Protein AF-0000000079626307 (afdb_homodimer)

Radius of gyration: 45.2 Å; Cα contacts (8 Å, |Δi|>4): 1717; chains: 2; bounding box: 86×146×99 Å

Secondary structure (DSSP, 8-state):
-EE--TT-SSPEEEESS--TTS---B-TTT-SB--SSEEEETTTTEEEEHHHHHS-SEE--TTSTTS-EEEESS-S-SSS-EEPTTT--EE-SSEEE-TT--EE-HHHHHHHHHHHHHGGGGGGGS-EE-TTT--SHHHHHHHH-B-TTT--B--S-EEEETTTTEEEEHHHHT--SEEEETTEEEEEEEEEE--S-PBPTTT-PBPPSSEEEEETTTTEEE-HHHHTS-SEEEETTEEEEEEEEEEE-S--B-TTT-PBPPTTEEEEEETTTTEEE-HHHHT--SEE--TTT-SS-EEE-SS-EEE-TTT--EEEEPPEEETTTTEEE-SGGGG--SEEEETT-SSEEEEES-----TT---B-TTT-PBP-TTS-EEEETTTTEEE-HHHHTSSGGGEEEPPHHHHTT---------THHHHHHT-/-EE--TT-SSPEEEESS--TTS---B-TTT-SB--SSEEEETTTTEEEEHHHHHS-SEE--TTSTTS-EEEESS-S-SSS-EEPTTT--EE-SSEEE-TT--EE-HHHHHHHHHHHHHGGGGGGGS-EE-TTT--SHHHHHHHH-BBTTT--B--S-EEEETTTTEEEEHHHHT--SEEEETTEEEEEEEEEE--S-PBBTTT-PBPPSSEEEEETTTTEEE-HHHHTS-SEEEETTEEEEEEEEEEE-S--B-TTT-PBPPTTEEEEEETTTTEEE-HHHHT--SEE--TTT-SS-EEE-SS-EEE-TTT--EEEEPPEEETTTTEEE-SGGGG--SEEEETT-SSEEEEES-----TT---B-TTT-PBP-TTS-EEEETTTTEEE-HHHHTSSGGGEEEPPHHHHTT---------THHHHHHT-

InterPro domains:
  IPR001965 Zinc finger, PHD-type [SM00249] (26-88)
  IPR001965 Zinc finger, PHD-type [SM00249] (199-274)
  IPR001965 Zinc finger, PHD-type [SM00249] (307-369)
  IPR002219 Protein kinase C-like, phorbol ester/diacylglycerol-binding domain [PS50081] (9-60)
  IPR002219 Protein kinase C-like, phorbol ester/diacylglycerol-binding domain [PS50081] (292-333)
  IPR002219 Protein kinase C-like, phorbol ester/diacylglycerol-binding domain [SM00109] (10-60)
  IPR002219 Protein kinase C-like, phorbol ester/diacylglycerol-binding domain [SM00109] (241-287)
  IPR002219 Protein kinase C-like, phorbol ester/diacylglycerol-binding domain [SM00109] (294-339)
  IPR002219 Protein kinase C-like, phorbol ester/diacylglycerol-binding domain [SM00109] (347-397)
  IPR004146 DC1 [PF03107] (6-53)
  IPR004146 DC1 [PF03107] (62-109)
  IPR004146 DC1 [PF03107] (184-227)
  IPR004146 DC1 [PF03107] (236-282)
  IPR004146 DC1 [PF03107] (292-334)
  IPR004146 DC1 [PF03107] (343-393)
  IPR013083 Zinc finger, RING/FYVE/PHD-type [G3DSA:3.30.40.10] (139-238)
  IPR046349 C1-like domain superfamily [SSF57889] (30-115)
  IPR046349 C1-like domain superfamily [SSF57889] (152-228)
  IPR046349 C1-like domain superfamily [SSF57889] (210-282)
  IPR046349 C1-like domain superfamily [SSF57889] (264-347)

Organism: Gossypium tomentosum (NCBI:txid34277)

Structure (mmCIF, N/CA/C/O backbone):
data_AF-0000000079626307-model_v1
#
loop_
_entity.id
_entity.type
_entity.pdbx_description
1 polymer 'Phorbol-ester/DAG-type domain-containing protein'
#
loop_
_atom_site.group_PDB
_atom_site.id
_atom_site.type_symbol
_atom_site.label_atom_id
_atom_site.label_alt_id
_atom_site.label_comp_id
_atom_site.label_asym_id
_atom_site.label_entity_id
_atom_site.label_seq_id
_atom_site.pdbx_PDB_ins_code
_atom_site.Cartn_x
_atom_site.Cartn_y
_atom_site.Cartn_z
_atom_site.occupancy
_atom_site.B_iso_or_equiv
_atom_site.auth_seq_id
_atom_site.auth_comp_id
_atom_site.auth_asym_id
_atom_site.auth_atom_id
_atom_site.pdbx_PDB_model_num
ATOM 1 N N . MET A 1 1 ? 14.062 -57.094 -57.844 1 76.38 1 MET A N 1
ATOM 2 C CA . MET A 1 1 ? 13.906 -57.406 -56.438 1 76.38 1 MET A CA 1
ATOM 3 C C . MET A 1 1 ? 12.438 -57.469 -56.062 1 76.38 1 MET A C 1
ATOM 5 O O . MET A 1 1 ? 11.641 -56.656 -56.5 1 76.38 1 MET A O 1
ATOM 9 N N . SER A 1 2 ? 11.961 -58.562 -55.625 1 85.56 2 SER A N 1
ATOM 10 C CA . SER A 1 2 ? 10.562 -58.719 -55.25 1 85.56 2 SER A CA 1
ATOM 11 C C . SER A 1 2 ? 10.414 -58.781 -53.719 1 85.56 2 SER A C 1
ATOM 13 O O . SER A 1 2 ? 11.359 -59.125 -53 1 85.56 2 SER A O 1
ATOM 15 N N . LEU A 1 3 ? 9.312 -58.188 -53.25 1 89.38 3 LEU A N 1
ATOM 16 C CA . LEU A 1 3 ? 9.031 -58.125 -51.812 1 89.38 3 LEU A CA 1
ATOM 17 C C . LEU A 1 3 ? 7.664 -58.719 -51.5 1 89.38 3 LEU A C 1
ATOM 19 O O . LEU A 1 3 ? 6.672 -58.375 -52.156 1 89.38 3 LEU A O 1
ATOM 23 N N . GLN A 1 4 ? 7.664 -59.781 -50.625 1 90.81 4 GLN A N 1
ATOM 24 C CA . GLN A 1 4 ? 6.383 -60.281 -50.125 1 90.81 4 GLN A CA 1
ATOM 25 C C . GLN A 1 4 ? 5.891 -59.438 -48.938 1 90.81 4 GLN A C 1
ATOM 27 O O . GLN A 1 4 ? 6.445 -59.531 -47.844 1 90.81 4 GLN A O 1
ATOM 32 N N . HIS A 1 5 ? 4.875 -58.656 -49.219 1 91.62 5 HIS A N 1
ATOM 33 C CA . HIS A 1 5 ? 4.312 -57.812 -48.188 1 91.62 5 HIS A CA 1
ATOM 34 C C . HIS A 1 5 ? 3.098 -58.469 -47.531 1 91.62 5 HIS A C 1
ATOM 36 O O . HIS A 1 5 ? 2.273 -59.094 -48.219 1 91.62 5 HIS A O 1
ATOM 42 N N . PHE A 1 6 ? 2.928 -58.344 -46.281 1 90.38 6 PHE A N 1
ATOM 43 C CA . PHE A 1 6 ? 1.893 -59.031 -45.531 1 90.38 6 PHE A CA 1
ATOM 44 C C . PHE A 1 6 ? 0.508 -58.531 -45.906 1 90.38 6 PHE A C 1
ATOM 46 O O . PHE A 1 6 ? -0.493 -59.219 -45.688 1 90.38 6 PHE A O 1
ATOM 53 N N . SER A 1 7 ? 0.392 -57.406 -46.562 1 90.06 7 SER A N 1
ATOM 54 C CA . SER A 1 7 ? -0.902 -56.812 -46.844 1 90.06 7 SER A CA 1
ATOM 55 C C . SER A 1 7 ? -1.397 -57.219 -48.219 1 90.06 7 SER A C 1
ATOM 57 O O . SER A 1 7 ? -2.506 -56.875 -48.625 1 90.06 7 SER A O 1
ATOM 59 N N . HIS A 1 8 ? -0.597 -57.938 -48.906 1 91.12 8 HIS A N 1
ATOM 60 C CA . HIS A 1 8 ? -0.965 -58.281 -50.281 1 91.12 8 HIS A CA 1
ATOM 61 C C . HIS A 1 8 ? -0.604 -59.75 -50.594 1 91.12 8 HIS A C 1
ATOM 63 O O . HIS A 1 8 ? 0.418 -60.25 -50.125 1 91.12 8 HIS A O 1
ATOM 69 N N . GLN A 1 9 ? -1.346 -60.469 -51.344 1 91.12 9 GLN A N 1
ATOM 70 C CA . GLN A 1 9 ? -1.199 -61.906 -51.625 1 91.12 9 GLN A CA 1
ATOM 71 C C . GLN A 1 9 ? -0.077 -62.156 -52.625 1 91.12 9 GLN A C 1
ATOM 73 O O . GLN A 1 9 ? 0.668 -63.125 -52.5 1 91.12 9 GLN A O 1
ATOM 78 N N . HIS A 1 10 ? 0.122 -61.219 -53.594 1 93.75 10 HIS A N 1
ATOM 79 C CA . HIS A 1 10 ? 1.143 -61.406 -54.625 1 93.75 10 HIS A CA 1
ATOM 80 C C . HIS A 1 10 ? 2.436 -60.688 -54.25 1 93.75 10 HIS A C 1
ATOM 82 O O . HIS A 1 10 ? 2.406 -59.656 -53.562 1 93.75 10 HIS A O 1
ATOM 88 N N . PRO A 1 11 ? 3.553 -61.281 -54.688 1 93.31 11 PRO A N 1
ATOM 89 C CA . PRO A 1 11 ? 4.809 -60.562 -54.469 1 93.31 11 PRO A CA 1
ATOM 90 C C . PRO A 1 11 ? 4.852 -59.219 -55.219 1 93.31 11 PRO A C 1
ATOM 92 O O . PRO A 1 11 ? 4.383 -59.125 -56.344 1 93.31 11 PRO A O 1
ATOM 95 N N . LEU A 1 12 ? 5.23 -58.188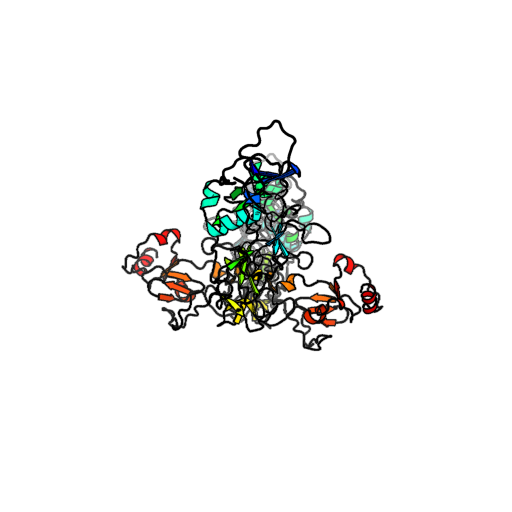 -54.531 1 93.06 12 LEU A N 1
ATOM 96 C CA . LEU A 1 12 ? 5.324 -56.875 -55.125 1 93.06 12 LEU A CA 1
ATOM 97 C C . LEU A 1 12 ? 6.664 -56.688 -55.812 1 93.06 12 LEU A C 1
ATOM 99 O O . LEU A 1 12 ? 7.699 -57.156 -55.344 1 93.06 12 LEU A O 1
ATOM 103 N N . VAL A 1 13 ? 6.621 -56.031 -56.938 1 92.69 13 VAL A N 1
ATOM 104 C CA . VAL A 1 13 ? 7.824 -55.812 -57.75 1 92.69 13 VAL A CA 1
ATOM 105 C C . VAL A 1 13 ? 8.328 -54.406 -57.531 1 92.69 13 VAL A C 1
ATOM 107 O O . VAL A 1 13 ? 7.535 -53.469 -57.5 1 92.69 13 VAL A O 1
ATOM 110 N N . PHE A 1 14 ? 9.625 -54.25 -57.406 1 92.38 14 PHE A N 1
ATOM 111 C CA . PHE A 1 14 ? 10.242 -52.938 -57.219 1 92.38 14 PHE A CA 1
ATOM 112 C C . PHE A 1 14 ? 10.18 -52.125 -58.469 1 92.38 14 PHE A C 1
ATOM 114 O O . PHE A 1 14 ? 10.5 -52.625 -59.562 1 92.38 14 PHE A O 1
ATOM 121 N N . ILE A 1 15 ? 9.688 -50.906 -58.25 1 86 15 ILE A N 1
ATOM 122 C CA . ILE A 1 15 ? 9.594 -49.969 -59.344 1 86 15 ILE A CA 1
ATOM 123 C C . ILE A 1 15 ? 10.477 -48.75 -59.062 1 86 15 ILE A C 1
ATOM 125 O O . ILE A 1 15 ? 10.273 -48.062 -58.094 1 86 15 ILE A O 1
ATOM 129 N N . GLU A 1 16 ? 11.656 -48.531 -59.562 1 78.25 16 GLU A N 1
ATOM 130 C CA . GLU A 1 16 ? 12.594 -47.438 -59.312 1 78.25 16 GLU A CA 1
ATOM 131 C C . GLU A 1 16 ? 11.938 -46.094 -59.562 1 78.25 16 GLU A C 1
ATOM 133 O O . GLU A 1 16 ? 12.055 -45.156 -58.75 1 78.25 16 GLU A O 1
ATOM 138 N N . SER A 1 17 ? 11.734 -45.531 -60.656 1 66.19 17 SER A N 1
ATOM 139 C CA . SER A 1 17 ? 11.094 -44.25 -60.938 1 66.19 17 SER A CA 1
ATOM 140 C C . SER A 1 17 ? 9.906 -44.406 -61.875 1 66.19 17 SER A C 1
ATOM 142 O O . SER A 1 17 ? 9.969 -45.188 -62.844 1 66.19 17 SER A O 1
ATOM 144 N N . GLN A 1 18 ? 8.75 -44.406 -61.25 1 54.5 18 GLN A N 1
ATOM 145 C CA . GLN A 1 18 ? 7.641 -44.531 -62.188 1 54.5 18 GLN A CA 1
ATOM 146 C C . GLN A 1 18 ? 7.762 -43.531 -63.344 1 54.5 18 GLN A C 1
ATOM 148 O O . GLN A 1 18 ? 7.914 -42.344 -63.125 1 54.5 18 GLN A O 1
ATOM 153 N N . CYS A 1 19 ? 8.359 -43.781 -64.438 1 50.41 19 CYS A N 1
ATOM 154 C CA . CYS A 1 19 ? 8.125 -43 -65.625 1 50.41 19 CYS A CA 1
ATOM 155 C C . CYS A 1 19 ? 6.68 -42.5 -65.688 1 50.41 19 CYS A C 1
ATOM 157 O O . CYS A 1 19 ? 5.766 -43.219 -65.312 1 50.41 19 CYS A O 1
ATOM 159 N N . HIS A 1 20 ? 6.414 -41.188 -65.812 1 47.88 20 HIS A N 1
ATOM 160 C CA . HIS A 1 20 ? 5.266 -40.312 -65.812 1 47.88 20 HIS A CA 1
ATOM 161 C C . HIS A 1 20 ? 4.098 -40.906 -66.625 1 47.88 20 HIS A C 1
ATOM 163 O O . HIS A 1 20 ? 3.025 -40.281 -66.688 1 47.88 20 HIS A O 1
ATOM 169 N N . GLU A 1 21 ? 4.379 -41.531 -67.688 1 49.06 21 GLU A N 1
ATOM 170 C CA . GLU A 1 21 ? 3.229 -41.531 -68.562 1 49.06 21 GLU A CA 1
ATOM 171 C C . GLU A 1 21 ? 2.037 -42.25 -67.938 1 49.06 21 GLU A C 1
ATOM 173 O O . GLU A 1 21 ? 0.966 -42.344 -68.5 1 49.06 21 GLU A O 1
ATOM 178 N N . ILE A 1 22 ? 2.197 -43.125 -67 1 50.62 22 ILE A N 1
ATOM 179 C CA . ILE A 1 22 ? 1.04 -43.906 -66.625 1 50.62 22 ILE A CA 1
ATOM 180 C C . ILE A 1 22 ? 0.17 -43.125 -65.625 1 50.62 22 ILE A C 1
ATOM 182 O O . ILE A 1 22 ? 0.643 -42.188 -65 1 50.62 22 ILE A O 1
ATOM 186 N N . GLU A 1 23 ? -1.248 -43.625 -65.312 1 63.5 23 GLU A N 1
ATOM 187 C CA . GLU A 1 23 ? -2.389 -43.25 -64.438 1 63.5 23 GLU A CA 1
ATOM 188 C C . GLU A 1 23 ? -1.957 -42.969 -63.031 1 63.5 23 GLU A C 1
ATOM 190 O O . GLU A 1 23 ? -0.998 -43.594 -62.531 1 63.5 23 GLU A O 1
ATOM 195 N N . LYS A 1 24 ? -2.301 -41.781 -62.5 1 78.44 24 LYS A N 1
ATOM 196 C CA . LYS A 1 24 ? -2.121 -41.406 -61.094 1 78.44 24 LYS A CA 1
ATOM 197 C C . LYS A 1 24 ? -2.391 -42.562 -60.156 1 78.44 24 LYS A C 1
ATOM 199 O O . LYS A 1 24 ? -3.512 -43.062 -60.094 1 78.44 24 LYS A O 1
ATOM 204 N N . VAL A 1 25 ? -1.349 -43.25 -59.656 1 86.06 25 VAL A N 1
ATOM 205 C CA . VAL A 1 25 ? -1.504 -44.344 -58.719 1 86.06 25 VAL A CA 1
ATOM 206 C C . VAL A 1 25 ? -1.188 -43.844 -57.312 1 86.06 25 VAL A C 1
ATOM 208 O O . VAL A 1 25 ? -0.291 -43.031 -57.125 1 86.06 25 VAL A O 1
ATOM 211 N N . TYR A 1 26 ? -1.999 -44.312 -56.375 1 90.44 26 TYR A N 1
ATOM 212 C CA . TYR A 1 26 ? -1.857 -43.906 -54.969 1 90.44 26 TYR A CA 1
ATOM 213 C C . TYR A 1 26 ? -1.314 -45.031 -54.125 1 90.44 26 TYR A C 1
ATOM 215 O O . TYR A 1 26 ? -1.65 -46.219 -54.344 1 90.44 26 TYR A O 1
ATOM 223 N N . CYS A 1 27 ? -0.508 -44.656 -53.188 1 92.56 27 CYS A N 1
ATOM 224 C CA . CYS A 1 27 ? 0.051 -45.656 -52.25 1 92.56 27 CYS A CA 1
ATOM 225 C C . CYS A 1 27 ? -1.007 -46.125 -51.281 1 92.56 27 CYS A C 1
ATOM 227 O O . CYS A 1 27 ? -1.638 -45.312 -50.594 1 92.56 27 CYS A O 1
ATOM 229 N N . PHE A 1 28 ? -1.147 -47.438 -51.094 1 91 28 PHE A N 1
ATOM 230 C CA . PHE A 1 28 ? -2.146 -47.969 -50.188 1 91 28 PHE A CA 1
ATOM 231 C C . PHE A 1 28 ? -1.712 -47.812 -48.719 1 91 28 PHE A C 1
ATOM 233 O O . PHE A 1 28 ? -2.531 -47.906 -47.812 1 91 28 PHE A O 1
ATOM 240 N N . GLY A 1 29 ? -0.42 -47.562 -48.562 1 91.31 29 GLY A N 1
ATOM 241 C CA . GLY A 1 29 ? 0.111 -47.375 -47.219 1 91.31 29 GLY A CA 1
ATOM 242 C C . GLY A 1 29 ? -0.165 -46 -46.656 1 91.31 29 GLY A C 1
ATOM 243 O O . GLY A 1 29 ? -0.841 -45.875 -45.625 1 91.31 29 GLY A O 1
ATOM 244 N N . CYS A 1 30 ? 0.284 -44.969 -47.312 1 88.38 30 CYS A N 1
ATOM 245 C CA . CYS A 1 30 ? 0.168 -43.594 -46.812 1 88.38 30 CYS A CA 1
ATOM 246 C C . CYS A 1 30 ? -0.959 -42.844 -47.5 1 88.38 30 CYS A C 1
ATOM 248 O O . CYS A 1 30 ? -1.395 -41.781 -47.031 1 88.38 30 CYS A O 1
ATOM 250 N N . GLY A 1 31 ? -1.38 -43.25 -48.625 1 87.19 31 GLY A N 1
ATOM 251 C CA . GLY A 1 31 ? -2.473 -42.625 -49.344 1 87.19 31 GLY A CA 1
ATOM 252 C C . GLY A 1 31 ? -2.012 -41.5 -50.281 1 87.19 31 GLY A C 1
AT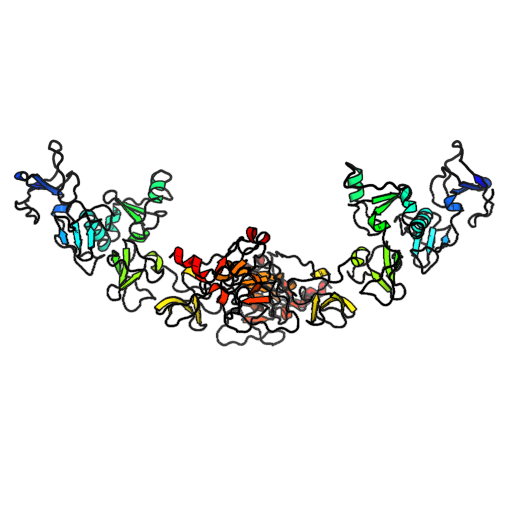OM 253 O O . GLY A 1 31 ? -2.83 -40.844 -50.906 1 87.19 31 GLY A O 1
ATOM 254 N N . GLU A 1 32 ? -0.77 -41.344 -50.375 1 87.06 32 GLU A N 1
ATOM 255 C CA . GLU A 1 32 ? -0.234 -40.281 -51.219 1 87.06 32 GLU A CA 1
ATOM 256 C C . GLU A 1 32 ? 0.102 -40.812 -52.594 1 87.06 32 GLU A C 1
ATOM 258 O O . GLU A 1 32 ? 0.212 -42 -52.812 1 87.06 32 GLU A O 1
ATOM 263 N N . LEU A 1 33 ? 0.282 -39.812 -53.469 1 87.56 33 LEU A N 1
ATOM 264 C CA . LEU A 1 33 ? 0.647 -40.156 -54.844 1 87.56 33 LEU A CA 1
ATOM 265 C C . LEU A 1 33 ? 2.043 -40.75 -54.906 1 87.56 33 LEU A C 1
ATOM 267 O O . LEU A 1 33 ? 2.971 -40.25 -54.281 1 87.56 33 LEU A O 1
ATOM 271 N N . VAL A 1 34 ? 2.102 -41.844 -55.688 1 86.38 34 VAL A N 1
ATOM 272 C CA . VAL A 1 34 ? 3.385 -42.531 -55.781 1 86.38 34 VAL A CA 1
ATOM 273 C C . VAL A 1 34 ? 4.305 -41.781 -56.75 1 86.38 34 VAL A C 1
ATOM 275 O O . VAL A 1 34 ? 3.998 -41.625 -57.938 1 86.38 34 VAL A O 1
ATOM 278 N N . SER A 1 35 ? 5.355 -41.062 -56.344 1 76.19 35 SER A N 1
ATOM 279 C CA . SER A 1 35 ? 6.23 -40.281 -57.219 1 76.19 35 SER A CA 1
ATOM 280 C C . SER A 1 35 ? 7.648 -40.844 -57.219 1 76.19 35 SER A C 1
ATOM 282 O O . SER A 1 35 ? 8.406 -40.625 -58.156 1 76.19 35 SER A O 1
ATOM 284 N N . GLY A 1 36 ? 8.031 -41.781 -56.438 1 78.75 36 GLY A N 1
ATOM 285 C CA . GLY A 1 36 ? 9.383 -42.312 -56.312 1 78.75 36 GLY A CA 1
ATOM 286 C C . GLY A 1 36 ? 9.43 -43.812 -56.281 1 78.75 36 GLY A C 1
ATOM 287 O O . GLY A 1 36 ? 8.617 -44.5 -56.906 1 78.75 36 GLY A O 1
ATOM 288 N N . SER A 1 37 ? 10.547 -44.312 -55.75 1 85.62 37 SER A N 1
ATOM 289 C CA . SER A 1 37 ? 10.703 -45.75 -55.625 1 85.62 37 SER A CA 1
ATOM 290 C C . SER A 1 37 ? 9.516 -46.375 -54.906 1 85.62 37 SER A C 1
ATOM 292 O O . SER A 1 37 ? 9.039 -45.844 -53.906 1 85.62 37 SER A O 1
ATOM 294 N N . SER A 1 38 ? 9.008 -47.375 -55.562 1 90.75 38 SER A N 1
ATOM 295 C CA . SER A 1 38 ? 7.824 -48.031 -55 1 90.75 38 SER A CA 1
ATOM 296 C C . SER A 1 38 ? 7.801 -49.5 -55.312 1 90.75 38 SER A C 1
ATOM 298 O O . SER A 1 38 ? 8.664 -50.031 -56.031 1 90.75 38 SER A O 1
ATOM 300 N N . PHE A 1 39 ? 6.98 -50.188 -54.594 1 92.69 39 PHE A N 1
ATOM 301 C CA . PHE A 1 39 ? 6.66 -51.594 -54.875 1 92.69 39 PHE A CA 1
ATOM 302 C C . PHE A 1 39 ? 5.219 -51.719 -55.344 1 92.69 39 PHE A C 1
ATOM 304 O O . PHE A 1 39 ? 4.316 -51.062 -54.812 1 92.69 39 PHE A O 1
ATOM 311 N N . GLY A 1 40 ? 5.051 -52.562 -56.469 1 91.56 40 GLY A N 1
ATOM 312 C CA . GLY A 1 40 ? 3.689 -52.656 -56.969 1 91.56 40 GLY A CA 1
ATOM 313 C C . GLY A 1 40 ? 3.359 -54 -57.562 1 91.56 40 GLY A C 1
ATOM 314 O O . GLY A 1 40 ? 4.262 -54.781 -57.906 1 91.56 40 GLY A O 1
ATOM 315 N N . CYS A 1 41 ? 2.129 -54.344 -57.344 1 91.5 41 CYS A N 1
ATOM 316 C CA . CYS A 1 41 ? 1.5 -55.438 -58.094 1 91.5 41 CYS A CA 1
ATOM 317 C C . CYS A 1 41 ? 0.594 -54.875 -59.188 1 91.5 41 CYS A C 1
ATOM 319 O O . CYS A 1 41 ? -0.503 -54.406 -58.906 1 91.5 41 CYS A O 1
ATOM 321 N N . VAL A 1 42 ? 1.027 -54.969 -60.438 1 84.75 42 VAL A N 1
ATOM 322 C CA . VAL A 1 42 ? 0.33 -54.344 -61.562 1 84.75 42 VAL A CA 1
ATOM 323 C C . VAL A 1 42 ? -1.013 -55.031 -61.781 1 84.75 42 VAL A C 1
ATOM 325 O O . VAL A 1 42 ? -2.006 -54.406 -62.094 1 84.75 42 VAL A O 1
ATOM 328 N N . GLN A 1 43 ? -0.989 -56.344 -61.531 1 88 43 GLN A N 1
ATOM 329 C CA . GLN A 1 43 ? -2.189 -57.125 -61.75 1 88 43 GLN A CA 1
ATOM 330 C C . GLN A 1 43 ? -3.34 -56.656 -60.875 1 88 43 GLN A C 1
ATOM 332 O O . GLN A 1 43 ? -4.484 -56.594 -61.312 1 88 43 GLN A O 1
ATOM 337 N N . CYS A 1 44 ? -3.1 -56.344 -59.688 1 91.75 44 CYS A N 1
ATOM 338 C CA . CYS A 1 44 ? -4.137 -56 -58.719 1 91.75 44 CYS A CA 1
ATOM 339 C C . CYS A 1 44 ? -4.23 -54.5 -58.562 1 91.75 44 CYS A C 1
ATOM 341 O O . CYS A 1 44 ? -5.133 -54 -57.875 1 91.75 44 CYS A O 1
ATOM 343 N N . GLY A 1 45 ? -3.35 -53.719 -59.156 1 89.12 45 GLY A N 1
ATOM 344 C CA . GLY A 1 45 ? -3.338 -52.281 -58.969 1 89.12 45 GLY A CA 1
ATOM 345 C C . GLY A 1 45 ? -2.957 -51.844 -57.562 1 89.12 45 GLY A C 1
ATOM 346 O O . GLY A 1 45 ? -3.521 -50.906 -57 1 89.12 45 GLY A O 1
ATOM 347 N N . PHE A 1 46 ? -2.182 -52.625 -56.875 1 92.44 46 PHE A N 1
ATOM 348 C CA . PHE A 1 46 ? -1.736 -52.375 -55.531 1 92.44 46 PHE A CA 1
ATOM 349 C C . PHE A 1 46 ? -0.313 -51.812 -55.5 1 92.44 46 PHE A C 1
ATOM 351 O O . PHE A 1 46 ? 0.609 -52.469 -56 1 92.44 46 PHE A O 1
ATOM 358 N N . TYR A 1 47 ? -0.121 -50.625 -54.906 1 92.25 47 TYR A N 1
ATOM 359 C CA . TYR A 1 47 ? 1.191 -50 -54.875 1 92.25 47 TYR A CA 1
ATOM 360 C C . TYR A 1 47 ? 1.529 -49.469 -53.5 1 92.25 47 TYR A C 1
ATOM 362 O O . TYR A 1 47 ? 0.647 -49 -52.75 1 92.25 47 TYR A O 1
ATOM 370 N N . LEU A 1 48 ? 2.795 -49.562 -53.125 1 93.19 48 LEU A N 1
ATOM 371 C CA . LEU A 1 48 ? 3.332 -49.031 -51.875 1 93.19 48 LEU A CA 1
ATOM 372 C C . LEU A 1 48 ? 4.621 -48.25 -52.125 1 93.19 48 LEU A C 1
ATOM 374 O O . LEU A 1 48 ? 5.477 -48.688 -52.906 1 93.19 48 LEU A O 1
ATOM 378 N N . HIS A 1 49 ? 4.66 -47.062 -51.469 1 90.81 49 HIS A N 1
ATOM 379 C CA . HIS A 1 49 ? 5.965 -46.406 -51.438 1 90.81 49 HIS A CA 1
ATOM 380 C C . HIS A 1 49 ? 7.027 -47.344 -50.875 1 90.81 49 HIS A C 1
ATOM 382 O O . HIS A 1 49 ? 6.715 -48.25 -50.094 1 90.81 49 HIS A O 1
ATOM 388 N N . LYS A 1 50 ? 8.25 -47.156 -51.281 1 89.94 50 LYS A N 1
ATOM 389 C CA . LYS A 1 50 ? 9.344 -47.938 -50.719 1 89.94 50 LYS A CA 1
ATOM 390 C C . LYS A 1 50 ? 9.336 -47.906 -49.188 1 89.94 50 LYS A C 1
ATOM 392 O O . LYS A 1 50 ? 9.445 -48.938 -48.531 1 89.94 50 LYS A O 1
ATOM 397 N N . GLN A 1 51 ? 9.18 -46.688 -48.656 1 88.62 51 GLN A N 1
ATOM 398 C CA . GLN A 1 51 ? 9.18 -46.5 -47.219 1 88.62 51 GLN A CA 1
ATOM 399 C C . GLN A 1 51 ? 7.996 -47.219 -46.562 1 88.62 51 GLN A C 1
ATOM 401 O O . GLN A 1 51 ? 8.133 -47.812 -45.5 1 88.62 51 GLN A O 1
ATOM 406 N N . CYS A 1 52 ? 6.875 -47.219 -47.188 1 92 52 CYS A N 1
ATOM 407 C CA . CYS A 1 52 ? 5.68 -47.875 -46.656 1 92 52 CYS A CA 1
ATOM 408 C C . CYS A 1 52 ? 5.801 -49.375 -46.75 1 92 52 CYS A C 1
ATOM 410 O O . CYS A 1 52 ? 5.328 -50.094 -45.875 1 92 52 CYS A O 1
ATOM 412 N N . ALA A 1 53 ? 6.441 -49.812 -47.781 1 92 53 ALA A N 1
ATOM 413 C CA . ALA A 1 53 ? 6.613 -51.25 -47.969 1 92 53 ALA A CA 1
ATOM 414 C C . ALA A 1 53 ? 7.617 -51.844 -46.969 1 92 53 ALA A C 1
ATOM 416 O O . ALA A 1 53 ? 7.484 -52.969 -46.531 1 92 53 ALA A O 1
ATOM 417 N N . GLU A 1 54 ? 8.578 -51.062 -46.688 1 91.19 54 GLU A N 1
ATOM 418 C CA . GLU A 1 54 ? 9.648 -51.531 -45.812 1 91.19 54 GLU A CA 1
ATOM 419 C C . GLU A 1 54 ? 9.336 -51.25 -44.344 1 91.19 54 GLU A C 1
ATOM 421 O O . GLU A 1 54 ? 10.117 -51.625 -43.469 1 91.19 54 GLU A O 1
ATOM 426 N N . ALA A 1 55 ? 8.297 -50.562 -44.062 1 92.94 55 ALA A N 1
ATOM 427 C CA . ALA A 1 55 ? 7.914 -50.312 -42.656 1 92.94 55 ALA A CA 1
ATOM 428 C C . ALA A 1 55 ? 7.684 -51.625 -41.906 1 92.94 55 ALA A C 1
ATOM 430 O O . ALA A 1 55 ? 6.996 -52.531 -42.406 1 92.94 55 ALA A O 1
ATOM 431 N N . PRO A 1 56 ? 8.266 -51.719 -40.719 1 92.5 56 PRO A N 1
ATOM 432 C CA . PRO A 1 56 ? 8.109 -52.969 -39.969 1 92.5 56 PRO A CA 1
ATOM 433 C C . PRO A 1 56 ? 6.664 -53.219 -39.531 1 92.5 56 PRO A C 1
ATOM 435 O O . PRO A 1 56 ? 5.949 -52.281 -39.188 1 92.5 56 PRO A O 1
ATOM 438 N N . ALA A 1 57 ? 6.262 -54.5 -39.531 1 92.94 57 ALA A N 1
ATOM 439 C CA . ALA A 1 57 ? 4.922 -54.875 -39.094 1 92.94 57 ALA A CA 1
ATOM 440 C C . ALA A 1 57 ? 4.715 -54.531 -37.625 1 92.94 57 ALA A C 1
ATOM 442 O O . ALA A 1 57 ? 3.613 -54.125 -37.219 1 92.94 57 ALA A O 1
ATOM 443 N N . GLU A 1 58 ? 5.746 -54.688 -36.906 1 94.25 58 GLU A N 1
ATOM 444 C CA . GLU A 1 58 ? 5.777 -54.312 -35.5 1 94.25 58 GLU A CA 1
ATOM 445 C C . GLU A 1 58 ? 6.949 -53.375 -35.188 1 94.25 58 GLU A C 1
ATOM 447 O O . GLU A 1 58 ? 8.07 -53.625 -35.656 1 94.25 58 GLU A O 1
ATOM 452 N N . MET A 1 59 ? 6.602 -52.344 -34.469 1 93.44 59 MET A N 1
ATOM 453 C CA . MET A 1 59 ? 7.637 -51.344 -34.156 1 93.44 59 MET A CA 1
ATOM 454 C C . MET A 1 59 ? 7.73 -51.125 -32.656 1 93.44 59 MET A C 1
ATOM 456 O O . MET A 1 59 ? 6.723 -50.844 -32 1 93.44 59 MET A O 1
ATOM 460 N N . ASP A 1 60 ? 8.969 -51.281 -32.125 1 92.56 60 ASP A N 1
ATOM 461 C CA . ASP A 1 60 ? 9.273 -50.844 -30.766 1 92.56 60 ASP A CA 1
ATOM 462 C C . ASP A 1 60 ? 9.672 -49.375 -30.734 1 92.56 60 ASP A C 1
ATOM 464 O O . ASP A 1 60 ? 10.828 -49.031 -30.984 1 92.56 60 ASP A O 1
ATOM 468 N N . HIS A 1 61 ? 8.773 -48.594 -30.453 1 91.75 61 HIS A N 1
ATOM 469 C CA . HIS A 1 61 ? 9 -47.156 -30.531 1 91.75 61 HIS A CA 1
ATOM 470 C C . HIS A 1 61 ? 9.578 -46.625 -29.219 1 91.75 61 HIS A C 1
ATOM 472 O O . HIS A 1 61 ? 9.008 -46.844 -28.141 1 91.75 61 HIS A O 1
ATOM 478 N N . PRO A 1 62 ? 10.609 -45.781 -29.219 1 89.44 62 PRO A N 1
ATOM 479 C CA . PRO A 1 62 ? 11.266 -45.281 -28.016 1 89.44 62 PRO A CA 1
ATOM 480 C C . PRO A 1 62 ? 10.367 -44.375 -27.188 1 89.44 62 PRO A C 1
ATOM 482 O O . PRO A 1 62 ? 10.523 -44.25 -25.969 1 89.44 62 PRO A O 1
ATOM 485 N N . PHE A 1 63 ? 9.406 -43.656 -27.906 1 90.81 63 PHE A N 1
ATOM 486 C CA . PHE A 1 63 ? 8.5 -42.75 -27.219 1 90.81 63 PHE A CA 1
ATOM 487 C C . PHE A 1 63 ? 7.25 -43.469 -26.75 1 90.81 63 PHE A C 1
ATOM 489 O O . PHE A 1 63 ? 6.305 -42.844 -26.25 1 90.81 63 PHE A O 1
ATOM 496 N N . HIS A 1 64 ? 7.129 -44.719 -26.969 1 91.25 64 HIS A N 1
ATOM 497 C CA . HIS A 1 64 ? 6.078 -45.625 -26.484 1 91.25 64 HIS A CA 1
ATOM 498 C C . HIS A 1 64 ? 6.656 -46.969 -26.047 1 91.25 64 HIS A C 1
ATOM 500 O O . HIS A 1 64 ? 6.469 -47.969 -26.719 1 91.25 64 HIS A O 1
ATOM 506 N N . ARG A 1 65 ? 7.164 -47 -24.859 1 85.62 65 ARG A N 1
ATOM 507 C CA . ARG A 1 65 ? 8.062 -48.094 -24.422 1 85.62 65 ARG A CA 1
ATOM 508 C C . ARG A 1 65 ? 7.281 -49.281 -23.875 1 85.62 65 ARG A C 1
ATOM 510 O O . ARG A 1 65 ? 7.801 -50.375 -23.812 1 85.62 65 ARG A O 1
ATOM 517 N N . ASN A 1 66 ? 6.121 -49.094 -23.547 1 85.88 66 ASN A N 1
ATOM 518 C CA . ASN A 1 66 ? 5.387 -50.125 -22.828 1 85.88 66 ASN A CA 1
ATOM 519 C C . ASN A 1 66 ? 4.668 -51.094 -23.797 1 85.88 66 ASN A C 1
ATOM 521 O O . ASN A 1 66 ? 4.266 -52.188 -23.406 1 85.88 66 ASN A O 1
ATOM 525 N N . HIS A 1 67 ? 4.43 -50.688 -25.031 1 91.19 67 HIS A N 1
ATOM 526 C CA . HIS A 1 67 ? 3.732 -51.469 -26.031 1 91.19 67 HIS A CA 1
ATOM 527 C C . HIS A 1 67 ? 4.375 -51.312 -27.406 1 91.19 67 HIS A C 1
ATOM 529 O O . HIS A 1 67 ? 4.938 -50.281 -27.719 1 91.19 67 HIS A O 1
ATOM 535 N N . ASN A 1 68 ? 4.242 -52.344 -28.172 1 93.88 68 ASN A N 1
ATOM 536 C CA . ASN A 1 68 ? 4.637 -52.219 -29.578 1 93.88 68 ASN A CA 1
ATOM 537 C C . ASN A 1 68 ? 3.516 -51.656 -30.438 1 93.88 68 ASN A C 1
ATOM 539 O O . ASN A 1 68 ? 2.336 -51.875 -30.156 1 93.88 68 ASN A O 1
ATOM 543 N N . LEU A 1 69 ? 3.949 -50.938 -31.359 1 95.12 69 LEU A N 1
ATOM 544 C CA . LEU A 1 69 ? 3.012 -50.5 -32.375 1 95.12 69 LEU A CA 1
ATOM 545 C C . LEU A 1 69 ? 2.857 -51.531 -33.469 1 95.12 69 LEU A C 1
ATOM 547 O O . LEU A 1 69 ? 3.852 -52.062 -33.969 1 95.12 69 LEU A O 1
ATOM 551 N N . ASN A 1 70 ? 1.635 -51.812 -33.812 1 95.94 70 ASN A N 1
ATOM 552 C CA . ASN A 1 70 ? 1.367 -52.781 -34.875 1 95.94 70 ASN A CA 1
ATOM 553 C C . ASN A 1 70 ? 0.806 -52.125 -36.125 1 95.94 70 ASN A C 1
ATOM 555 O O . ASN A 1 70 ? -0.101 -51.281 -36.031 1 95.94 70 ASN A O 1
ATOM 559 N N . LEU A 1 71 ? 1.4 -52.5 -37.25 1 95.88 71 LEU A N 1
ATOM 560 C CA . LEU A 1 71 ? 0.943 -51.938 -38.5 1 95.88 71 LEU A CA 1
ATOM 561 C C . LEU A 1 71 ? -0.322 -52.625 -39 1 95.88 71 LEU A C 1
ATOM 563 O O . LEU A 1 71 ? -0.306 -53.844 -39.25 1 95.88 71 LEU A O 1
ATOM 567 N N . LEU A 1 72 ? -1.343 -51.844 -39.094 1 94.31 72 LEU A N 1
ATOM 568 C CA . LEU A 1 72 ? -2.623 -52.375 -39.531 1 94.31 72 LEU A CA 1
ATOM 569 C C . LEU A 1 72 ? -2.951 -51.875 -40.938 1 94.31 72 LEU A C 1
ATOM 571 O O . LEU A 1 72 ? -2.693 -50.719 -41.25 1 94.31 72 LEU A O 1
ATOM 575 N N . THR A 1 73 ? -3.488 -52.688 -41.719 1 91 73 THR A N 1
ATOM 576 C CA . THR A 1 73 ? -3.83 -52.344 -43.094 1 91 73 THR A CA 1
ATOM 577 C C . THR A 1 73 ? -5.238 -51.75 -43.188 1 91 73 THR A C 1
ATOM 579 O O . THR A 1 73 ? -5.633 -51.219 -44.219 1 91 73 THR A O 1
ATOM 582 N N . ARG A 1 74 ? -5.992 -51.969 -42.125 1 84.38 74 ARG A N 1
ATOM 583 C CA . ARG A 1 74 ? -7.344 -51.438 -42.062 1 84.38 74 ARG A CA 1
ATOM 584 C C . ARG A 1 74 ? -7.535 -50.594 -40.781 1 84.38 74 ARG A C 1
ATOM 586 O O . ARG A 1 74 ? -6.793 -50.719 -39.812 1 84.38 74 ARG A O 1
ATOM 593 N N . ASN A 1 75 ? -8.453 -49.75 -40.906 1 81.38 75 ASN A N 1
ATOM 594 C CA . ASN A 1 75 ? -8.828 -48.938 -39.781 1 81.38 75 ASN A CA 1
ATOM 595 C C . ASN A 1 75 ? -9.242 -49.75 -38.562 1 81.38 75 ASN A C 1
ATOM 597 O O . ASN A 1 75 ? -10.094 -50.656 -38.688 1 81.38 75 ASN A O 1
ATOM 601 N N . PRO A 1 76 ? -8.57 -49.531 -37.406 1 84.06 76 PRO A N 1
ATOM 602 C CA . PRO A 1 76 ? -8.867 -50.344 -36.219 1 84.06 76 PRO A CA 1
ATOM 603 C C . PRO A 1 76 ? -10.195 -49.969 -35.594 1 84.06 76 PRO A C 1
ATOM 605 O O . PRO A 1 76 ? -10.648 -50.656 -34.656 1 84.06 76 PRO A O 1
ATOM 608 N N . TYR A 1 77 ? -10.797 -48.969 -36.031 1 85.75 77 TYR A N 1
ATOM 609 C CA . TYR A 1 77 ? -12.008 -48.5 -35.406 1 85.75 77 TYR A CA 1
ATOM 610 C C . TYR A 1 77 ? -13.25 -48.844 -36.219 1 85.75 77 TYR A C 1
ATOM 612 O O . TYR A 1 77 ? -13.203 -48.875 -37.438 1 85.75 77 TYR A O 1
ATOM 620 N N . GLU A 1 78 ? -14.32 -49.25 -35.531 1 79.88 78 GLU A N 1
ATOM 621 C CA . GLU A 1 78 ? -15.586 -49.594 -36.156 1 79.88 78 GLU A CA 1
ATOM 622 C C . GLU A 1 78 ? -16.25 -48.375 -36.781 1 79.88 78 GLU A C 1
ATOM 624 O O . GLU A 1 78 ? -16.781 -48.438 -37.906 1 79.88 78 GLU A O 1
ATOM 629 N N . ILE A 1 79 ? -16.25 -47.344 -35.969 1 79.88 79 ILE A N 1
ATOM 630 C CA . ILE A 1 79 ? -16.875 -46.094 -36.406 1 79.88 79 ILE A CA 1
ATOM 631 C C . ILE A 1 79 ? -15.828 -45 -36.5 1 79.88 79 ILE A C 1
ATOM 633 O O . ILE A 1 79 ? -15.102 -44.75 -35.531 1 79.88 79 ILE A O 1
ATOM 637 N N . GLY A 1 80 ? -15.781 -44.469 -37.656 1 79.81 80 GLY A N 1
ATOM 638 C CA . GLY A 1 80 ? -14.891 -43.344 -37.844 1 79.81 80 GLY A CA 1
ATOM 639 C C . GLY A 1 80 ? -13.453 -43.75 -38.094 1 79.81 80 GLY A C 1
ATOM 640 O O . GLY A 1 80 ? -13.172 -44.906 -38.406 1 79.81 80 GLY A O 1
ATOM 641 N N . THR A 1 81 ? -12.516 -42.75 -38.281 1 82.56 81 THR A N 1
ATOM 642 C CA . THR A 1 81 ? -11.086 -42.969 -38.5 1 82.56 81 THR A CA 1
ATOM 643 C C . THR A 1 81 ? -10.281 -42.406 -37.312 1 82.56 81 THR A C 1
ATOM 645 O O . THR A 1 81 ? -10.734 -41.5 -36.594 1 82.56 81 THR A O 1
ATOM 648 N N . GLY A 1 82 ? -9.328 -43.156 -36.938 1 87 82 GLY A N 1
ATOM 649 C CA . GLY A 1 82 ? -8.43 -42.688 -35.906 1 87 82 GLY A CA 1
ATOM 650 C C . GLY A 1 82 ? -7.66 -41.438 -36.312 1 87 82 GLY A C 1
ATOM 651 O O . GLY A 1 82 ? -7.586 -41.125 -37.5 1 87 82 GLY A O 1
ATOM 652 N N . THR A 1 83 ? -7.25 -40.625 -35.344 1 89.12 83 THR A N 1
ATOM 653 C CA . THR A 1 83 ? -6.41 -39.469 -35.562 1 89.12 83 THR A CA 1
ATOM 654 C C . THR A 1 83 ? -4.965 -39.75 -35.188 1 89.12 83 THR A C 1
ATOM 656 O O . THR A 1 83 ? -4.703 -40.344 -34.125 1 89.12 83 THR A O 1
ATOM 659 N N . CYS A 1 84 ? -4.039 -39.438 -36.125 1 88.19 84 CYS A N 1
ATOM 660 C CA . CYS A 1 84 ? -2.623 -39.625 -35.812 1 88.19 84 CYS A CA 1
ATOM 661 C C . CYS A 1 84 ? -2.193 -38.812 -34.625 1 88.19 84 CYS A C 1
ATOM 663 O O . CYS A 1 84 ? -2.461 -37.625 -34.531 1 88.19 84 CYS A O 1
ATOM 665 N N . ASP A 1 85 ? -1.538 -39.406 -33.719 1 85.69 85 ASP A N 1
ATOM 666 C CA . ASP A 1 85 ? -1.151 -38.781 -32.469 1 85.69 85 ASP A CA 1
ATOM 667 C C . ASP A 1 85 ? 0.084 -37.906 -32.656 1 85.69 85 ASP A C 1
ATOM 669 O O . ASP A 1 85 ? 0.513 -37.219 -31.719 1 85.69 85 ASP A O 1
ATOM 673 N N . PHE A 1 86 ? 0.582 -37.875 -33.844 1 81.31 86 PHE A N 1
ATOM 674 C CA . PHE A 1 86 ? 1.732 -37.031 -34.125 1 81.31 86 PHE A CA 1
ATOM 675 C C . PHE A 1 86 ? 1.319 -35.812 -34.969 1 81.31 86 PHE A C 1
ATOM 677 O O . PHE A 1 86 ? 1.487 -34.688 -34.531 1 81.31 86 PHE A O 1
ATOM 684 N N . CYS A 1 87 ? 0.702 -36 -36.062 1 77.5 87 CYS A N 1
ATOM 685 C CA . CYS A 1 87 ? 0.363 -34.875 -36.969 1 77.5 87 CYS A CA 1
ATOM 686 C C . CYS A 1 87 ? -1.077 -34.438 -36.75 1 77.5 87 CYS A C 1
ATOM 688 O O . CYS A 1 87 ? -1.481 -33.375 -37.219 1 77.5 87 CYS A O 1
ATOM 690 N N . ARG A 1 88 ? -1.904 -35.188 -36.156 1 81.06 88 ARG A N 1
ATOM 691 C CA . ARG A 1 88 ? -3.279 -34.875 -35.781 1 81.06 88 ARG A CA 1
ATOM 692 C C . ARG A 1 88 ? -4.207 -34.906 -36.969 1 81.06 88 ARG A C 1
ATOM 694 O O . ARG A 1 88 ? -5.281 -34.312 -36.969 1 81.06 88 ARG A O 1
ATOM 701 N N . LYS A 1 89 ? -3.83 -35.531 -38 1 83.25 89 LYS A N 1
ATOM 702 C CA . LYS A 1 89 ? -4.672 -35.75 -39.156 1 83.25 89 LYS A CA 1
ATOM 703 C C . LYS A 1 89 ? -5.309 -37.156 -39.125 1 83.25 89 LYS A C 1
ATOM 705 O O . LYS A 1 89 ? -4.816 -38.031 -38.438 1 83.25 89 LYS A O 1
ATOM 710 N N . PRO A 1 90 ? -6.367 -37.281 -39.812 1 89.31 90 PRO A N 1
ATOM 711 C CA . PRO A 1 90 ? -7.035 -38.594 -39.812 1 89.31 90 PRO A CA 1
ATOM 712 C C . PRO A 1 90 ? -6.207 -39.688 -40.469 1 89.31 90 PRO A C 1
ATOM 714 O O . PRO A 1 90 ? -5.527 -39.438 -41.469 1 89.31 90 PRO A O 1
ATOM 717 N N . CYS A 1 91 ? -6.238 -40.844 -39.875 1 89.38 91 CYS A N 1
ATOM 718 C CA . CYS A 1 91 ? -5.574 -42.031 -40.438 1 89.38 91 CYS A CA 1
ATOM 719 C C . CYS A 1 91 ? -6.516 -42.812 -41.344 1 89.38 91 CYS A C 1
ATOM 721 O O . CYS A 1 91 ? -7.301 -43.625 -40.875 1 89.38 91 CYS A O 1
ATOM 723 N N . GLU A 1 92 ? -6.363 -42.625 -42.656 1 87.44 92 GLU A N 1
ATOM 724 C CA . GLU A 1 92 ? -7.309 -43.188 -43.594 1 87.44 92 GLU A CA 1
ATOM 725 C C . GLU A 1 92 ? -6.766 -44.5 -44.219 1 87.44 92 GLU A C 1
ATOM 727 O O . GLU A 1 92 ? -7.523 -45.312 -44.75 1 87.44 92 GLU A O 1
ATOM 732 N N . ASN A 1 93 ? -5.488 -44.75 -44.188 1 91.44 93 ASN A N 1
ATOM 733 C CA . ASN A 1 93 ? -4.848 -45.906 -44.812 1 91.44 93 ASN A CA 1
ATOM 734 C C . ASN A 1 93 ? -4.184 -46.781 -43.75 1 91.44 93 ASN A C 1
ATOM 736 O O . ASN A 1 93 ? -4.773 -47.062 -42.688 1 91.44 93 ASN A O 1
ATOM 740 N N . PHE A 1 94 ? -3 -47.344 -44.062 1 94.06 94 PHE A N 1
ATOM 741 C CA . PHE A 1 94 ? -2.318 -48.156 -43.062 1 94.06 94 PHE A CA 1
ATOM 742 C C . PHE A 1 94 ? -2.031 -47.281 -41.812 1 94.06 94 PHE A C 1
ATOM 744 O O . PHE A 1 94 ? -1.765 -46.094 -41.938 1 94.06 94 PHE A O 1
ATOM 751 N N . VAL A 1 95 ? -2.215 -47.938 -40.688 1 94.31 95 VAL A N 1
ATOM 752 C CA . VAL A 1 95 ? -2.041 -47.188 -39.438 1 94.31 95 VAL A CA 1
ATOM 753 C C . VAL A 1 95 ? -1.283 -48.031 -38.438 1 94.31 95 VAL A C 1
ATOM 755 O O . VAL A 1 95 ? -1.555 -49.219 -38.281 1 94.31 95 VAL A O 1
ATOM 758 N N . TYR A 1 96 ? -0.244 -47.406 -37.906 1 95.56 96 TYR A N 1
ATOM 759 C CA . TYR A 1 96 ? 0.322 -48 -36.719 1 95.56 96 TYR A CA 1
ATOM 760 C C . TYR A 1 96 ? -0.602 -47.844 -35.5 1 95.56 96 TYR A C 1
ATOM 762 O O . TYR A 1 96 ? -0.974 -46.688 -35.188 1 95.56 96 TYR A O 1
ATOM 770 N N . HIS A 1 97 ? -0.947 -48.906 -34.875 1 95 97 HIS A N 1
ATOM 771 C CA . HIS A 1 97 ? -1.942 -48.844 -33.781 1 95 97 HIS A CA 1
ATOM 772 C C . HIS A 1 97 ? -1.461 -49.594 -32.562 1 95 97 HIS A C 1
ATOM 774 O O . HIS A 1 97 ? -0.797 -50.656 -32.688 1 95 97 HIS A O 1
ATOM 780 N N . CYS A 1 98 ? -1.688 -49 -31.406 1 93.06 98 CYS A N 1
ATOM 781 C CA . CYS A 1 98 ? -1.465 -49.688 -30.125 1 93.06 98 CYS A CA 1
ATOM 782 C C . CYS A 1 98 ? -2.775 -49.875 -29.375 1 93.06 98 CYS A C 1
ATOM 784 O O . CYS A 1 98 ? -3.725 -49.125 -29.562 1 93.06 98 CYS A O 1
ATOM 786 N N . SER A 1 99 ? -2.83 -50.844 -28.453 1 88.62 99 SER A N 1
ATOM 787 C CA . SER A 1 99 ? -4.004 -51.125 -27.625 1 88.62 99 SER A CA 1
ATOM 788 C C . SER A 1 99 ? -4.324 -49.938 -26.719 1 88.62 99 SER A C 1
ATOM 790 O O . SER A 1 99 ? -5.438 -49.844 -26.188 1 88.62 99 SER A O 1
ATOM 792 N N . CYS A 1 100 ? -3.373 -49 -26.562 1 86.38 100 CYS A N 1
ATOM 793 C CA . CYS A 1 100 ? -3.582 -47.812 -25.75 1 86.38 100 CYS A CA 1
ATOM 794 C C . CYS A 1 100 ? -4.285 -46.719 -26.562 1 86.38 100 CYS A C 1
ATOM 796 O O . CYS A 1 100 ? -4.391 -45.594 -26.109 1 86.38 100 CYS A O 1
ATOM 798 N N . ASN A 1 101 ? -4.672 -47.031 -27.781 1 86.38 101 ASN A N 1
ATOM 799 C CA . ASN A 1 101 ? -5.387 -46.156 -28.688 1 86.38 101 ASN A CA 1
ATOM 800 C C . ASN A 1 101 ? -4.473 -45.062 -29.234 1 86.38 101 ASN A C 1
ATOM 802 O O . ASN A 1 101 ? -4.887 -43.906 -29.375 1 86.38 101 ASN A O 1
ATOM 806 N N . LEU A 1 102 ? -3.26 -45.375 -29.375 1 91.12 102 LEU A N 1
ATOM 807 C CA . LEU A 1 102 ? -2.332 -44.531 -30.125 1 91.12 102 LEU A CA 1
ATOM 808 C C . LEU A 1 102 ? -2.301 -44.906 -31.594 1 91.12 102 LEU A C 1
ATOM 810 O O . LEU A 1 102 ? -2.23 -46.094 -31.938 1 91.12 102 LEU A O 1
ATOM 814 N N . ASP A 1 103 ? -2.424 -43.906 -32.406 1 92.69 103 ASP A N 1
ATOM 815 C CA . ASP A 1 103 ? -2.406 -44.125 -33.844 1 92.69 103 ASP A CA 1
ATOM 816 C C . ASP A 1 103 ? -1.385 -43.219 -34.531 1 92.69 103 ASP A C 1
ATOM 818 O O . ASP A 1 103 ? -1.25 -42.031 -34.156 1 92.69 103 ASP A O 1
ATOM 822 N N . PHE A 1 104 ? -0.688 -43.812 -35.5 1 92.19 104 PHE A N 1
ATOM 823 C CA . PHE A 1 104 ? 0.278 -43.031 -36.25 1 92.19 104 PHE A CA 1
ATOM 824 C C . PHE A 1 104 ? 0.234 -43.375 -37.75 1 92.19 104 PHE A C 1
ATOM 826 O O . PHE A 1 104 ? 0.091 -44.562 -38.094 1 92.19 104 PHE A O 1
ATOM 833 N N . HIS A 1 105 ? 0.377 -42.344 -38.531 1 90.31 105 HIS A N 1
ATOM 834 C CA . HIS A 1 105 ? 0.744 -42.625 -39.906 1 90.31 105 HIS A CA 1
ATOM 835 C C . HIS A 1 105 ? 2.088 -43.344 -40 1 90.31 105 HIS A C 1
ATOM 837 O O . HIS A 1 105 ? 2.914 -43.219 -39.094 1 90.31 105 HIS A O 1
ATOM 843 N N . ILE A 1 106 ? 2.254 -44.062 -41.062 1 91.5 106 ILE A N 1
ATOM 844 C CA . ILE A 1 106 ? 3.533 -44.75 -41.25 1 91.5 106 ILE A CA 1
ATOM 845 C C . ILE A 1 106 ? 4.664 -43.719 -41.25 1 91.5 106 ILE A C 1
ATOM 847 O O . ILE A 1 106 ? 5.652 -43.875 -40.531 1 91.5 106 ILE A O 1
ATOM 851 N N . LYS A 1 107 ? 4.512 -42.625 -41.969 1 85.19 107 LYS A N 1
ATOM 852 C CA . LYS A 1 107 ? 5.543 -41.594 -42.094 1 85.19 107 LYS A CA 1
ATOM 853 C C . LYS A 1 107 ? 5.805 -40.938 -40.75 1 85.19 107 LYS A C 1
ATOM 855 O O . LYS A 1 107 ? 6.957 -40.688 -40.375 1 85.19 107 LYS A O 1
ATOM 860 N N . CYS A 1 108 ? 4.703 -40.719 -39.969 1 85.88 108 CYS A N 1
ATOM 861 C CA . CYS A 1 108 ? 4.82 -40.094 -38.688 1 85.88 108 CYS A CA 1
ATOM 862 C C . CYS A 1 108 ? 5.535 -40.969 -37.688 1 85.88 108 CYS A C 1
ATOM 864 O O . CYS A 1 108 ? 6.367 -40.531 -36.906 1 85.88 108 CYS A O 1
ATOM 866 N N . ALA A 1 109 ? 5.207 -42.219 -37.688 1 89.56 109 ALA A N 1
ATOM 867 C CA . ALA A 1 109 ? 5.848 -43.188 -36.781 1 89.56 109 ALA A CA 1
ATOM 868 C C . ALA A 1 109 ? 7.336 -43.312 -37.062 1 89.56 109 ALA A C 1
ATOM 870 O O . ALA A 1 109 ? 8.164 -43.281 -36.156 1 89.56 109 ALA A O 1
ATOM 871 N N . LEU A 1 110 ? 7.664 -43.406 -38.344 1 85.88 110 LEU A N 1
ATOM 872 C CA . LEU A 1 110 ? 9.055 -43.531 -38.75 1 85.88 110 LEU A CA 1
ATOM 873 C C . LEU A 1 110 ? 9.844 -42.281 -38.438 1 85.88 110 LEU A C 1
ATOM 875 O O . LEU A 1 110 ? 10.984 -42.344 -37.969 1 85.88 110 LEU A O 1
ATOM 879 N N . PHE A 1 111 ? 9.203 -41.219 -38.688 1 81.94 111 PHE A N 1
ATOM 880 C CA . PHE A 1 111 ? 9.859 -39.938 -38.438 1 81.94 111 PHE A CA 1
ATOM 881 C C . PHE A 1 111 ? 10.133 -39.75 -36.938 1 81.94 111 PHE A C 1
ATOM 883 O O . PHE A 1 111 ? 11.25 -39.406 -36.562 1 81.94 111 PHE A O 1
ATOM 890 N N . SER A 1 112 ? 9.109 -39.906 -36.125 1 84 112 SER A N 1
ATOM 891 C CA . SER A 1 112 ? 9.281 -39.75 -34.688 1 84 112 SER A CA 1
ATOM 892 C C . SER A 1 112 ? 10.273 -40.781 -34.125 1 84 112 SER A C 1
ATOM 894 O O . SER A 1 112 ? 11.008 -40.469 -33.188 1 84 112 SER A O 1
ATOM 896 N N . HIS A 1 113 ? 10.273 -41.906 -34.719 1 86.94 113 HIS A N 1
ATOM 897 C CA . HIS A 1 113 ? 11.25 -42.938 -34.344 1 86.94 113 HIS A CA 1
ATOM 898 C C . HIS A 1 113 ? 12.68 -42.469 -34.594 1 86.94 113 HIS A C 1
ATOM 900 O O . HIS A 1 113 ? 13.562 -42.625 -33.781 1 86.94 113 HIS A O 1
ATOM 906 N N . SER A 1 114 ? 12.867 -41.875 -35.719 1 80.25 114 SER A N 1
ATOM 907 C CA . SER A 1 114 ? 14.18 -41.375 -36.094 1 80.25 114 SER A CA 1
ATOM 908 C C . SER A 1 114 ? 14.617 -40.25 -35.156 1 80.25 114 SER A C 1
ATOM 910 O O . SER A 1 114 ? 15.797 -40.125 -34.844 1 80.25 114 SER A O 1
ATOM 912 N N . ILE A 1 115 ? 13.672 -39.406 -34.781 1 78.5 115 ILE A N 1
ATOM 913 C CA . ILE A 1 115 ? 13.961 -38.344 -33.844 1 78.5 115 ILE A CA 1
ATOM 914 C C . ILE A 1 115 ? 14.438 -38.906 -32.531 1 78.5 115 ILE A C 1
ATOM 916 O O . ILE A 1 115 ? 15.383 -38.406 -31.922 1 78.5 115 ILE A O 1
ATOM 920 N N . ALA A 1 116 ? 13.789 -39.938 -32.125 1 80.62 116 ALA A N 1
ATOM 921 C CA . ALA A 1 116 ? 14.117 -40.562 -30.844 1 80.62 116 ALA A CA 1
ATOM 922 C C . ALA A 1 116 ? 15.5 -41.219 -30.891 1 80.62 116 ALA A C 1
ATOM 924 O O . ALA A 1 116 ? 16.266 -41.125 -29.922 1 80.62 116 ALA A O 1
ATOM 925 N N . GLU A 1 117 ? 15.844 -41.938 -31.953 1 75.69 117 GLU A N 1
ATOM 926 C CA . GLU A 1 117 ? 17.094 -42.688 -32.094 1 75.69 117 GLU A CA 1
ATOM 927 C C . GLU A 1 117 ? 18.266 -41.781 -32.406 1 75.69 117 GLU A C 1
ATOM 929 O O . GLU A 1 117 ? 19.359 -41.938 -31.859 1 75.69 117 GLU A O 1
ATOM 934 N N . LYS A 1 118 ? 18.094 -41.125 -33.719 1 65.06 118 LYS A N 1
ATOM 935 C CA . LYS A 1 118 ? 19.234 -40.5 -34.344 1 65.06 118 LYS A CA 1
ATOM 936 C C . LYS A 1 118 ? 19.438 -39.094 -33.812 1 65.06 118 LYS A C 1
ATOM 938 O O . LYS A 1 118 ? 20.375 -38.375 -34.188 1 65.06 118 LYS A O 1
ATOM 943 N N . ARG A 1 119 ? 18.781 -38.562 -32.625 1 60.72 119 ARG A N 1
ATOM 944 C CA . ARG A 1 119 ? 18.875 -37.188 -32.156 1 60.72 119 ARG A CA 1
ATOM 945 C C . ARG A 1 119 ? 18.906 -36.188 -33.281 1 60.72 119 ARG A C 1
ATOM 947 O O . ARG A 1 119 ? 18.094 -36.25 -34.219 1 60.72 119 ARG A O 1
ATOM 954 N N . ASN A 1 120 ? 19.891 -35.406 -33.531 1 56.53 120 ASN A N 1
ATOM 955 C CA . ASN A 1 120 ? 20.094 -34.188 -34.312 1 56.53 120 ASN A CA 1
ATOM 956 C C . ASN A 1 120 ? 20.281 -34.531 -35.812 1 56.53 120 ASN A C 1
ATOM 958 O O . ASN A 1 120 ? 20.125 -33.688 -36.656 1 56.53 120 ASN A O 1
ATOM 962 N N . ALA A 1 121 ? 20.469 -35.844 -36.125 1 56.81 121 ALA A N 1
ATOM 963 C CA . ALA A 1 121 ? 20.906 -36.094 -37.469 1 56.81 121 ALA A CA 1
ATOM 964 C C . ALA A 1 121 ? 19.766 -35.906 -38.469 1 56.81 121 ALA A C 1
ATOM 966 O O . ALA A 1 121 ? 19.984 -35.438 -39.594 1 56.81 121 ALA A O 1
ATOM 967 N N . GLU A 1 122 ? 18.516 -36.281 -38.094 1 58.38 122 GLU A N 1
ATOM 968 C CA . GLU A 1 122 ? 17.391 -36.156 -39 1 58.38 122 GLU A CA 1
ATOM 969 C C . GLU A 1 122 ? 17.078 -34.688 -39.281 1 58.38 122 GLU A C 1
ATOM 971 O O . GLU A 1 122 ? 16.531 -34.344 -40.344 1 58.38 122 GLU A O 1
ATOM 976 N N . PHE A 1 123 ? 17.547 -33.938 -38.375 1 62.19 123 PHE A N 1
ATOM 977 C CA . PHE A 1 123 ? 17.203 -32.531 -38.531 1 62.19 123 PHE A CA 1
ATOM 978 C C . PHE A 1 123 ? 18.266 -31.797 -39.344 1 62.19 123 PHE A C 1
ATOM 980 O O . PHE A 1 123 ? 18.094 -30.641 -39.688 1 62.19 123 PHE A O 1
ATOM 987 N N . GLN A 1 124 ? 19.359 -32.562 -39.5 1 59.53 124 GLN A N 1
ATOM 988 C CA . GLN A 1 124 ? 20.438 -31.891 -40.219 1 59.53 124 GLN A CA 1
ATOM 989 C C . GLN A 1 124 ? 19.953 -31.391 -41.594 1 59.53 124 GLN A C 1
ATOM 991 O O . GLN A 1 124 ? 20.391 -30.344 -42.062 1 59.53 124 GLN A O 1
ATOM 996 N N . ASP A 1 125 ? 18.953 -32.125 -42.156 1 61.25 125 ASP A N 1
ATOM 997 C CA . ASP A 1 125 ? 18.484 -31.734 -43.5 1 61.25 125 ASP A CA 1
ATOM 998 C C . ASP A 1 125 ? 17.219 -30.891 -43.406 1 61.25 125 ASP A C 1
ATOM 1000 O O . ASP A 1 125 ? 16.625 -30.547 -44.438 1 61.25 125 ASP A O 1
ATOM 1004 N N . ILE A 1 126 ? 16.797 -30.672 -42.219 1 67.62 126 ILE A N 1
ATOM 1005 C CA . ILE A 1 126 ? 15.594 -29.875 -42.062 1 67.62 126 ILE A CA 1
ATOM 1006 C C . ILE A 1 126 ? 15.984 -28.422 -41.812 1 67.62 126 ILE A C 1
ATOM 1008 O O . ILE A 1 126 ? 16.75 -28.125 -40.906 1 67.62 126 ILE A O 1
ATOM 1012 N N . PRO A 1 127 ? 15.555 -27.562 -42.688 1 66.75 127 PRO A N 1
ATOM 1013 C CA . PRO A 1 127 ? 15.891 -26.156 -42.531 1 66.75 127 PRO A CA 1
ATOM 1014 C C . PRO A 1 127 ? 15.391 -25.594 -41.188 1 66.75 127 PRO A C 1
ATOM 1016 O O . PRO A 1 127 ? 14.273 -25.891 -40.781 1 66.75 127 PRO A O 1
ATOM 1019 N N . ARG A 1 128 ? 16.297 -25.062 -40.5 1 74.94 128 ARG A N 1
ATOM 1020 C CA . ARG A 1 128 ? 15.961 -24.312 -39.281 1 74.94 128 ARG A CA 1
ATOM 1021 C C . ARG A 1 128 ? 15.461 -22.906 -39.625 1 74.94 128 ARG A C 1
ATOM 1023 O O . ARG A 1 128 ? 16.109 -22.188 -40.375 1 74.94 128 ARG A O 1
ATOM 1030 N N . ILE A 1 129 ? 14.164 -22.688 -39.344 1 74 129 ILE A N 1
ATOM 1031 C CA . ILE A 1 129 ? 13.594 -21.375 -39.594 1 74 129 ILE A CA 1
ATOM 1032 C C . ILE A 1 129 ? 13.633 -20.531 -38.312 1 74 129 ILE A C 1
ATOM 1034 O O . ILE A 1 129 ? 13.25 -21 -37.25 1 74 129 ILE A O 1
ATOM 1038 N N . ASP A 1 130 ? 14.297 -19.453 -38.344 1 71.25 130 ASP A N 1
ATOM 1039 C CA . ASP A 1 130 ? 14.305 -18.516 -37.219 1 71.25 130 ASP A CA 1
ATOM 1040 C C . ASP A 1 130 ? 13.297 -17.391 -37.438 1 71.25 130 ASP A C 1
ATOM 1042 O O . ASP A 1 130 ? 13.5 -16.531 -38.312 1 71.25 130 ASP A O 1
ATOM 1046 N N . PRO A 1 131 ? 12.266 -17.5 -36.781 1 66.56 131 PRO A N 1
ATOM 1047 C CA . PRO A 1 131 ? 11.242 -16.484 -36.969 1 66.56 131 PRO A CA 1
ATOM 1048 C C . PRO A 1 131 ? 11.766 -15.062 -36.781 1 66.56 131 PRO A C 1
ATOM 1050 O O . PRO A 1 131 ? 11.211 -14.109 -37.312 1 66.56 131 PRO A O 1
ATOM 1053 N N . SER A 1 132 ? 12.734 -14.867 -35.781 1 63.94 132 SER A N 1
ATOM 1054 C CA . SER A 1 132 ? 13.242 -13.516 -35.562 1 63.94 132 SER A CA 1
ATOM 1055 C C . SER A 1 132 ? 13.883 -12.938 -36.812 1 63.94 132 SER A C 1
ATOM 1057 O O . SER A 1 132 ? 13.938 -11.719 -37 1 63.94 132 SER A O 1
ATOM 1059 N N . ILE A 1 133 ? 14.43 -13.836 -37.656 1 61.78 133 ILE A N 1
ATOM 1060 C CA . ILE A 1 133 ? 15.164 -13.359 -38.812 1 61.78 133 ILE A CA 1
ATOM 1061 C C . ILE A 1 133 ? 14.242 -13.312 -40.031 1 61.78 133 ILE A C 1
ATOM 1063 O O . ILE A 1 133 ? 14.438 -12.5 -40.938 1 61.78 133 ILE A O 1
ATOM 1067 N N . ASN A 1 134 ? 13.383 -14.25 -40.094 1 59 134 ASN A N 1
ATOM 1068 C CA . ASN A 1 134 ? 12.625 -14.367 -41.312 1 59 134 ASN A CA 1
ATOM 1069 C C . ASN A 1 134 ? 11.492 -13.344 -41.375 1 59 134 ASN A C 1
ATOM 1071 O O . ASN A 1 134 ? 10.797 -13.133 -40.375 1 59 134 ASN A O 1
ATOM 1075 N N . THR A 1 135 ? 11.773 -12.438 -42.188 1 51.78 135 THR A N 1
ATOM 1076 C CA . THR A 1 135 ? 11 -11.281 -42.625 1 51.78 135 THR A CA 1
ATOM 1077 C C . THR A 1 135 ? 9.852 -11.719 -43.531 1 51.78 135 THR A C 1
ATOM 1079 O O . THR A 1 135 ? 10.023 -12.609 -44.375 1 51.78 135 THR A O 1
ATOM 1082 N N . GLY A 1 136 ? 8.43 -11.914 -43.031 1 56.22 136 GLY A N 1
ATOM 1083 C CA . GLY A 1 136 ? 7.223 -11.898 -43.844 1 56.22 136 GLY A CA 1
ATOM 1084 C C . GLY A 1 136 ? 6.164 -12.867 -43.344 1 56.22 136 GLY A C 1
ATOM 1085 O O . GLY A 1 136 ? 6.031 -13.086 -42.156 1 56.22 136 GLY A O 1
ATOM 1086 N N . ASN A 1 137 ? 5.43 -13.578 -44.344 1 58.72 137 ASN A N 1
ATOM 1087 C CA . ASN A 1 137 ? 4.262 -14.445 -44.25 1 58.72 137 ASN A CA 1
ATOM 1088 C C . ASN A 1 137 ? 4.551 -15.688 -43.406 1 58.72 137 ASN A C 1
ATOM 1090 O O . ASN A 1 137 ? 3.666 -16.188 -42.719 1 58.72 137 ASN A O 1
ATOM 1094 N N . VAL A 1 138 ? 5.695 -16.141 -43.406 1 61.81 138 VAL A N 1
ATOM 1095 C CA . VAL A 1 138 ? 6.066 -17.359 -42.688 1 61.81 138 VAL A CA 1
ATOM 1096 C C . VAL A 1 138 ? 6.008 -17.125 -41.188 1 61.81 138 VAL A C 1
ATOM 1098 O O . VAL A 1 138 ? 5.574 -18 -40.438 1 61.81 138 VAL A O 1
ATOM 1101 N N . THR A 1 139 ? 6.254 -15.891 -40.906 1 63.06 139 THR A N 1
ATOM 1102 C CA . THR A 1 139 ? 6.254 -15.555 -39.469 1 63.06 139 THR A CA 1
ATOM 1103 C C . THR A 1 139 ? 4.836 -15.602 -38.906 1 63.06 139 THR A C 1
ATOM 1105 O O . THR A 1 139 ? 4.625 -16.078 -37.812 1 63.06 139 THR A O 1
ATOM 1108 N N . GLU A 1 140 ? 3.955 -15.234 -39.75 1 69.12 140 GLU A N 1
ATOM 1109 C CA . GLU A 1 140 ? 2.574 -15.234 -39.25 1 69.12 140 GLU A CA 1
ATOM 1110 C C . GLU A 1 140 ? 2.035 -16.656 -39.125 1 69.12 140 GLU A C 1
ATOM 1112 O O . GLU A 1 140 ? 1.278 -16.953 -38.219 1 69.12 140 GLU A O 1
ATOM 1117 N N . GLU A 1 141 ? 2.404 -17.469 -40.062 1 69.12 141 GLU A N 1
ATOM 1118 C CA . GLU A 1 141 ? 1.971 -18.859 -40.031 1 69.12 141 GLU A CA 1
ATOM 1119 C C . GLU A 1 141 ? 2.578 -19.594 -38.812 1 69.12 141 GLU A C 1
ATOM 1121 O O . GLU A 1 141 ? 1.914 -20.406 -38.188 1 69.12 141 GLU A O 1
ATOM 1126 N N . LEU A 1 142 ? 3.74 -19.219 -38.594 1 70.94 142 LEU A N 1
ATOM 1127 C CA . LEU A 1 142 ? 4.438 -19.859 -37.469 1 70.94 142 LEU A CA 1
ATOM 1128 C C . LEU A 1 142 ? 3.846 -19.422 -36.156 1 70.94 142 LEU A C 1
ATOM 1130 O O . LEU A 1 142 ? 3.785 -20.219 -35.188 1 70.94 142 LEU A O 1
ATOM 1134 N N . LYS A 1 143 ? 3.387 -18.219 -36.219 1 70.88 143 LYS A N 1
ATOM 1135 C CA . LYS A 1 143 ? 2.789 -17.719 -34.969 1 70.88 143 LYS A CA 1
ATOM 1136 C C . LYS A 1 143 ? 1.502 -18.469 -34.656 1 70.88 143 LYS A C 1
ATOM 1138 O O . LYS A 1 143 ? 1.146 -18.609 -33.469 1 70.88 143 LYS A O 1
ATOM 1143 N N . LYS A 1 144 ? 0.979 -19.031 -35.656 1 74.62 144 LYS A N 1
ATOM 1144 C CA . LYS A 1 144 ? -0.293 -19.719 -35.469 1 74.62 144 LYS A CA 1
ATOM 1145 C C . LYS A 1 144 ? -0.08 -21.219 -35.281 1 74.62 144 LYS A C 1
ATOM 1147 O O . LYS A 1 144 ? -0.995 -21.938 -34.844 1 74.62 144 LYS A O 1
ATOM 1152 N N . ALA A 1 145 ? 1.136 -21.625 -35.594 1 76.12 145 ALA A N 1
ATOM 1153 C CA . ALA A 1 145 ? 1.436 -23.062 -35.469 1 76.12 145 ALA A CA 1
ATOM 1154 C C . ALA A 1 145 ? 1.995 -23.375 -34.062 1 76.12 145 ALA A C 1
ATOM 1156 O O . ALA A 1 145 ? 2.49 -22.5 -33.375 1 76.12 145 ALA A O 1
ATOM 1157 N N . GLU A 1 146 ? 1.722 -24.609 -33.625 1 81.38 146 GLU A N 1
ATOM 1158 C CA . GLU A 1 146 ? 2.217 -25.062 -32.344 1 81.38 146 GLU A CA 1
ATOM 1159 C C . GLU A 1 146 ? 3.291 -26.141 -32.5 1 81.38 146 GLU A C 1
ATOM 1161 O O . GLU A 1 146 ? 3.262 -26.922 -33.438 1 81.38 146 GLU A O 1
ATOM 1166 N N . CYS A 1 147 ? 4.234 -26 -31.625 1 82.06 147 CYS A N 1
ATOM 1167 C CA . CYS A 1 147 ? 5.246 -27.047 -31.562 1 82.06 147 CYS A CA 1
ATOM 1168 C C . CYS A 1 147 ? 4.613 -28.391 -31.219 1 82.06 147 CYS A C 1
ATOM 1170 O O . CYS A 1 147 ? 3.805 -28.484 -30.297 1 82.06 147 CYS A O 1
ATOM 1172 N N . PHE A 1 148 ? 4.996 -29.297 -31.812 1 74.88 148 PHE A N 1
ATOM 1173 C CA . PHE A 1 148 ? 4.426 -30.625 -31.609 1 74.88 148 PHE A CA 1
ATOM 1174 C C . PHE A 1 148 ? 4.801 -31.172 -30.234 1 74.88 148 PHE A C 1
ATOM 1176 O O . PHE A 1 148 ? 4.031 -31.906 -29.625 1 74.88 148 PHE A O 1
ATOM 1183 N N . ALA A 1 149 ? 5.938 -30.812 -29.844 1 76.69 149 ALA A N 1
ATOM 1184 C CA . ALA A 1 149 ? 6.445 -31.359 -28.578 1 76.69 149 ALA A CA 1
ATOM 1185 C C . ALA A 1 149 ? 5.844 -30.625 -27.391 1 76.69 149 ALA A C 1
ATOM 1187 O O . ALA A 1 149 ? 5.203 -31.25 -26.531 1 76.69 149 ALA A O 1
ATOM 1188 N N . CYS A 1 150 ? 5.922 -29.375 -27.328 1 77.94 150 CYS A N 1
ATOM 1189 C CA . CYS A 1 150 ? 5.543 -28.625 -26.141 1 77.94 150 CYS A CA 1
ATOM 1190 C C . CYS A 1 150 ? 4.207 -27.922 -26.344 1 77.94 150 CYS A C 1
ATOM 1192 O O . CYS A 1 150 ? 3.648 -27.344 -25.406 1 77.94 150 CYS A O 1
ATOM 1194 N N . MET A 1 151 ? 3.66 -27.906 -27.531 1 77.25 151 MET A N 1
ATOM 1195 C CA . MET A 1 151 ? 2.365 -27.344 -27.891 1 77.25 151 MET A CA 1
ATOM 1196 C C . MET A 1 151 ? 2.348 -25.828 -27.672 1 77.25 151 MET A C 1
ATOM 1198 O O . MET A 1 151 ? 1.284 -25.234 -27.484 1 77.25 151 MET A O 1
ATOM 1202 N N . LYS A 1 152 ? 3.523 -25.188 -27.641 1 81.38 152 LYS A N 1
ATOM 1203 C CA . LYS A 1 152 ? 3.629 -23.734 -27.562 1 81.38 152 LYS A CA 1
ATOM 1204 C C . LYS A 1 152 ? 3.799 -23.109 -28.938 1 81.38 152 LYS A C 1
ATOM 1206 O O . LYS A 1 152 ? 4.211 -23.781 -29.891 1 81.38 152 LYS A O 1
ATOM 1211 N N . PRO A 1 153 ? 3.443 -21.875 -28.938 1 81.25 153 PRO A N 1
ATOM 1212 C CA . PRO A 1 153 ? 3.635 -21.203 -30.234 1 81.25 153 PRO A CA 1
ATOM 1213 C C . PRO A 1 153 ? 5.102 -21.125 -30.641 1 81.25 153 PRO A C 1
ATOM 1215 O O . PRO A 1 153 ? 5.988 -21.078 -29.781 1 81.25 153 PRO A O 1
ATOM 1218 N N . LEU A 1 154 ? 5.316 -21.109 -31.891 1 81.75 154 LEU A N 1
ATOM 1219 C CA . LEU A 1 154 ? 6.652 -21.156 -32.469 1 81.75 154 LEU A CA 1
ATOM 1220 C C . LEU A 1 154 ? 7.238 -19.766 -32.625 1 81.75 154 LEU A C 1
ATOM 1222 O O . LEU A 1 154 ? 7.305 -19.219 -33.719 1 81.75 154 LEU A O 1
ATOM 1226 N N . LEU A 1 155 ? 7.711 -19.266 -31.5 1 77.12 155 LEU A N 1
ATOM 1227 C CA . LEU A 1 155 ? 8.25 -17.906 -31.5 1 77.12 155 LEU A CA 1
ATOM 1228 C C . LEU A 1 155 ? 9.766 -17.922 -31.641 1 77.12 155 LEU A C 1
ATOM 1230 O O . LEU A 1 155 ? 10.375 -16.906 -31.953 1 77.12 155 LEU A O 1
ATOM 1234 N N . ASP A 1 156 ? 10.414 -19.141 -31.375 1 78.75 156 ASP A N 1
ATOM 1235 C CA . ASP A 1 156 ? 11.859 -19.297 -31.469 1 78.75 156 ASP A CA 1
ATOM 1236 C C . ASP A 1 156 ? 12.242 -20.141 -32.688 1 78.75 156 ASP A C 1
ATOM 1238 O O . ASP A 1 156 ? 11.422 -20.328 -33.594 1 78.75 156 ASP A O 1
ATOM 1242 N N . SER A 1 157 ? 13.547 -20.531 -32.719 1 79.06 157 SER A N 1
ATOM 1243 C CA . SER A 1 157 ? 14.039 -21.359 -33.812 1 79.06 157 SER A CA 1
ATOM 1244 C C . SER A 1 157 ? 13.25 -22.656 -33.938 1 79.06 157 SER A C 1
ATOM 1246 O O . SER A 1 157 ? 12.977 -23.312 -32.938 1 79.06 157 SER A O 1
ATOM 1248 N N . VAL A 1 158 ? 12.844 -22.875 -35.219 1 81.31 158 VAL A N 1
ATOM 1249 C CA . VAL A 1 158 ? 11.93 -23.984 -35.438 1 81.31 158 VAL A CA 1
ATOM 1250 C C . VAL A 1 158 ? 12.453 -24.891 -36.531 1 81.31 158 VAL A C 1
ATOM 1252 O O . VAL A 1 158 ? 13.086 -24.406 -37.5 1 81.31 158 VAL A O 1
ATOM 1255 N N . TYR A 1 159 ? 12.344 -26.188 -36.281 1 76.94 159 TYR A N 1
ATOM 1256 C CA . TYR A 1 159 ? 12.508 -27.156 -37.344 1 76.94 159 TYR A CA 1
ATOM 1257 C C . TYR A 1 159 ? 11.18 -27.438 -38.062 1 76.94 159 TYR A C 1
ATOM 1259 O O . TYR A 1 159 ? 10.148 -27.594 -37.406 1 76.94 159 TYR A O 1
ATOM 1267 N N . PHE A 1 160 ? 11.211 -27.203 -39.375 1 74.75 160 PHE A N 1
ATOM 1268 C CA . PHE A 1 160 ? 10.016 -27.484 -40.156 1 74.75 160 PHE A CA 1
ATOM 1269 C C . PHE A 1 160 ? 10.273 -28.625 -41.125 1 74.75 160 PHE A C 1
ATOM 1271 O O . PHE A 1 160 ? 11.219 -28.578 -41.906 1 74.75 160 PHE A O 1
ATOM 1278 N N . SER A 1 161 ? 9.562 -29.719 -40.875 1 67.81 161 SER A N 1
ATOM 1279 C CA . SER A 1 161 ? 9.594 -30.797 -41.875 1 67.81 161 SER A CA 1
ATOM 1280 C C . SER A 1 161 ? 8.453 -30.656 -42.875 1 67.81 161 SER A C 1
ATOM 1282 O O . SER A 1 161 ? 7.297 -30.906 -42.531 1 67.81 161 SER A O 1
ATOM 1284 N N . PRO A 1 162 ? 8.703 -30.188 -44.031 1 62.84 162 PRO A N 1
ATOM 1285 C CA . PRO A 1 162 ? 7.652 -30.078 -45.062 1 62.84 162 PRO A CA 1
ATOM 1286 C C . PRO A 1 162 ? 6.934 -31.391 -45.312 1 62.84 162 PRO A C 1
ATOM 1288 O O . PRO A 1 162 ? 5.73 -31.406 -45.594 1 62.84 162 PRO A O 1
ATOM 1291 N N . ASN A 1 163 ? 7.703 -32.469 -45.219 1 60.03 163 ASN A N 1
ATOM 1292 C CA . ASN A 1 163 ? 7.152 -33.781 -45.562 1 60.03 163 ASN A CA 1
ATOM 1293 C C . ASN A 1 163 ? 6.129 -34.25 -44.5 1 60.03 163 ASN A C 1
ATOM 1295 O O . ASN A 1 163 ? 5.094 -34.812 -44.875 1 60.03 163 ASN A O 1
ATOM 1299 N N . CYS A 1 164 ? 6.398 -33.906 -43.312 1 62.38 164 CYS A N 1
ATOM 1300 C CA . CYS A 1 164 ? 5.535 -34.406 -42.219 1 62.38 164 CYS A CA 1
ATOM 1301 C C . CYS A 1 164 ? 4.609 -33.312 -41.719 1 62.38 164 CYS A C 1
ATOM 1303 O O . CYS A 1 164 ? 3.582 -33.594 -41.094 1 62.38 164 CYS A O 1
ATOM 1305 N N . GLY A 1 165 ? 4.906 -32.125 -42.094 1 64.06 165 GLY A N 1
ATOM 1306 C CA . GLY A 1 165 ? 4.035 -31.016 -41.781 1 64.06 165 GLY A CA 1
ATOM 1307 C C . GLY A 1 165 ? 4.074 -30.656 -40.281 1 64.06 165 GLY A C 1
ATOM 1308 O O . GLY A 1 165 ? 3.068 -30.203 -39.719 1 64.06 165 GLY A O 1
ATOM 1309 N N . PHE A 1 166 ? 5.156 -31.016 -39.688 1 71.25 166 PHE A N 1
ATOM 1310 C CA . PHE A 1 166 ? 5.133 -30.656 -38.281 1 71.25 166 PHE A CA 1
ATOM 1311 C C . PHE A 1 166 ? 6.195 -29.609 -37.969 1 71.25 166 PHE A C 1
ATOM 1313 O O . PHE A 1 166 ? 7.168 -29.469 -38.719 1 71.25 166 PHE A O 1
ATOM 1320 N N . TYR A 1 167 ? 5.879 -28.766 -36.938 1 76.75 167 TYR A N 1
ATOM 1321 C CA . TYR A 1 167 ? 6.801 -27.781 -36.406 1 76.75 167 TYR A CA 1
ATOM 1322 C C . TYR A 1 167 ? 7.34 -28.203 -35.062 1 76.75 167 TYR A C 1
ATOM 1324 O O . TYR A 1 167 ? 6.598 -28.734 -34.219 1 76.75 167 TYR A O 1
ATOM 1332 N N . LEU A 1 168 ? 8.703 -28.203 -35 1 79.06 168 LEU A N 1
ATOM 1333 C CA . LEU A 1 168 ? 9.32 -28.484 -33.719 1 79.06 168 LEU A CA 1
ATOM 1334 C C . LEU A 1 168 ? 10.297 -27.375 -33.344 1 79.06 168 LEU A C 1
ATOM 1336 O O . LEU A 1 168 ? 11.102 -26.938 -34.156 1 79.06 168 LEU A O 1
ATOM 1340 N N . HIS A 1 169 ? 10.078 -26.969 -32.094 1 82.12 169 HIS A N 1
ATOM 1341 C CA . HIS A 1 169 ? 11.109 -26.062 -31.578 1 82.12 169 HIS A CA 1
ATOM 1342 C C . HIS A 1 169 ? 12.477 -26.734 -31.594 1 82.12 169 HIS A C 1
ATOM 1344 O O . HIS A 1 169 ? 12.586 -27.922 -31.328 1 82.12 169 HIS A O 1
ATOM 1350 N N . ALA A 1 170 ? 13.5 -25.953 -31.859 1 79.62 170 ALA A N 1
ATOM 1351 C CA . ALA A 1 170 ? 14.859 -26.469 -31.781 1 79.62 170 ALA A CA 1
ATOM 1352 C C . ALA A 1 170 ? 15.172 -26.984 -30.375 1 79.62 170 ALA A C 1
ATOM 1354 O O . ALA A 1 170 ? 15.781 -28.047 -30.219 1 79.62 170 ALA A O 1
ATOM 1355 N N . LYS A 1 171 ? 14.695 -26.266 -29.375 1 81.31 171 LYS A N 1
ATOM 1356 C CA . LYS A 1 171 ? 14.945 -26.656 -28 1 81.31 171 LYS A CA 1
ATOM 1357 C C . LYS A 1 171 ? 14.211 -27.953 -27.656 1 81.31 171 LYS A C 1
ATOM 1359 O O . LYS A 1 171 ? 14.672 -28.719 -26.797 1 81.31 171 LYS A O 1
ATOM 1364 N N . CYS A 1 172 ? 13.07 -28.188 -28.344 1 81.75 172 CYS A N 1
ATOM 1365 C CA . CYS A 1 172 ? 12.281 -29.375 -28.047 1 81.75 172 CYS A CA 1
ATOM 1366 C C . CYS A 1 172 ? 12.914 -30.625 -28.672 1 81.75 172 CYS A C 1
ATOM 1368 O O . CYS A 1 172 ? 12.656 -31.734 -28.234 1 81.75 172 CYS A O 1
ATOM 1370 N N . VAL A 1 173 ? 13.711 -30.359 -29.688 1 76.88 173 VAL A N 1
ATOM 1371 C CA . VAL A 1 173 ? 14.414 -31.469 -30.312 1 76.88 173 VAL A CA 1
ATOM 1372 C C . VAL A 1 173 ? 15.492 -32 -29.375 1 76.88 173 VAL A C 1
ATOM 1374 O O . VAL A 1 173 ? 15.805 -33.188 -29.375 1 76.88 173 VAL A O 1
ATOM 1377 N N . ASP A 1 174 ? 15.984 -31.078 -28.594 1 81.38 174 ASP A N 1
ATOM 1378 C CA . ASP A 1 174 ? 17.109 -31.422 -27.734 1 81.38 174 ASP A CA 1
ATOM 1379 C C . ASP A 1 174 ? 16.625 -31.844 -26.344 1 81.38 174 ASP A C 1
ATOM 1381 O O . ASP A 1 174 ? 17.422 -31.953 -25.406 1 81.38 174 ASP A O 1
ATOM 1385 N N . LEU A 1 175 ? 15.422 -32.156 -26.25 1 87.88 175 LEU A N 1
ATOM 1386 C CA . LEU A 1 175 ? 14.914 -32.594 -24.953 1 87.88 175 LEU A CA 1
ATOM 1387 C C . LEU A 1 175 ? 15.523 -33.938 -24.547 1 87.88 175 LEU A C 1
ATOM 1389 O O . LEU A 1 175 ? 15.625 -34.844 -25.359 1 87.88 175 LEU A O 1
ATOM 1393 N N . PRO A 1 176 ? 15.969 -34.125 -23.281 1 89.88 176 PRO A N 1
ATOM 1394 C CA . PRO A 1 176 ? 16.5 -35.406 -22.844 1 89.88 176 PRO A CA 1
ATOM 1395 C C . PRO A 1 176 ? 15.445 -36.5 -22.812 1 89.88 176 PRO A C 1
ATOM 1397 O O . PRO A 1 176 ? 14.289 -36.25 -22.484 1 89.88 176 PRO A O 1
ATOM 1400 N N . ALA A 1 177 ? 15.883 -37.688 -23.188 1 88.75 177 ALA A N 1
ATOM 1401 C CA . ALA A 1 177 ? 14.984 -38.844 -23.219 1 88.75 177 ALA A CA 1
ATOM 1402 C C . ALA A 1 177 ? 14.562 -39.25 -21.812 1 88.75 177 ALA A C 1
ATOM 1404 O O . ALA A 1 177 ? 13.469 -39.781 -21.609 1 88.75 177 ALA A O 1
ATOM 1405 N N . GLU A 1 178 ? 15.43 -39 -20.922 1 92.94 178 GLU A N 1
ATOM 1406 C CA . GLU A 1 178 ? 15.203 -39.375 -19.516 1 92.94 178 GLU A CA 1
ATOM 1407 C C . GLU A 1 178 ? 15.656 -38.25 -18.578 1 92.94 178 GLU A C 1
ATOM 1409 O O . GLU A 1 178 ? 16.688 -37.625 -18.828 1 92.94 178 GLU A O 1
ATOM 1414 N N . ILE A 1 179 ? 14.805 -38 -17.594 1 95.06 179 ILE A N 1
ATOM 1415 C CA . ILE A 1 179 ? 15.188 -37 -16.609 1 95.06 179 ILE A CA 1
ATOM 1416 C C . ILE A 1 179 ? 14.867 -37.5 -15.203 1 95.06 179 ILE A C 1
ATOM 1418 O O . ILE A 1 179 ? 14.031 -38.406 -15.039 1 95.06 179 ILE A O 1
ATOM 1422 N N . ASN A 1 180 ? 15.664 -37.031 -14.219 1 94.38 180 ASN A N 1
ATOM 1423 C CA . ASN A 1 180 ? 15.336 -37.156 -12.805 1 94.38 180 ASN A CA 1
ATOM 1424 C C . ASN A 1 180 ? 14.742 -35.875 -12.227 1 94.38 180 ASN A C 1
ATOM 1426 O O . ASN A 1 180 ? 15.266 -34.812 -12.461 1 94.38 180 ASN A O 1
ATOM 1430 N N . HIS A 1 181 ? 13.586 -36.062 -11.703 1 93.38 181 HIS A N 1
ATOM 1431 C CA . HIS A 1 181 ? 12.938 -34.875 -11.148 1 93.38 181 HIS A CA 1
ATOM 1432 C C . HIS A 1 181 ? 12.75 -35 -9.641 1 93.38 181 HIS A C 1
ATOM 1434 O O . HIS A 1 181 ? 12.461 -36.094 -9.133 1 93.38 181 HIS A O 1
ATOM 1440 N N . LEU A 1 182 ? 12.844 -33.969 -8.898 1 90 182 LEU A N 1
ATOM 1441 C CA . LEU A 1 182 ? 12.859 -33.938 -7.438 1 90 182 LEU A CA 1
ATOM 1442 C C . LEU A 1 182 ? 11.516 -34.375 -6.871 1 90 182 LEU A C 1
ATOM 1444 O O . LEU A 1 182 ? 11.453 -34.938 -5.777 1 90 182 LEU A O 1
ATOM 1448 N N . VAL A 1 183 ? 10.422 -34.125 -7.602 1 90.75 183 VAL A N 1
ATOM 1449 C CA . VAL A 1 183 ? 9.086 -34.438 -7.094 1 90.75 183 VAL A CA 1
ATOM 1450 C C . VAL A 1 183 ? 8.789 -35.906 -7.266 1 90.75 183 VAL A C 1
ATOM 1452 O O . VAL A 1 183 ? 7.852 -36.438 -6.656 1 90.75 183 VAL A O 1
ATOM 1455 N N . HIS A 1 184 ? 9.57 -36.562 -8.078 1 92.62 184 HIS A N 1
ATOM 1456 C CA . HIS A 1 184 ? 9.469 -38 -8.32 1 92.62 184 HIS A CA 1
ATOM 1457 C C . HIS A 1 184 ? 10.852 -38.656 -8.359 1 92.62 184 HIS A C 1
ATOM 1459 O O . HIS A 1 184 ? 11.414 -38.875 -9.438 1 92.62 184 HIS A O 1
ATOM 1465 N N . GLN A 1 185 ? 11.336 -39.125 -7.188 1 90.38 185 GLN A N 1
ATOM 1466 C CA . GLN A 1 185 ? 12.719 -39.562 -7.074 1 90.38 185 GLN A CA 1
ATOM 1467 C C . GLN A 1 185 ? 12.828 -41.062 -7.199 1 90.38 185 GLN A C 1
ATOM 1469 O O . GLN A 1 185 ? 13.914 -41.625 -7.398 1 90.38 185 GLN A O 1
ATOM 1474 N N . GLU A 1 186 ? 11.789 -41.75 -7.09 1 92.06 186 GLU A N 1
ATOM 1475 C CA . GLU A 1 186 ? 11.781 -43.219 -7.086 1 92.06 186 GLU A CA 1
ATOM 1476 C C . GLU A 1 186 ? 12.188 -43.75 -8.453 1 92.06 186 GLU A C 1
ATOM 1478 O O . GLU A 1 186 ? 12.891 -44.781 -8.531 1 92.06 186 GLU A O 1
ATOM 1483 N N . HIS A 1 187 ? 11.703 -43.156 -9.516 1 95.12 187 HIS A N 1
ATOM 1484 C CA . HIS A 1 187 ? 11.961 -43.594 -10.875 1 95.12 187 HIS A CA 1
ATOM 1485 C C . HIS A 1 187 ? 12.281 -42.406 -11.797 1 95.12 187 HIS A C 1
ATOM 1487 O O . HIS A 1 187 ? 11.812 -41.312 -11.57 1 95.12 187 HIS A O 1
ATOM 1493 N N . PRO A 1 188 ? 13.086 -42.656 -12.766 1 95.56 188 PRO A N 1
ATOM 1494 C CA . PRO A 1 188 ? 13.273 -41.625 -13.781 1 95.56 188 PRO A CA 1
ATOM 1495 C C . PRO A 1 188 ? 12.016 -41.375 -14.609 1 95.56 188 PRO A C 1
ATOM 1497 O O . PRO A 1 188 ? 11.141 -42.25 -14.68 1 95.56 188 PRO A O 1
ATOM 1500 N N . LEU A 1 189 ? 11.859 -40.219 -15.109 1 95.62 189 LEU A N 1
ATOM 1501 C CA . LEU A 1 189 ? 10.797 -39.875 -16.047 1 95.62 189 LEU A CA 1
ATOM 1502 C C . LEU A 1 189 ? 11.289 -39.969 -17.484 1 95.62 189 LEU A C 1
ATOM 1504 O O . LEU A 1 189 ? 12.398 -39.531 -17.797 1 95.62 189 LEU A O 1
ATOM 1508 N N . PHE A 1 190 ? 10.477 -40.5 -18.328 1 94.38 190 PHE A N 1
ATOM 1509 C CA . PHE A 1 190 ? 10.867 -40.688 -19.719 1 94.38 190 PHE A CA 1
ATOM 1510 C C . PHE A 1 190 ? 10 -39.812 -20.625 1 94.38 190 PHE A C 1
ATOM 1512 O O . PHE A 1 190 ? 8.789 -39.719 -20.422 1 94.38 190 PHE A O 1
ATOM 1519 N N . LEU A 1 191 ? 10.719 -39.25 -21.609 1 92.94 191 LEU A N 1
ATOM 1520 C CA . LEU A 1 191 ? 9.984 -38.531 -22.641 1 92.94 191 LEU A CA 1
ATOM 1521 C C . LEU A 1 191 ? 9.188 -39.5 -23.516 1 92.94 191 LEU A C 1
ATOM 1523 O O . LEU A 1 191 ? 9.766 -40.375 -24.141 1 92.94 191 LEU A O 1
ATOM 1527 N N . GLN A 1 192 ? 7.852 -39.344 -23.516 1 91.44 192 GLN A N 1
ATOM 1528 C CA . GLN A 1 192 ? 7.027 -40.281 -24.281 1 91.44 192 GLN A CA 1
ATOM 1529 C C . GLN A 1 192 ? 5.742 -39.594 -24.766 1 91.44 192 GLN A C 1
ATOM 1531 O O . GLN A 1 192 ? 5.41 -38.5 -24.328 1 91.44 192 GLN A O 1
ATOM 1536 N N . PHE A 1 193 ? 5.055 -40.281 -25.672 1 88.94 193 PHE A N 1
ATOM 1537 C CA . PHE A 1 193 ? 3.73 -39.844 -26.094 1 88.94 193 PHE A CA 1
ATOM 1538 C C . PHE A 1 193 ? 2.736 -39.938 -24.938 1 88.94 193 PHE A C 1
ATOM 1540 O O . PHE A 1 193 ? 2.762 -40.906 -24.172 1 88.94 193 PHE A O 1
ATOM 1547 N N . ASN A 1 194 ? 1.95 -38.969 -24.844 1 85.5 194 ASN A N 1
ATOM 1548 C CA . ASN A 1 194 ? 0.946 -38.938 -23.781 1 85.5 194 ASN A CA 1
ATOM 1549 C C . ASN A 1 194 ? -0.211 -39.906 -24.094 1 85.5 194 ASN A C 1
ATOM 1551 O O . ASN A 1 194 ? -1.342 -39.438 -24.297 1 85.5 194 ASN A O 1
ATOM 1555 N N . SER A 1 195 ? 0.032 -41.125 -23.984 1 80.56 195 SER A N 1
ATOM 1556 C CA . SER A 1 195 ? -0.969 -42.125 -24.328 1 80.56 195 SER A CA 1
ATOM 1557 C C . SER A 1 195 ? -1.984 -42.312 -23.219 1 80.56 195 SER A C 1
ATOM 1559 O O . SER A 1 195 ? -3.164 -42.531 -23.469 1 80.56 195 SER A O 1
ATOM 1561 N N . GLN A 1 196 ? -1.654 -42.156 -22 1 80.31 196 GLN A N 1
ATOM 1562 C CA . GLN A 1 196 ? -2.514 -42.406 -20.844 1 80.31 196 GLN A CA 1
ATOM 1563 C C . GLN A 1 196 ? -3.309 -41.125 -20.484 1 80.31 196 GLN A C 1
ATOM 1565 O O . GLN A 1 196 ? -4.285 -41.219 -19.734 1 80.31 196 GLN A O 1
ATOM 1570 N N . ARG A 1 197 ? -2.975 -40.031 -21.031 1 84.19 197 ARG A N 1
ATOM 1571 C CA . ARG A 1 197 ? -3.658 -38.75 -20.828 1 84.19 197 ARG A CA 1
ATOM 1572 C C . ARG A 1 197 ? -3.742 -38.406 -19.359 1 84.19 197 ARG A C 1
ATOM 1574 O O . ARG A 1 197 ? -4.809 -38.031 -18.859 1 84.19 197 ARG A O 1
ATOM 1581 N N . LEU A 1 198 ? -2.658 -38.656 -18.672 1 87.38 198 LEU A N 1
ATOM 1582 C CA . LEU A 1 198 ? -2.572 -38.344 -17.25 1 87.38 198 LEU A CA 1
ATOM 1583 C C . LEU A 1 198 ? -2.49 -36.844 -17.062 1 87.38 198 LEU A C 1
ATOM 1585 O O . LEU A 1 198 ? -1.986 -36.125 -17.922 1 87.38 198 LEU A O 1
ATOM 1589 N N . SER A 1 199 ? -3.014 -36.375 -15.961 1 90.62 199 SER A N 1
ATOM 1590 C CA . SER A 1 199 ? -2.881 -34.969 -15.602 1 90.62 199 SER A CA 1
ATOM 1591 C C . SER A 1 199 ? -1.479 -34.656 -15.086 1 90.62 199 SER A C 1
ATOM 1593 O O . SER A 1 199 ? -0.821 -35.531 -14.508 1 90.62 199 SER A O 1
ATOM 1595 N N . CYS A 1 200 ? -1.066 -33.531 -15.469 1 92.56 200 CYS A N 1
ATOM 1596 C CA . CYS A 1 200 ? 0.234 -33.094 -14.961 1 92.56 200 CYS A CA 1
ATOM 1597 C C . CYS A 1 200 ? 0.216 -32.969 -13.445 1 92.56 200 CYS A C 1
ATOM 1599 O O . CYS A 1 200 ? -0.678 -32.344 -12.875 1 92.56 200 CYS A O 1
ATOM 1601 N N . LYS A 1 201 ? 1.148 -33.5 -12.742 1 90.88 201 LYS A N 1
ATOM 1602 C CA . LYS A 1 201 ? 1.165 -33.531 -11.281 1 90.88 201 LYS A CA 1
ATOM 1603 C C . LYS A 1 201 ? 1.511 -32.156 -10.711 1 90.88 201 LYS A C 1
ATOM 1605 O O . LYS A 1 201 ? 1.239 -31.891 -9.547 1 90.88 201 LYS A O 1
ATOM 1610 N N . ILE A 1 202 ? 2.041 -31.266 -11.531 1 90.5 202 ILE A N 1
ATOM 1611 C CA . ILE A 1 202 ? 2.471 -29.953 -11.062 1 90.5 202 ILE A CA 1
ATOM 1612 C C . ILE A 1 202 ? 1.354 -28.938 -11.289 1 90.5 202 ILE A C 1
ATOM 1614 O O . ILE A 1 202 ? 0.834 -28.359 -10.336 1 90.5 202 ILE A O 1
ATOM 1618 N N . CYS A 1 203 ? 0.903 -28.766 -12.508 1 86.94 203 CYS A N 1
ATOM 1619 C CA . CYS A 1 203 ? -0.103 -27.75 -12.789 1 86.94 203 CYS A CA 1
ATOM 1620 C C . CYS A 1 203 ? -1.51 -28.312 -12.633 1 86.94 203 CYS A C 1
ATOM 1622 O O . CYS A 1 203 ? -2.484 -27.562 -12.578 1 86.94 203 CYS A O 1
ATOM 1624 N N . LYS A 1 204 ? -1.669 -29.547 -12.602 1 85.94 204 LYS A N 1
ATOM 1625 C CA . LYS A 1 204 ? -2.916 -30.281 -12.398 1 85.94 204 LYS A CA 1
ATOM 1626 C C . LYS A 1 204 ? -3.846 -30.125 -13.602 1 85.94 204 LYS A C 1
ATOM 1628 O O . LYS A 1 204 ? -5.039 -30.422 -13.516 1 85.94 204 LYS A O 1
ATOM 1633 N N . LYS A 1 205 ? -3.33 -29.688 -14.672 1 86.38 205 LYS A N 1
ATOM 1634 C CA . LYS A 1 205 ? -4.109 -29.562 -15.898 1 86.38 205 LYS A CA 1
ATOM 1635 C C . LYS A 1 205 ? -4.02 -30.844 -16.734 1 86.38 205 LYS A C 1
ATOM 1637 O O . LYS A 1 205 ? -3.012 -31.547 -16.688 1 86.38 205 LYS A O 1
ATOM 1642 N N . PRO A 1 206 ? -5.129 -31.031 -17.344 1 84.94 206 PRO A N 1
ATOM 1643 C CA . PRO A 1 206 ? -5.051 -32.188 -18.266 1 84.94 206 PRO A CA 1
ATOM 1644 C C . PRO A 1 206 ? -4.059 -31.953 -19.406 1 84.94 206 PRO A C 1
ATOM 1646 O O . PRO A 1 206 ? -3.885 -30.812 -19.859 1 84.94 206 PRO A O 1
ATOM 1649 N N . GLN A 1 207 ? -3.453 -33.031 -19.766 1 77.81 207 GLN A N 1
ATOM 1650 C CA . GLN A 1 207 ? -2.453 -32.906 -20.828 1 77.81 207 GLN A CA 1
ATOM 1651 C C . GLN A 1 207 ? -3.012 -33.375 -22.172 1 77.81 207 GLN A C 1
ATOM 1653 O O . GLN A 1 207 ? -3.686 -34.406 -22.234 1 77.81 207 GLN A O 1
ATOM 1658 N N . ARG A 1 208 ? -2.793 -32.594 -23.109 1 76.06 208 ARG A N 1
ATOM 1659 C CA . ARG A 1 208 ? -3.182 -32.875 -24.469 1 76.06 208 ARG A CA 1
ATOM 1660 C C . ARG A 1 208 ? -2.273 -33.969 -25.078 1 76.06 208 ARG A C 1
ATOM 1662 O O . ARG A 1 208 ? -1.257 -34.312 -24.484 1 76.06 208 ARG A O 1
ATOM 1669 N N . PRO A 1 209 ? -2.764 -34.406 -26.266 1 74.88 209 PRO A N 1
ATOM 1670 C CA . PRO A 1 209 ? -1.848 -35.312 -26.969 1 74.88 209 PRO A CA 1
ATOM 1671 C C . PRO A 1 209 ? -0.51 -34.656 -27.297 1 74.88 209 PRO A C 1
ATOM 1673 O O . PRO A 1 209 ? -0.461 -33.438 -27.578 1 74.88 209 PRO A O 1
ATOM 1676 N N . GLY A 1 210 ? 0.539 -35.344 -27.203 1 79.75 210 GLY A N 1
ATOM 1677 C CA . GLY A 1 210 ? 1.897 -34.844 -27.375 1 79.75 210 GLY A CA 1
ATOM 1678 C C . GLY A 1 210 ? 2.904 -35.531 -26.484 1 79.75 210 GLY A C 1
ATOM 1679 O O . GLY A 1 210 ? 2.756 -36.719 -26.188 1 79.75 210 GLY A O 1
ATOM 1680 N N . PHE A 1 211 ? 3.984 -34.75 -26.266 1 88.44 211 PHE A N 1
ATOM 1681 C CA . PHE A 1 211 ? 5.047 -35.344 -25.469 1 88.44 211 PHE A CA 1
ATOM 1682 C C . PHE A 1 211 ? 4.906 -34.938 -24 1 88.44 211 PHE A C 1
ATOM 1684 O O . PHE A 1 211 ? 4.523 -33.812 -23.703 1 88.44 211 PHE A O 1
ATOM 1691 N N . VAL A 1 212 ? 5.191 -35.906 -23.172 1 92 212 VAL A N 1
ATOM 1692 C CA . VAL A 1 212 ? 5.234 -35.656 -21.734 1 92 212 VAL A CA 1
ATOM 1693 C C . VAL A 1 212 ? 6.391 -36.438 -21.109 1 92 212 VAL A C 1
ATOM 1695 O O . VAL A 1 212 ? 6.922 -37.344 -21.719 1 92 212 VAL A O 1
ATOM 1698 N N . TYR A 1 213 ? 6.766 -36.031 -20.016 1 94 213 TYR A N 1
ATOM 1699 C CA . TYR A 1 213 ? 7.625 -36.844 -19.188 1 94 213 TYR A CA 1
ATOM 1700 C C . TYR A 1 213 ? 6.805 -37.719 -18.234 1 94 213 TYR A C 1
ATOM 1702 O O . TYR A 1 213 ? 5.988 -37.188 -17.469 1 94 213 TYR A O 1
ATOM 1710 N N . CYS A 1 214 ? 7.035 -39.031 -18.328 1 94.25 214 CYS A N 1
ATOM 1711 C CA . CYS A 1 214 ? 6.117 -39.906 -17.609 1 94.25 214 CYS A CA 1
ATOM 1712 C C . CYS A 1 214 ? 6.859 -41.062 -17 1 94.25 214 CYS A C 1
ATOM 1714 O O . CYS A 1 214 ? 7.867 -41.531 -17.531 1 94.25 214 CYS A O 1
ATOM 1716 N N . CYS A 1 215 ? 6.492 -41.438 -15.766 1 93.69 215 CYS A N 1
ATOM 1717 C CA . CYS A 1 215 ? 6.789 -42.719 -15.18 1 93.69 215 CYS A CA 1
ATOM 1718 C C . CYS A 1 215 ? 5.574 -43.656 -15.242 1 93.69 215 CYS A C 1
ATOM 1720 O O . CYS A 1 215 ? 4.625 -43.5 -14.477 1 93.69 215 CYS A O 1
ATOM 1722 N N . SER A 1 216 ? 5.59 -44.594 -16.094 1 88.06 216 SER A N 1
ATOM 1723 C CA . SER A 1 216 ? 4.445 -45.469 -16.344 1 88.06 216 SER A CA 1
ATOM 1724 C C . SER A 1 216 ? 4.141 -46.344 -15.133 1 88.06 216 SER A C 1
ATOM 1726 O O . SER A 1 216 ? 2.982 -46.656 -14.875 1 88.06 216 SER A O 1
ATOM 1728 N N . LEU A 1 217 ? 5.16 -46.688 -14.359 1 89.56 217 LEU A N 1
ATOM 1729 C CA . LEU A 1 217 ? 5 -47.531 -13.195 1 89.56 217 LEU A CA 1
ATOM 1730 C C . LEU A 1 217 ? 4.18 -46.844 -12.117 1 89.56 217 LEU A C 1
ATOM 1732 O O . LEU A 1 217 ? 3.283 -47.438 -11.523 1 89.56 217 LEU A O 1
ATOM 1736 N N . CYS A 1 218 ? 4.41 -45.562 -11.945 1 91.88 218 CYS A N 1
ATOM 1737 C CA . CYS A 1 218 ? 3.773 -44.812 -10.867 1 91.88 218 CYS A CA 1
ATOM 1738 C C . CYS A 1 218 ? 2.631 -43.938 -11.398 1 91.88 218 CYS A C 1
ATOM 1740 O O . CYS A 1 218 ? 1.965 -43.25 -10.633 1 91.88 218 CYS A O 1
ATOM 1742 N N . LYS A 1 219 ? 2.383 -43.938 -12.648 1 90 219 LYS A N 1
ATOM 1743 C CA . LYS A 1 219 ? 1.366 -43.094 -13.281 1 90 219 LYS A CA 1
ATOM 1744 C C . LYS A 1 219 ? 1.572 -41.625 -12.945 1 90 219 LYS A C 1
ATOM 1746 O O . LYS A 1 219 ? 0.636 -40.938 -12.523 1 90 219 LYS A O 1
ATOM 1751 N N . PHE A 1 220 ? 2.783 -41.219 -13.094 1 92.62 220 PHE A N 1
ATOM 1752 C CA . PHE A 1 220 ? 3.23 -39.875 -12.828 1 92.62 220 PHE A CA 1
ATOM 1753 C C . PHE A 1 220 ? 3.623 -39.156 -14.117 1 92.62 220 PHE A C 1
ATOM 1755 O O . PHE A 1 220 ? 4.441 -39.688 -14.883 1 92.62 220 PHE A O 1
ATOM 1762 N N . ALA A 1 221 ? 2.98 -38.062 -14.414 1 93.94 221 ALA A N 1
ATOM 1763 C CA . ALA A 1 221 ? 3.273 -37.344 -15.664 1 93.94 221 ALA A CA 1
ATOM 1764 C C . ALA A 1 221 ? 3.453 -35.844 -15.414 1 93.94 221 ALA A C 1
ATOM 1766 O O . ALA A 1 221 ? 2.805 -35.281 -14.539 1 93.94 221 ALA A O 1
ATOM 1767 N N . LEU A 1 222 ? 4.371 -35.25 -16.188 1 93.44 222 LEU A N 1
ATOM 1768 C CA . LEU A 1 222 ? 4.609 -33.812 -16.156 1 93.44 222 LEU A CA 1
ATOM 1769 C C . LEU A 1 222 ? 4.629 -33.25 -17.562 1 93.44 222 LEU A C 1
ATOM 1771 O O . LEU A 1 222 ? 5.129 -33.875 -18.5 1 93.44 222 LEU A O 1
ATOM 1775 N N . HIS A 1 223 ? 4.066 -32.062 -17.672 1 90.94 223 HIS A N 1
ATOM 1776 C CA . HIS A 1 223 ? 4.297 -31.297 -18.891 1 90.94 223 HIS A CA 1
ATOM 1777 C C . HIS A 1 223 ? 5.781 -31.031 -19.109 1 90.94 223 HIS A C 1
ATOM 1779 O O . HIS A 1 223 ? 6.543 -30.953 -18.141 1 90.94 223 HIS A O 1
ATOM 1785 N N . ILE A 1 224 ? 6.129 -30.859 -20.344 1 89.38 224 ILE A N 1
ATOM 1786 C CA . ILE A 1 224 ? 7.508 -30.516 -20.672 1 89.38 224 ILE A CA 1
ATOM 1787 C C . ILE A 1 224 ? 7.871 -29.188 -20.016 1 89.38 224 ILE A C 1
ATOM 1789 O O . ILE A 1 224 ? 8.961 -29.031 -19.469 1 89.38 224 ILE A O 1
ATOM 1793 N N . GLN A 1 225 ? 6.906 -28.266 -20.047 1 87.12 225 GLN A N 1
ATOM 1794 C CA . GLN A 1 225 ? 7.145 -26.953 -19.469 1 87.12 225 GLN A CA 1
ATOM 1795 C C . GLN A 1 225 ? 7.195 -27.016 -17.938 1 87.12 225 GLN A C 1
ATOM 1797 O O . GLN A 1 225 ? 7.938 -26.266 -17.312 1 87.12 225 GLN A O 1
ATOM 1802 N N . CYS A 1 226 ? 6.48 -27.938 -17.359 1 90.81 226 CYS A N 1
ATOM 1803 C CA . CYS A 1 226 ? 6.387 -28.031 -15.906 1 90.81 226 CYS A CA 1
ATOM 1804 C C . CYS A 1 226 ? 7.641 -28.656 -15.312 1 90.81 226 CYS A C 1
ATOM 1806 O O . CYS A 1 226 ? 7.945 -28.469 -14.133 1 90.81 226 CYS A O 1
ATOM 1808 N N . VAL A 1 227 ? 8.391 -29.297 -16.125 1 91.12 227 VAL A N 1
ATOM 1809 C CA . VAL A 1 227 ? 9.625 -29.938 -15.68 1 91.12 227 VAL A CA 1
ATOM 1810 C C . VAL A 1 227 ? 10.672 -28.859 -15.367 1 91.12 227 VAL A C 1
ATOM 1812 O O . VAL A 1 227 ? 11.531 -29.062 -14.508 1 91.12 227 VAL A O 1
ATOM 1815 N N . THR A 1 228 ? 10.516 -27.734 -16.016 1 88.94 228 THR A N 1
ATOM 1816 C CA . THR A 1 228 ? 11.562 -26.719 -15.914 1 88.94 228 THR A CA 1
ATOM 1817 C C . THR A 1 228 ? 11.234 -25.719 -14.812 1 88.94 228 THR A C 1
ATOM 1819 O O . THR A 1 228 ? 11.992 -24.766 -14.586 1 88.94 228 THR A O 1
ATOM 1822 N N . ILE A 1 229 ? 10.172 -25.891 -14.141 1 91.75 229 ILE A N 1
ATOM 1823 C CA . ILE A 1 229 ? 9.836 -24.984 -13.055 1 91.75 229 ILE A CA 1
ATOM 1824 C C . ILE A 1 229 ? 10.914 -25.047 -11.969 1 91.75 229 ILE A C 1
ATOM 1826 O O . ILE A 1 229 ? 11.391 -26.141 -11.633 1 91.75 229 ILE A O 1
ATOM 1830 N N . PRO A 1 230 ? 11.297 -23.906 -11.383 1 93 230 PRO A N 1
ATOM 1831 C CA . PRO A 1 230 ? 12.359 -23.906 -10.375 1 93 230 PRO A CA 1
ATOM 1832 C C . PRO A 1 230 ? 12.016 -24.75 -9.156 1 93 230 PRO A C 1
ATOM 1834 O O . PRO A 1 230 ? 10.875 -24.734 -8.688 1 93 230 PRO A O 1
ATOM 1837 N N . THR A 1 231 ? 12.969 -25.5 -8.75 1 92.06 231 THR A N 1
ATOM 1838 C CA . THR A 1 231 ? 12.766 -26.375 -7.602 1 92.06 231 THR A CA 1
ATOM 1839 C C . THR A 1 231 ? 12.93 -25.609 -6.293 1 92.06 231 THR A C 1
ATOM 1841 O O . THR A 1 231 ? 12.484 -26.062 -5.238 1 92.06 231 THR A O 1
ATOM 1844 N N . LYS A 1 232 ? 13.594 -24.484 -6.344 1 94.31 232 LYS A N 1
ATOM 1845 C CA . LYS A 1 232 ? 13.828 -23.609 -5.191 1 94.31 232 LYS A CA 1
ATOM 1846 C C . LYS A 1 232 ? 13.602 -22.156 -5.551 1 94.31 232 LYS A C 1
ATOM 1848 O O . LYS A 1 232 ? 14.086 -21.672 -6.578 1 94.31 232 LYS A O 1
ATOM 1853 N N . ILE A 1 233 ? 12.766 -21.547 -4.77 1 94.94 233 ILE A N 1
ATOM 1854 C CA . ILE A 1 233 ? 12.547 -20.141 -5.035 1 94.94 233 ILE A CA 1
ATOM 1855 C C . ILE A 1 233 ? 12.609 -19.359 -3.725 1 94.94 233 ILE A C 1
ATOM 1857 O O . ILE A 1 233 ? 12.398 -19.906 -2.646 1 94.94 233 ILE A O 1
ATOM 1861 N N . ASN A 1 234 ? 13 -18.062 -3.875 1 92.31 234 ASN A N 1
ATOM 1862 C CA . ASN A 1 234 ? 12.938 -17.109 -2.775 1 92.31 234 ASN A CA 1
ATOM 1863 C C . ASN A 1 234 ? 11.734 -16.172 -2.912 1 92.31 234 ASN A C 1
ATOM 1865 O O . ASN A 1 234 ? 11.438 -15.695 -4.008 1 92.31 234 ASN A O 1
ATOM 1869 N N . GLN A 1 235 ? 11.031 -16.141 -1.853 1 91.06 235 GLN A N 1
ATOM 1870 C CA . GLN A 1 235 ? 9.867 -15.258 -1.853 1 91.06 235 GLN A CA 1
ATOM 1871 C C . GLN A 1 235 ? 10.055 -14.086 -0.899 1 91.06 235 GLN A C 1
ATOM 1873 O O . GLN A 1 235 ? 10.555 -14.258 0.216 1 91.06 235 GLN A O 1
ATOM 1878 N N . PRO A 1 236 ? 9.641 -12.906 -1.281 1 86.56 236 PRO A N 1
ATOM 1879 C CA . PRO A 1 236 ? 9.812 -11.727 -0.435 1 86.56 236 PRO A CA 1
ATOM 1880 C C . PRO A 1 236 ? 9.016 -11.812 0.866 1 86.56 236 PRO A C 1
ATOM 1882 O O . PRO A 1 236 ? 9.359 -11.141 1.846 1 86.56 236 PRO A O 1
ATOM 1885 N N . PHE A 1 237 ? 7.934 -12.547 0.874 1 89.94 237 PHE A N 1
ATOM 1886 C CA . PHE A 1 237 ? 7.105 -12.633 2.072 1 89.94 237 PHE A CA 1
ATOM 1887 C C . PHE A 1 237 ? 7.543 -13.805 2.947 1 89.94 237 PHE A C 1
ATOM 1889 O O . PHE A 1 237 ? 6.918 -14.086 3.973 1 89.94 237 PHE A O 1
ATOM 1896 N N . HIS A 1 238 ? 8.555 -14.523 2.584 1 90.69 238 HIS A N 1
ATOM 1897 C CA . HIS A 1 238 ? 9.227 -15.586 3.334 1 90.69 238 HIS A CA 1
ATOM 1898 C C . HIS A 1 238 ? 10.742 -15.5 3.176 1 90.69 238 HIS A C 1
ATOM 1900 O O . HIS A 1 238 ? 11.352 -16.359 2.543 1 90.69 238 HIS A O 1
ATOM 1906 N N . ARG A 1 239 ? 11.352 -14.609 3.84 1 83.56 239 ARG A N 1
ATOM 1907 C CA . ARG A 1 239 ? 12.711 -14.18 3.566 1 83.56 239 ARG A CA 1
ATOM 1908 C C . ARG A 1 239 ? 13.727 -15.078 4.266 1 83.56 239 ARG A C 1
ATOM 1910 O O . ARG A 1 239 ? 14.867 -15.211 3.811 1 83.56 239 ARG A O 1
ATOM 1917 N N . GLU A 1 240 ? 13.375 -15.695 5.262 1 84 240 GLU A N 1
ATOM 1918 C CA . GLU A 1 240 ? 14.312 -16.438 6.102 1 84 240 GLU A CA 1
ATOM 1919 C C . GLU A 1 240 ? 14.742 -17.734 5.438 1 84 240 GLU A C 1
ATOM 1921 O O . GLU A 1 240 ? 15.883 -18.172 5.598 1 84 240 GLU A O 1
ATOM 1926 N N . HIS A 1 241 ? 13.812 -18.375 4.742 1 91.12 241 HIS A N 1
ATOM 1927 C CA . HIS A 1 241 ? 14.078 -19.672 4.113 1 91.12 241 HIS A CA 1
ATOM 1928 C C . HIS A 1 241 ? 13.578 -19.703 2.676 1 91.12 241 HIS A C 1
ATOM 1930 O O . HIS A 1 241 ? 12.523 -19.125 2.371 1 91.12 241 HIS A O 1
ATOM 1936 N N . PRO A 1 242 ? 14.344 -20.328 1.869 1 93.88 242 PRO A N 1
ATOM 1937 C CA . PRO A 1 242 ? 13.766 -20.609 0.551 1 93.88 242 PRO A CA 1
ATOM 1938 C C . PRO A 1 242 ? 12.625 -21.625 0.603 1 93.88 242 PRO A C 1
ATOM 1940 O O . PRO A 1 242 ? 12.516 -22.375 1.571 1 93.88 242 PRO A O 1
ATOM 1943 N N . VAL A 1 243 ? 11.82 -21.562 -0.308 1 95.75 243 VAL A N 1
ATOM 1944 C CA . VAL A 1 243 ? 10.766 -22.562 -0.413 1 95.75 243 VAL A CA 1
ATOM 1945 C C . VAL A 1 243 ? 11.109 -23.578 -1.505 1 95.75 243 VAL A C 1
ATOM 1947 O O . VAL A 1 243 ? 11.625 -23.203 -2.561 1 95.75 243 VAL A O 1
ATOM 1950 N N . LEU A 1 244 ? 10.875 -24.812 -1.21 1 95.75 244 LEU A N 1
ATOM 1951 C CA . LEU A 1 244 ? 11.258 -25.891 -2.119 1 95.75 244 LEU A CA 1
ATOM 1952 C C . LEU A 1 244 ? 10.016 -26.547 -2.723 1 95.75 244 LEU A C 1
ATOM 1954 O O . LEU A 1 244 ? 9.016 -26.734 -2.035 1 95.75 244 LEU A O 1
ATOM 1958 N N . LEU A 1 245 ? 10.148 -26.906 -3.982 1 95.25 245 LEU A N 1
ATOM 1959 C CA . LEU A 1 245 ? 9.094 -27.672 -4.645 1 95.25 245 LEU A CA 1
ATOM 1960 C C . LEU A 1 245 ? 9.07 -29.109 -4.141 1 95.25 245 LEU A C 1
ATOM 1962 O O . LEU A 1 245 ? 10.055 -29.844 -4.273 1 95.25 245 LEU A O 1
ATOM 1966 N N . GLN A 1 246 ? 7.973 -29.547 -3.49 1 92.75 246 GLN A N 1
ATOM 1967 C CA . GLN A 1 246 ? 7.91 -30.906 -2.943 1 92.75 246 GLN A CA 1
ATOM 1968 C C . GLN A 1 246 ? 6.465 -31.328 -2.701 1 92.75 246 GLN A C 1
ATOM 1970 O O . GLN A 1 246 ? 5.547 -30.516 -2.781 1 92.75 246 GLN A O 1
ATOM 1975 N N . ASN A 1 247 ? 6.348 -32.562 -2.533 1 90.56 247 ASN A N 1
ATOM 1976 C CA . ASN A 1 247 ? 5.066 -33.125 -2.094 1 90.56 247 ASN A CA 1
ATOM 1977 C C . ASN A 1 247 ? 4.82 -32.844 -0.614 1 90.56 247 ASN A C 1
ATOM 1979 O O . ASN A 1 247 ? 5.73 -32.938 0.205 1 90.56 247 ASN A O 1
ATOM 1983 N N . VAL A 1 248 ? 3.648 -32.344 -0.37 1 90.06 248 VAL A N 1
ATOM 1984 C CA . VAL A 1 248 ? 3.326 -32.062 1.025 1 90.06 248 VAL A CA 1
ATOM 1985 C C . VAL A 1 248 ? 2.41 -33.156 1.575 1 90.06 248 VAL A C 1
ATOM 1987 O O . VAL A 1 248 ? 1.462 -33.562 0.906 1 90.06 248 VAL A O 1
ATOM 1990 N N . ASN A 1 249 ? 2.74 -33.562 2.816 1 88.06 249 ASN A N 1
ATOM 1991 C CA . ASN A 1 249 ? 1.977 -34.656 3.447 1 88.06 249 ASN A CA 1
ATOM 1992 C C . ASN A 1 249 ? 1.062 -34.125 4.547 1 88.06 249 ASN A C 1
ATOM 1994 O O . ASN A 1 249 ? 0.646 -34.875 5.43 1 88.06 249 ASN A O 1
ATOM 1998 N N . GLU A 1 250 ? 0.901 -32.844 4.629 1 90.19 250 GLU A N 1
ATOM 1999 C CA . GLU A 1 250 ? 0.012 -32.188 5.578 1 90.19 250 GLU A CA 1
ATOM 2000 C C . GLU A 1 250 ? -0.95 -31.25 4.867 1 90.19 250 GLU A C 1
ATOM 2002 O O . GLU A 1 250 ? -0.671 -30.797 3.758 1 90.19 250 GLU A O 1
ATOM 2007 N N . CYS A 1 251 ? -2.09 -31.188 5.457 1 92.75 251 CYS A N 1
ATOM 2008 C CA . CYS A 1 251 ? -3.057 -30.234 4.922 1 92.75 251 CYS A CA 1
ATOM 2009 C C . CYS A 1 251 ? -2.834 -28.859 5.512 1 92.75 251 CYS A C 1
ATOM 2011 O O . CYS A 1 251 ? -3.193 -28.594 6.664 1 92.75 251 CYS A O 1
ATOM 2013 N N . LEU A 1 252 ? -2.207 -28 4.805 1 94.06 252 LEU A N 1
ATOM 2014 C CA . LEU A 1 252 ? -1.896 -26.641 5.238 1 94.06 252 LEU A CA 1
ATOM 2015 C C . LEU A 1 252 ? -2.494 -25.609 4.281 1 94.06 252 LEU A C 1
ATOM 2017 O O . LEU A 1 252 ? -2.586 -25.859 3.076 1 94.06 252 LEU A O 1
ATOM 2021 N N . PRO A 1 253 ? -2.885 -24.547 4.762 1 95 253 PRO A N 1
ATOM 2022 C CA . PRO A 1 253 ? -3.43 -23.5 3.895 1 95 253 PRO A CA 1
ATOM 2023 C C . PRO A 1 253 ? -2.346 -22.75 3.115 1 95 253 PRO A C 1
ATOM 2025 O O . PRO A 1 253 ? -1.305 -22.406 3.68 1 95 253 PRO A O 1
ATOM 2028 N N . CYS A 1 254 ? -2.609 -22.609 1.81 1 96.06 254 CYS A N 1
ATOM 2029 C CA . CYS A 1 254 ? -1.749 -21.75 1.007 1 96.06 254 CYS A CA 1
ATOM 2030 C C . CYS A 1 254 ? -1.739 -20.328 1.557 1 96.06 254 CYS A C 1
ATOM 2032 O O . CYS A 1 254 ? -2.779 -19.812 1.965 1 96.06 254 CYS A O 1
ATOM 2034 N N . GLN A 1 255 ? -0.629 -19.672 1.518 1 96.19 255 GLN A N 1
ATOM 2035 C CA . GLN A 1 255 ? -0.457 -18.375 2.158 1 96.19 255 GLN A CA 1
ATOM 2036 C C . GLN A 1 255 ? -1.158 -17.266 1.366 1 96.19 255 GLN A C 1
ATOM 2038 O O . GLN A 1 255 ? -1.412 -16.188 1.893 1 96.19 255 GLN A O 1
ATOM 2043 N N . ILE A 1 256 ? -1.508 -17.516 0.102 1 96.19 256 ILE A N 1
ATOM 2044 C CA . ILE A 1 256 ? -2.086 -16.453 -0.722 1 96.19 256 ILE A CA 1
ATOM 2045 C C . ILE A 1 256 ? -3.57 -16.734 -0.949 1 96.19 256 ILE A C 1
ATOM 2047 O O . ILE A 1 256 ? -4.426 -15.961 -0.513 1 96.19 256 ILE A O 1
ATOM 2051 N N . CYS A 1 257 ? -3.922 -17.891 -1.458 1 94.19 257 CYS A N 1
ATOM 2052 C CA . CYS A 1 257 ? -5.32 -18.156 -1.772 1 94.19 257 CYS A CA 1
ATOM 2053 C C . CYS A 1 257 ? -6.047 -18.734 -0.565 1 94.19 257 CYS A C 1
ATOM 2055 O O . CYS A 1 257 ? -7.277 -18.781 -0.536 1 94.19 257 CYS A O 1
ATOM 2057 N N . GLN A 1 258 ? -5.367 -19.297 0.402 1 93.5 258 GLN A N 1
ATOM 2058 C CA . GLN A 1 258 ? -5.871 -19.828 1.665 1 93.5 258 GLN A CA 1
ATOM 2059 C C . GLN A 1 258 ? -6.625 -21.125 1.449 1 93.5 258 GLN A C 1
ATOM 2061 O O . GLN A 1 258 ? -7.332 -21.594 2.344 1 93.5 258 GLN A O 1
ATOM 2066 N N . GLU A 1 259 ? -6.492 -21.703 0.281 1 92.94 259 GLU A N 1
ATOM 2067 C CA . GLU A 1 259 ? -7.008 -23.047 0.041 1 92.94 259 GLU A CA 1
ATOM 2068 C C . GLU A 1 259 ? -6.078 -24.109 0.631 1 92.94 259 GLU A C 1
ATOM 2070 O O . GLU A 1 259 ? -4.855 -24 0.521 1 92.94 259 GLU A O 1
ATOM 2075 N N . THR A 1 260 ? -6.656 -25.016 1.253 1 94.06 260 THR A N 1
ATOM 2076 C CA . THR A 1 260 ? -5.867 -26.062 1.891 1 94.06 260 THR A CA 1
ATOM 2077 C C . THR A 1 260 ? -5.332 -27.047 0.853 1 94.06 260 THR A C 1
ATOM 2079 O O . THR A 1 260 ? -6.043 -27.422 -0.084 1 94.06 260 THR A O 1
ATOM 2082 N N . THR A 1 261 ? -4.117 -27.391 1.046 1 92.56 261 THR A N 1
ATOM 2083 C CA . THR A 1 261 ? -3.512 -28.375 0.155 1 92.56 261 THR A CA 1
ATOM 2084 C C . THR A 1 261 ? -4.062 -29.781 0.431 1 92.56 261 THR A C 1
ATOM 2086 O O . THR A 1 261 ? -4.477 -30.078 1.554 1 92.56 261 THR A O 1
ATOM 2089 N N . GLU A 1 262 ? -4.152 -30.547 -0.604 1 90.12 262 GLU A N 1
ATOM 2090 C CA . GLU A 1 262 ? -4.504 -31.969 -0.465 1 90.12 262 GLU A CA 1
ATOM 2091 C C . GLU A 1 262 ? -3.264 -32.812 -0.236 1 90.12 262 GLU A C 1
ATOM 2093 O O . GLU A 1 262 ? -2.139 -32.375 -0.453 1 90.12 262 GLU A O 1
ATOM 2098 N N . LEU A 1 263 ? -3.57 -34.031 0.22 1 88.38 263 LEU A N 1
ATOM 2099 C CA . LEU A 1 263 ? -2.461 -34.938 0.434 1 88.38 263 LEU A CA 1
ATOM 2100 C C . LEU A 1 263 ? -1.728 -35.219 -0.874 1 88.38 263 LEU A C 1
ATOM 2102 O O . LEU A 1 263 ? -2.359 -35.438 -1.914 1 88.38 263 LEU A O 1
ATOM 2106 N N . ASP A 1 264 ? -0.448 -35.125 -0.93 1 85.25 264 ASP A N 1
ATOM 2107 C CA . ASP A 1 264 ? 0.447 -35.438 -2.033 1 85.25 264 ASP A CA 1
ATOM 2108 C C . ASP A 1 264 ? 0.423 -34.375 -3.109 1 85.25 264 ASP A C 1
ATOM 2110 O O . ASP A 1 264 ? 0.834 -34.594 -4.246 1 85.25 264 ASP A O 1
ATOM 2114 N N . ASP A 1 265 ? -0.16 -33.219 -2.783 1 90.44 265 ASP A N 1
ATOM 2115 C CA . ASP A 1 265 ? -0.058 -32.094 -3.699 1 90.44 265 ASP A CA 1
ATOM 2116 C C . ASP A 1 265 ? 1.394 -31.625 -3.861 1 90.44 265 ASP A C 1
ATOM 2118 O O . ASP A 1 265 ? 2.188 -31.734 -2.926 1 90.44 265 ASP A O 1
ATOM 2122 N N . VAL A 1 266 ? 1.712 -31.25 -5.086 1 93.12 266 VAL A N 1
ATOM 2123 C CA . VAL A 1 266 ? 3.016 -30.625 -5.32 1 93.12 266 VAL A CA 1
ATOM 2124 C C . VAL A 1 266 ? 2.92 -29.125 -5.141 1 93.12 266 VAL A C 1
ATOM 2126 O O . VAL A 1 266 ? 2.191 -28.453 -5.875 1 93.12 266 VAL A O 1
ATOM 2129 N N . VAL A 1 267 ? 3.645 -28.641 -4.086 1 95.25 267 VAL A N 1
ATOM 2130 C CA . VAL A 1 267 ? 3.592 -27.219 -3.764 1 95.25 267 VAL A CA 1
ATOM 2131 C C . VAL A 1 267 ? 4.977 -26.734 -3.338 1 95.25 267 VAL A C 1
ATOM 2133 O O . VAL A 1 267 ? 5.902 -27.531 -3.189 1 95.25 267 VAL A O 1
ATOM 2136 N N . TYR A 1 268 ? 5.133 -25.453 -3.311 1 96.19 268 TYR A N 1
ATOM 2137 C CA . TYR A 1 268 ? 6.305 -24.891 -2.65 1 96.19 268 TYR A CA 1
ATOM 2138 C C . TYR A 1 268 ? 6.133 -24.891 -1.137 1 96.19 268 TYR A C 1
ATOM 2140 O O . TYR A 1 268 ? 5.145 -24.359 -0.617 1 96.19 268 TYR A O 1
ATOM 2148 N N . PHE A 1 269 ? 7.121 -25.5 -0.43 1 96.38 269 PHE A N 1
ATOM 2149 C CA . PHE A 1 269 ? 6.922 -25.766 0.99 1 96.38 269 PHE A CA 1
ATOM 2150 C C . PHE A 1 269 ? 8.211 -25.531 1.77 1 96.38 269 PHE A C 1
ATOM 2152 O O . PHE A 1 269 ? 9.297 -25.906 1.312 1 96.38 269 PHE A O 1
ATOM 2159 N N . CYS A 1 270 ? 8.094 -24.703 2.814 1 95.62 270 CYS A N 1
ATOM 2160 C CA . CYS A 1 270 ? 9.141 -24.609 3.824 1 95.62 270 CYS A CA 1
ATOM 2161 C C . CYS A 1 270 ? 8.758 -25.391 5.074 1 95.62 270 CYS A C 1
ATOM 2163 O O . CYS A 1 270 ? 7.863 -24.984 5.816 1 95.62 270 CYS A O 1
ATOM 2165 N N . SER A 1 271 ? 9.445 -26.438 5.328 1 92.56 271 SER A N 1
ATOM 2166 C CA . SER A 1 271 ? 9.102 -27.359 6.41 1 92.56 271 SER A CA 1
ATOM 2167 C C . SER A 1 271 ? 9.375 -26.719 7.773 1 92.56 271 SER A C 1
ATOM 2169 O O . SER A 1 271 ? 8.688 -27.031 8.75 1 92.56 271 SER A O 1
ATOM 2171 N N . ILE A 1 272 ? 10.344 -25.844 7.875 1 92.62 272 ILE A N 1
ATOM 2172 C CA . ILE A 1 272 ? 10.727 -25.203 9.133 1 92.62 272 ILE A CA 1
ATOM 2173 C C . ILE A 1 272 ? 9.625 -24.25 9.578 1 92.62 272 ILE A C 1
ATOM 2175 O O . ILE A 1 272 ? 9.227 -24.25 10.742 1 92.62 272 ILE A O 1
ATOM 2179 N N . CYS A 1 273 ? 9.016 -23.5 8.648 1 92.88 273 CYS A N 1
ATOM 2180 C CA . CYS A 1 273 ? 8.062 -22.438 8.961 1 92.88 273 CYS A CA 1
ATOM 2181 C C . CYS A 1 273 ? 6.637 -22.891 8.688 1 92.88 273 CYS A C 1
ATOM 2183 O O . CYS A 1 273 ? 5.684 -22.156 8.945 1 92.88 273 CYS A O 1
ATOM 2185 N N . LYS A 1 274 ? 6.477 -24.062 8.133 1 93.06 274 LYS A N 1
ATOM 2186 C CA . LYS A 1 274 ? 5.172 -24.578 7.715 1 93.06 274 LYS A CA 1
ATOM 2187 C C . LYS A 1 274 ? 4.484 -23.594 6.762 1 93.06 274 LYS A C 1
ATOM 2189 O O . LYS A 1 274 ? 3.307 -23.281 6.938 1 93.06 274 LYS A O 1
ATOM 2194 N N . PHE A 1 275 ? 5.277 -23.156 5.852 1 95.62 275 PHE A N 1
ATOM 2195 C CA . PHE A 1 275 ? 4.867 -22.203 4.84 1 95.62 275 PHE A CA 1
ATOM 2196 C C . PHE A 1 275 ? 4.578 -22.891 3.516 1 95.62 275 PHE A C 1
ATOM 2198 O O . PHE A 1 275 ? 5.445 -23.562 2.959 1 95.62 275 PHE A O 1
ATOM 2205 N N . VAL A 1 276 ? 3.338 -22.688 3.025 1 96.19 276 VAL A N 1
ATOM 2206 C CA . VAL A 1 276 ? 2.936 -23.391 1.809 1 96.19 276 VAL A CA 1
ATOM 2207 C C . VAL A 1 276 ? 2.457 -22.375 0.768 1 96.19 276 VAL A C 1
ATOM 2209 O O . VAL A 1 276 ? 1.784 -21.406 1.105 1 96.19 276 VAL A O 1
ATOM 2212 N N . LEU A 1 277 ? 2.871 -22.641 -0.481 1 96.06 277 LEU A N 1
ATOM 2213 C CA . LEU A 1 277 ? 2.426 -21.828 -1.614 1 96.06 277 LEU A CA 1
ATOM 2214 C C . LEU A 1 277 ? 2.082 -22.719 -2.809 1 96.06 277 LEU A C 1
ATOM 2216 O O . LEU A 1 277 ? 2.9 -23.531 -3.234 1 96.06 277 LEU A O 1
ATOM 2220 N N . HIS A 1 278 ? 0.865 -22.578 -3.229 1 94.38 278 HIS A N 1
ATOM 2221 C CA . HIS A 1 278 ? 0.544 -23.219 -4.496 1 94.38 278 HIS A CA 1
ATOM 2222 C C . HIS A 1 278 ? 1.416 -22.688 -5.625 1 94.38 278 HIS A C 1
ATOM 2224 O O . HIS A 1 278 ? 1.834 -21.531 -5.598 1 94.38 278 HIS A O 1
ATOM 2230 N N . ILE A 1 279 ? 1.581 -23.484 -6.578 1 92.12 279 ILE A N 1
ATOM 2231 C CA . ILE A 1 279 ? 2.375 -23.078 -7.734 1 92.12 279 ILE A CA 1
ATOM 2232 C C . ILE A 1 279 ? 1.682 -21.938 -8.461 1 92.12 279 ILE A C 1
ATOM 2234 O O . ILE A 1 279 ? 2.33 -20.969 -8.867 1 92.12 279 ILE A O 1
ATOM 2238 N N . ARG A 1 280 ? 0.388 -22.031 -8.594 1 89.81 280 ARG A N 1
ATOM 2239 C CA . ARG A 1 280 ? -0.385 -20.984 -9.266 1 89.81 280 ARG A CA 1
ATOM 2240 C C . ARG A 1 280 ? -0.331 -19.688 -8.484 1 89.81 280 ARG A C 1
ATOM 2242 O O . ARG A 1 280 ? -0.522 -18.609 -9.055 1 89.81 280 ARG A O 1
ATOM 2249 N N . CYS A 1 281 ? -0.024 -19.719 -7.168 1 94.12 281 CYS A N 1
ATOM 2250 C CA . CYS A 1 281 ? -0.064 -18.547 -6.312 1 94.12 281 CYS A CA 1
ATOM 2251 C C . CYS A 1 281 ? 1.297 -17.859 -6.262 1 94.12 281 CYS A C 1
ATOM 2253 O O . CYS A 1 281 ? 1.413 -16.734 -5.777 1 94.12 281 CYS A O 1
ATOM 2255 N N . VAL A 1 282 ? 2.283 -18.484 -6.805 1 92.06 282 VAL A N 1
ATOM 2256 C CA . VAL A 1 282 ? 3.611 -17.875 -6.867 1 92.06 282 VAL A CA 1
ATOM 2257 C C . VAL A 1 282 ? 3.576 -16.641 -7.742 1 92.06 282 VAL A C 1
ATOM 2259 O O . VAL A 1 282 ? 4.211 -15.625 -7.426 1 92.06 282 VAL A O 1
ATOM 2262 N N . SER A 1 283 ? 2.791 -16.656 -8.805 1 89.56 283 SER A N 1
ATOM 2263 C CA . SER A 1 283 ? 2.693 -15.539 -9.734 1 89.56 283 SER A CA 1
ATOM 2264 C C . SER A 1 283 ? 1.377 -14.789 -9.555 1 89.56 283 SER A C 1
ATOM 2266 O O . SER A 1 283 ? 0.753 -14.383 -10.539 1 89.56 283 SER A O 1
ATOM 2268 N N . SER A 1 284 ? 0.974 -14.586 -8.352 1 93.38 284 SER A N 1
ATOM 2269 C CA . SER A 1 284 ? -0.245 -13.828 -8.102 1 93.38 284 SER A CA 1
ATOM 2270 C C . SER A 1 284 ? -0.104 -12.383 -8.586 1 93.38 284 SER A C 1
ATOM 2272 O O . SER A 1 284 ? 0.972 -11.789 -8.484 1 93.38 284 SER A O 1
ATOM 2274 N N . PRO A 1 285 ? -1.212 -11.859 -9.125 1 95.06 285 PRO A N 1
ATOM 2275 C CA . PRO A 1 285 ? -1.126 -10.484 -9.625 1 95.06 285 PRO A CA 1
ATOM 2276 C C . PRO A 1 285 ? -0.762 -9.477 -8.531 1 95.06 285 PRO A C 1
ATOM 2278 O O . PRO A 1 285 ? -1.31 -9.539 -7.426 1 95.06 285 PRO A O 1
ATOM 2281 N N . PRO A 1 286 ? 0.11 -8.609 -8.859 1 95.12 286 PRO A N 1
ATOM 2282 C CA . PRO A 1 286 ? 0.526 -7.621 -7.863 1 95.12 286 PRO A CA 1
ATOM 2283 C C . PRO A 1 286 ? -0.609 -6.688 -7.449 1 95.12 286 PRO A C 1
ATOM 2285 O O . PRO A 1 286 ? -0.681 -6.277 -6.285 1 95.12 286 PRO A O 1
ATOM 2288 N N . THR A 1 287 ? -1.472 -6.348 -8.398 1 96.62 287 THR A N 1
ATOM 2289 C CA . THR A 1 287 ? -2.59 -5.453 -8.125 1 96.62 287 THR A CA 1
ATOM 2290 C C . THR A 1 287 ? -3.895 -6.035 -8.656 1 96.62 287 THR A C 1
ATOM 2292 O O . THR A 1 287 ? -3.922 -6.621 -9.742 1 96.62 287 THR A O 1
ATOM 2295 N N . ILE A 1 288 ? -4.867 -5.953 -7.887 1 97.25 288 ILE A N 1
ATOM 2296 C CA . ILE A 1 288 ? -6.199 -6.402 -8.289 1 97.25 288 ILE A CA 1
ATOM 2297 C C . ILE A 1 288 ? -7.195 -5.254 -8.133 1 97.25 288 ILE A C 1
ATOM 2299 O O . ILE A 1 288 ? -7.273 -4.629 -7.074 1 97.25 288 ILE A O 1
ATOM 2303 N N . GLU A 1 289 ? -7.887 -4.945 -9.227 1 96.12 289 GLU A N 1
ATOM 2304 C CA . GLU A 1 289 ? -8.922 -3.918 -9.188 1 96.12 289 GLU A CA 1
ATOM 2305 C C . GLU A 1 289 ? -10.305 -4.527 -9.391 1 96.12 289 GLU A C 1
ATOM 2307 O O . GLU A 1 289 ? -10.547 -5.238 -10.367 1 96.12 289 GLU A O 1
ATOM 2312 N N . ASP A 1 290 ? -11.117 -4.391 -8.406 1 93.75 290 ASP A N 1
ATOM 2313 C CA . ASP A 1 290 ? -12.516 -4.801 -8.461 1 93.75 290 ASP A CA 1
ATOM 2314 C C . ASP A 1 290 ? -13.438 -3.674 -8.016 1 93.75 290 ASP A C 1
ATOM 2316 O O . ASP A 1 290 ? -13.867 -3.639 -6.855 1 93.75 290 ASP A O 1
ATOM 2320 N N . LYS A 1 291 ? -13.875 -2.811 -8.844 1 91.94 291 LYS A N 1
ATOM 2321 C CA . LYS A 1 291 ? -14.633 -1.6 -8.539 1 91.94 291 LYS A CA 1
ATOM 2322 C C . LYS A 1 291 ? -16.047 -1.935 -8.086 1 91.94 291 LYS A C 1
ATOM 2324 O O . LYS A 1 291 ? -16.719 -1.114 -7.445 1 91.94 291 LYS A O 1
ATOM 2329 N N . LEU A 1 292 ? -16.438 -3.059 -8.461 1 91.12 292 LEU A N 1
ATOM 2330 C CA . LEU A 1 292 ? -17.781 -3.477 -8.07 1 91.12 292 LEU A CA 1
ATOM 2331 C C . LEU A 1 292 ? -17.875 -3.668 -6.562 1 91.12 292 LEU A C 1
ATOM 2333 O O . LEU A 1 292 ? -18.906 -3.355 -5.957 1 91.12 292 LEU A O 1
ATOM 2337 N N . HIS A 1 293 ? -16.781 -4.105 -5.996 1 92.94 293 HIS A N 1
ATOM 2338 C CA . HIS A 1 293 ? -16.859 -4.504 -4.594 1 92.94 293 HIS A CA 1
ATOM 2339 C C . HIS A 1 293 ? -16.094 -3.539 -3.701 1 92.94 293 HIS A C 1
ATOM 2341 O O . HIS A 1 293 ? -16.375 -3.428 -2.506 1 92.94 293 HIS A O 1
ATOM 2347 N N . HIS A 1 294 ? -15.102 -2.908 -4.223 1 93.81 294 HIS A N 1
ATOM 2348 C CA . HIS A 1 294 ? -14.305 -1.961 -3.451 1 93.81 294 HIS A CA 1
ATOM 2349 C C . HIS A 1 294 ? -13.812 -0.815 -4.328 1 93.81 294 HIS A C 1
ATOM 2351 O O . HIS A 1 294 ? -13.336 -1.042 -5.445 1 93.81 294 HIS A O 1
ATOM 2357 N N . ALA A 1 295 ? -13.844 0.349 -3.859 1 93.75 295 ALA A N 1
ATOM 2358 C CA . ALA A 1 295 ? -13.578 1.559 -4.633 1 93.75 295 ALA A CA 1
ATOM 2359 C C . ALA A 1 295 ? -12.102 1.674 -4.992 1 93.75 295 ALA A C 1
ATOM 2361 O O . ALA A 1 295 ? -11.742 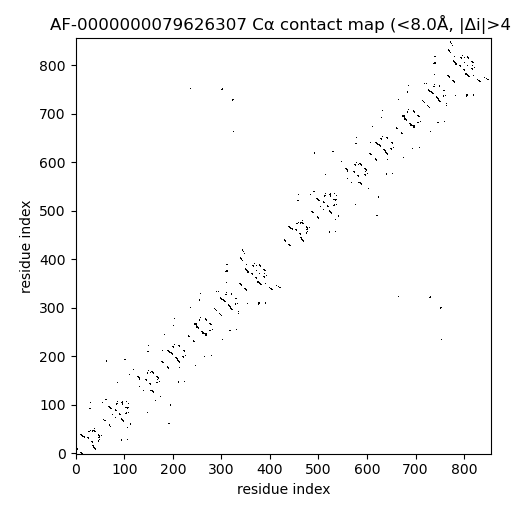2.268 -6.012 1 93.75 295 ALA A O 1
ATOM 2362 N N . HIS A 1 296 ? -11.219 1.085 -4.211 1 95.44 296 HIS A N 1
ATOM 2363 C CA . HIS A 1 296 ? -9.781 1.26 -4.383 1 95.44 296 HIS A CA 1
ATOM 2364 C C . HIS A 1 296 ? -9.109 -0.049 -4.793 1 95.44 296 HIS A C 1
ATOM 2366 O O . HIS A 1 296 ? -9.602 -1.131 -4.457 1 95.44 296 HIS A O 1
ATOM 2372 N N . PRO A 1 297 ? -7.98 0.029 -5.504 1 96.56 297 PRO A N 1
ATOM 2373 C CA . PRO A 1 297 ? -7.25 -1.189 -5.859 1 96.56 297 PRO A CA 1
ATOM 2374 C C . PRO A 1 297 ? -6.559 -1.836 -4.664 1 96.56 297 PRO A C 1
ATOM 2376 O O . PRO A 1 297 ? -6.227 -1.149 -3.693 1 96.56 297 PRO A O 1
ATOM 2379 N N . PHE A 1 298 ? -6.43 -3.148 -4.75 1 97.62 298 PHE A N 1
ATOM 2380 C CA . PHE A 1 298 ? -5.688 -3.908 -3.748 1 97.62 298 PHE A CA 1
ATOM 2381 C C . PHE A 1 298 ? -4.309 -4.289 -4.27 1 97.62 298 PHE A C 1
ATOM 2383 O O . PHE A 1 298 ? -4.152 -4.637 -5.441 1 97.62 298 PHE A O 1
ATOM 2390 N N . THR A 1 299 ? -3.324 -4.184 -3.438 1 97.69 299 THR A N 1
ATOM 2391 C CA . THR A 1 299 ? -1.955 -4.535 -3.799 1 97.69 299 THR A CA 1
ATOM 2392 C C . THR A 1 299 ? -1.431 -5.66 -2.912 1 97.69 299 THR A C 1
ATOM 2394 O O . THR A 1 299 ? -1.662 -5.66 -1.7 1 97.69 299 THR A O 1
ATOM 2397 N N . LEU A 1 300 ? -0.779 -6.59 -3.586 1 97.31 300 LEU A N 1
ATOM 2398 C CA . LEU A 1 300 ? -0.151 -7.668 -2.828 1 97.31 300 LEU A CA 1
ATOM 2399 C C . LEU A 1 300 ? 0.943 -7.121 -1.916 1 97.31 300 LEU A C 1
ATOM 2401 O O . LEU A 1 300 ? 1.828 -6.391 -2.369 1 97.31 300 LEU A O 1
ATOM 2405 N N . PHE A 1 301 ? 0.767 -7.371 -0.629 1 97 301 PHE A N 1
ATOM 2406 C CA . PHE A 1 301 ? 1.717 -6.891 0.367 1 97 301 PHE A CA 1
ATOM 2407 C C . PHE A 1 301 ? 2.588 -8.031 0.88 1 97 301 PHE A C 1
ATOM 2409 O O . PHE A 1 301 ? 2.094 -8.945 1.542 1 97 301 PHE A O 1
ATOM 2416 N N . PRO A 1 302 ? 3.945 -7.957 0.534 1 94.31 302 PRO A N 1
ATOM 2417 C CA . PRO A 1 302 ? 4.812 -9.109 0.813 1 94.31 302 PRO A CA 1
ATOM 2418 C C . PRO A 1 302 ? 5.199 -9.211 2.287 1 94.31 302 PRO A C 1
ATOM 2420 O O . PRO A 1 302 ? 6.387 -9.195 2.617 1 94.31 302 PRO A O 1
ATOM 2423 N N . ARG A 1 303 ? 4.199 -9.383 3.105 1 93.25 303 ARG A N 1
ATOM 2424 C CA . ARG A 1 303 ? 4.355 -9.562 4.547 1 93.25 303 ARG A CA 1
ATOM 2425 C C . ARG A 1 303 ? 3.191 -10.359 5.129 1 93.25 303 ARG A C 1
ATOM 2427 O O . ARG A 1 303 ? 2.037 -10.148 4.754 1 93.25 303 ARG A O 1
ATOM 2434 N N . GLN A 1 304 ? 3.562 -11.234 6.02 1 93.44 304 GLN A N 1
ATOM 2435 C CA . GLN A 1 304 ? 2.502 -12.023 6.637 1 93.44 304 GLN A CA 1
ATOM 2436 C C . GLN A 1 304 ? 1.76 -11.211 7.695 1 93.44 304 GLN A C 1
ATOM 2438 O O . GLN A 1 304 ? 2.373 -10.438 8.438 1 93.44 304 GLN A O 1
ATOM 2443 N N . VAL A 1 305 ? 0.467 -11.391 7.715 1 94.38 305 VAL A N 1
ATOM 2444 C CA . VAL A 1 305 ? -0.371 -10.797 8.75 1 94.38 305 VAL A CA 1
ATOM 2445 C C . VAL A 1 305 ? -1.235 -11.875 9.406 1 94.38 305 VAL A C 1
ATOM 2447 O O . VAL A 1 305 ? -1.306 -13 8.914 1 94.38 305 VAL A O 1
ATOM 2450 N N . SER A 1 306 ? -1.928 -11.523 10.469 1 93.19 306 SER A N 1
ATOM 2451 C CA . SER A 1 306 ? -2.533 -12.57 11.289 1 93.19 306 SER A CA 1
ATOM 2452 C C . SER A 1 306 ? -4.055 -12.547 11.18 1 93.19 306 SER A C 1
ATOM 2454 O O . SER A 1 306 ? -4.734 -13.414 11.727 1 93.19 306 SER A O 1
ATOM 2456 N N . TYR A 1 307 ? -4.559 -11.594 10.484 1 93.06 307 TYR A N 1
ATOM 2457 C CA . TYR A 1 307 ? -6.012 -11.602 10.359 1 93.06 307 TYR A CA 1
ATOM 2458 C C . TYR A 1 307 ? -6.453 -10.836 9.117 1 93.06 307 TYR A C 1
ATOM 2460 O O . TYR A 1 307 ? -5.723 -9.977 8.617 1 93.06 307 TYR A O 1
ATOM 2468 N N . CYS A 1 308 ? -7.582 -11.141 8.617 1 96.19 308 CYS A N 1
ATOM 2469 C CA . CYS A 1 308 ? -8.203 -10.492 7.469 1 96.19 308 CYS A CA 1
ATOM 2470 C C . CYS A 1 308 ? -9.258 -9.484 7.918 1 96.19 308 CYS A C 1
ATOM 2472 O O . CYS A 1 308 ? -10.18 -9.836 8.656 1 96.19 308 CYS A O 1
ATOM 2474 N N . ASP A 1 309 ? -9.227 -8.273 7.441 1 95.62 309 ASP A N 1
ATOM 2475 C CA . ASP A 1 309 ? -10.148 -7.219 7.863 1 95.62 309 ASP A CA 1
ATOM 2476 C C . ASP A 1 309 ? -11.531 -7.414 7.238 1 95.62 309 ASP A C 1
ATOM 2478 O O . ASP A 1 309 ? -12.516 -6.852 7.719 1 95.62 309 ASP A O 1
ATOM 2482 N N . ALA A 1 310 ? -11.617 -8.172 6.18 1 96 310 ALA A N 1
ATOM 2483 C CA . ALA A 1 310 ? -12.883 -8.336 5.473 1 96 310 ALA A CA 1
ATOM 2484 C C . ALA A 1 310 ? -13.734 -9.43 6.109 1 96 310 ALA A C 1
ATOM 2486 O O . ALA A 1 310 ? -14.953 -9.281 6.23 1 96 310 ALA A O 1
ATOM 2487 N N . CYS A 1 311 ? -13.086 -10.531 6.566 1 94.19 311 CYS A N 1
ATOM 2488 C CA . CYS A 1 311 ? -13.875 -11.648 7.07 1 94.19 311 CYS A CA 1
ATOM 2489 C C . CYS A 1 311 ? -13.602 -11.891 8.547 1 94.19 311 CYS A C 1
ATOM 2491 O O . CYS A 1 311 ? -14.352 -12.602 9.211 1 94.19 311 CYS A O 1
ATOM 2493 N N . GLY A 1 312 ? -12.516 -11.367 9.047 1 91.75 312 GLY A N 1
ATOM 2494 C CA . GLY A 1 312 ? -12.219 -11.469 10.469 1 91.75 312 GLY A CA 1
ATOM 2495 C C . GLY A 1 312 ? -11.562 -12.781 10.852 1 91.75 312 GLY A C 1
ATOM 2496 O O . GLY A 1 312 ? -11.312 -13.031 12.031 1 91.75 312 GLY A O 1
ATOM 2497 N N . THR A 1 313 ? -11.234 -13.555 9.914 1 90.56 313 THR A N 1
ATOM 2498 C CA . THR A 1 313 ? -10.641 -14.859 10.195 1 90.56 313 THR A CA 1
ATOM 2499 C C . THR A 1 313 ? -9.195 -14.703 10.656 1 90.56 313 THR A C 1
ATOM 2501 O O . THR A 1 313 ? -8.438 -13.914 10.086 1 90.56 313 THR A O 1
ATOM 2504 N N . LEU A 1 314 ? -8.898 -15.445 11.688 1 90.19 314 LEU A N 1
ATOM 2505 C CA . LEU A 1 314 ? -7.543 -15.438 12.219 1 90.19 314 LEU A CA 1
ATOM 2506 C C . LEU A 1 314 ? -6.668 -16.453 11.484 1 90.19 314 LEU A C 1
ATOM 2508 O O . LEU A 1 314 ? -7.156 -17.484 11.039 1 90.19 314 LEU A O 1
ATOM 2512 N N . GLY A 1 315 ? -5.352 -16.125 11.336 1 91.5 315 GLY A N 1
ATOM 2513 C CA . GLY A 1 315 ? -4.387 -16.984 10.664 1 91.5 315 GLY A CA 1
ATOM 2514 C C . GLY A 1 315 ? -3.383 -16.219 9.828 1 91.5 315 GLY A C 1
ATOM 2515 O O . GLY A 1 315 ? -3.725 -15.211 9.211 1 91.5 315 GLY A O 1
ATOM 2516 N N . ASN A 1 316 ? -2.234 -16.719 9.789 1 93.06 316 ASN A N 1
ATOM 2517 C CA . ASN A 1 316 ? -1.188 -16.047 9.023 1 93.06 316 ASN A CA 1
ATOM 2518 C C . ASN A 1 316 ? -1.402 -16.203 7.523 1 93.06 316 ASN A C 1
ATOM 2520 O O . ASN A 1 316 ? -1.796 -17.266 7.055 1 93.06 316 ASN A O 1
ATOM 2524 N N . TYR A 1 317 ? -1.233 -15.203 6.812 1 96.12 317 TYR A N 1
ATOM 2525 C CA . TYR A 1 317 ? -1.349 -15.211 5.359 1 96.12 317 TYR A CA 1
ATOM 2526 C C . TYR A 1 317 ? -0.689 -13.977 4.754 1 96.12 317 TYR A C 1
ATOM 2528 O O . TYR A 1 317 ? -0.279 -13.07 5.48 1 96.12 317 TYR A O 1
ATOM 2536 N N . VAL A 1 318 ? -0.519 -14.039 3.447 1 97.12 318 VAL A N 1
ATOM 2537 C CA . VAL A 1 318 ? -0.015 -12.883 2.715 1 97.12 318 VAL A CA 1
ATOM 2538 C C . VAL A 1 318 ? -1.185 -12.07 2.164 1 97.12 318 VAL A C 1
ATOM 2540 O O . VAL A 1 318 ? -1.933 -12.547 1.308 1 97.12 318 VAL A O 1
ATOM 2543 N N . PRO A 1 319 ? -1.318 -10.828 2.631 1 97.75 319 PRO A N 1
ATOM 2544 C CA . PRO A 1 319 ? -2.537 -10.078 2.322 1 97.75 319 PRO A CA 1
ATOM 2545 C C . PRO A 1 319 ? -2.414 -9.258 1.039 1 97.75 319 PRO A C 1
ATOM 2547 O O . PRO A 1 319 ? -1.304 -9.031 0.549 1 97.75 319 PRO A O 1
ATOM 2550 N N . TYR A 1 320 ? -3.57 -9.008 0.481 1 98.12 320 TYR A N 1
ATOM 2551 C CA . TYR A 1 320 ? -3.736 -7.828 -0.357 1 98.12 320 TYR A CA 1
ATOM 2552 C C . TYR A 1 320 ? -4.156 -6.625 0.476 1 98.12 320 TYR A C 1
ATOM 2554 O O . TYR A 1 320 ? -4.992 -6.742 1.373 1 98.12 320 TYR A O 1
ATOM 2562 N N . ILE A 1 321 ? -3.549 -5.445 0.223 1 97.62 321 ILE A N 1
ATOM 2563 C CA . ILE A 1 321 ? -3.844 -4.285 1.061 1 97.62 321 ILE A CA 1
ATOM 2564 C C . ILE A 1 321 ? -4.48 -3.188 0.215 1 97.62 321 ILE A C 1
ATOM 2566 O O . ILE A 1 321 ? -4.18 -3.055 -0.974 1 97.62 321 ILE A O 1
ATOM 2570 N N . CYS A 1 322 ? -5.398 -2.443 0.805 1 96.44 322 CYS A N 1
ATOM 2571 C CA . CYS A 1 322 ? -5.824 -1.142 0.305 1 96.44 322 CYS A CA 1
ATOM 2572 C C . CYS A 1 322 ? -5.141 -0.014 1.07 1 96.44 322 CYS A C 1
ATOM 2574 O O . CYS A 1 322 ? -5.453 0.227 2.238 1 96.44 322 CYS A O 1
ATOM 2576 N N . SER A 1 323 ? -4.262 0.662 0.437 1 93.62 323 SER A N 1
ATOM 2577 C CA . SER A 1 323 ? -3.457 1.682 1.103 1 93.62 323 SER A CA 1
ATOM 2578 C C . SER A 1 323 ? -4.312 2.873 1.524 1 93.62 323 SER A C 1
ATOM 2580 O O . SER A 1 323 ? -3.992 3.557 2.498 1 93.62 323 SER A O 1
ATOM 2582 N N . THR A 1 324 ? -5.414 3.074 0.854 1 92.44 324 THR A N 1
ATOM 2583 C CA . THR A 1 324 ? -6.293 4.203 1.141 1 92.44 324 THR A CA 1
ATOM 2584 C C . THR A 1 324 ? -7.141 3.93 2.381 1 92.44 324 THR A C 1
ATOM 2586 O O . THR A 1 324 ? -7.297 4.801 3.238 1 92.44 324 THR A O 1
ATOM 2589 N N . CYS A 1 325 ? -7.57 2.686 2.529 1 93 325 CYS A N 1
ATOM 2590 C CA . CYS A 1 325 ? -8.5 2.357 3.604 1 93 325 CYS A CA 1
ATOM 2591 C C . CYS A 1 325 ? -7.77 1.756 4.797 1 93 325 CYS A C 1
ATOM 2593 O O . CYS A 1 325 ? -8.328 1.658 5.891 1 93 325 CYS A O 1
ATOM 2595 N N . GLY A 1 326 ? -6.562 1.323 4.543 1 93.69 326 GLY A N 1
ATOM 2596 C CA . GLY A 1 326 ? -5.777 0.762 5.633 1 93.69 326 GLY A CA 1
ATOM 2597 C C . GLY A 1 326 ? -6.258 -0.61 6.066 1 93.69 326 GLY A C 1
ATOM 2598 O O . GLY A 1 326 ? -6.402 -0.874 7.266 1 93.69 326 GLY A O 1
ATOM 2599 N N . ILE A 1 327 ? -6.543 -1.47 5.078 1 95.56 327 ILE A N 1
ATOM 2600 C CA . ILE A 1 327 ? -7.09 -2.775 5.434 1 95.56 327 ILE A CA 1
ATOM 2601 C C . ILE A 1 327 ? -6.254 -3.877 4.781 1 95.56 327 ILE A C 1
ATOM 2603 O O . ILE A 1 327 ? -5.672 -3.674 3.715 1 95.56 327 ILE A O 1
ATOM 2607 N N . PHE A 1 328 ? -6.18 -5.062 5.469 1 96.81 328 PHE A N 1
ATOM 2608 C CA . PHE A 1 328 ? -5.605 -6.312 4.988 1 96.81 328 PHE A CA 1
ATOM 2609 C C . PHE A 1 328 ? -6.699 -7.312 4.641 1 96.81 328 PHE A C 1
ATOM 2611 O O . PHE A 1 328 ? -7.582 -7.586 5.457 1 96.81 328 PHE A O 1
ATOM 2618 N N . VAL A 1 329 ? -6.574 -7.887 3.424 1 97.62 329 VAL A N 1
ATOM 2619 C CA . VAL A 1 329 ? -7.648 -8.812 3.098 1 97.62 329 VAL A CA 1
ATOM 2620 C C . VAL A 1 329 ? -7.078 -10.039 2.379 1 97.62 329 VAL A C 1
ATOM 2622 O O . VAL A 1 329 ? -6.008 -9.961 1.771 1 97.62 329 VAL A O 1
ATOM 2625 N N . HIS A 1 330 ? -7.777 -11.141 2.535 1 97.06 330 HIS A N 1
ATOM 2626 C CA . HIS A 1 330 ? -7.504 -12.297 1.692 1 97.06 330 HIS A CA 1
ATOM 2627 C C . HIS A 1 330 ? -7.73 -11.969 0.219 1 97.06 330 HIS A C 1
ATOM 2629 O O . HIS A 1 330 ? -8.516 -11.078 -0.11 1 97.06 330 HIS A O 1
ATOM 2635 N N . LYS A 1 331 ? -7.035 -12.75 -0.593 1 96.69 331 LYS A N 1
ATOM 2636 C CA . LYS A 1 331 ? -7.277 -12.602 -2.025 1 96.69 331 LYS A CA 1
ATOM 2637 C C . LYS A 1 331 ? -8.75 -12.852 -2.359 1 96.69 331 LYS A C 1
ATOM 2639 O O . LYS A 1 331 ? -9.359 -12.086 -3.107 1 96.69 331 LYS A O 1
ATOM 2644 N N . LYS A 1 332 ? -9.312 -13.828 -1.776 1 93.81 332 LYS A N 1
ATOM 2645 C CA . LYS A 1 332 ? -10.703 -14.203 -2.043 1 93.81 332 LYS A CA 1
ATOM 2646 C C . LYS A 1 332 ? -11.664 -13.156 -1.478 1 93.81 332 LYS A C 1
ATOM 2648 O O . LYS A 1 332 ? -12.797 -13.031 -1.949 1 93.81 332 LYS A O 1
ATOM 2653 N N . CYS A 1 333 ? -11.25 -12.422 -0.458 1 95.69 333 CYS A N 1
ATOM 2654 C CA . CYS A 1 333 ? -12.125 -11.484 0.232 1 95.69 333 CYS A CA 1
ATOM 2655 C C . CYS A 1 333 ? -12.141 -10.133 -0.477 1 95.69 333 CYS A C 1
ATOM 2657 O O . CYS A 1 333 ? -12.859 -9.219 -0.068 1 95.69 333 CYS A O 1
ATOM 2659 N N . ILE A 1 334 ? -11.367 -9.977 -1.514 1 96.12 334 ILE A N 1
ATOM 2660 C CA . ILE A 1 334 ? -11.367 -8.758 -2.324 1 96.12 334 ILE A CA 1
ATOM 2661 C C . ILE A 1 334 ? -12.742 -8.57 -2.967 1 96.12 334 ILE A C 1
ATOM 2663 O O . ILE A 1 334 ? -13.227 -7.445 -3.09 1 96.12 334 ILE A O 1
ATOM 2667 N N . SER A 1 335 ? -13.375 -9.734 -3.303 1 93.56 335 SER A N 1
ATOM 2668 C CA . SER A 1 335 ? -14.641 -9.68 -4.031 1 93.56 335 SER A CA 1
ATOM 2669 C C . SER A 1 335 ? -15.812 -10.031 -3.121 1 93.56 335 SER A C 1
ATOM 2671 O O . SER A 1 335 ? -16.797 -10.641 -3.566 1 93.56 335 SER A O 1
ATOM 2673 N N . VAL A 1 336 ? -15.656 -9.766 -1.855 1 93.44 336 VAL A N 1
ATOM 2674 C CA . VAL A 1 336 ? -16.781 -9.945 -0.946 1 93.44 336 VAL A CA 1
ATOM 2675 C C . VAL A 1 336 ? -17.922 -9 -1.334 1 93.44 336 VAL A C 1
ATOM 2677 O O . VAL A 1 336 ? -17.703 -7.801 -1.506 1 93.44 336 VAL A O 1
ATOM 2680 N N . PRO A 1 337 ? -19.078 -9.578 -1.502 1 93 337 PRO A N 1
ATOM 2681 C CA . PRO A 1 337 ? -20.203 -8.727 -1.916 1 93 337 PRO A CA 1
ATOM 2682 C C . PRO A 1 337 ? -20.5 -7.621 -0.907 1 93 337 PRO A C 1
ATOM 2684 O O . PRO A 1 337 ? -20.484 -7.859 0.302 1 93 337 PRO A O 1
ATOM 2687 N N . ARG A 1 338 ? -20.906 -6.477 -1.382 1 93.81 338 ARG A N 1
ATOM 2688 C CA . ARG A 1 338 ? -21.172 -5.332 -0.518 1 93.81 338 ARG A CA 1
ATOM 2689 C C . ARG A 1 338 ? -22.516 -5.473 0.176 1 93.81 338 ARG A C 1
ATOM 2691 O O . ARG A 1 338 ? -22.656 -5.172 1.365 1 93.81 338 ARG A O 1
ATOM 2698 N N . ILE A 1 339 ? -23.453 -5.891 -0.645 1 93.88 339 ILE A N 1
ATOM 2699 C CA . ILE A 1 339 ? -24.812 -6.066 -0.133 1 93.88 339 ILE A CA 1
ATOM 2700 C C . ILE A 1 339 ? -25.344 -7.441 -0.538 1 93.88 339 ILE A C 1
ATOM 2702 O O . ILE A 1 339 ? -25.188 -7.855 -1.69 1 93.88 339 ILE A O 1
ATOM 2706 N N . ILE A 1 340 ? -25.922 -8.117 0.458 1 93.44 340 ILE A N 1
ATOM 2707 C CA . ILE A 1 340 ? -26.484 -9.422 0.129 1 93.44 340 ILE A CA 1
ATOM 2708 C C . ILE A 1 340 ? -27.875 -9.555 0.763 1 93.44 340 ILE A C 1
ATOM 2710 O O . ILE A 1 340 ? -28.188 -8.844 1.721 1 93.44 340 ILE A O 1
ATOM 2714 N N . LYS A 1 341 ? -28.641 -10.344 0.058 1 92.56 341 LYS A N 1
ATOM 2715 C CA . LYS A 1 341 ? -29.859 -10.852 0.674 1 92.56 341 LYS A CA 1
ATOM 2716 C C . LYS A 1 341 ? -29.641 -12.227 1.292 1 92.56 341 LYS A C 1
ATOM 2718 O O . LYS A 1 341 ? -29.297 -13.18 0.589 1 92.56 341 LYS A O 1
ATOM 2723 N N . PHE A 1 342 ? -29.781 -12.219 2.559 1 90.19 342 PHE A N 1
ATOM 2724 C CA . PHE A 1 342 ? -29.516 -13.43 3.33 1 90.19 342 PHE A CA 1
ATOM 2725 C C . PHE A 1 342 ? -30.797 -14.18 3.639 1 90.19 342 PHE A C 1
ATOM 2727 O O . PHE A 1 342 ? -31.812 -13.562 4.004 1 90.19 342 PHE A O 1
ATOM 2734 N N . PHE A 1 343 ? -30.797 -15.414 3.486 1 86.44 343 PHE A N 1
ATOM 2735 C CA . PHE A 1 343 ? -32 -16.219 3.516 1 86.44 343 PHE A CA 1
ATOM 2736 C C . PHE A 1 343 ? -32.656 -16.188 4.898 1 86.44 343 PHE A C 1
ATOM 2738 O O . PHE A 1 343 ? -33.875 -16.312 5.023 1 86.44 343 PHE A O 1
ATOM 2745 N N . ARG A 1 344 ? -31.938 -15.961 5.957 1 87 344 ARG A N 1
ATOM 2746 C CA . ARG A 1 344 ? -32.469 -15.992 7.316 1 87 344 ARG A CA 1
ATOM 2747 C C . ARG A 1 344 ? -32.844 -14.594 7.793 1 87 344 ARG A C 1
ATOM 2749 O O . ARG A 1 344 ? -33.062 -14.383 8.984 1 87 344 ARG A O 1
ATOM 2756 N N . HIS A 1 345 ? -32.75 -13.719 6.863 1 89.25 345 HIS A N 1
ATOM 2757 C CA . HIS A 1 345 ? -33.031 -12.352 7.27 1 89.25 345 HIS A CA 1
ATOM 2758 C C . HIS A 1 345 ? -33.844 -11.617 6.215 1 89.25 345 HIS A C 1
ATOM 2760 O O . HIS A 1 345 ? -33.656 -11.82 5.016 1 89.25 345 HIS A O 1
ATOM 2766 N N . GLN A 1 346 ? -34.688 -10.711 6.633 1 88.19 346 GLN A N 1
ATOM 2767 C CA . GLN A 1 346 ? -35.625 -10.047 5.746 1 88.19 346 G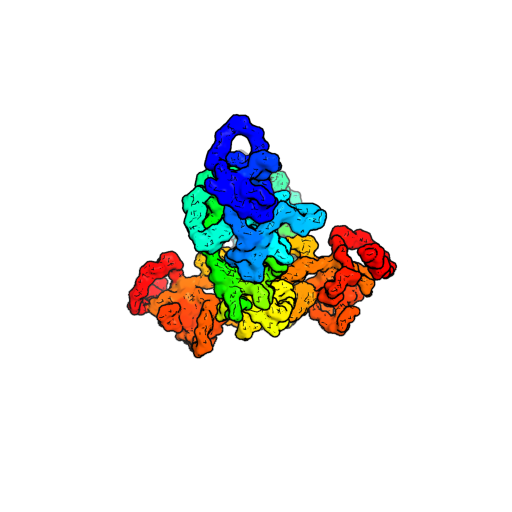LN A CA 1
ATOM 2768 C C . GLN A 1 346 ? -34.969 -8.875 5.016 1 88.19 346 GLN A C 1
ATOM 2770 O O . GLN A 1 346 ? -35.25 -8.641 3.838 1 88.19 346 GLN A O 1
ATOM 2775 N N . HIS A 1 347 ? -34.156 -8.148 5.633 1 91.81 347 HIS A N 1
ATOM 2776 C CA . HIS A 1 347 ? -33.531 -6.953 5.051 1 91.81 347 HIS A CA 1
ATOM 2777 C C . HIS A 1 347 ? -32.25 -7.293 4.309 1 91.81 347 HIS A C 1
ATOM 2779 O O . HIS A 1 347 ? -31.656 -8.344 4.547 1 91.81 347 HIS A O 1
ATOM 2785 N N . ASN A 1 348 ? -31.922 -6.367 3.43 1 91.94 348 ASN A N 1
ATOM 2786 C CA . ASN A 1 348 ? -30.578 -6.418 2.879 1 91.94 348 ASN A CA 1
ATOM 2787 C C . ASN A 1 348 ? -29.516 -6.117 3.943 1 91.94 348 ASN A C 1
ATOM 2789 O O . ASN A 1 348 ? -29.719 -5.238 4.785 1 91.94 348 ASN A O 1
ATOM 2793 N N . ILE A 1 349 ? -28.562 -6.922 3.922 1 92.94 349 ILE A N 1
ATOM 2794 C CA . ILE A 1 349 ? -27.484 -6.672 4.883 1 92.94 349 ILE A CA 1
ATOM 2795 C C . ILE A 1 349 ? -26.219 -6.254 4.145 1 92.94 349 ILE A C 1
ATOM 2797 O O . ILE A 1 349 ? -25.953 -6.73 3.041 1 92.94 349 ILE A O 1
ATOM 2801 N N . SER A 1 350 ? -25.5 -5.379 4.695 1 93.88 350 SER A N 1
ATOM 2802 C CA . SER A 1 350 ? -24.328 -4.797 4.051 1 93.88 350 SER A CA 1
ATOM 2803 C C . SER A 1 350 ? -23.047 -5.238 4.738 1 93.88 350 SER A C 1
ATOM 2805 O O . SER A 1 350 ? -23 -5.379 5.961 1 93.88 350 SER A O 1
ATOM 2807 N N . HIS A 1 351 ? -22.078 -5.555 3.898 1 95.06 351 HIS A N 1
ATOM 2808 C CA . HIS A 1 351 ? -20.734 -5.793 4.441 1 95.06 351 HIS A CA 1
ATOM 2809 C C . HIS A 1 351 ? -20.156 -4.527 5.066 1 95.06 351 HIS A C 1
ATOM 2811 O O . HIS A 1 351 ? -20.156 -3.467 4.438 1 95.06 351 HIS A O 1
ATOM 2817 N N . THR A 1 352 ? -19.703 -4.621 6.336 1 91.94 352 THR A N 1
ATOM 2818 C CA . THR A 1 352 ? -19.156 -3.48 7.059 1 91.94 352 THR A CA 1
ATOM 2819 C C . THR A 1 352 ? -17.828 -3.844 7.715 1 91.94 352 THR A C 1
ATOM 2821 O O . THR A 1 352 ? -17.75 -4.809 8.477 1 91.94 352 THR A O 1
ATOM 2824 N N . TYR A 1 353 ? -16.781 -3.152 7.438 1 89.81 353 TYR A N 1
ATOM 2825 C CA . TYR A 1 353 ? -15.445 -3.445 7.953 1 89.81 353 TYR A CA 1
ATOM 2826 C C . TYR A 1 353 ? -15.359 -3.121 9.438 1 89.81 353 TYR A C 1
ATOM 2828 O O . TYR A 1 353 ? -14.695 -3.83 10.195 1 89.81 353 TYR A O 1
ATOM 2836 N N . PHE A 1 354 ? -15.914 -2.002 9.781 1 84.44 354 PHE A N 1
ATOM 2837 C CA . PHE A 1 354 ? -15.82 -1.544 11.164 1 84.44 354 PHE A CA 1
ATOM 2838 C C . PHE A 1 354 ? -17.188 -1.126 11.688 1 84.44 354 PHE A C 1
ATOM 2840 O O . PHE A 1 354 ? -17.859 -0.273 11.102 1 84.44 354 PHE A O 1
ATOM 2847 N N . ILE A 1 355 ? -17.594 -1.868 12.57 1 81.38 355 ILE A N 1
ATOM 2848 C CA . ILE A 1 355 ? -18.859 -1.5 13.164 1 81.38 355 ILE A CA 1
ATOM 2849 C C . ILE A 1 355 ? -18.625 -0.676 14.43 1 81.38 355 ILE A C 1
ATOM 2851 O O . ILE A 1 355 ? -17.859 -1.082 15.305 1 81.38 355 ILE A O 1
ATOM 2855 N N . GLU A 1 356 ? -19.031 0.541 14.398 1 69.75 356 GLU A N 1
ATOM 2856 C CA . GLU A 1 356 ? -18.875 1.449 15.523 1 69.75 356 GLU A CA 1
ATOM 2857 C C . GLU A 1 356 ? -19.5 0.866 16.797 1 69.75 356 GLU A C 1
ATOM 2859 O O . GLU A 1 356 ? -20.625 0.355 16.75 1 69.75 356 GLU A O 1
ATOM 2864 N N . ARG A 1 357 ? -18.422 0.368 17.781 1 61.59 357 ARG A N 1
ATOM 2865 C CA . ARG A 1 357 ? -18.859 -0.212 19.047 1 61.59 357 ARG A CA 1
ATOM 2866 C C . ARG A 1 357 ? -19.75 0.761 19.812 1 61.59 357 ARG A C 1
ATOM 2868 O O . ARG A 1 357 ? -19.375 1.915 20.031 1 61.59 357 ARG A O 1
ATOM 2875 N N . ARG A 1 358 ? -20.922 0.459 19.812 1 56.31 358 ARG A N 1
ATOM 2876 C CA . ARG A 1 358 ? -21.688 1.051 20.906 1 56.31 358 ARG A CA 1
ATOM 2877 C C . ARG A 1 358 ? -21.328 0.418 22.25 1 56.31 358 ARG A C 1
ATOM 2879 O O . ARG A 1 358 ? -20.906 -0.739 22.297 1 56.31 358 ARG A O 1
ATOM 2886 N N . GLU A 1 359 ? -20.688 1.016 23.406 1 56.19 359 GLU A N 1
ATOM 2887 C CA . GLU A 1 359 ? -20.094 0.812 24.719 1 56.19 359 GLU A CA 1
ATOM 2888 C C . GLU A 1 359 ? -20.328 -0.614 25.219 1 56.19 359 GLU A C 1
ATOM 2890 O O . GLU A 1 359 ? -19.453 -1.199 25.859 1 56.19 359 GLU A O 1
ATOM 2895 N N . HIS A 1 360 ? -21.531 -1.194 25.125 1 53.81 360 HIS A N 1
ATOM 2896 C CA . HIS A 1 360 ? -21.828 -2.275 26.047 1 53.81 360 HIS A CA 1
ATOM 2897 C C . HIS A 1 360 ? -22.375 -3.5 25.328 1 53.81 360 HIS A C 1
ATOM 2899 O O . HIS A 1 360 ? -22.859 -4.445 25.953 1 53.81 360 HIS A O 1
ATOM 2905 N N . GLU A 1 361 ? -22.234 -3.613 24.016 1 63.84 361 GLU A N 1
ATOM 2906 C CA . GLU A 1 361 ? -23 -4.762 23.547 1 63.84 361 GLU A CA 1
ATOM 2907 C C . GLU A 1 361 ? -22.109 -5.793 22.859 1 63.84 361 GLU A C 1
ATOM 2909 O O . GLU A 1 361 ? -21.234 -5.441 22.078 1 63.84 361 GLU A O 1
ATOM 2914 N N . THR A 1 362 ? -21.875 -6.938 23.484 1 78.56 362 THR A N 1
ATOM 2915 C CA . THR A 1 362 ? -21.297 -8.109 22.844 1 78.56 362 THR A CA 1
ATOM 2916 C C . THR A 1 362 ? -22.172 -8.578 21.688 1 78.56 362 THR A C 1
ATOM 2918 O O . THR A 1 362 ? -23.391 -8.703 21.828 1 78.56 362 THR A O 1
ATOM 2921 N N . TRP A 1 363 ? -21.562 -8.562 20.484 1 86.75 363 TRP A N 1
ATOM 2922 C CA . TRP A 1 363 ? -22.312 -9 19.312 1 86.75 363 TRP A CA 1
ATOM 2923 C C . TRP A 1 363 ? -22.094 -10.484 19.047 1 86.75 363 TRP A C 1
ATOM 2925 O O . TRP A 1 363 ? -20.984 -10.984 19.203 1 86.75 363 TRP A O 1
ATOM 2935 N N . GLU A 1 364 ? -23.219 -11.125 18.797 1 92.5 364 GLU A N 1
ATOM 2936 C CA . GLU A 1 364 ? -23.156 -12.547 18.453 1 92.5 364 GLU A CA 1
ATOM 2937 C C . GLU A 1 364 ? -23.656 -12.797 17.031 1 92.5 364 GLU A C 1
ATOM 2939 O O . GLU A 1 364 ? -24.656 -12.219 16.609 1 92.5 364 GLU A O 1
ATOM 2944 N N . CYS A 1 365 ? -22.875 -13.648 16.312 1 93.75 365 CYS A N 1
ATOM 2945 C CA . CYS A 1 365 ? -23.297 -14.039 14.977 1 93.75 365 CYS A CA 1
ATOM 2946 C C . CYS A 1 365 ? -24.625 -14.773 15.023 1 93.75 365 CYS A C 1
ATOM 2948 O O . CYS A 1 365 ? -24.797 -15.703 15.812 1 93.75 365 CYS A O 1
ATOM 2950 N N . ARG A 1 366 ? -25.516 -14.523 14.195 1 92.81 366 ARG A N 1
ATOM 2951 C CA . ARG A 1 366 ? -26.859 -15.086 14.227 1 92.81 366 ARG A CA 1
ATOM 2952 C C . ARG A 1 366 ? -26.891 -16.469 13.586 1 92.81 366 ARG A C 1
ATOM 2954 O O . ARG A 1 366 ? -27.922 -17.141 13.586 1 92.81 366 ARG A O 1
ATOM 2961 N N . VAL A 1 367 ? -25.75 -16.938 13.109 1 92.25 367 VAL A N 1
ATOM 2962 C CA . VAL A 1 367 ? -25.688 -18.25 12.484 1 92.25 367 VAL A CA 1
ATOM 2963 C C . VAL A 1 367 ? -24.891 -19.219 13.375 1 92.25 367 VAL A C 1
ATOM 2965 O O . VAL A 1 367 ? -25.438 -20.188 13.891 1 92.25 367 VAL A O 1
ATOM 2968 N N . CYS A 1 368 ? -23.672 -18.859 13.703 1 92.88 368 CYS A N 1
ATOM 2969 C CA . CYS A 1 368 ? -22.859 -19.781 14.492 1 92.88 368 CYS A CA 1
ATOM 2970 C C . CYS A 1 368 ? -22.938 -19.453 15.977 1 92.88 368 CYS A C 1
ATOM 2972 O O . CYS A 1 368 ? -22.5 -20.234 16.812 1 92.88 368 CYS A O 1
ATOM 2974 N N . LEU A 1 369 ? -23.391 -18.266 16.391 1 93.06 369 LEU A N 1
ATOM 2975 C CA . LEU A 1 369 ? -23.641 -17.812 17.766 1 93.06 369 LEU A CA 1
ATOM 2976 C C . LEU A 1 369 ? -22.328 -17.516 18.484 1 93.06 369 LEU A C 1
ATOM 2978 O O . LEU A 1 369 ? -22.312 -17.344 19.703 1 93.06 369 LEU A O 1
ATOM 2982 N N . ASP A 1 370 ? -21.266 -17.438 17.734 1 92.25 370 ASP A N 1
ATOM 2983 C CA . ASP A 1 370 ? -19.984 -17 18.281 1 92.25 370 ASP A CA 1
ATOM 2984 C C . ASP A 1 370 ? -19.891 -15.477 18.328 1 92.25 370 ASP A C 1
ATOM 2986 O O . ASP A 1 370 ? -20.656 -14.789 17.641 1 92.25 370 ASP A O 1
ATOM 2990 N N . GLU A 1 371 ? -19 -15.039 19.125 1 92 371 GLU A N 1
ATOM 2991 C CA . GLU A 1 371 ? -18.797 -13.602 19.25 1 92 371 GLU A CA 1
ATOM 2992 C C . GLU A 1 371 ? -18.281 -13 17.938 1 92 371 GLU A C 1
ATOM 2994 O O . GLU A 1 371 ? -17.422 -13.586 17.281 1 92 371 GLU A O 1
ATOM 2999 N N . VAL A 1 372 ? -18.875 -11.859 17.594 1 89.81 372 VAL A N 1
ATOM 3000 C CA . VAL A 1 372 ? -18.422 -11.133 16.422 1 89.81 372 VAL A CA 1
ATOM 3001 C C . VAL A 1 372 ? -17.484 -10.008 16.828 1 89.81 372 VAL A C 1
ATOM 3003 O O . VAL A 1 372 ? -17.844 -9.172 17.672 1 89.81 372 VAL A O 1
ATOM 3006 N N . ASN A 1 373 ? -16.266 -10.031 16.344 1 87.56 373 ASN A N 1
ATOM 3007 C CA . ASN A 1 373 ? -15.336 -8.93 16.547 1 87.56 373 ASN A CA 1
ATOM 3008 C C . ASN A 1 373 ? -15.688 -7.73 15.672 1 87.56 373 ASN A C 1
ATOM 3010 O O . ASN A 1 373 ? -15.5 -7.773 14.453 1 87.56 373 ASN A O 1
ATOM 3014 N N . THR A 1 374 ? -16.078 -6.688 16.234 1 85.69 374 THR A N 1
ATOM 3015 C CA . THR A 1 374 ? -16.594 -5.535 15.508 1 85.69 374 THR A CA 1
ATOM 3016 C C . THR A 1 374 ? -15.461 -4.75 14.867 1 85.69 374 THR A C 1
ATOM 3018 O O . THR A 1 374 ? -15.695 -3.83 14.078 1 85.69 374 THR A O 1
ATOM 3021 N N . LYS A 1 375 ? -14.234 -5.105 15.141 1 85 375 LYS A N 1
ATOM 3022 C CA . LYS A 1 375 ? -13.086 -4.438 14.547 1 85 375 LYS A CA 1
ATOM 3023 C C . LYS A 1 375 ? -12.773 -5.004 13.164 1 85 375 LYS A C 1
ATOM 3025 O O . LYS A 1 375 ? -11.891 -4.5 12.461 1 85 375 LYS A O 1
ATOM 3030 N N . HIS A 1 376 ? -13.586 -6.027 12.844 1 89 376 HIS A N 1
ATOM 3031 C CA . HIS A 1 376 ? -13.398 -6.664 11.547 1 89 376 HIS A CA 1
ATOM 3032 C C . HIS A 1 376 ? -14.695 -6.672 10.742 1 89 376 HIS A C 1
ATOM 3034 O O . HIS A 1 376 ? -15.742 -6.246 11.242 1 89 376 HIS A O 1
ATOM 3040 N N . GLY A 1 377 ? -14.539 -7.188 9.539 1 93.06 377 GLY A N 1
ATOM 3041 C CA . GLY A 1 377 ? -15.688 -7.152 8.641 1 93.06 377 GLY A CA 1
ATOM 3042 C C . GLY A 1 377 ? -16.75 -8.164 9 1 93.06 377 GLY A C 1
ATOM 3043 O O . GLY A 1 377 ? -16.453 -9.266 9.453 1 93.06 377 GLY A O 1
ATOM 3044 N N . SER A 1 378 ? -17.984 -7.734 8.891 1 94.31 378 SER A N 1
ATOM 3045 C CA . SER A 1 378 ? -19.172 -8.555 9.078 1 94.31 378 SER A CA 1
ATOM 3046 C C . SER A 1 378 ? -20.328 -8.031 8.242 1 94.31 378 SER A C 1
ATOM 3048 O O . SER A 1 378 ? -20.266 -6.938 7.684 1 94.31 378 SER A O 1
ATOM 3050 N N . TYR A 1 379 ? -21.266 -8.898 8.055 1 94.56 379 TYR A N 1
ATOM 3051 C CA . TYR A 1 379 ? -22.516 -8.422 7.477 1 94.56 379 TYR A CA 1
ATOM 3052 C C . TYR A 1 379 ? -23.453 -7.906 8.555 1 94.56 379 TYR A C 1
ATOM 3054 O O . TYR A 1 379 ? -23.688 -8.578 9.57 1 94.56 379 TYR A O 1
ATOM 3062 N N . PHE A 1 380 ? -23.984 -6.691 8.312 1 93.62 380 PHE A N 1
ATOM 3063 C CA . PHE A 1 380 ? -24.719 -6 9.359 1 93.62 380 PHE A CA 1
ATOM 3064 C C . PHE A 1 380 ? -25.953 -5.316 8.789 1 93.62 380 PHE A C 1
ATOM 3066 O O . PHE A 1 380 ? -25.906 -4.734 7.703 1 93.62 380 PHE A O 1
ATOM 3073 N N . CYS A 1 381 ? -27.031 -5.52 9.461 1 92.62 381 CYS A N 1
ATOM 3074 C CA . CYS A 1 381 ? -28.25 -4.789 9.148 1 92.62 381 CYS A CA 1
ATOM 3075 C C . CYS A 1 381 ? -28.422 -3.586 10.07 1 92.62 381 CYS A C 1
ATOM 3077 O O . CYS A 1 381 ? -28.656 -3.744 11.266 1 92.62 381 CYS A O 1
ATOM 3079 N N . SER A 1 382 ? -28.359 -2.426 9.562 1 86.56 382 SER A N 1
ATOM 3080 C CA . SER A 1 382 ? -28.422 -1.202 10.359 1 86.56 382 SER A CA 1
ATOM 3081 C C . SER A 1 382 ? -29.828 -0.968 10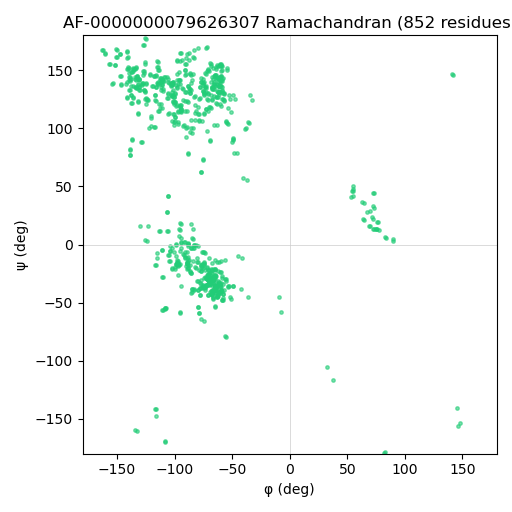.898 1 86.56 382 SER A C 1
ATOM 3083 O O . SER A 1 382 ? -30 -0.278 11.906 1 86.56 382 SER A O 1
ATOM 3085 N N . LYS A 1 383 ? -30.859 -1.584 10.312 1 87.94 383 LYS A N 1
ATOM 3086 C CA . LYS A 1 383 ? -32.25 -1.386 10.703 1 87.94 383 LYS A CA 1
ATOM 3087 C C . LYS A 1 383 ? -32.594 -2.201 11.945 1 87.94 383 LYS A C 1
ATOM 3089 O O . LYS A 1 383 ? -33.344 -1.737 12.812 1 87.94 383 LYS A O 1
ATOM 3094 N N . CYS A 1 384 ? -32.094 -3.443 12.078 1 89 384 CYS A N 1
ATOM 3095 C CA . CYS A 1 384 ? -32.5 -4.316 13.164 1 89 384 CYS A CA 1
ATOM 3096 C C . CYS A 1 384 ? -31.297 -4.801 13.969 1 89 384 CYS A C 1
ATOM 3098 O O . CYS A 1 384 ? -31.422 -5.684 14.82 1 89 384 CYS A O 1
ATOM 3100 N N . ASN A 1 385 ? -30.172 -4.438 13.734 1 87.69 385 ASN A N 1
ATOM 3101 C CA . ASN A 1 385 ? -28.938 -4.812 14.438 1 87.69 385 ASN A CA 1
ATOM 3102 C C . ASN A 1 385 ? -28.641 -6.301 14.289 1 87.69 385 ASN A C 1
ATOM 3104 O O . ASN A 1 385 ? -28.297 -6.969 15.258 1 87.69 385 ASN A O 1
ATOM 3108 N N . TYR A 1 386 ? -28.984 -6.75 13.094 1 91.56 386 TYR A N 1
ATOM 3109 C CA . TYR A 1 386 ? -28.672 -8.117 12.711 1 91.56 386 TYR A CA 1
ATOM 3110 C C . TYR A 1 386 ? -27.234 -8.234 12.219 1 91.56 386 TYR A C 1
ATOM 3112 O O . TYR A 1 386 ? -26.797 -7.453 11.375 1 91.56 386 TYR A O 1
ATOM 3120 N N . ILE A 1 387 ? -26.469 -9.25 12.852 1 93.12 387 ILE A N 1
ATOM 3121 C CA . ILE A 1 387 ? -25.062 -9.336 12.469 1 93.12 387 ILE A CA 1
ATOM 3122 C C . ILE A 1 387 ? -24.688 -10.797 12.203 1 93.12 387 ILE A C 1
ATOM 3124 O O . ILE A 1 387 ? -25.125 -11.688 12.93 1 93.12 387 ILE A O 1
ATOM 3128 N N . VAL A 1 388 ? -23.953 -11.039 11.109 1 94.12 388 VAL A N 1
ATOM 3129 C CA . VAL A 1 388 ? -23.5 -12.383 10.742 1 94.12 388 VAL A CA 1
ATOM 3130 C C . VAL A 1 388 ? -22.062 -12.32 10.25 1 94.12 388 VAL A C 1
ATOM 3132 O O . VAL A 1 388 ? -21.672 -11.367 9.57 1 94.12 388 VAL A O 1
ATOM 3135 N N . HIS A 1 389 ? -21.281 -13.367 10.625 1 94.44 389 HIS A N 1
ATOM 3136 C CA . HIS A 1 389 ? -19.938 -13.477 10.07 1 94.44 389 HIS A CA 1
ATOM 3137 C C . HIS A 1 389 ? -19.984 -13.57 8.547 1 94.44 389 HIS A C 1
ATOM 3139 O O . HIS A 1 389 ? -20.922 -14.125 7.977 1 94.44 389 HIS A O 1
ATOM 3145 N N . VAL A 1 390 ? -18.938 -13.062 7.98 1 94.62 390 VAL A N 1
ATOM 3146 C CA . VAL A 1 390 ? -18.859 -13.156 6.523 1 94.62 390 VAL A CA 1
ATOM 3147 C C . VAL A 1 390 ? -18.797 -14.617 6.098 1 94.62 390 VAL A C 1
ATOM 3149 O O . VAL A 1 390 ? -19.516 -15.031 5.18 1 94.62 390 VAL A O 1
ATOM 3152 N N . LYS A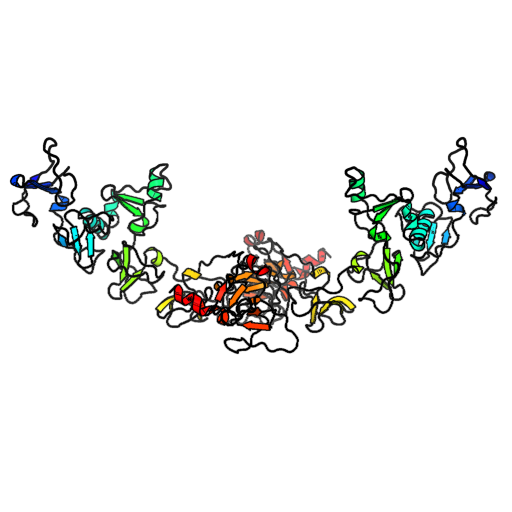 1 391 ? -17.984 -15.422 6.781 1 91.88 391 LYS A N 1
ATOM 3153 C CA . LYS A 1 391 ? -17.844 -16.844 6.477 1 91.88 391 LYS A CA 1
ATOM 3154 C C . LYS A 1 391 ? -19.172 -17.562 6.625 1 91.88 391 LYS A C 1
ATOM 3156 O O . LYS A 1 391 ? -19.5 -18.453 5.836 1 91.88 391 LYS A O 1
ATOM 3161 N N . CYS A 1 392 ? -19.938 -17.141 7.609 1 92.56 392 CYS A N 1
ATOM 3162 C CA . CYS A 1 392 ? -21.234 -17.766 7.871 1 92.56 392 CYS A CA 1
ATOM 3163 C C . CYS A 1 392 ? -22.25 -17.344 6.82 1 92.56 392 CYS A C 1
ATOM 3165 O O . CYS A 1 392 ? -23.078 -18.156 6.402 1 92.56 392 CYS A O 1
ATOM 3167 N N . ALA A 1 393 ? -22.188 -16.156 6.398 1 92.69 393 ALA A N 1
ATOM 3168 C CA . ALA A 1 393 ? -23.141 -15.648 5.414 1 92.69 393 ALA A CA 1
ATOM 3169 C C . ALA A 1 393 ? -22.859 -16.219 4.031 1 92.69 393 ALA A C 1
ATOM 3171 O O . ALA A 1 393 ? -23.781 -16.391 3.225 1 92.69 393 ALA A O 1
ATOM 3172 N N . THR A 1 394 ? -21.594 -16.562 3.775 1 88.25 394 THR A N 1
ATOM 3173 C CA . THR A 1 394 ? -21.203 -16.953 2.424 1 88.25 394 THR A CA 1
ATOM 3174 C C . THR A 1 394 ? -20.797 -18.422 2.385 1 88.25 394 THR A C 1
ATOM 3176 O O . THR A 1 394 ? -20.156 -18.875 1.432 1 88.25 394 THR A O 1
ATOM 3179 N N . LYS A 1 395 ? -21.062 -19.125 3.389 1 84.94 395 LYS A N 1
ATOM 3180 C CA . LYS A 1 395 ? -20.688 -20.516 3.488 1 84.94 395 LYS A CA 1
ATOM 3181 C C . LYS A 1 395 ? -21.297 -21.344 2.357 1 84.94 395 LYS A C 1
ATOM 3183 O O . LYS A 1 395 ? -20.609 -22.141 1.712 1 84.94 395 LYS A O 1
ATOM 3188 N N . GLU A 1 396 ? -22.578 -21.062 2.229 1 83.12 396 GLU A N 1
ATOM 3189 C CA . GLU A 1 396 ? -23.297 -21.766 1.163 1 83.12 396 GLU A CA 1
ATOM 3190 C C . GLU A 1 396 ? -23.828 -20.781 0.123 1 83.12 396 GLU A C 1
ATOM 3192 O O . GLU A 1 396 ? -24.516 -19.812 0.469 1 83.12 396 GLU A O 1
ATOM 3197 N N . SER A 1 397 ? -23.531 -21.078 -1.052 1 79.19 397 SER A N 1
ATOM 3198 C CA . SER A 1 397 ? -23.891 -20.188 -2.143 1 79.19 397 SER A CA 1
ATOM 3199 C C . SER A 1 397 ? -25.406 -19.969 -2.219 1 79.19 397 SER A C 1
ATOM 3201 O O . SER A 1 397 ? -25.859 -18.938 -2.707 1 79.19 397 SER A O 1
ATOM 3203 N N . TYR A 1 398 ? -26.094 -20.938 -1.672 1 79.94 398 TYR A N 1
ATOM 3204 C CA . TYR A 1 398 ? -27.547 -20.844 -1.802 1 79.94 398 TYR A CA 1
ATOM 3205 C C . TYR A 1 398 ? -28.141 -20.047 -0.649 1 79.94 398 TYR A C 1
ATOM 3207 O O . TYR A 1 398 ? -29.344 -19.766 -0.646 1 79.94 398 TYR A O 1
ATOM 3215 N N . TRP A 1 399 ? -27.344 -19.594 0.27 1 81.31 399 TRP A N 1
ATOM 3216 C CA . TRP A 1 399 ? -27.844 -18.891 1.45 1 81.31 399 TRP A CA 1
ATOM 3217 C C . TRP A 1 399 ? -28 -17.406 1.181 1 81.31 399 TRP A C 1
ATOM 3219 O O . TRP A 1 399 ? -28.641 -16.688 1.95 1 81.31 399 TRP A O 1
ATOM 3229 N N . TYR A 1 400 ? -27.391 -16.984 0.036 1 84.25 400 TYR A N 1
ATOM 3230 C CA . TYR A 1 400 ? -27.406 -15.547 -0.167 1 84.25 400 TYR A CA 1
ATOM 3231 C C . TYR A 1 400 ? -27.375 -15.203 -1.651 1 84.25 400 TYR A C 1
ATOM 3233 O O . TYR A 1 400 ? -27.047 -16.047 -2.484 1 84.25 400 TYR A O 1
ATOM 3241 N N . TYR A 1 401 ? -27.875 -14.078 -2.033 1 87.5 401 TYR A N 1
ATOM 3242 C CA . TYR A 1 401 ? -27.641 -13.547 -3.369 1 87.5 401 TYR A CA 1
ATOM 3243 C C . TYR A 1 401 ? -27.188 -12.086 -3.305 1 87.5 401 TYR A C 1
ATOM 3245 O O . TYR A 1 401 ? -27.578 -11.344 -2.404 1 87.5 401 TYR A O 1
ATOM 3253 N N . GLU A 1 402 ? -26.297 -11.75 -4.164 1 88.81 402 GLU A N 1
ATOM 3254 C CA . GLU A 1 402 ? -25.703 -10.414 -4.211 1 88.81 402 GLU A CA 1
ATOM 3255 C C . GLU A 1 402 ? -26.672 -9.398 -4.793 1 88.81 402 GLU A C 1
ATOM 3257 O O . GLU A 1 402 ? -27.344 -9.672 -5.793 1 88.81 402 GLU A O 1
ATOM 3262 N N . VAL A 1 403 ? -26.828 -8.281 -4.031 1 85.75 403 VAL A N 1
ATOM 3263 C CA . VAL A 1 403 ? -27.703 -7.203 -4.477 1 85.75 403 VAL A CA 1
ATOM 3264 C C . VAL A 1 403 ? -26.859 -6.078 -5.078 1 85.75 403 VAL A C 1
ATOM 3266 O O . VAL A 1 403 ? -25.828 -5.695 -4.52 1 85.75 403 VAL A O 1
ATOM 3269 N N . ASP A 1 404 ? -27.156 -5.652 -6.297 1 76.56 404 ASP A N 1
ATOM 3270 C CA . ASP A 1 404 ? -26.438 -4.555 -6.934 1 76.56 404 ASP A CA 1
ATOM 3271 C C . ASP A 1 404 ? -26.719 -3.23 -6.227 1 76.56 404 ASP A C 1
ATOM 3273 O O . ASP A 1 404 ? -27.859 -2.951 -5.844 1 76.56 404 ASP A O 1
ATOM 3277 N N . SER A 1 405 ? -25.688 -2.496 -5.773 1 63.97 405 SER A N 1
ATOM 3278 C CA . SER A 1 405 ? -25.75 -1.256 -5.004 1 63.97 405 SER A CA 1
ATOM 3279 C C . SER A 1 405 ? -26.703 -0.249 -5.656 1 63.97 405 SER A C 1
ATOM 3281 O O . SER A 1 405 ? -27.344 0.54 -4.965 1 63.97 405 SER A O 1
ATOM 3283 N N . THR A 1 406 ? -26.797 -0.171 -6.938 1 57.84 406 THR A N 1
ATOM 3284 C CA . THR A 1 406 ? -27.688 0.772 -7.598 1 57.84 406 THR A CA 1
ATOM 3285 C C . THR A 1 406 ? -29.156 0.433 -7.293 1 57.84 406 THR A C 1
ATOM 3287 O O . THR A 1 406 ? -30 1.319 -7.266 1 57.84 406 THR A O 1
ATOM 3290 N N . GLU A 1 407 ? -29.469 -0.682 -7.086 1 53.47 407 GLU A N 1
ATOM 3291 C CA . GLU A 1 407 ? -30.844 -1.128 -6.902 1 53.47 407 GLU A CA 1
ATOM 3292 C C . GLU A 1 407 ? -31.281 -0.998 -5.445 1 53.47 407 GLU A C 1
ATOM 3294 O O . GLU A 1 407 ? -32.469 -1.005 -5.145 1 53.47 407 GLU A O 1
ATOM 3299 N N . ALA A 1 408 ? -30.422 -0.988 -4.594 1 53.5 408 ALA A N 1
ATOM 3300 C CA . ALA A 1 408 ? -30.719 -1.051 -3.168 1 53.5 408 ALA A CA 1
ATOM 3301 C C . ALA A 1 408 ? -31.406 0.231 -2.695 1 53.5 408 ALA A C 1
ATOM 3303 O O . ALA A 1 408 ? -32.062 0.243 -1.655 1 53.5 408 ALA A O 1
ATOM 3304 N N . GLU A 1 409 ? -31.109 1.402 -3.33 1 48.47 409 GLU A N 1
ATOM 3305 C CA . GLU A 1 409 ? -31.781 2.619 -2.873 1 48.47 409 GLU A CA 1
ATOM 3306 C C . GLU A 1 409 ? -33.281 2.5 -2.998 1 48.47 409 GLU A C 1
ATOM 3308 O O . GLU A 1 409 ? -34.031 3.223 -2.328 1 48.47 409 GLU A O 1
ATOM 3313 N N . GLU A 1 410 ? -33.75 1.771 -4.016 1 47.06 410 GLU A N 1
ATOM 3314 C CA . GLU A 1 410 ? -35.156 1.85 -4.305 1 47.06 410 GLU A CA 1
ATOM 3315 C C . GLU A 1 410 ? -35.969 0.88 -3.436 1 47.06 410 GLU A C 1
ATOM 3317 O O . GLU A 1 410 ? -37.188 0.904 -3.436 1 47.06 410 GLU A O 1
ATOM 3322 N N . GLU A 1 411 ? -35.531 -0.312 -3.205 1 47.69 411 GLU A N 1
ATOM 3323 C CA . GLU A 1 411 ? -36.5 -1.274 -2.684 1 47.69 411 GLU A CA 1
ATOM 3324 C C . GLU A 1 411 ? -36.906 -0.925 -1.255 1 47.69 411 GLU A C 1
ATOM 3326 O O . GLU A 1 411 ? -36.062 -0.906 -0.351 1 47.69 411 GLU A O 1
ATOM 3331 N N . THR A 1 412 ? -37.875 -0.157 -1.143 1 43.31 412 THR A N 1
ATOM 3332 C CA . THR A 1 412 ? -38.75 -0.086 0.024 1 43.31 412 THR A CA 1
ATOM 3333 C C . THR A 1 412 ? -38.938 -1.471 0.633 1 43.31 412 THR A C 1
ATOM 3335 O O . THR A 1 412 ? -39.25 -2.426 -0.076 1 43.31 412 THR A O 1
ATOM 3338 N N . ASP A 1 413 ? -38.312 -1.79 1.756 1 42.75 413 ASP A N 1
ATOM 3339 C CA . ASP A 1 413 ? -38.312 -2.965 2.621 1 42.75 413 ASP A CA 1
ATOM 3340 C C . ASP A 1 413 ? -39.688 -3.578 2.727 1 42.75 413 ASP A C 1
ATOM 3342 O O . ASP A 1 413 ? -40.562 -3.068 3.455 1 42.75 413 ASP A O 1
ATOM 3346 N N . SER A 1 414 ? -40.312 -3.92 1.655 1 41.06 414 SER A N 1
ATOM 3347 C CA . SER A 1 414 ? -41.5 -4.676 2.021 1 41.06 414 SER A CA 1
ATOM 3348 C C . SER A 1 414 ? -41.156 -5.812 2.982 1 41.06 414 SER A C 1
ATOM 3350 O O . SER A 1 414 ? -40.125 -6.484 2.82 1 41.06 414 SER A O 1
ATOM 3352 N N . ASP A 1 415 ? -41.625 -5.793 4.238 1 42.06 415 ASP A N 1
ATOM 3353 C CA . ASP A 1 415 ? -41.562 -6.645 5.422 1 42.06 415 ASP A CA 1
ATOM 3354 C C . ASP A 1 415 ? -41.719 -8.117 5.051 1 42.06 415 ASP A C 1
ATOM 3356 O O . ASP A 1 415 ? -41.875 -8.977 5.926 1 42.06 415 ASP A O 1
ATOM 3360 N N . GLU A 1 416 ? -42.125 -8.484 3.799 1 41.59 416 GLU A N 1
ATOM 3361 C CA . GLU A 1 416 ? -42.5 -9.898 3.727 1 41.59 416 GLU A CA 1
ATOM 3362 C C . GLU A 1 416 ? -41.281 -10.789 3.557 1 41.59 416 GLU A C 1
ATOM 3364 O O . GLU A 1 416 ? -40.438 -10.547 2.682 1 41.59 416 GLU A O 1
ATOM 3369 N N . PRO A 1 417 ? -40.906 -11.602 4.48 1 41.47 417 PRO A N 1
ATOM 3370 C CA . PRO A 1 417 ? -39.812 -12.602 4.383 1 41.47 417 PRO A CA 1
ATOM 3371 C C . PRO A 1 417 ? -39.938 -13.461 3.127 1 41.47 417 PRO A C 1
ATOM 3373 O O . PRO A 1 417 ? -41 -14.023 2.846 1 41.47 417 PRO A O 1
ATOM 3376 N N . VAL A 1 418 ? -39.406 -13.117 1.973 1 39.75 418 VAL A N 1
ATOM 3377 C CA . VAL A 1 418 ? -39.438 -14.008 0.815 1 39.75 418 VAL A CA 1
ATOM 3378 C C . VAL A 1 418 ? -38.656 -15.281 1.11 1 39.75 418 VAL A C 1
ATOM 3380 O O . VAL A 1 418 ? -37.531 -15.227 1.587 1 39.75 418 VAL A O 1
ATOM 3383 N N . ASP A 1 419 ? -39.312 -16.391 1.391 1 40.22 419 ASP A N 1
ATOM 3384 C CA . ASP A 1 419 ? -38.719 -17.734 1.489 1 40.22 419 ASP A CA 1
ATOM 3385 C C . ASP A 1 419 ? -37.844 -18.031 0.29 1 40.22 419 ASP A C 1
ATOM 3387 O O . ASP A 1 419 ? -38.312 -18.281 -0.813 1 40.22 419 ASP A O 1
ATOM 3391 N N . LEU A 1 420 ? -36.719 -17.531 0.29 1 39.12 420 LEU A N 1
ATOM 3392 C CA . LEU A 1 420 ? -35.812 -17.703 -0.828 1 39.12 420 LEU A CA 1
ATOM 3393 C C . LEU A 1 420 ? -35.469 -19.172 -1.038 1 39.12 420 LEU A C 1
ATOM 3395 O O . LEU A 1 420 ? -34.844 -19.531 -2.029 1 39.12 420 LEU A O 1
ATOM 3399 N N . ARG A 1 421 ? -35.688 -20.188 -0.14 1 39.78 421 ARG A N 1
ATOM 3400 C CA . ARG A 1 421 ? -35.469 -21.609 -0.419 1 39.78 421 ARG A CA 1
ATOM 3401 C C . ARG A 1 421 ? -36.281 -22.047 -1.632 1 39.78 421 ARG A C 1
ATOM 3403 O O . ARG A 1 421 ? -35.938 -23.047 -2.279 1 39.78 421 ARG A O 1
ATOM 3410 N N . GLU A 1 422 ? -37.438 -21.578 -1.771 1 39.97 422 GLU A N 1
ATOM 3411 C CA . GLU A 1 422 ? -38.312 -22.031 -2.852 1 39.97 422 GLU A CA 1
ATOM 3412 C C . GLU A 1 422 ? -37.781 -21.594 -4.211 1 39.97 422 GLU A C 1
ATOM 3414 O O . GLU A 1 422 ? -38.062 -22.234 -5.23 1 39.97 422 GLU A O 1
ATOM 3419 N N . ILE A 1 423 ? -37.094 -20.562 -4.238 1 37.41 423 ILE A N 1
ATOM 3420 C CA . ILE A 1 423 ? -36.688 -20.156 -5.578 1 37.41 423 ILE A CA 1
ATOM 3421 C C . ILE A 1 423 ? -35.531 -21.062 -6.047 1 37.41 423 ILE A C 1
ATOM 3423 O O . ILE A 1 423 ? -35.375 -21.312 -7.246 1 37.41 423 ILE A O 1
ATOM 3427 N N . VAL A 1 424 ? -34.719 -21.547 -5.23 1 37.25 424 VAL A N 1
ATOM 3428 C CA . VAL A 1 424 ? -33.562 -22.297 -5.723 1 37.25 424 VAL A CA 1
ATOM 3429 C C . VAL A 1 424 ? -34.031 -23.719 -6.109 1 37.25 424 VAL A C 1
ATOM 3431 O O . VAL A 1 424 ? -33.281 -24.438 -6.801 1 37.25 424 VAL A O 1
ATOM 3434 N N . ALA A 1 425 ? -35.156 -24.359 -5.648 1 37.44 425 ALA A N 1
ATOM 3435 C CA . ALA A 1 425 ? -35.531 -25.672 -6.164 1 37.44 425 ALA A CA 1
ATOM 3436 C C . ALA A 1 425 ? -35.781 -25.609 -7.672 1 37.44 425 ALA A C 1
ATOM 3438 O O . ALA A 1 425 ? -35.594 -26.609 -8.367 1 37.44 425 ALA A O 1
ATOM 3439 N N . GLU A 1 426 ? -36.281 -24.531 -8.117 1 34.12 426 GLU A N 1
ATOM 3440 C CA . GLU A 1 426 ? -36.656 -24.656 -9.523 1 34.12 426 GLU A CA 1
ATOM 3441 C C . GLU A 1 426 ? -35.406 -24.672 -10.414 1 34.12 426 GLU A C 1
ATOM 3443 O O . GLU A 1 426 ? -35.469 -25.109 -11.562 1 34.12 426 GLU A O 1
ATOM 3448 N N . HIS A 1 427 ? -34.312 -24.031 -10.016 1 32.28 427 HIS A N 1
ATOM 3449 C CA . HIS A 1 427 ? -33.25 -24.094 -11.008 1 32.28 427 HIS A CA 1
ATOM 3450 C C . HIS A 1 427 ? -32.281 -25.234 -10.688 1 32.28 427 HIS A C 1
ATOM 3452 O O . HIS A 1 427 ? -31.203 -25.297 -11.273 1 32.28 427 HIS A O 1
ATOM 3458 N N . SER A 1 428 ? -32.656 -26.156 -9.766 1 24.67 428 SER A N 1
ATOM 3459 C CA . SER A 1 428 ? -31.922 -27.406 -9.922 1 24.67 428 SER A CA 1
ATOM 3460 C C . SER A 1 428 ? -32.438 -28.219 -11.102 1 24.67 428 SER A C 1
ATOM 3462 O O . SER A 1 428 ? -33.656 -28.234 -11.352 1 24.67 428 SER A O 1
ATOM 3464 N N . MET B 1 1 ? -15.477 80 11.531 1 76.88 1 MET B N 1
ATOM 3465 C CA . MET B 1 1 ? -15.227 79.062 12.625 1 76.88 1 MET B CA 1
ATOM 3466 C C . MET B 1 1 ? -13.727 78.812 12.805 1 76.88 1 MET B C 1
ATOM 3468 O O . MET B 1 1 ? -12.992 78.688 11.828 1 76.88 1 MET B O 1
ATOM 3472 N N . SER B 1 2 ? -13.188 79.125 13.898 1 85.94 2 SER B N 1
ATOM 3473 C CA . SER B 1 2 ? -11.766 79 14.188 1 85.94 2 SER B CA 1
ATOM 3474 C C . SER B 1 2 ? -11.523 77.812 15.133 1 85.94 2 SER B C 1
ATOM 3476 O O . SER B 1 2 ? -12.414 77.438 15.891 1 85.94 2 SER B O 1
ATOM 3478 N N . LEU B 1 3 ? -10.406 77.125 14.859 1 89.62 3 LEU B N 1
ATOM 3479 C CA . LEU B 1 3 ? -10.047 75.938 15.672 1 89.62 3 LEU B CA 1
ATOM 3480 C C . LEU B 1 3 ? -8.648 76.125 16.25 1 89.62 3 LEU B C 1
ATOM 3482 O O . LEU B 1 3 ? -7.707 76.438 15.531 1 89.62 3 LEU B O 1
ATOM 3486 N N . GLN B 1 4 ? -8.57 76 17.641 1 90.75 4 GLN B N 1
ATOM 3487 C CA . GLN B 1 4 ? -7.25 75.938 18.25 1 90.75 4 GLN B CA 1
ATOM 3488 C C . GLN B 1 4 ? -6.715 74.562 18.266 1 90.75 4 GLN B C 1
ATOM 3490 O O . GLN B 1 4 ? -7.211 73.688 19 1 90.75 4 GLN B O 1
ATOM 3495 N N . HIS B 1 5 ? -5.734 74.312 17.406 1 91.62 5 HIS B N 1
ATOM 3496 C CA . HIS B 1 5 ? -5.137 73 17.328 1 91.62 5 HIS B CA 1
ATOM 3497 C C . HIS B 1 5 ? -3.865 72.875 18.156 1 91.62 5 HIS B C 1
ATOM 3499 O O . HIS B 1 5 ? -3.068 73.812 18.188 1 91.62 5 HIS B O 1
ATOM 3505 N N . PHE B 1 6 ? -3.619 71.812 18.797 1 90.25 6 PHE B N 1
ATOM 3506 C CA . PHE B 1 6 ? -2.52 71.688 19.75 1 90.25 6 PHE B CA 1
ATOM 3507 C C . PHE B 1 6 ? -1.177 71.688 19.016 1 90.25 6 PHE B C 1
ATOM 3509 O O . PHE B 1 6 ? -0.142 71.938 19.641 1 90.25 6 PHE B O 1
ATOM 3516 N N . SER B 1 7 ? -1.139 71.562 17.734 1 89.88 7 SER B N 1
ATOM 3517 C CA . SER B 1 7 ? 0.116 71.438 16.984 1 89.88 7 SER B CA 1
ATOM 3518 C C . SER B 1 7 ? 0.542 72.812 16.469 1 89.88 7 SER B C 1
ATOM 3520 O O . SER B 1 7 ? 1.612 72.938 15.875 1 89.88 7 SER B O 1
ATOM 3522 N N . HIS B 1 8 ? -0.279 73.75 16.672 1 91 8 HIS B N 1
ATOM 3523 C CA . HIS B 1 8 ? 0.019 75.062 16.125 1 91 8 HIS B CA 1
ATOM 3524 C C . HIS B 1 8 ? -0.316 76.188 17.109 1 91 8 HIS B C 1
ATOM 3526 O O . HIS B 1 8 ? -1.291 76.062 17.859 1 91 8 HIS B O 1
ATOM 3532 N N . GLN B 1 9 ? 0.399 77.25 17.188 1 91.06 9 GLN B N 1
ATOM 3533 C CA . GLN B 1 9 ? 0.28 78.375 18.172 1 91.06 9 GLN B CA 1
ATOM 3534 C C . GLN B 1 9 ? -0.892 79.25 17.828 1 91.06 9 GLN B C 1
ATOM 3536 O O . GLN B 1 9 ? -1.594 79.75 18.734 1 91.06 9 GLN B O 1
ATOM 3541 N N . HIS B 1 10 ? -1.193 79.438 16.531 1 93.75 10 HIS B N 1
ATOM 3542 C CA . HIS B 1 10 ? -2.264 80.375 16.109 1 93.75 10 HIS B CA 1
ATOM 3543 C C . HIS B 1 10 ? -3.557 79.625 15.844 1 93.75 10 HIS B C 1
ATOM 3545 O O . HIS B 1 10 ? -3.52 78.438 15.406 1 93.75 10 HIS B O 1
ATOM 3551 N N . PRO B 1 11 ? -4.672 80.25 16.125 1 93.38 11 PRO B N 1
ATOM 3552 C CA . PRO B 1 11 ? -5.934 79.625 15.742 1 93.38 11 PRO B CA 1
ATOM 3553 C C . PRO B 1 11 ? -6.059 79.438 14.234 1 93.38 11 PRO B C 1
ATOM 3555 O O . PRO B 1 11 ? -5.656 80.25 13.445 1 93.38 11 PRO B O 1
ATOM 3558 N N . LEU B 1 12 ? -6.43 78.25 13.867 1 93.12 12 LEU B N 1
ATOM 3559 C CA . LEU B 1 12 ? -6.605 77.938 12.453 1 93.12 12 LEU B CA 1
ATOM 3560 C C . LEU B 1 12 ? -7.988 78.312 11.969 1 93.12 12 LEU B C 1
ATOM 3562 O O . LEU B 1 12 ? -8.977 78.188 12.688 1 93.12 12 LEU B O 1
ATOM 3566 N N . VAL B 1 13 ? -8.039 78.875 10.766 1 92.88 13 VAL B N 1
ATOM 3567 C CA . VAL B 1 13 ? -9.289 79.312 10.188 1 92.88 13 VAL B CA 1
ATOM 3568 C C . VAL B 1 13 ? -9.82 78.25 9.195 1 92.88 13 VAL B C 1
ATOM 3570 O O . VAL B 1 13 ? -9.055 77.688 8.422 1 92.88 13 VAL B O 1
ATOM 3573 N N . PHE B 1 14 ? -11.109 78 9.25 1 92.44 14 PHE B N 1
ATOM 3574 C CA . PHE B 1 14 ? -11.758 77.062 8.359 1 92.44 14 PHE B CA 1
ATOM 3575 C C . PHE B 1 14 ? -11.789 77.562 6.934 1 92.44 14 PHE B C 1
ATOM 3577 O O . PHE B 1 14 ? -12.164 78.75 6.695 1 92.44 14 PHE B O 1
ATOM 3584 N N . ILE B 1 15 ? -11.328 76.688 6.07 1 86.12 15 ILE B N 1
ATOM 3585 C CA . ILE B 1 15 ? -11.336 77 4.648 1 86.12 15 ILE B CA 1
ATOM 3586 C C . ILE B 1 15 ? -12.242 76 3.904 1 86.12 15 ILE B C 1
ATOM 3588 O O . ILE B 1 15 ? -11.992 74.812 3.914 1 86.12 15 ILE B O 1
ATOM 3592 N N . GLU B 1 16 ? -13.453 76.188 3.492 1 78.25 16 GLU B N 1
ATOM 3593 C CA . GLU B 1 16 ? -14.398 75.312 2.828 1 78.25 16 GLU B CA 1
ATOM 3594 C C . GLU B 1 16 ? -13.805 74.75 1.552 1 78.25 16 GLU B C 1
ATOM 3596 O O . GLU B 1 16 ? -13.906 73.5 1.313 1 78.25 16 GLU B O 1
ATOM 3601 N N . SER B 1 17 ? -13.664 75.25 0.409 1 66.5 17 SER B N 1
ATOM 3602 C CA . SER B 1 17 ? -13.078 74.75 -0.816 1 66.5 17 SER B CA 1
ATOM 3603 C C . SER B 1 17 ? -11.93 75.625 -1.31 1 66.5 17 SER B C 1
ATOM 3605 O O . SER B 1 17 ? -12.016 76.812 -1.257 1 66.5 17 SER B O 1
ATOM 3607 N N . GLN B 1 18 ? -10.734 75.125 -1.053 1 54.53 18 GLN B N 1
ATOM 3608 C CA . GLN B 1 18 ? -9.68 75.938 -1.573 1 54.53 18 GLN B CA 1
ATOM 3609 C C . GLN B 1 18 ? -9.914 76.312 -3.041 1 54.53 18 GLN B C 1
ATOM 3611 O O . GLN B 1 18 ? -10.141 75.438 -3.861 1 54.53 18 GLN B O 1
ATOM 3616 N N . CYS B 1 19 ? -10.523 77.375 -3.432 1 50.06 19 CYS B N 1
ATOM 3617 C CA . CYS B 1 19 ? -10.422 77.875 -4.797 1 50.06 19 CYS B CA 1
ATOM 3618 C C . CYS B 1 19 ? -9.039 77.625 -5.375 1 50.06 19 CYS B C 1
ATOM 3620 O O . CYS B 1 19 ? -8.047 77.562 -4.645 1 50.06 19 CYS B O 1
ATOM 3622 N N . HIS B 1 20 ? -8.922 77 -6.629 1 47.59 20 HIS B N 1
ATOM 3623 C CA . HIS B 1 20 ? -7.879 76.5 -7.516 1 47.59 20 HIS B CA 1
ATOM 3624 C C . HIS B 1 20 ? -6.637 77.375 -7.477 1 47.59 20 HIS B C 1
ATOM 3626 O O . HIS B 1 20 ? -5.594 77 -8.023 1 47.59 20 HIS B O 1
ATOM 3632 N N . GLU B 1 21 ? -6.805 78.688 -7.523 1 48.75 21 GLU B N 1
ATOM 3633 C CA . GLU B 1 21 ? -5.684 79.438 -8.102 1 48.75 21 GLU B CA 1
ATOM 3634 C C . GLU B 1 21 ? -4.449 79.312 -7.207 1 48.75 21 GLU B C 1
ATOM 3636 O O . GLU B 1 21 ? -3.398 79.875 -7.539 1 48.75 21 GLU B O 1
ATOM 3641 N N . ILE B 1 22 ? -4.531 79.125 -5.949 1 50.56 22 ILE B N 1
ATOM 3642 C CA . ILE B 1 22 ? -3.336 79.312 -5.141 1 50.56 22 ILE B CA 1
ATOM 3643 C C . ILE B 1 22 ? -2.434 78.125 -5.219 1 50.56 22 ILE B C 1
ATOM 3645 O O . ILE B 1 22 ? -2.902 77 -5.512 1 50.56 22 ILE B O 1
ATOM 3649 N N . GLU B 1 23 ? -1.005 78.188 -4.652 1 63.69 23 GLU B N 1
ATOM 3650 C CA . GLU B 1 23 ? 0.172 77.312 -4.484 1 63.69 23 GLU B CA 1
ATOM 3651 C C . GLU B 1 23 ? -0.19 76 -3.805 1 63.69 23 GLU B C 1
ATOM 3653 O O . GLU B 1 23 ? -1.104 75.938 -2.979 1 63.69 23 GLU B O 1
ATOM 3658 N N . LYS B 1 24 ? 0.148 74.875 -4.434 1 78.81 24 LYS B N 1
ATOM 3659 C CA . LYS B 1 24 ? 0.03 73.562 -3.895 1 78.81 24 LYS B CA 1
ATOM 3660 C C . LYS B 1 24 ? 0.39 73.5 -2.412 1 78.81 24 LYS B C 1
ATOM 3662 O O . LYS B 1 24 ? 1.527 73.812 -2.037 1 78.81 24 LYS B O 1
ATOM 3667 N N . VAL B 1 25 ? -0.604 73.5 -1.521 1 86.31 25 VAL B N 1
ATOM 3668 C CA . VAL B 1 25 ? -0.363 73.438 -0.085 1 86.31 25 VAL B CA 1
ATOM 3669 C C . VAL B 1 25 ? -0.612 72 0.397 1 86.31 25 VAL B C 1
ATOM 3671 O O . VAL B 1 25 ? -1.52 71.312 -0.092 1 86.31 25 VAL B O 1
ATOM 3674 N N . TYR B 1 26 ? 0.252 71.562 1.283 1 90.38 26 TYR B N 1
ATOM 3675 C CA . TYR B 1 26 ? 0.179 70.188 1.806 1 90.38 26 TYR B CA 1
ATOM 3676 C C . TYR B 1 26 ? -0.281 70.188 3.258 1 90.38 26 TYR B C 1
ATOM 3678 O O . TYR B 1 26 ? 0.073 71.062 4.027 1 90.38 26 TYR B O 1
ATOM 3686 N N . CYS B 1 27 ? -1.042 69.188 3.557 1 92.56 27 CYS B N 1
ATOM 3687 C CA . CYS B 1 27 ? -1.515 69 4.926 1 92.56 27 CYS B CA 1
ATOM 3688 C C . CYS B 1 27 ? -0.384 68.562 5.84 1 92.56 27 CYS B C 1
ATOM 3690 O O . CYS B 1 27 ? 0.265 67.562 5.57 1 92.56 27 CYS B O 1
ATOM 3692 N N . PHE B 1 28 ? -0.194 69.188 6.984 1 91.06 28 PHE B N 1
ATOM 3693 C CA . PHE B 1 28 ? 0.872 68.875 7.91 1 91.06 28 PHE B CA 1
ATOM 3694 C C . PHE B 1 28 ? 0.521 67.562 8.664 1 91.06 28 PHE B C 1
ATOM 3696 O O . PHE B 1 28 ? 1.397 66.938 9.242 1 91.06 28 PHE B O 1
ATOM 3703 N N . GLY B 1 29 ? -0.762 67.25 8.648 1 91.38 29 GLY B N 1
ATOM 3704 C CA . GLY B 1 29 ? -1.216 66.062 9.336 1 91.38 29 GLY B CA 1
ATOM 3705 C C . GLY B 1 29 ? -0.949 64.812 8.555 1 91.38 29 GLY B C 1
ATOM 3706 O O . GLY B 1 29 ? -0.216 63.906 9.016 1 91.38 29 GLY B O 1
ATOM 3707 N N . CYS B 1 30 ? -1.477 64.688 7.348 1 88.38 30 CYS B N 1
ATOM 3708 C CA . CYS B 1 30 ? -1.368 63.438 6.566 1 88.38 30 CYS B CA 1
ATOM 3709 C C . CYS B 1 30 ? -0.304 63.562 5.484 1 88.38 30 CYS B C 1
ATOM 3711 O O . CYS B 1 30 ? 0.132 62.562 4.906 1 88.38 30 CYS B O 1
ATOM 3713 N N . GLY B 1 31 ? 0.056 64.75 5.113 1 87.25 31 GLY B N 1
ATOM 3714 C CA . GLY B 1 31 ? 1.085 64.938 4.109 1 87.25 31 GLY B CA 1
ATOM 3715 C C . GLY B 1 31 ? 0.537 65 2.697 1 87.25 31 GLY B C 1
ATOM 3716 O O . GLY B 1 31 ? 1.295 65.188 1.736 1 87.25 31 GLY B O 1
ATOM 3717 N N . GLU B 1 32 ? -0.712 64.938 2.588 1 87.12 32 GLU B N 1
ATOM 3718 C CA . GLU B 1 32 ? -1.327 64.938 1.265 1 87.12 32 GLU B CA 1
ATOM 3719 C C . GLU B 1 32 ? -1.731 66.375 0.859 1 87.12 32 GLU B C 1
ATOM 3721 O O . GLU B 1 32 ? -1.808 67.25 1.703 1 87.12 32 GLU B O 1
ATOM 3726 N N . LEU B 1 33 ? -1.991 66.5 -0.455 1 87.62 33 LEU B N 1
ATOM 3727 C CA . LEU B 1 33 ? -2.426 67.75 -0.988 1 87.62 33 LEU B CA 1
ATOM 3728 C C . LEU B 1 33 ? -3.807 68.125 -0.454 1 87.62 33 LEU B C 1
ATOM 3730 O O . LEU B 1 33 ? -4.703 67.312 -0.406 1 87.62 33 LEU B O 1
ATOM 3734 N N . VAL B 1 34 ? -3.879 69.375 -0.046 1 86.5 34 VAL B N 1
ATOM 3735 C CA . VAL B 1 34 ? -5.145 69.875 0.516 1 86.5 34 VAL B CA 1
ATOM 3736 C C . VAL B 1 34 ? -6.141 70.125 -0.609 1 86.5 34 VAL B C 1
ATOM 3738 O O . VAL B 1 34 ? -5.914 71 -1.453 1 86.5 34 VAL B O 1
ATOM 3741 N N . SER B 1 35 ? -7.176 69.375 -0.88 1 76.19 35 SER B N 1
ATOM 3742 C CA . SER B 1 35 ? -8.125 69.562 -1.97 1 76.19 35 SER B CA 1
ATOM 3743 C C . SER B 1 35 ? -9.523 69.875 -1.439 1 76.19 35 SER B C 1
ATOM 3745 O O . SER B 1 35 ? -10.344 70.438 -2.141 1 76.19 35 SER B O 1
ATOM 3747 N N . GLY B 1 36 ? -9.836 69.75 -0.201 1 78.75 36 GLY B N 1
ATOM 3748 C CA . GLY B 1 36 ? -11.156 69.938 0.355 1 78.75 36 GLY B CA 1
ATOM 3749 C C . GLY B 1 36 ? -11.156 70.812 1.593 1 78.75 36 GLY B C 1
ATOM 3750 O O . GLY B 1 36 ? -10.359 71.75 1.694 1 78.75 36 GLY B O 1
ATOM 3751 N N . SER B 1 37 ? -12.211 70.688 2.354 1 85.56 37 SER B N 1
ATOM 3752 C CA . SER B 1 37 ? -12.328 71.438 3.588 1 85.56 37 SER B CA 1
ATOM 3753 C C . SER B 1 37 ? -11.078 71.312 4.453 1 85.56 37 SER B C 1
ATOM 3755 O O . SER B 1 37 ? -10.562 70.188 4.609 1 85.56 37 SER B O 1
ATOM 3757 N N . SER B 1 38 ? -10.586 72.438 4.852 1 90.75 38 SER B N 1
ATOM 3758 C CA . SER B 1 38 ? -9.352 72.438 5.625 1 90.75 38 SER B CA 1
ATOM 3759 C C . SER B 1 38 ? -9.297 73.562 6.625 1 90.75 38 SER B C 1
ATOM 3761 O O . SER B 1 38 ? -10.188 74.438 6.645 1 90.75 38 SER B O 1
ATOM 3763 N N . PHE B 1 39 ? -8.414 73.438 7.543 1 92.75 39 PHE B N 1
ATOM 3764 C CA . PHE B 1 39 ? -8.07 74.5 8.477 1 92.75 39 PHE B CA 1
ATOM 3765 C C . PHE B 1 39 ? -6.656 75 8.219 1 92.75 39 PHE B C 1
ATOM 3767 O O . PHE B 1 39 ? -5.746 74.188 7.949 1 92.75 39 PHE B O 1
ATOM 3774 N N . GLY B 1 40 ? -6.527 76.375 8.18 1 91.69 40 GLY B N 1
ATOM 3775 C CA . GLY B 1 40 ? -5.195 76.875 7.867 1 91.69 40 GLY B CA 1
ATOM 3776 C C . GLY B 1 40 ? -4.859 78.188 8.578 1 91.69 40 GLY B C 1
ATOM 3777 O O . GLY B 1 40 ? -5.754 78.875 9.031 1 91.69 40 GLY B O 1
ATOM 3778 N N . CYS B 1 41 ? -3.607 78.25 8.914 1 91.44 41 CYS B N 1
ATOM 3779 C CA . CYS B 1 41 ? -2.99 79.5 9.297 1 91.44 41 CYS B CA 1
ATOM 3780 C C . CYS B 1 41 ? -2.166 80.125 8.148 1 91.44 41 CYS B C 1
ATOM 3782 O O . CYS B 1 41 ? -1.068 79.625 7.863 1 91.44 41 CYS B O 1
ATOM 3784 N N . VAL B 1 42 ? -2.672 81.125 7.492 1 84.75 42 VAL B N 1
ATOM 3785 C CA . VAL B 1 42 ? -2.062 81.688 6.285 1 84.75 42 VAL B CA 1
ATOM 3786 C C . VAL B 1 42 ? -0.712 82.312 6.629 1 84.75 42 VAL B C 1
ATOM 3788 O O . VAL B 1 42 ? 0.24 82.188 5.852 1 84.75 42 VAL B O 1
ATOM 3791 N N . GLN B 1 43 ? -0.689 82.875 7.797 1 88.25 43 GLN B N 1
ATOM 3792 C CA . GLN B 1 43 ? 0.521 83.562 8.219 1 88.25 43 GLN B CA 1
ATOM 3793 C C . GLN B 1 43 ? 1.706 82.625 8.305 1 88.25 43 GLN B C 1
ATOM 3795 O O . GLN B 1 43 ? 2.82 82.938 7.914 1 88.25 43 GLN B O 1
ATOM 3800 N N . CYS B 1 44 ? 1.534 81.5 8.773 1 91.75 44 CYS B N 1
ATOM 3801 C CA . CYS B 1 44 ? 2.613 80.5 9.008 1 91.75 44 CYS B CA 1
ATOM 3802 C C . CYS B 1 44 ? 2.666 79.5 7.902 1 91.75 44 CYS B C 1
ATOM 3804 O O . CYS B 1 44 ? 3.592 78.688 7.855 1 91.75 44 CYS B O 1
ATOM 3806 N N . GLY B 1 45 ? 1.731 79.438 7 1 89.12 45 GLY B N 1
ATOM 3807 C CA . GLY B 1 45 ? 1.684 78.438 5.957 1 89.12 45 GLY B CA 1
ATOM 3808 C C . GLY B 1 45 ? 1.371 77.062 6.488 1 89.12 45 GLY B C 1
ATOM 3809 O O . GLY B 1 45 ? 1.933 76.062 6.02 1 89.12 45 GLY B O 1
ATOM 3810 N N . PHE B 1 46 ? 0.66 77 7.555 1 92.44 46 PHE B N 1
ATOM 3811 C CA . PHE B 1 46 ? 0.291 75.75 8.211 1 92.44 46 PHE B CA 1
ATOM 3812 C C . PHE B 1 46 ? -1.146 75.312 7.871 1 92.44 46 PHE B C 1
ATOM 3814 O O . PHE B 1 46 ? -2.076 76.125 8.141 1 92.44 46 PHE B O 1
ATOM 3821 N N . TYR B 1 47 ? -1.346 74.125 7.277 1 92.25 47 TYR B N 1
ATOM 3822 C CA . TYR B 1 47 ? -2.674 73.688 6.863 1 92.25 47 TYR B CA 1
ATOM 3823 C C . TYR B 1 47 ? -2.941 72.25 7.316 1 92.25 47 TYR B C 1
ATOM 3825 O O . TYR B 1 47 ? -2.031 71.438 7.336 1 92.25 47 TYR B O 1
ATOM 3833 N N . LEU B 1 48 ? -4.184 72 7.68 1 93.19 48 LEU B N 1
ATOM 3834 C CA . LEU B 1 48 ? -4.66 70.688 8.039 1 93.19 48 LEU B CA 1
ATOM 3835 C C . LEU B 1 48 ? -5.984 70.375 7.348 1 93.19 48 LEU B C 1
ATOM 3837 O O . LEU B 1 48 ? -6.871 71.188 7.289 1 93.19 48 LEU B O 1
ATOM 3841 N N . HIS B 1 49 ? -6.02 69.125 6.801 1 90.88 49 HIS B N 1
ATOM 3842 C CA . HIS B 1 49 ? -7.344 68.625 6.379 1 90.88 49 HIS B CA 1
ATOM 3843 C C . HIS B 1 49 ? -8.336 68.688 7.531 1 90.88 49 HIS B C 1
ATOM 3845 O O . HIS B 1 49 ? -7.949 68.625 8.695 1 90.88 49 HIS B O 1
ATOM 3851 N N . LYS B 1 50 ? -9.594 68.875 7.203 1 90 50 LYS B N 1
ATOM 3852 C CA . LYS B 1 50 ? -10.617 68.875 8.242 1 90 50 LYS B CA 1
ATOM 3853 C C . LYS B 1 50 ? -10.523 67.625 9.117 1 90 50 LYS B C 1
ATOM 3855 O O . LYS B 1 50 ? -10.562 67.75 10.352 1 90 50 LYS B O 1
ATOM 3860 N N . GLN B 1 51 ? -10.367 66.5 8.469 1 88.69 51 GLN B N 1
ATOM 3861 C CA . GLN B 1 51 ? -10.281 65.25 9.188 1 88.69 51 GLN B CA 1
ATOM 3862 C C . GLN B 1 51 ? -9.047 65.188 10.078 1 88.69 51 GLN B C 1
ATOM 3864 O O . GLN B 1 51 ? -9.102 64.688 11.203 1 88.69 51 GLN B O 1
ATOM 3869 N N . CYS B 1 52 ? -7.961 65.75 9.633 1 92.06 52 CYS B N 1
ATOM 3870 C CA . CYS B 1 52 ? -6.719 65.75 10.391 1 92.06 52 CYS B CA 1
ATOM 3871 C C . CYS B 1 52 ? -6.801 66.688 11.562 1 92.06 52 CYS B C 1
ATOM 3873 O O . CYS B 1 52 ? -6.258 66.438 12.633 1 92.06 52 CYS B O 1
ATOM 3875 N N . ALA B 1 53 ? -7.5 67.75 11.344 1 92 53 ALA B N 1
ATOM 3876 C CA . ALA B 1 53 ? -7.637 68.812 12.375 1 92 53 ALA B CA 1
ATOM 3877 C C . ALA B 1 53 ? -8.562 68.312 13.492 1 92 53 ALA B C 1
ATOM 3879 O O . ALA B 1 53 ? -8.367 68.688 14.664 1 92 53 ALA B O 1
ATOM 3880 N N . GLU B 1 54 ? -9.523 67.562 13.102 1 91.19 54 GLU B N 1
ATOM 3881 C CA . GLU B 1 54 ? -10.523 67.125 14.07 1 91.19 54 GLU B CA 1
ATOM 3882 C C . GLU B 1 54 ? -10.133 65.812 14.711 1 91.19 54 GLU B C 1
ATOM 3884 O O . GLU B 1 54 ? -10.844 65.312 15.586 1 91.19 54 GLU B O 1
ATOM 3889 N N . ALA B 1 55 ? -9.094 65.188 14.281 1 93 55 ALA B N 1
ATOM 3890 C CA . ALA B 1 55 ? -8.633 63.969 14.875 1 93 55 ALA B CA 1
ATOM 3891 C C . ALA B 1 55 ? -8.32 64.125 16.359 1 93 55 ALA B C 1
ATOM 3893 O O . ALA B 1 55 ? -7.645 65.125 16.75 1 93 55 ALA B O 1
ATOM 3894 N N . PRO B 1 56 ? -8.82 63.25 17.203 1 92.56 56 PRO B N 1
ATOM 3895 C CA . PRO B 1 56 ? -8.578 63.406 18.641 1 92.56 56 PRO B CA 1
ATOM 3896 C C . PRO B 1 56 ? -7.105 63.25 19.016 1 92.56 56 PRO B C 1
ATOM 3898 O O . PRO B 1 56 ? -6.398 62.438 18.422 1 92.56 56 PRO B O 1
ATOM 3901 N N . ALA B 1 57 ? -6.676 64 20.016 1 93 57 ALA B N 1
ATOM 3902 C CA . ALA B 1 57 ? -5.301 63.938 20.5 1 93 57 ALA B CA 1
ATOM 3903 C C . ALA B 1 57 ? -5.008 62.562 21.078 1 93 57 ALA B C 1
ATOM 3905 O O . ALA B 1 57 ? -3.9 62.031 20.938 1 93 57 ALA B O 1
ATOM 3906 N N . GLU B 1 58 ? -5.996 62.062 21.703 1 94.31 58 GLU B N 1
ATOM 3907 C CA . GLU B 1 58 ? -5.949 60.719 22.25 1 94.31 58 GLU B CA 1
ATOM 3908 C C . GLU B 1 58 ? -7.125 59.875 21.766 1 94.31 58 GLU B C 1
ATOM 3910 O O . GLU B 1 58 ? -8.266 60.344 21.75 1 94.31 58 GLU B O 1
ATOM 3915 N N . MET B 1 59 ? -6.777 58.688 21.344 1 93.44 59 MET B N 1
ATOM 3916 C CA . MET B 1 59 ? -7.816 57.812 20.812 1 93.44 59 MET B CA 1
ATOM 3917 C C . MET B 1 59 ? -7.828 56.469 21.531 1 93.44 59 MET B C 1
ATOM 3919 O O . MET B 1 59 ? -6.789 55.812 21.656 1 93.44 59 MET B O 1
ATOM 3923 N N . ASP B 1 60 ? -9.023 56.094 22.078 1 92.5 60 ASP B N 1
ATOM 3924 C CA . ASP B 1 60 ? -9.258 54.75 22.562 1 92.5 60 ASP B CA 1
ATOM 3925 C C . ASP B 1 60 ? -9.695 53.812 21.422 1 92.5 60 ASP B C 1
ATOM 3927 O O . ASP B 1 60 ? -10.883 53.781 21.094 1 92.5 60 ASP B O 1
ATOM 3931 N N . HIS B 1 61 ? -8.805 53.156 20.906 1 91.69 61 HIS B N 1
ATOM 3932 C CA . HIS B 1 61 ? -9.086 52.344 19.734 1 91.69 61 HIS B CA 1
ATOM 3933 C C . HIS B 1 61 ? -9.602 50.938 20.125 1 91.69 61 HIS B C 1
ATOM 3935 O O . HIS B 1 61 ? -8.961 50.25 20.922 1 91.69 61 HIS B O 1
ATOM 3941 N N . PRO B 1 62 ? -10.656 50.438 19.516 1 89.56 62 PRO B N 1
ATOM 3942 C CA . PRO B 1 62 ? -11.258 49.125 19.891 1 89.56 62 PRO B CA 1
ATOM 3943 C C . PRO B 1 62 ? -10.336 47.969 19.594 1 89.56 62 PRO B C 1
ATOM 3945 O O . PRO B 1 62 ? -10.414 46.938 20.266 1 89.56 62 PRO B O 1
ATOM 3948 N N . PHE B 1 63 ? -9.445 48.125 18.547 1 90.94 63 PHE B N 1
ATOM 3949 C CA . PHE B 1 63 ? -8.523 47.062 18.188 1 90.94 63 PHE B CA 1
ATOM 3950 C C . PHE B 1 63 ? -7.23 47.156 18.969 1 90.94 63 PHE B C 1
ATOM 3952 O O . PHE B 1 63 ? -6.277 46.438 18.719 1 90.94 63 PHE B O 1
ATOM 3959 N N . HIS B 1 64 ? -7.082 48.094 19.828 1 91.31 64 HIS B N 1
ATOM 3960 C CA . HIS B 1 64 ? -5.977 48.281 20.766 1 91.31 64 HIS B CA 1
ATOM 3961 C C . HIS B 1 64 ? -6.484 48.719 22.141 1 91.31 64 HIS B C 1
ATOM 3963 O O . HIS B 1 64 ? -6.305 49.875 22.531 1 91.31 64 HIS B O 1
ATOM 3969 N N . ARG B 1 65 ? -6.91 47.781 22.938 1 85.69 65 ARG B N 1
ATOM 3970 C CA . ARG B 1 65 ? -7.75 48.062 24.094 1 85.69 65 ARG B CA 1
ATOM 3971 C C . ARG B 1 65 ? -6.902 48.375 25.328 1 85.69 65 ARG B C 1
ATOM 3973 O O . ARG B 1 65 ? -7.383 48.969 26.281 1 85.69 65 ARG B O 1
ATOM 3980 N N . ASN B 1 66 ? -5.715 48.031 25.312 1 86.06 66 ASN B N 1
ATOM 3981 C CA . ASN B 1 66 ? -4.914 48.125 26.531 1 86.06 66 ASN B CA 1
ATOM 3982 C C . ASN B 1 66 ? -4.223 49.469 26.656 1 86.06 66 ASN B C 1
ATOM 3984 O O . ASN B 1 66 ? -3.764 49.844 27.734 1 86.06 66 ASN B O 1
ATOM 3988 N N . HIS B 1 67 ? -4.078 50.25 25.578 1 91.25 67 HIS B N 1
ATOM 3989 C CA . HIS B 1 67 ? -3.414 51.531 25.562 1 91.25 67 HIS B CA 1
ATOM 3990 C C . HIS B 1 67 ? -4.145 52.531 24.656 1 91.25 67 HIS B C 1
ATOM 3992 O O . HIS B 1 67 ? -4.754 52.125 23.672 1 91.25 67 HIS B O 1
ATOM 3998 N N . ASN B 1 68 ? -4.035 53.75 24.984 1 93.94 68 ASN B N 1
ATOM 3999 C CA . ASN B 1 68 ? -4.516 54.781 24.078 1 93.94 68 ASN B CA 1
ATOM 4000 C C . ASN B 1 68 ? -3.469 55.125 23.031 1 93.94 68 ASN B C 1
ATOM 4002 O O . ASN B 1 68 ? -2.268 55.094 23.297 1 93.94 68 ASN B O 1
ATOM 4006 N N . LEU B 1 69 ? -3.988 55.438 21.938 1 95.12 69 LEU B N 1
ATOM 4007 C CA . LEU B 1 69 ? -3.129 56 20.906 1 95.12 69 LEU B CA 1
ATOM 4008 C C . LEU B 1 69 ? -3.012 57.531 21.062 1 95.12 69 LEU B C 1
ATOM 4010 O O . LEU B 1 69 ? -4.02 58.219 21.234 1 95.12 69 LEU B O 1
ATOM 4014 N N . ASN B 1 70 ? -1.795 58 21.016 1 96 70 ASN B N 1
ATOM 4015 C CA . ASN B 1 70 ? -1.562 59.438 21.141 1 96 70 ASN B CA 1
ATOM 4016 C C . ASN B 1 70 ? -1.103 60.031 19.812 1 96 70 ASN B C 1
ATOM 4018 O O . ASN B 1 70 ? -0.225 59.5 19.141 1 96 70 ASN B O 1
ATOM 4022 N N . LEU B 1 71 ? -1.743 61.156 19.5 1 95.88 71 LEU B N 1
ATOM 4023 C CA . LEU B 1 71 ? -1.383 61.812 18.25 1 95.88 71 LEU B CA 1
ATOM 4024 C C . LEU B 1 71 ? -0.128 62.656 18.453 1 95.88 71 LEU B C 1
ATOM 4026 O O . LEU B 1 71 ? -0.123 63.625 19.234 1 95.88 71 LEU B O 1
ATOM 4030 N N . LEU B 1 72 ? 0.857 62.312 17.703 1 94.38 72 LEU B N 1
ATOM 4031 C CA . LEU B 1 72 ? 2.121 63.031 17.766 1 94.38 72 LEU B CA 1
ATOM 4032 C C . LEU B 1 72 ? 2.344 63.844 16.484 1 94.38 72 LEU B C 1
ATOM 4034 O O . LEU B 1 72 ? 2.027 63.375 15.391 1 94.38 72 LEU B O 1
ATOM 4038 N N . THR B 1 73 ? 2.867 65 16.656 1 91.06 73 THR B N 1
ATOM 4039 C CA . THR B 1 73 ? 3.109 65.875 15.531 1 91.06 73 THR B CA 1
ATOM 4040 C C . THR B 1 73 ? 4.492 65.625 14.93 1 91.06 73 THR B C 1
ATOM 4042 O O . THR B 1 73 ? 4.812 66.125 13.859 1 91.06 73 THR B O 1
ATOM 4045 N N . ARG B 1 74 ? 5.312 64.938 15.68 1 84.62 74 ARG B N 1
ATOM 4046 C CA . ARG B 1 74 ? 6.648 64.625 15.203 1 84.62 74 ARG B CA 1
ATOM 4047 C C . ARG B 1 74 ? 6.891 63.094 15.273 1 84.62 74 ARG B C 1
ATOM 4049 O O . ARG B 1 74 ? 6.207 62.375 16.016 1 84.62 74 ARG B O 1
ATOM 4056 N N . ASN B 1 75 ? 7.773 62.688 14.508 1 81.75 75 ASN B N 1
ATOM 4057 C CA . ASN B 1 75 ? 8.188 61.312 14.5 1 81.75 75 ASN B CA 1
ATOM 4058 C C . ASN B 1 75 ? 8.695 60.875 15.867 1 81.75 75 ASN B C 1
ATOM 4060 O O . ASN B 1 75 ? 9.562 61.531 16.453 1 81.75 75 ASN B O 1
ATOM 4064 N N . PRO B 1 76 ? 8.094 59.781 16.406 1 84.62 76 PRO B N 1
ATOM 4065 C CA . PRO B 1 76 ? 8.484 59.344 17.75 1 84.62 76 PRO B CA 1
ATOM 4066 C C . PRO B 1 76 ? 9.844 58.656 17.766 1 84.62 76 PRO B C 1
ATOM 4068 O O . PRO B 1 76 ? 10.375 58.344 18.844 1 84.62 76 PRO B O 1
ATOM 4071 N N . TYR B 1 77 ? 10.383 58.438 16.656 1 86.19 77 TYR B N 1
ATOM 4072 C CA . TYR B 1 77 ? 11.617 57.656 16.594 1 86.19 77 TYR B CA 1
ATOM 4073 C C . TYR B 1 77 ? 12.812 58.562 16.328 1 86.19 77 TYR B C 1
ATOM 4075 O O . TYR B 1 77 ? 12.695 59.562 15.602 1 86.19 77 TYR B O 1
ATOM 4083 N N . GLU B 1 78 ? 13.938 58.312 16.984 1 80.5 78 GLU B N 1
ATOM 4084 C CA . GLU B 1 78 ? 15.172 59.062 16.797 1 80.5 78 GLU B CA 1
ATOM 4085 C C . GLU B 1 78 ? 15.766 58.844 15.414 1 80.5 78 GLU B C 1
ATOM 4087 O O . GLU B 1 78 ? 16.219 59.781 14.758 1 80.5 78 GLU B O 1
ATOM 4092 N N . ILE B 1 79 ? 15.773 57.562 15.078 1 80.12 79 ILE B N 1
ATOM 4093 C CA . ILE B 1 79 ? 16.328 57.188 13.781 1 80.12 79 ILE B CA 1
ATOM 4094 C C . ILE B 1 79 ? 15.242 56.562 12.914 1 80.12 79 ILE B C 1
ATOM 4096 O O . ILE B 1 79 ? 14.57 55.625 13.336 1 80.12 79 ILE B O 1
ATOM 4100 N N . GLY B 1 80 ? 15.117 57.156 11.797 1 79.94 80 GLY B N 1
ATOM 4101 C CA . GLY B 1 80 ? 14.195 56.594 10.836 1 79.94 80 GLY B CA 1
ATOM 4102 C C . GLY B 1 80 ? 12.75 57 11.086 1 79.94 80 GLY B C 1
ATOM 4103 O O . GLY B 1 80 ? 12.484 57.938 11.844 1 79.94 80 GLY B O 1
ATOM 4104 N N . THR B 1 81 ? 11.766 56.5 10.242 1 82.56 81 THR B N 1
ATOM 4105 C CA . THR B 1 81 ? 10.336 56.781 10.383 1 82.56 81 THR B CA 1
ATOM 4106 C C . THR B 1 81 ? 9.594 55.469 10.711 1 82.56 81 THR B C 1
ATOM 4108 O O . THR B 1 81 ? 10.07 54.375 10.406 1 82.56 81 THR B O 1
ATOM 4111 N N . GLY B 1 82 ? 8.68 55.625 11.594 1 86.94 82 GLY B N 1
ATOM 4112 C CA . GLY B 1 82 ? 7.832 54.469 11.875 1 86.94 82 GLY B CA 1
ATOM 4113 C C . GLY B 1 82 ? 7.008 54.031 10.68 1 86.94 82 GLY B C 1
ATOM 4114 O O . GLY B 1 82 ? 6.855 54.781 9.711 1 86.94 82 GLY B O 1
ATOM 4115 N N . THR B 1 83 ? 6.633 52.75 10.656 1 89.06 83 THR B N 1
ATOM 4116 C CA . THR B 1 83 ? 5.75 52.188 9.641 1 89.06 83 THR B CA 1
ATOM 4117 C C . THR B 1 83 ? 4.336 52 10.188 1 89.06 83 THR B C 1
ATOM 4119 O O . THR B 1 83 ? 4.156 51.531 11.305 1 89.06 83 THR B O 1
ATOM 4122 N N . CYS B 1 84 ? 3.355 52.531 9.43 1 88.06 84 CYS B N 1
ATOM 4123 C CA . CYS B 1 84 ? 1.965 52.375 9.844 1 88.06 84 CYS B CA 1
ATOM 4124 C C . CYS B 1 84 ? 1.583 50.906 9.953 1 88.06 84 CYS B C 1
ATOM 4126 O O . CYS B 1 84 ? 1.818 50.125 9.023 1 88.06 84 CYS B O 1
ATOM 4128 N N . ASP B 1 85 ? 0.982 50.531 10.992 1 85.44 85 ASP B N 1
ATOM 4129 C CA . ASP B 1 85 ? 0.648 49.125 11.258 1 85.44 85 ASP B CA 1
ATOM 4130 C C . ASP B 1 85 ? -0.625 48.719 10.516 1 85.44 85 ASP B C 1
ATOM 4132 O O . ASP B 1 85 ? -1.036 47.562 10.57 1 85.44 85 ASP B O 1
ATOM 4136 N N . PHE B 1 86 ? -1.175 49.625 9.812 1 81.12 86 PHE B N 1
ATOM 4137 C CA . PHE B 1 86 ? -2.365 49.312 9.031 1 81.12 86 PHE B CA 1
ATOM 4138 C C . PHE B 1 86 ? -2.041 49.281 7.539 1 81.12 86 PHE B C 1
ATOM 4140 O O . PHE B 1 86 ? -2.191 48.25 6.895 1 81.12 86 PHE B O 1
ATOM 4147 N N . CYS B 1 87 ? -1.498 50.281 6.969 1 77.56 87 CYS B N 1
ATOM 4148 C CA . CYS B 1 87 ? -1.243 50.312 5.531 1 77.56 87 CYS B CA 1
ATOM 4149 C C . CYS B 1 87 ? 0.192 49.938 5.223 1 77.56 87 CYS B C 1
ATOM 4151 O O . CYS B 1 87 ? 0.536 49.688 4.062 1 77.56 87 CYS B O 1
ATOM 4153 N N . ARG B 1 88 ? 1.077 49.938 6.121 1 81 88 ARG B N 1
ATOM 4154 C CA . ARG B 1 88 ? 2.461 49.469 6.027 1 81 88 ARG B CA 1
ATOM 4155 C C . ARG B 1 88 ? 3.32 50.5 5.281 1 81 88 ARG B C 1
ATOM 4157 O O . ARG B 1 88 ? 4.375 50.156 4.742 1 81 88 ARG B O 1
ATOM 4164 N N . LYS B 1 89 ? 2.906 51.688 5.191 1 83.38 89 LYS B N 1
ATOM 4165 C CA . LYS B 1 89 ? 3.684 52.781 4.625 1 83.38 89 LYS B CA 1
ATOM 4166 C C . LYS B 1 89 ? 4.367 53.594 5.719 1 83.38 89 LYS B C 1
ATOM 4168 O O . LYS B 1 89 ? 3.945 53.562 6.879 1 83.38 89 LYS B O 1
ATOM 4173 N N . PRO B 1 90 ? 5.379 54.281 5.359 1 89.38 90 PRO B N 1
ATOM 4174 C CA . PRO B 1 90 ? 6.086 55.062 6.367 1 89.38 90 PRO B CA 1
ATOM 4175 C C . PRO B 1 90 ? 5.254 56.25 6.895 1 89.38 90 PRO B C 1
ATOM 4177 O O . PRO B 1 90 ? 4.512 56.875 6.137 1 89.38 90 PRO B O 1
ATOM 4180 N N . CYS B 1 91 ? 5.359 56.438 8.164 1 89.44 91 CYS B N 1
ATOM 4181 C CA . CYS B 1 91 ? 4.703 57.594 8.805 1 89.44 91 CYS B CA 1
ATOM 4182 C C . CYS B 1 91 ? 5.605 58.812 8.812 1 89.44 91 CYS B C 1
ATOM 4184 O O . CYS B 1 91 ? 6.445 58.969 9.695 1 89.44 91 CYS B O 1
ATOM 4186 N N . GLU B 1 92 ? 5.371 59.75 7.891 1 87.44 92 GLU B N 1
ATOM 4187 C CA . GLU B 1 92 ? 6.27 60.875 7.719 1 87.44 92 GLU B CA 1
ATOM 4188 C C . GLU B 1 92 ? 5.73 62.125 8.422 1 87.44 92 GLU B C 1
ATOM 4190 O O . GLU B 1 92 ? 6.484 63.062 8.703 1 87.44 92 GLU B O 1
ATOM 4195 N N . ASN B 1 93 ? 4.465 62.219 8.711 1 91.5 93 ASN B N 1
ATOM 4196 C CA . ASN B 1 93 ? 3.822 63.375 9.305 1 91.5 93 ASN B CA 1
ATOM 4197 C C . ASN B 1 93 ? 3.252 63.062 10.688 1 91.5 93 ASN B C 1
ATOM 4199 O O . ASN B 1 93 ? 3.92 62.406 11.508 1 91.5 93 ASN B O 1
ATOM 4203 N N . PHE B 1 94 ? 2.066 63.625 11.008 1 94.06 94 PHE B N 1
ATOM 4204 C CA . PHE B 1 94 ? 1.473 63.25 12.289 1 94.06 94 PHE B CA 1
ATOM 4205 C C . PHE B 1 94 ? 1.235 61.75 12.375 1 94.06 94 PHE B C 1
ATOM 4207 O O . PHE B 1 94 ? 0.921 61.125 11.367 1 94.06 94 PHE B O 1
ATOM 4214 N N . VAL B 1 95 ? 1.504 61.25 13.547 1 94.38 95 VAL B N 1
ATOM 4215 C CA . VAL B 1 95 ? 1.384 59.781 13.711 1 94.38 95 VAL B CA 1
ATOM 4216 C C . VAL B 1 95 ? 0.711 59.469 15.047 1 94.38 95 VAL B C 1
ATOM 4218 O O . VAL B 1 95 ? 1.015 60.094 16.062 1 94.38 95 VAL B O 1
ATOM 4221 N N . TYR B 1 96 ? -0.305 58.656 14.922 1 95.56 96 TYR B N 1
ATOM 4222 C CA . TYR B 1 96 ? -0.777 58.062 16.156 1 95.56 96 TYR B CA 1
ATOM 4223 C C . TYR B 1 96 ? 0.213 57 16.688 1 95.56 96 TYR B C 1
ATOM 4225 O O . TYR B 1 96 ? 0.574 56.094 15.961 1 95.56 96 TYR B O 1
ATOM 4233 N N . HIS B 1 97 ? 0.626 57.156 17.906 1 95.06 97 HIS B N 1
ATOM 4234 C CA . HIS B 1 97 ? 1.685 56.312 18.453 1 95.06 97 HIS B CA 1
ATOM 4235 C C . HIS B 1 97 ? 1.305 55.75 19.828 1 95.06 97 HIS B C 1
ATOM 4237 O O . HIS B 1 97 ? 0.648 56.438 20.609 1 95.06 97 HIS B O 1
ATOM 4243 N N . CYS B 1 98 ? 1.587 54.5 20.031 1 93.06 98 CYS B N 1
ATOM 4244 C CA . CYS B 1 98 ? 1.464 53.875 21.344 1 93.06 98 CYS B CA 1
ATOM 4245 C C . CYS B 1 98 ? 2.826 53.438 21.875 1 93.06 98 CYS B C 1
ATOM 4247 O O . CYS B 1 98 ? 3.738 53.156 21.094 1 93.06 98 CYS B O 1
ATOM 4249 N N . SER B 1 99 ? 2.975 53.281 23.203 1 88.56 99 SER B N 1
ATOM 4250 C CA . SER B 1 99 ? 4.207 52.844 23.844 1 88.56 99 SER B CA 1
ATOM 4251 C C . SER B 1 99 ? 4.543 51.406 23.438 1 88.56 99 SER B C 1
ATOM 4253 O O . SER B 1 99 ? 5.684 50.969 23.594 1 88.56 99 SER B O 1
ATOM 4255 N N . CYS B 1 100 ? 3.564 50.688 22.828 1 86.44 100 CYS B N 1
ATOM 4256 C CA . CYS B 1 100 ? 3.785 49.312 22.359 1 86.44 100 CYS B CA 1
ATOM 4257 C C . CYS B 1 100 ? 4.402 49.344 20.953 1 86.44 100 CYS B C 1
ATOM 4259 O O . CYS B 1 100 ? 4.488 48.281 20.312 1 86.44 100 CYS B O 1
ATOM 4261 N N . ASN B 1 101 ? 4.73 50.5 20.453 1 86.25 101 ASN B N 1
ATOM 4262 C CA . ASN B 1 101 ? 5.355 50.719 19.156 1 86.25 101 ASN B CA 1
ATOM 4263 C C . ASN B 1 101 ? 4.371 50.469 18.016 1 86.25 101 ASN B C 1
ATOM 4265 O O . ASN B 1 101 ? 4.73 49.875 17 1 86.25 101 ASN B O 1
ATOM 4269 N N . LEU B 1 102 ? 3.176 50.75 18.25 1 91.06 102 LEU B N 1
ATOM 4270 C CA . LEU B 1 102 ? 2.174 50.812 17.188 1 91.06 102 LEU B CA 1
ATOM 4271 C C . LEU B 1 102 ? 2.064 52.219 16.609 1 91.06 102 LEU B C 1
ATOM 4273 O O . LEU B 1 102 ? 2.021 53.188 17.344 1 91.06 102 LEU B O 1
ATOM 4277 N N . ASP B 1 103 ? 2.105 52.219 15.312 1 92.62 103 ASP B N 1
ATOM 4278 C CA . ASP B 1 103 ? 2.008 53.5 14.609 1 92.62 103 ASP B CA 1
ATOM 4279 C C . ASP B 1 103 ? 0.917 53.469 13.539 1 92.62 103 ASP B C 1
ATOM 4281 O O . ASP B 1 103 ? 0.763 52.469 12.844 1 92.62 103 ASP B O 1
ATOM 4285 N N . PHE B 1 104 ? 0.179 54.594 13.492 1 92.19 104 PHE B N 1
ATOM 4286 C CA . PHE B 1 104 ? -0.855 54.688 12.461 1 92.19 104 PHE B CA 1
ATOM 4287 C C . PHE B 1 104 ? -0.887 56.094 11.852 1 92.19 104 PHE B C 1
ATOM 4289 O O . PHE B 1 104 ? -0.725 57.062 12.562 1 92.19 104 PHE B O 1
ATOM 4296 N N . HIS B 1 105 ? -1.106 56.062 10.562 1 90.38 105 HIS B N 1
ATOM 4297 C CA . HIS B 1 105 ? -1.548 57.312 9.969 1 90.38 105 HIS B CA 1
ATOM 4298 C C . HIS B 1 105 ? -2.871 57.781 10.578 1 90.38 105 HIS B C 1
ATOM 4300 O O . HIS B 1 105 ? -3.645 56.969 11.078 1 90.38 105 HIS B O 1
ATOM 4306 N N . ILE B 1 106 ? -3.08 59.062 10.516 1 91.62 106 ILE B N 1
ATOM 4307 C CA . ILE B 1 106 ? -4.348 59.594 11.016 1 91.62 106 ILE B CA 1
ATOM 4308 C C . ILE B 1 106 ? -5.508 58.938 10.266 1 91.62 106 ILE B C 1
ATOM 4310 O O . ILE B 1 106 ? -6.445 58.438 10.891 1 91.62 106 ILE B O 1
ATOM 4314 N N . LYS B 1 107 ? -5.426 58.875 8.961 1 85.44 107 LYS B N 1
ATOM 4315 C CA . LYS B 1 107 ? -6.496 58.312 8.141 1 85.44 107 LYS B CA 1
ATOM 4316 C C . LYS B 1 107 ? -6.699 56.812 8.445 1 85.44 107 LYS B C 1
ATOM 4318 O O . LYS B 1 107 ? -7.836 56.344 8.523 1 85.44 107 LYS B O 1
ATOM 4323 N N . CYS B 1 108 ? -5.566 56.125 8.656 1 85.94 108 CYS B N 1
ATOM 4324 C CA . CYS B 1 108 ? -5.625 54.688 8.93 1 85.94 108 CYS B CA 1
ATOM 4325 C C . CYS B 1 108 ? -6.254 54.406 10.289 1 85.94 108 CYS B C 1
ATOM 4327 O O . CYS B 1 108 ? -7.051 53.5 10.438 1 85.94 108 CYS B O 1
ATOM 4329 N N . ALA B 1 109 ? -5.887 55.156 11.258 1 89.69 109 ALA B N 1
ATOM 4330 C CA . ALA B 1 109 ? -6.441 55 12.602 1 89.69 109 ALA B CA 1
ATOM 4331 C C . ALA B 1 109 ? -7.941 55.281 12.609 1 89.69 109 ALA B C 1
ATOM 4333 O O . ALA B 1 109 ? -8.711 54.531 13.203 1 89.69 109 ALA B O 1
ATOM 4334 N N . LEU 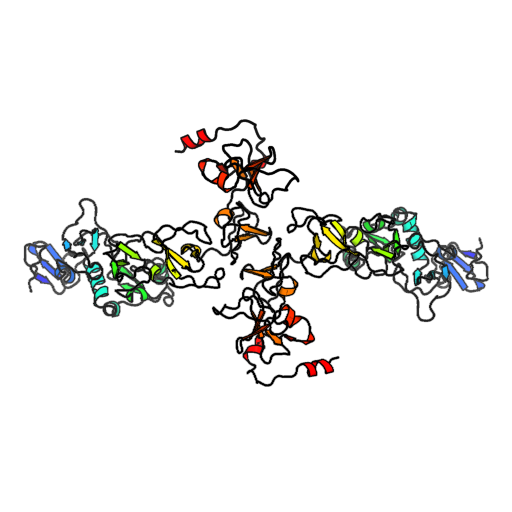B 1 110 ? -8.328 56.344 11.945 1 86.25 110 LEU B N 1
ATOM 4335 C CA . LEU B 1 110 ? -9.742 56.719 11.906 1 86.25 110 LEU B CA 1
ATOM 4336 C C . LEU B 1 110 ? -10.547 55.688 11.117 1 86.25 110 LEU B C 1
ATOM 4338 O O . LEU B 1 110 ? -11.656 55.312 11.516 1 86.25 110 LEU B O 1
ATOM 4342 N N . PHE B 1 111 ? -9.953 55.25 10.109 1 82.12 111 PHE B N 1
ATOM 4343 C CA . PHE B 1 111 ? -10.633 54.25 9.281 1 82.12 111 PHE B CA 1
ATOM 4344 C C . PHE B 1 111 ? -10.836 52.969 10.047 1 82.12 111 PHE B C 1
ATOM 4346 O O . PHE B 1 111 ? -11.938 52.406 10.07 1 82.12 111 PHE B O 1
ATOM 4353 N N . SER B 1 112 ? -9.758 52.438 10.602 1 84.25 112 SER B N 1
ATOM 4354 C CA . SER B 1 112 ? -9.852 51.188 11.344 1 84.25 112 SER B CA 1
ATOM 4355 C C . SER B 1 112 ? -10.781 51.312 12.547 1 84.25 112 SER B C 1
ATOM 4357 O O . SER B 1 112 ? -11.469 50.375 12.922 1 84.25 112 SER B O 1
ATOM 4359 N N . HIS B 1 113 ? -10.773 52.469 13.109 1 87.31 113 HIS B N 1
ATOM 4360 C CA . HIS B 1 113 ? -11.695 52.75 14.211 1 87.31 113 HIS B CA 1
ATOM 4361 C C . HIS B 1 113 ? -13.141 52.656 13.758 1 87.31 113 HIS B C 1
ATOM 4363 O O . HIS B 1 113 ? -13.977 52.062 14.461 1 87.31 113 HIS B O 1
ATOM 4369 N N . SER B 1 114 ? -13.414 53.188 12.625 1 80.75 114 SER B N 1
ATOM 4370 C CA . SER B 1 114 ? -14.766 53.156 12.078 1 80.75 114 SER B CA 1
ATOM 4371 C C . SER B 1 114 ? -15.18 51.719 11.773 1 80.75 114 SER B C 1
ATOM 4373 O O . SER B 1 114 ? -16.344 51.344 11.953 1 80.75 114 SER B O 1
ATOM 4375 N N . ILE B 1 115 ? -14.242 50.938 11.289 1 78.75 115 ILE B N 1
ATOM 4376 C CA . ILE B 1 115 ? -14.516 49.531 11.008 1 78.75 115 ILE B CA 1
ATOM 4377 C C . ILE B 1 115 ? -14.891 48.812 12.297 1 78.75 115 ILE B C 1
ATOM 4379 O O . ILE B 1 115 ? -15.82 48 12.32 1 78.75 115 ILE B O 1
ATOM 4383 N N . ALA B 1 116 ? -14.172 49.125 13.305 1 81.19 116 ALA B N 1
ATOM 4384 C CA . ALA B 1 116 ? -14.398 48.469 14.586 1 81.19 116 ALA B CA 1
ATOM 4385 C C . ALA B 1 116 ? -15.758 48.844 15.172 1 81.19 116 ALA B C 1
ATOM 4387 O O . ALA B 1 116 ? -16.453 48 15.742 1 81.19 116 ALA B O 1
ATOM 4388 N N . GLU B 1 117 ? -16.141 50.125 15.156 1 75.94 117 GLU B N 1
ATOM 4389 C CA . GLU B 1 117 ? -17.359 50.656 15.758 1 75.94 117 GLU B CA 1
ATOM 4390 C C . GLU B 1 117 ? -18.594 50.281 14.922 1 75.94 117 GLU B C 1
ATOM 4392 O O . GLU B 1 117 ? -19.641 49.938 15.469 1 75.94 117 GLU B O 1
ATOM 4397 N N . LYS B 1 118 ? -18.516 50.969 13.602 1 65.62 118 LYS B N 1
ATOM 4398 C CA . LYS B 1 118 ? -19.734 51.031 12.797 1 65.62 118 LYS B CA 1
ATOM 4399 C C . LYS B 1 118 ? -19.906 49.781 11.945 1 65.62 118 LYS B C 1
ATOM 4401 O O . LYS B 1 118 ? -20.891 49.656 11.211 1 65.62 118 LYS B O 1
ATOM 4406 N N . ARG B 1 119 ? -19.234 48.469 12.125 1 60.59 119 ARG B N 1
ATOM 4407 C CA . ARG B 1 119 ? -19.25 47.281 11.297 1 60.59 119 ARG B CA 1
ATOM 4408 C C . ARG B 1 119 ? -19.375 47.625 9.82 1 60.59 119 ARG B C 1
ATOM 4410 O O . ARG B 1 119 ? -18.625 48.469 9.312 1 60.59 119 ARG B O 1
ATOM 4417 N N . ASN B 1 120 ? -20.5 47.438 9.188 1 56.06 120 ASN B N 1
ATOM 4418 C CA . ASN B 1 120 ? -20.891 47.312 7.781 1 56.06 120 ASN B CA 1
ATOM 4419 C C . ASN B 1 120 ? -21.094 48.688 7.145 1 56.06 120 ASN B C 1
ATOM 4421 O O . ASN B 1 120 ? -20.969 48.844 5.93 1 56.06 120 ASN B O 1
ATOM 4425 N N . ALA B 1 121 ? -21.188 49.75 7.965 1 56.31 121 ALA B N 1
ATOM 4426 C CA . ALA B 1 121 ? -21.672 50.969 7.363 1 56.31 121 ALA B CA 1
ATOM 4427 C C . ALA B 1 121 ? -20.578 51.656 6.531 1 56.31 121 ALA B C 1
ATOM 4429 O O . ALA B 1 121 ? -20.859 52.219 5.477 1 56.31 121 ALA B O 1
ATOM 4430 N N . GLU B 1 122 ? -19.312 51.625 6.992 1 58.22 122 GLU B N 1
ATOM 4431 C CA . GLU B 1 122 ? -18.219 52.25 6.258 1 58.22 122 GLU B CA 1
ATOM 4432 C C . GLU B 1 122 ? -17.969 51.562 4.918 1 58.22 122 GLU B C 1
ATOM 4434 O O . GLU B 1 122 ? -17.484 52.188 3.975 1 58.22 122 GLU B O 1
ATOM 4439 N N . PHE B 1 123 ? -18.422 50.375 4.938 1 62.5 123 PHE B N 1
ATOM 4440 C CA . PHE B 1 123 ? -18.141 49.656 3.711 1 62.5 123 PHE B CA 1
ATOM 4441 C C . PHE B 1 123 ? -19.266 49.812 2.699 1 62.5 123 PHE B C 1
ATOM 4443 O O . PHE B 1 123 ? -19.156 49.406 1.547 1 62.5 123 PHE B O 1
ATOM 4450 N N . GLN B 1 124 ? -20.344 50.375 3.266 1 59.81 124 GLN B N 1
ATOM 4451 C CA . GLN B 1 124 ? -21.469 50.562 2.355 1 59.81 124 GLN B CA 1
ATOM 4452 C C . GLN B 1 124 ? -21.062 51.375 1.128 1 59.81 124 GLN B C 1
ATOM 4454 O O . GLN B 1 124 ? -21.547 51.125 0.023 1 59.81 124 GLN B O 1
ATOM 4459 N N . ASP B 1 125 ? -20.062 52.281 1.325 1 61.25 125 ASP B N 1
ATOM 4460 C CA . ASP B 1 125 ? -19.672 53.125 0.209 1 61.25 125 ASP B CA 1
ATOM 4461 C C . ASP B 1 125 ? -18.422 52.594 -0.487 1 61.25 125 ASP B C 1
ATOM 4463 O O . ASP B 1 125 ? -17.922 53.219 -1.429 1 61.25 125 ASP B O 1
ATOM 4467 N N . ILE B 1 126 ? -17.938 51.531 0.029 1 67.69 126 ILE B N 1
ATOM 4468 C CA . ILE B 1 126 ? -16.75 50.969 -0.593 1 67.69 126 ILE B CA 1
ATOM 4469 C C . ILE B 1 126 ? -17.156 49.875 -1.575 1 67.69 126 ILE B C 1
ATOM 4471 O O . ILE B 1 126 ? -17.891 48.938 -1.214 1 67.69 126 ILE B O 1
ATOM 4475 N N . PRO B 1 127 ? -16.828 50.094 -2.82 1 66.44 127 PRO B N 1
ATOM 4476 C CA . PRO B 1 127 ? -17.188 49.094 -3.826 1 66.44 127 PRO B CA 1
ATOM 4477 C C . PRO B 1 127 ? -16.625 47.688 -3.512 1 66.44 127 PRO B C 1
ATOM 4479 O O . PRO B 1 127 ? -15.484 47.562 -3.084 1 66.44 127 PRO B O 1
ATOM 4482 N N . ARG B 1 128 ? -17.516 46.781 -3.469 1 75.06 128 ARG B N 1
ATOM 4483 C CA . ARG B 1 128 ? -17.141 45.375 -3.361 1 75.06 128 ARG B CA 1
ATOM 4484 C C . ARG B 1 128 ? -16.688 44.812 -4.711 1 75.06 128 ARG B C 1
ATOM 4486 O O . ARG B 1 128 ? -17.391 44.969 -5.711 1 75.06 128 ARG B O 1
ATOM 4493 N N . ILE B 1 129 ? -15.375 44.5 -4.777 1 73.94 129 ILE B N 1
ATOM 4494 C CA . ILE B 1 129 ? -14.852 43.938 -6.016 1 73.94 129 ILE B CA 1
ATOM 4495 C C . ILE B 1 129 ? -14.852 42.406 -5.918 1 73.94 129 ILE B C 1
ATOM 4497 O O . ILE B 1 129 ? -14.391 41.844 -4.922 1 73.94 129 ILE B O 1
ATOM 4501 N N . ASP B 1 130 ? -15.539 41.75 -6.777 1 71 130 ASP B N 1
ATOM 4502 C CA . ASP B 1 130 ? -15.516 40.312 -6.855 1 71 130 ASP B CA 1
ATOM 4503 C C . ASP B 1 130 ? -14.547 39.844 -7.938 1 71 130 ASP B C 1
ATOM 4505 O O . ASP B 1 130 ? -14.812 40 -9.133 1 71 130 ASP B O 1
ATOM 4509 N N . PRO B 1 131 ? -13.477 39.375 -7.504 1 66.44 131 PRO B N 1
ATOM 4510 C CA . PRO B 1 131 ? -12.492 38.969 -8.5 1 66.44 131 PRO B CA 1
ATOM 4511 C C . PRO B 1 131 ? -13.039 37.906 -9.477 1 66.44 131 PRO B C 1
ATOM 4513 O O . PRO B 1 131 ? -12.531 37.781 -10.594 1 66.44 131 PRO B O 1
ATOM 4516 N N . SER B 1 132 ? -13.945 36.969 -9.008 1 63.56 132 SER B N 1
ATOM 4517 C CA . SER B 1 132 ? -14.469 35.969 -9.922 1 63.56 132 SER B CA 1
ATOM 4518 C C . SER B 1 132 ? -15.18 36.594 -11.109 1 63.56 132 SER B C 1
ATOM 4520 O O . SER B 1 132 ? -15.258 36 -12.188 1 63.56 132 SER B O 1
ATOM 4522 N N . ILE B 1 133 ? -15.695 37.781 -10.883 1 61.41 133 ILE B N 1
ATOM 4523 C CA . ILE B 1 133 ? -16.484 38.406 -11.938 1 61.41 133 ILE B CA 1
ATOM 4524 C C . ILE B 1 133 ? -15.625 39.375 -12.742 1 61.41 133 ILE B C 1
ATOM 4526 O O . ILE B 1 133 ? -15.891 39.594 -13.922 1 61.41 133 ILE B O 1
ATOM 4530 N N . ASN B 1 134 ? -14.656 39.844 -12.07 1 59 134 ASN B N 1
ATOM 4531 C CA . ASN B 1 134 ? -13.945 40.906 -12.781 1 59 134 ASN B CA 1
ATOM 4532 C C . ASN B 1 134 ? -12.805 40.344 -13.617 1 59 134 ASN B C 1
ATOM 4534 O O . ASN B 1 134 ? -12.016 39.531 -13.141 1 59 134 ASN B O 1
ATOM 4538 N N . THR B 1 135 ? -13.078 40.062 -14.859 1 56.59 135 THR B N 1
ATOM 4539 C CA . THR B 1 135 ? -12.367 39.375 -15.93 1 56.59 135 THR B CA 1
ATOM 4540 C C . THR B 1 135 ? -11.016 40 -16.188 1 56.59 135 THR B C 1
ATOM 4542 O O . THR B 1 135 ? -10.117 39.375 -16.75 1 56.59 135 THR B O 1
ATOM 4545 N N . GLY B 1 136 ? -10.586 41.281 -15.672 1 54.91 136 GLY B N 1
ATOM 4546 C CA . GLY B 1 136 ? -9.438 41.938 -16.281 1 54.91 136 GLY B CA 1
ATOM 4547 C C . GLY B 1 136 ? -8.266 42.094 -15.328 1 54.91 136 GLY B C 1
ATOM 4548 O O . GLY B 1 136 ? -8.055 41.25 -14.453 1 54.91 136 GLY B O 1
ATOM 4549 N N . ASN B 1 137 ? -7.387 43.25 -15.461 1 58.84 137 ASN B N 1
ATOM 4550 C CA . ASN B 1 137 ? -6.168 43.688 -14.797 1 58.84 137 ASN B CA 1
ATOM 4551 C C . ASN B 1 137 ? -6.344 43.781 -13.281 1 58.84 137 ASN B C 1
ATOM 4553 O O . ASN B 1 137 ? -5.395 43.531 -12.531 1 58.84 137 ASN B O 1
ATOM 4557 N N . VAL B 1 138 ? -7.434 44.062 -12.875 1 61.5 138 VAL B N 1
ATOM 4558 C CA . VAL B 1 138 ? -7.711 44.219 -11.453 1 61.5 138 VAL B CA 1
ATOM 4559 C C . VAL B 1 138 ? -7.566 42.875 -10.742 1 61.5 138 VAL B C 1
ATOM 4561 O O . VAL B 1 138 ? -7.059 42.781 -9.625 1 61.5 138 VAL B O 1
ATOM 4564 N N . THR B 1 139 ? -7.82 41.875 -11.562 1 63.06 139 THR B N 1
ATOM 4565 C CA . THR B 1 139 ? -7.75 40.531 -10.984 1 63.06 139 THR B CA 1
ATOM 4566 C C . THR B 1 139 ? -6.305 40.156 -10.688 1 63.06 139 THR B C 1
ATOM 4568 O O . THR B 1 139 ? -6.02 39.531 -9.656 1 63.06 139 THR B O 1
ATOM 4571 N N . GLU B 1 140 ? -5.473 40.625 -11.523 1 68.88 140 GLU B N 1
ATOM 4572 C CA . GLU B 1 140 ? -4.074 40.281 -11.312 1 68.88 140 GLU B CA 1
ATOM 4573 C C . GLU B 1 140 ? -3.482 41.031 -10.133 1 68.88 140 GLU B C 1
ATOM 4575 O O . GLU B 1 140 ? -2.668 40.469 -9.383 1 68.88 140 GLU B O 1
ATOM 4580 N N . GLU B 1 141 ? -3.863 42.281 -10.023 1 69.19 141 GLU B N 1
ATOM 4581 C CA . GLU B 1 141 ? -3.385 43.062 -8.906 1 69.19 141 GLU B CA 1
ATOM 4582 C C . GLU B 1 141 ? -3.908 42.531 -7.578 1 69.19 141 GLU B C 1
ATOM 4584 O O . GLU B 1 141 ? -3.188 42.531 -6.578 1 69.19 141 GLU B O 1
ATOM 4589 N N . LEU B 1 142 ? -5.055 42.094 -7.672 1 70.81 142 LEU B N 1
ATOM 4590 C CA . LEU B 1 142 ? -5.676 41.594 -6.453 1 70.81 142 LEU B CA 1
ATOM 4591 C C . LEU B 1 142 ? -5.027 40.281 -6.027 1 70.81 142 LEU B C 1
ATOM 4593 O O . LEU B 1 142 ? -4.898 40 -4.832 1 70.81 142 LEU B O 1
ATOM 4597 N N . LYS B 1 143 ? -4.609 39.625 -7.059 1 70.44 143 LYS B N 1
ATOM 4598 C CA . LYS B 1 143 ? -3.965 38.344 -6.754 1 70.44 143 LYS B CA 1
ATOM 4599 C C . LYS B 1 143 ? -2.641 38.562 -6.027 1 70.44 143 LYS B C 1
ATOM 4601 O O . LYS B 1 143 ? -2.219 37.719 -5.23 1 70.44 143 LYS B O 1
ATOM 4606 N N . LYS B 1 144 ? -2.154 39.688 -6.203 1 74.62 144 LYS B N 1
ATOM 4607 C CA . LYS B 1 144 ? -0.853 40 -5.609 1 74.62 144 LYS B CA 1
ATOM 4608 C C . LYS B 1 144 ? -1.007 40.75 -4.285 1 74.62 144 LYS B C 1
ATOM 4610 O O . LYS B 1 144 ? -0.051 40.844 -3.514 1 74.62 144 LYS B O 1
ATOM 4615 N N . ALA B 1 145 ? -2.23 41.219 -4.086 1 76.31 145 ALA B N 1
ATOM 4616 C CA . ALA B 1 145 ? -2.479 41.969 -2.857 1 76.31 145 ALA B CA 1
ATOM 4617 C C . ALA B 1 145 ? -2.949 41.031 -1.739 1 76.31 145 ALA B C 1
ATOM 4619 O O . ALA B 1 145 ? -3.436 39.938 -2 1 76.31 145 ALA B O 1
ATOM 4620 N N . GLU B 1 146 ? -2.613 41.438 -0.503 1 81.69 146 GLU B N 1
ATOM 4621 C CA . GLU B 1 146 ? -3.02 40.656 0.66 1 81.69 146 GLU B CA 1
ATOM 4622 C C . GLU B 1 146 ? -4.07 41.375 1.483 1 81.69 146 GLU B C 1
ATOM 4624 O O . GLU B 1 146 ? -4.066 42.625 1.54 1 81.69 146 GLU B O 1
ATOM 4629 N N . CYS B 1 147 ? -4.957 40.594 1.95 1 82.56 147 CYS B N 1
ATOM 4630 C CA . CYS B 1 147 ? -5.934 41.125 2.885 1 82.56 147 CYS B CA 1
ATOM 4631 C C . CYS B 1 147 ? -5.246 41.688 4.133 1 82.56 147 CYS B C 1
ATOM 4633 O O . CYS B 1 147 ? -4.387 41 4.711 1 82.56 147 CYS B O 1
ATOM 4635 N N . PHE B 1 148 ? -5.633 42.688 4.52 1 75.88 148 PHE B N 1
ATOM 4636 C CA . PHE B 1 148 ? -5.008 43.344 5.676 1 75.88 148 PHE B CA 1
ATOM 4637 C C . PHE B 1 148 ? -5.309 42.562 6.949 1 75.88 148 PHE B C 1
ATOM 4639 O O . PHE B 1 148 ? -4.496 42.531 7.875 1 75.88 148 PHE B O 1
ATOM 4646 N N . ALA B 1 149 ? -6.438 42 6.961 1 77.62 149 ALA B N 1
ATOM 4647 C CA . ALA B 1 149 ? -6.867 41.312 8.172 1 77.62 149 ALA B CA 1
ATOM 4648 C C . ALA B 1 149 ? -6.223 39.938 8.273 1 77.62 149 ALA B C 1
ATOM 4650 O O . ALA B 1 149 ? -5.512 39.625 9.242 1 77.62 149 ALA B O 1
ATOM 4651 N N . CYS B 1 150 ? -6.324 39.125 7.32 1 78.38 150 CYS B N 1
ATOM 4652 C CA . CYS B 1 150 ? -5.902 37.719 7.406 1 78.38 150 CYS B CA 1
ATOM 4653 C C . CYS B 1 150 ? -4.602 37.5 6.645 1 78.38 150 CYS B C 1
ATOM 4655 O O . CYS B 1 150 ? -4.012 36.406 6.719 1 78.38 150 CYS B O 1
ATOM 4657 N N . MET B 1 151 ? -4.121 38.438 5.898 1 77.88 151 MET B N 1
ATOM 4658 C CA . MET B 1 151 ? -2.867 38.438 5.152 1 77.88 151 MET B CA 1
ATOM 4659 C C . MET B 1 151 ? -2.885 37.375 4.07 1 77.88 151 MET B C 1
ATOM 4661 O O . MET B 1 151 ? -1.829 36.875 3.643 1 77.88 151 MET B O 1
ATOM 4665 N N . LYS B 1 152 ? -4.078 36.906 3.643 1 81.62 152 LYS B N 1
ATOM 4666 C CA . LYS B 1 152 ? -4.223 35.969 2.533 1 81.62 152 LYS B CA 1
ATOM 4667 C C . LYS B 1 152 ? -4.48 36.719 1.222 1 81.62 152 LYS B C 1
ATOM 4669 O O . LYS B 1 152 ? -4.922 37.844 1.227 1 81.62 152 LYS B O 1
ATOM 4674 N N . PRO B 1 153 ? -4.176 36 0.202 1 81.44 153 PRO B N 1
ATOM 4675 C CA . PRO B 1 153 ? -4.453 36.625 -1.094 1 81.44 153 PRO B CA 1
ATOM 4676 C C . PRO B 1 153 ? -5.941 36.875 -1.317 1 81.44 153 PRO B C 1
ATOM 4678 O O . PRO B 1 153 ? -6.785 36.156 -0.796 1 81.44 153 PRO B O 1
ATOM 4681 N N . LEU B 1 154 ? -6.211 37.844 -2.084 1 82.12 154 LEU B N 1
ATOM 4682 C CA . LEU B 1 154 ? -7.57 38.312 -2.318 1 82.12 154 LEU B CA 1
ATOM 4683 C C . LEU B 1 154 ? -8.211 37.562 -3.484 1 82.12 154 LEU B C 1
ATOM 4685 O O . LEU B 1 154 ? -8.352 38.125 -4.578 1 82.12 154 LEU B O 1
ATOM 4689 N N . LEU B 1 155 ? -8.633 36.375 -3.189 1 77.31 155 LEU B N 1
ATOM 4690 C CA . LEU B 1 155 ? -9.211 35.531 -4.234 1 77.31 155 LEU B CA 1
ATOM 4691 C C . LEU B 1 155 ? -10.734 35.625 -4.215 1 77.31 155 LEU B C 1
ATOM 4693 O O . LEU B 1 155 ? -11.391 35.25 -5.188 1 77.31 155 LEU B O 1
ATOM 4697 N N . ASP B 1 156 ? -11.328 36.125 -3.049 1 78.88 156 ASP B N 1
ATOM 4698 C CA . ASP B 1 156 ? -12.773 36.25 -2.889 1 78.88 156 ASP B CA 1
ATOM 4699 C C . ASP B 1 156 ? -13.188 37.719 -2.934 1 78.88 156 ASP B C 1
ATOM 4701 O O . ASP B 1 156 ? -12.406 38.594 -3.346 1 78.88 156 ASP B O 1
ATOM 4705 N N . SER B 1 157 ? -14.469 37.969 -2.586 1 79.19 157 SER B N 1
ATOM 4706 C CA . SER B 1 157 ? -15 39.312 -2.551 1 79.19 157 SER B CA 1
ATOM 4707 C C . SER B 1 157 ? -14.18 40.219 -1.618 1 79.19 157 SER B C 1
ATOM 4709 O O . SER B 1 157 ? -13.828 39.812 -0.511 1 79.19 157 SER B O 1
ATOM 4711 N N . VAL B 1 158 ? -13.836 41.375 -2.246 1 81.56 158 VAL B N 1
ATOM 4712 C CA . VAL B 1 158 ? -12.906 42.219 -1.513 1 81.56 158 VAL B CA 1
ATOM 4713 C C . VAL B 1 158 ? -13.461 43.656 -1.431 1 81.56 158 VAL B C 1
ATOM 4715 O O . VAL B 1 158 ? -14.164 44.094 -2.336 1 81.56 158 VAL B O 1
ATOM 4718 N N . TYR B 1 159 ? -13.281 44.219 -0.227 1 77 159 TYR B N 1
ATOM 4719 C CA . TYR B 1 159 ? -13.477 45.656 -0.081 1 77 159 TYR B CA 1
ATOM 4720 C C . TYR B 1 159 ? -12.18 46.406 -0.347 1 77 159 TYR B C 1
ATOM 4722 O O . TYR B 1 159 ? -11.109 46 0.109 1 77 159 TYR B O 1
ATOM 4730 N N . PHE B 1 160 ? -12.305 47.312 -1.316 1 74.75 160 PHE B N 1
ATOM 4731 C CA . PHE B 1 160 ? -11.141 48.156 -1.624 1 74.75 160 PHE B CA 1
ATOM 4732 C C . PHE B 1 160 ? -11.414 49.625 -1.3 1 74.75 160 PHE B C 1
ATOM 4734 O O . PHE B 1 160 ? -12.414 50.188 -1.756 1 74.75 160 PHE B O 1
ATOM 4741 N N . SER B 1 161 ? -10.656 50.094 -0.327 1 67.94 161 SER B N 1
ATOM 4742 C CA . SER B 1 161 ? -10.711 51.531 -0.08 1 67.94 161 SER B CA 1
ATOM 4743 C C . SER B 1 161 ? -9.625 52.25 -0.855 1 67.94 161 SER B C 1
ATOM 4745 O O . SER B 1 161 ? -8.445 52.188 -0.502 1 67.94 161 SER B O 1
ATOM 4747 N N . PRO B 1 162 ? -9.938 52.875 -1.935 1 62.72 162 PRO B N 1
ATOM 4748 C CA . PRO B 1 162 ? -8.938 53.656 -2.693 1 62.72 162 PRO B CA 1
ATOM 4749 C C . PRO B 1 162 ? -8.203 54.656 -1.838 1 62.72 162 PRO B C 1
ATOM 4751 O O . PRO B 1 162 ? -7.012 54.906 -2.059 1 62.72 162 PRO B O 1
ATOM 4754 N N . ASN B 1 163 ? -8.945 55.219 -0.896 1 60.12 163 ASN B N 1
ATOM 4755 C CA . ASN B 1 163 ? -8.375 56.281 -0.087 1 60.12 163 ASN B CA 1
ATOM 4756 C C . ASN B 1 163 ? -7.301 55.781 0.862 1 60.12 163 ASN B C 1
ATOM 4758 O O . ASN B 1 163 ? -6.273 56.406 1.06 1 60.12 163 ASN B O 1
ATOM 4762 N N . CYS B 1 164 ? -7.508 54.594 1.352 1 62.62 164 CYS B N 1
ATOM 4763 C CA . CYS B 1 164 ? -6.59 54.062 2.354 1 62.62 164 CYS B CA 1
ATOM 4764 C C . CYS B 1 164 ? -5.656 53.031 1.746 1 62.62 164 CYS B C 1
ATOM 4766 O O . CYS B 1 164 ? -4.59 52.75 2.295 1 62.62 164 CYS B O 1
ATOM 4768 N N . GLY B 1 165 ? -5.992 52.594 0.589 1 64.12 165 GLY B N 1
ATOM 4769 C CA . GLY B 1 165 ? -5.121 51.688 -0.13 1 64.12 165 GLY B CA 1
ATOM 4770 C C . GLY B 1 165 ? -5.098 50.281 0.467 1 64.12 165 GLY B C 1
ATOM 4771 O O . GLY B 1 165 ? -4.074 49.594 0.414 1 64.12 165 GLY B O 1
ATOM 4772 N N . PHE B 1 166 ? -6.133 50 1.181 1 71.62 166 PHE B N 1
ATOM 4773 C CA . PHE B 1 166 ? -6.051 48.656 1.743 1 71.62 166 PHE B CA 1
ATOM 4774 C C . PHE B 1 166 ? -7.129 47.75 1.157 1 71.62 166 PHE B C 1
ATOM 4776 O O . PHE B 1 166 ? -8.141 48.25 0.646 1 71.62 166 PHE B O 1
ATOM 4783 N N . TYR B 1 167 ? -6.801 46.438 1.089 1 77.06 167 TYR B N 1
ATOM 4784 C CA . TYR B 1 167 ? -7.723 45.406 0.659 1 77.06 167 TYR B CA 1
ATOM 4785 C C . TYR B 1 167 ? -8.188 44.562 1.843 1 77.06 167 TYR B C 1
ATOM 4787 O O . TYR B 1 167 ? -7.387 44.219 2.725 1 77.06 167 TYR B O 1
ATOM 4795 N N . LEU B 1 168 ? -9.531 44.5 1.93 1 79.69 168 LEU B N 1
ATOM 4796 C CA . LEU B 1 168 ? -10.078 43.625 2.955 1 79.69 168 LEU B CA 1
ATOM 4797 C C . LEU B 1 168 ? -11.062 42.625 2.35 1 79.69 168 LEU B C 1
ATOM 4799 O O . LEU B 1 168 ? -11.922 43 1.549 1 79.69 168 LEU B O 1
ATOM 4803 N N . HIS B 1 169 ? -10.805 41.406 2.768 1 82.56 169 HIS B N 1
ATOM 4804 C CA . HIS B 1 169 ? -11.828 40.406 2.408 1 82.56 169 HIS B CA 1
ATOM 4805 C C . HIS B 1 169 ? -13.18 40.781 3.018 1 82.56 169 HIS B C 1
ATOM 4807 O O . HIS B 1 169 ? -13.234 41.281 4.141 1 82.56 169 HIS B O 1
ATOM 4813 N N . ALA B 1 170 ? -14.242 40.5 2.289 1 80.12 170 ALA B N 1
ATOM 4814 C CA . ALA B 1 170 ? -15.578 40.719 2.832 1 80.12 170 ALA B CA 1
ATOM 4815 C C . ALA B 1 170 ? -15.797 39.906 4.098 1 80.12 170 ALA B C 1
ATOM 4817 O O . ALA B 1 170 ? -16.375 40.406 5.074 1 80.12 170 ALA B O 1
ATOM 4818 N N . LYS B 1 171 ? -15.297 38.688 4.098 1 81.88 171 LYS B N 1
ATOM 4819 C CA . LYS B 1 171 ? -15.461 37.812 5.25 1 81.88 171 LYS B CA 1
ATOM 4820 C C . LYS B 1 171 ? -14.68 38.312 6.453 1 81.88 171 LYS B C 1
ATOM 4822 O O . LYS B 1 171 ? -15.07 38.094 7.598 1 81.88 171 LYS B O 1
ATOM 4827 N N . CYS B 1 172 ? -13.57 39.031 6.156 1 82.5 172 CYS B N 1
ATOM 4828 C CA . CYS B 1 172 ? -12.727 39.531 7.234 1 82.5 172 CYS B CA 1
ATOM 4829 C C . CYS B 1 172 ? -13.359 40.75 7.891 1 82.5 172 CYS B C 1
ATOM 4831 O O . CYS B 1 172 ? -13.055 41.062 9.039 1 82.5 172 CYS B O 1
ATOM 4833 N N . VAL B 1 173 ? -14.211 41.375 7.121 1 77.38 173 VAL B N 1
ATOM 4834 C CA . VAL B 1 173 ? -14.914 42.531 7.672 1 77.38 173 VAL B CA 1
ATOM 4835 C C . VAL B 1 173 ? -15.93 42.094 8.711 1 77.38 173 VAL B C 1
ATOM 4837 O O . VAL B 1 173 ? -16.203 42.781 9.68 1 77.38 173 VAL B O 1
ATOM 4840 N N . ASP B 1 174 ? -16.391 40.875 8.477 1 81.94 174 ASP B N 1
ATOM 4841 C CA . ASP B 1 174 ? -17.453 40.375 9.328 1 81.94 174 ASP B CA 1
ATOM 4842 C C . ASP B 1 174 ? -16.891 39.531 10.477 1 81.94 174 ASP B C 1
ATOM 4844 O O . ASP B 1 174 ? -17.625 38.812 11.164 1 81.94 174 ASP B O 1
ATOM 4848 N N . LEU B 1 175 ? -15.672 39.688 10.727 1 88.38 175 LEU B N 1
ATOM 4849 C CA . LEU B 1 175 ? -15.078 38.938 11.82 1 88.38 175 LEU B CA 1
ATOM 4850 C C . LEU B 1 175 ? -15.625 39.406 13.164 1 88.38 175 LEU B C 1
ATOM 4852 O O . LEU B 1 175 ? -15.758 40.594 13.406 1 88.38 175 LEU B O 1
ATOM 4856 N N . PRO B 1 176 ? -15.984 38.469 14.109 1 90.19 176 PRO B N 1
ATOM 4857 C CA . PRO B 1 176 ? -16.453 38.906 15.43 1 90.19 176 PRO B CA 1
ATOM 4858 C C . PRO B 1 176 ? -15.359 39.562 16.25 1 90.19 176 PRO B C 1
ATOM 4860 O O . PRO B 1 176 ? -14.195 39.188 16.188 1 90.19 176 PRO B O 1
ATOM 4863 N N . ALA B 1 177 ? -15.789 40.562 17 1 88.94 177 ALA B N 1
ATOM 4864 C CA . ALA B 1 177 ? -14.859 41.312 17.844 1 88.94 177 ALA B CA 1
ATOM 4865 C C . ALA B 1 177 ? -14.344 40.438 18.984 1 88.94 177 ALA B C 1
ATOM 4867 O O . ALA B 1 177 ? -13.227 40.625 19.484 1 88.94 177 ALA B O 1
ATOM 4868 N N . GLU B 1 178 ? -15.172 39.562 19.391 1 93 178 GLU B N 1
ATOM 4869 C CA . GLU B 1 178 ? -14.852 38.656 20.5 1 93 178 GLU B CA 1
ATOM 4870 C C . GLU B 1 178 ? -15.273 37.219 20.203 1 93 178 GLU B C 1
ATOM 4872 O O . GLU B 1 178 ? -16.328 37 19.609 1 93 178 GLU B O 1
ATOM 4877 N N . ILE B 1 179 ? -14.367 36.312 20.547 1 95.12 179 ILE B N 1
ATOM 4878 C CA . ILE B 1 179 ? -14.719 34.906 20.375 1 95.12 179 ILE B CA 1
ATOM 4879 C C . ILE B 1 179 ? -14.289 34.094 21.609 1 95.12 179 ILE B C 1
ATOM 4881 O O . ILE B 1 179 ? -13.422 34.531 22.359 1 95.12 179 ILE B O 1
ATOM 4885 N N . ASN B 1 180 ? -15.023 33 21.844 1 94.44 180 ASN B N 1
ATOM 4886 C CA . ASN B 1 180 ? -14.602 31.969 22.797 1 94.44 180 ASN B CA 1
ATOM 4887 C C . ASN B 1 180 ? -14.008 30.75 22.078 1 94.44 180 ASN B C 1
ATOM 4889 O O . ASN B 1 180 ? -14.57 30.266 21.094 1 94.44 180 ASN B O 1
ATOM 4893 N N . HIS B 1 181 ? -12.828 30.484 22.469 1 93.5 181 HIS B N 1
ATOM 4894 C CA . HIS B 1 181 ? -12.172 29.344 21.828 1 93.5 181 HIS B CA 1
ATOM 4895 C C . HIS B 1 181 ? -11.891 28.234 22.828 1 93.5 181 HIS B C 1
ATOM 4897 O O . HIS B 1 181 ? -11.539 28.5 23.969 1 93.5 181 HIS B O 1
ATOM 4903 N N . LEU B 1 182 ? -11.961 27.016 22.438 1 90 182 LEU B N 1
ATOM 4904 C CA . LEU B 1 182 ? -11.883 25.828 23.297 1 90 182 LEU B CA 1
ATOM 4905 C C . LEU B 1 182 ? -10.5 25.703 23.906 1 90 182 LEU B C 1
ATOM 4907 O O . LEU B 1 182 ? -10.359 25.172 25.016 1 90 182 LEU B O 1
ATOM 4911 N N . VAL B 1 183 ? -9.477 26.172 23.203 1 90.75 183 VAL B N 1
ATOM 4912 C CA . VAL B 1 183 ? -8.102 25.984 23.672 1 90.75 183 VAL B CA 1
ATOM 4913 C C . VAL B 1 183 ? -7.773 27.031 24.734 1 90.75 183 VAL B C 1
ATOM 4915 O O . VAL B 1 183 ? -6.797 26.875 25.484 1 90.75 183 VAL B O 1
ATOM 4918 N N . HIS B 1 184 ? -8.57 28.047 24.828 1 92.56 184 HIS B N 1
ATOM 4919 C CA . HIS B 1 184 ? -8.453 29.109 25.812 1 92.56 184 HIS B CA 1
ATOM 4920 C C . HIS B 1 184 ? -9.82 29.484 26.391 1 92.56 184 HIS B C 1
ATOM 4922 O O . HIS B 1 184 ? -10.445 30.453 25.938 1 92.56 184 HIS B O 1
ATOM 4928 N N . GLN B 1 185 ? -10.219 28.812 27.484 1 90.31 185 GLN B N 1
ATOM 4929 C CA . GLN B 1 185 ? -11.578 28.938 27.984 1 90.31 185 GLN B CA 1
ATOM 4930 C C . GLN B 1 185 ? -11.656 29.953 29.125 1 90.31 185 GLN B C 1
ATOM 4932 O O . GLN B 1 185 ? -12.742 30.406 29.484 1 90.31 185 GLN B O 1
ATOM 4937 N N . GLU B 1 186 ? -10.602 30.297 29.672 1 92.06 186 GLU B N 1
ATOM 4938 C CA . GLU B 1 186 ? -10.562 31.172 30.844 1 92.06 186 GLU B CA 1
ATOM 4939 C C . GLU B 1 186 ? -11.031 32.594 30.484 1 92.06 186 GLU B C 1
ATOM 4941 O O . GLU B 1 186 ? -11.711 33.25 31.281 1 92.06 186 GLU B O 1
ATOM 4946 N N . HIS B 1 187 ? -10.625 33.062 29.312 1 95.19 187 HIS B N 1
ATOM 4947 C CA . HIS B 1 187 ? -10.945 34.406 28.875 1 95.19 187 HIS B CA 1
ATOM 4948 C C . HIS B 1 187 ? -11.367 34.438 27.406 1 95.19 187 HIS B C 1
ATOM 4950 O O . HIS B 1 187 ? -10.914 33.594 26.625 1 95.19 187 HIS B O 1
ATOM 4956 N N . PRO B 1 188 ? -12.219 35.344 27.078 1 95.56 188 PRO B N 1
ATOM 4957 C CA . PRO B 1 188 ? -12.5 35.5 25.656 1 95.56 188 PRO B CA 1
ATOM 4958 C C . PRO B 1 188 ? -11.305 36.062 24.875 1 95.56 188 PRO B C 1
ATOM 4960 O O . PRO B 1 188 ? -10.406 36.688 25.469 1 95.56 188 PRO B O 1
ATOM 4963 N N . LEU B 1 189 ? -11.211 35.781 23.641 1 95.69 189 LEU B N 1
ATOM 4964 C CA . LEU B 1 189 ? -10.211 36.344 22.75 1 95.69 189 LEU B CA 1
ATOM 4965 C C . LEU B 1 189 ? -10.789 37.531 21.969 1 95.69 189 LEU B C 1
ATOM 4967 O O . LEU B 1 189 ? -11.93 37.469 21.516 1 95.69 189 LEU B O 1
ATOM 4971 N N . PHE B 1 190 ? -10.008 38.531 21.859 1 94.44 190 PHE B N 1
ATOM 4972 C CA . PHE B 1 190 ? -10.469 39.75 21.188 1 94.44 190 PHE B CA 1
ATOM 4973 C C . PHE B 1 190 ? -9.688 40 19.906 1 94.44 190 PHE B C 1
ATOM 4975 O O . PHE B 1 190 ? -8.469 39.781 19.859 1 94.44 190 PHE B O 1
ATOM 4982 N N . LEU B 1 191 ? -10.492 40.406 18.891 1 92.94 191 LEU B N 1
ATOM 4983 C CA . LEU B 1 191 ? -9.836 40.812 17.656 1 92.94 191 LEU B CA 1
ATOM 4984 C C . LEU B 1 191 ? -9.078 42.125 17.844 1 92.94 191 LEU B C 1
ATOM 4986 O O . LEU B 1 191 ? -9.664 43.125 18.219 1 92.94 191 LEU B O 1
ATOM 4990 N N . GLN B 1 192 ? -7.742 42.062 17.656 1 91.56 192 GLN B N 1
ATOM 4991 C CA . GLN B 1 192 ? -6.945 43.25 17.891 1 91.56 192 GLN B CA 1
ATOM 4992 C C . GLN B 1 192 ? -5.703 43.281 17 1 91.56 192 GLN B C 1
ATOM 4994 O O . GLN B 1 192 ? -5.375 42.281 16.359 1 91.56 192 GLN B O 1
ATOM 4999 N N . PHE B 1 193 ? -5.062 44.438 16.953 1 89.12 193 PHE B N 1
ATOM 5000 C CA . PHE B 1 193 ? -3.779 44.531 16.266 1 89.12 193 PHE B CA 1
ATOM 5001 C C . PHE B 1 193 ? -2.717 43.719 16.969 1 89.12 193 PHE B C 1
ATOM 5003 O O . PHE B 1 193 ? -2.67 43.688 18.203 1 89.12 193 PHE B O 1
ATOM 5010 N N . ASN B 1 194 ? -1.951 43.062 16.203 1 85.56 194 ASN B N 1
ATOM 5011 C CA . ASN B 1 194 ? -0.887 42.25 16.781 1 85.56 194 ASN B CA 1
ATOM 5012 C C . ASN B 1 194 ? 0.276 43.094 17.266 1 85.56 194 ASN B C 1
ATOM 5014 O O . ASN B 1 194 ? 1.383 43.031 16.734 1 85.56 194 ASN B O 1
ATOM 5018 N N . SER B 1 195 ? 0.076 43.75 18.328 1 80.56 195 SER B N 1
ATOM 5019 C CA . SER B 1 195 ? 1.08 44.688 18.859 1 80.56 195 SER B CA 1
ATOM 5020 C C . SER B 1 195 ? 2.168 43.938 19.625 1 80.56 195 SER B C 1
ATOM 5022 O O . SER B 1 195 ? 3.336 44.312 19.578 1 80.56 195 SER B O 1
ATOM 5024 N N . GLN B 1 196 ? 1.904 42.875 20.25 1 80.25 196 GLN B N 1
ATOM 5025 C CA . GLN B 1 196 ? 2.842 42.125 21.078 1 80.25 196 GLN B CA 1
ATOM 5026 C C . GLN B 1 196 ? 3.617 41.094 20.25 1 80.25 196 GLN B C 1
ATOM 5028 O O . GLN B 1 196 ? 4.637 40.562 20.703 1 80.25 196 GLN B O 1
ATOM 5033 N N . ARG B 1 197 ? 3.223 40.875 19.047 1 84.19 197 ARG B N 1
ATOM 5034 C CA . ARG B 1 197 ? 3.881 39.938 18.109 1 84.19 197 ARG B CA 1
ATOM 5035 C C . ARG B 1 197 ? 4.035 38.562 18.719 1 84.19 197 ARG B C 1
ATOM 5037 O O . ARG B 1 197 ? 5.113 37.969 18.672 1 84.19 197 ARG B O 1
ATOM 5044 N N . LEU B 1 198 ? 2.998 38.156 19.406 1 87.5 198 LEU B N 1
ATOM 5045 C CA . LEU B 1 198 ? 2.982 36.812 20 1 87.5 198 LEU B CA 1
ATOM 5046 C C . LEU B 1 198 ? 2.877 35.75 18.922 1 87.5 198 LEU B C 1
ATOM 5048 O O . LEU B 1 198 ? 2.303 36 17.859 1 87.5 198 LEU B O 1
ATOM 5052 N N . SER B 1 199 ? 3.457 34.625 19.203 1 90.62 199 SER B N 1
ATOM 5053 C CA . SER B 1 199 ? 3.312 33.5 18.297 1 90.62 199 SER B CA 1
ATOM 5054 C C . SER B 1 199 ? 1.939 32.844 18.453 1 90.62 199 SER B C 1
ATOM 5056 O O . SER B 1 199 ? 1.34 32.875 19.531 1 90.62 199 SER B O 1
ATOM 5058 N N . CYS B 1 200 ? 1.476 32.438 17.328 1 92.69 200 CYS B N 1
ATOM 5059 C CA . CYS B 1 200 ? 0.2 31.734 17.359 1 92.69 200 CYS B CA 1
ATOM 5060 C C . CYS B 1 200 ? 0.309 30.453 18.172 1 92.69 200 CYS B C 1
ATOM 5062 O O . CYS B 1 200 ? 1.222 29.656 17.969 1 92.69 200 CYS B O 1
ATOM 5064 N N . LYS B 1 201 ? -0.572 30.188 19.078 1 91 201 LYS B N 1
ATOM 5065 C CA . LYS B 1 201 ? -0.496 29.047 19.984 1 91 201 LYS B CA 1
ATOM 5066 C C . LYS B 1 201 ? -0.844 27.75 19.25 1 91 201 LYS B C 1
ATOM 5068 O O . LYS B 1 201 ? -0.519 26.656 19.719 1 91 201 LYS B O 1
ATOM 5073 N N . ILE B 1 202 ? -1.43 27.844 18.078 1 90.56 202 ILE B N 1
ATOM 5074 C CA . ILE B 1 202 ? -1.863 26.672 17.328 1 90.56 202 ILE B CA 1
ATOM 5075 C C . ILE B 1 202 ? -0.79 26.266 16.328 1 90.56 202 ILE B C 1
ATOM 5077 O O . ILE B 1 202 ? -0.229 25.172 16.406 1 90.56 202 ILE B O 1
ATOM 5081 N N . CYS B 1 203 ? -0.427 27.156 15.43 1 87.19 203 CYS B N 1
ATOM 5082 C CA . CYS B 1 203 ? 0.531 26.797 14.383 1 87.19 203 CYS B CA 1
ATOM 5083 C C . CYS B 1 203 ? 1.959 27.062 14.844 1 87.19 203 CYS B C 1
ATOM 5085 O O . CYS B 1 203 ? 2.914 26.594 14.219 1 87.19 203 CYS B O 1
ATOM 5087 N N . LYS B 1 204 ? 2.156 27.781 15.836 1 85.94 204 LYS B N 1
ATOM 5088 C CA . LYS B 1 204 ? 3.434 28.109 16.469 1 85.94 204 LYS B CA 1
ATOM 5089 C C . LYS B 1 204 ? 4.281 29 15.555 1 85.94 204 LYS B C 1
ATOM 5091 O O . LYS B 1 204 ? 5.484 29.141 15.773 1 85.94 204 LYS B O 1
ATOM 5096 N N . LYS B 1 205 ? 3.678 29.562 14.594 1 86.25 205 LYS B N 1
ATOM 5097 C CA . LYS B 1 205 ? 4.375 30.5 13.719 1 86.25 205 LYS B CA 1
ATOM 5098 C C . LYS B 1 205 ? 4.262 31.922 14.234 1 86.25 205 LYS B C 1
ATOM 5100 O O . LYS B 1 205 ? 3.279 32.281 14.891 1 86.25 205 LYS B O 1
ATOM 5105 N N . PRO B 1 206 ? 5.336 32.562 13.953 1 84.69 206 PRO B N 1
ATOM 5106 C CA . PRO B 1 206 ? 5.23 33.969 14.312 1 84.69 206 PRO B CA 1
ATOM 5107 C C . PRO B 1 206 ? 4.16 34.719 13.516 1 84.69 206 PRO B C 1
ATOM 5109 O O . PRO B 1 206 ? 3.926 34.406 12.352 1 84.69 206 PRO B O 1
ATOM 5112 N N . GLN B 1 207 ? 3.566 35.656 14.203 1 77.38 207 GLN B N 1
ATOM 5113 C CA . GLN B 1 207 ? 2.502 36.375 13.539 1 77.38 207 GLN B CA 1
ATOM 5114 C C . GLN B 1 207 ? 2.994 37.75 13.062 1 77.38 207 GLN B C 1
ATOM 5116 O O . GLN B 1 207 ? 3.688 38.469 13.797 1 77.38 207 GLN B O 1
ATOM 5121 N N . ARG B 1 208 ? 2.713 38 11.867 1 76.19 208 ARG B N 1
ATOM 5122 C CA . ARG B 1 208 ? 3.029 39.281 11.266 1 76.19 208 ARG B CA 1
ATOM 5123 C C . ARG B 1 208 ? 2.117 40.406 11.805 1 76.19 208 ARG B C 1
ATOM 5125 O O . ARG B 1 208 ? 1.148 40.125 12.508 1 76.19 208 ARG B O 1
ATOM 5132 N N . PRO B 1 209 ? 2.551 41.625 11.422 1 74.88 209 PRO B N 1
ATOM 5133 C CA . PRO B 1 209 ? 1.62 42.688 11.773 1 74.88 209 PRO B CA 1
ATOM 5134 C C . PRO B 1 209 ? 0.247 42.531 11.133 1 74.88 209 PRO B C 1
ATOM 5136 O O . PRO B 1 209 ? 0.145 42 10.016 1 74.88 209 PRO B O 1
ATOM 5139 N N . GLY B 1 210 ? -0.772 42.812 11.812 1 80 210 GLY B N 1
ATOM 5140 C CA . GLY B 1 210 ? -2.152 42.625 11.398 1 80 210 GLY B CA 1
ATOM 5141 C C . GLY B 1 210 ? -3.082 42.312 12.562 1 80 210 GLY B C 1
ATOM 5142 O O . GLY B 1 210 ? -2.889 42.812 13.672 1 80 210 GLY B O 1
ATOM 5143 N N . PHE B 1 211 ? -4.164 41.594 12.133 1 88.75 211 PHE B N 1
ATOM 5144 C CA . PHE B 1 211 ? -5.156 41.281 13.148 1 88.75 211 PHE B CA 1
ATOM 5145 C C . PHE B 1 211 ? -4.949 39.875 13.688 1 88.75 211 PHE B C 1
ATOM 5147 O O . PHE B 1 211 ? -4.59 38.969 12.938 1 88.75 211 PHE B O 1
ATOM 5154 N N . VAL B 1 212 ? -5.16 39.781 14.977 1 92.25 212 VAL B N 1
ATOM 5155 C CA . VAL B 1 212 ? -5.133 38.5 15.633 1 92.25 212 VAL B CA 1
ATOM 5156 C C . VAL B 1 212 ? -6.23 38.438 16.688 1 92.25 212 VAL B C 1
ATOM 5158 O O . VAL B 1 212 ? -6.773 39.438 17.094 1 92.25 212 VAL B O 1
ATOM 5161 N N . TYR B 1 213 ? -6.547 37.312 17.062 1 94.19 213 TYR B N 1
ATOM 5162 C CA . TYR B 1 213 ? -7.336 37.125 18.266 1 94.19 213 TYR B CA 1
ATOM 5163 C C . TYR B 1 213 ? -6.434 36.906 19.469 1 94.19 213 TYR B C 1
ATOM 5165 O O . TYR B 1 213 ? -5.59 36 19.484 1 94.19 213 TYR B O 1
ATOM 5173 N N . CYS B 1 214 ? -6.637 37.75 20.469 1 94.31 214 CYS B N 1
ATOM 5174 C CA . CYS B 1 214 ? -5.648 37.75 21.547 1 94.31 214 CYS B CA 1
ATOM 5175 C C . CYS B 1 214 ? -6.316 37.938 22.906 1 94.31 214 CYS B C 1
ATOM 5177 O O . CYS B 1 214 ? -7.352 38.594 23 1 94.31 214 CYS B O 1
ATOM 5179 N N . CYS B 1 215 ? -5.863 37.188 23.891 1 93.75 215 CYS B N 1
ATOM 5180 C CA . CYS B 1 215 ? -6.082 37.5 25.312 1 93.75 215 CYS B CA 1
ATOM 5181 C C . CYS B 1 215 ? -4.848 38.156 25.922 1 93.75 215 CYS B C 1
ATOM 5183 O O . CYS B 1 215 ? -3.857 37.469 26.203 1 93.75 215 CYS B O 1
ATOM 5185 N N . SER B 1 216 ? -4.891 39.375 26.156 1 88.12 216 SER B N 1
ATOM 5186 C CA . SER B 1 216 ? -3.74 40.156 26.625 1 88.12 216 SER B CA 1
ATOM 5187 C C . SER B 1 216 ? -3.33 39.719 28.031 1 88.12 216 SER B C 1
ATOM 5189 O O . SER B 1 216 ? -2.148 39.75 28.391 1 88.12 216 SER B O 1
ATOM 5191 N N . LEU B 1 217 ? -4.281 39.281 28.844 1 89.69 217 LEU B N 1
ATOM 5192 C CA . LEU B 1 217 ? -4.02 38.875 30.219 1 89.69 217 LEU B CA 1
ATOM 5193 C C . LEU B 1 217 ? -3.148 37.625 30.25 1 89.69 217 LEU B C 1
ATOM 5195 O O . LEU B 1 217 ? -2.197 37.562 31.031 1 89.69 217 LEU B O 1
ATOM 5199 N N . CYS B 1 218 ? -3.412 36.688 29.344 1 91.94 218 CYS B N 1
ATOM 5200 C CA . CYS B 1 218 ? -2.73 35.406 29.359 1 91.94 218 CYS B CA 1
ATOM 5201 C C . CYS B 1 218 ? -1.647 35.375 28.297 1 91.94 218 CYS B C 1
ATOM 5203 O O . CYS B 1 218 ? -0.955 34.344 28.156 1 91.94 218 CYS B O 1
ATOM 5205 N N . LYS B 1 219 ? -1.473 36.344 27.516 1 90.12 219 LYS B N 1
ATOM 5206 C CA . LYS B 1 219 ? -0.524 36.406 26.406 1 90.12 219 LYS B CA 1
ATOM 5207 C C . LYS B 1 219 ? -0.75 35.219 25.453 1 90.12 219 LYS B C 1
ATOM 5209 O O . LYS B 1 219 ? 0.191 34.5 25.109 1 90.12 219 LYS B O 1
ATOM 5214 N N . PHE B 1 220 ? -1.995 35.094 25.109 1 92.69 220 PHE B N 1
ATOM 5215 C CA . PHE B 1 220 ? -2.461 34.031 24.219 1 92.69 220 PHE B CA 1
ATOM 5216 C C . PHE B 1 220 ? -2.955 34.625 22.906 1 92.69 220 PHE B C 1
ATOM 5218 O O . PHE B 1 220 ? -3.809 35.5 22.906 1 92.69 220 PHE B O 1
ATOM 5225 N N . ALA B 1 221 ? -2.363 34.219 21.812 1 94 221 ALA B N 1
ATOM 5226 C CA . ALA B 1 221 ? -2.756 34.75 20.516 1 94 221 ALA B CA 1
ATOM 5227 C C . ALA B 1 221 ? -2.959 33.656 19.484 1 94 221 ALA B C 1
ATOM 5229 O O . ALA B 1 221 ? -2.277 32.625 19.516 1 94 221 ALA B O 1
ATOM 5230 N N . LEU B 1 222 ? -3.945 33.875 18.594 1 93.56 222 LEU B N 1
ATOM 5231 C CA . LEU B 1 222 ? -4.223 32.969 17.469 1 93.56 222 LEU B CA 1
ATOM 5232 C C . LEU B 1 222 ? -4.348 33.75 16.172 1 93.56 222 LEU B C 1
ATOM 5234 O O . LEU B 1 222 ? -4.891 34.875 16.156 1 93.56 222 LEU B O 1
ATOM 5238 N N . HIS B 1 223 ? -3.816 33.125 15.133 1 91.12 223 HIS B N 1
ATOM 5239 C CA . HIS B 1 223 ? -4.141 33.656 13.812 1 91.12 223 HIS B CA 1
ATOM 5240 C C . HIS B 1 223 ? -5.645 33.594 13.555 1 91.12 223 HIS B C 1
ATOM 5242 O O . HIS B 1 223 ? -6.348 32.781 14.117 1 91.12 223 HIS B O 1
ATOM 5248 N N . ILE B 1 224 ? -6.062 34.5 12.695 1 89.62 224 ILE B N 1
ATOM 5249 C CA . ILE B 1 224 ? -7.465 34.5 12.289 1 89.62 224 ILE B CA 1
ATOM 5250 C C . ILE B 1 224 ? -7.82 33.156 11.641 1 89.62 224 ILE B C 1
ATOM 5252 O O . ILE B 1 224 ? -8.883 32.594 11.914 1 89.62 224 ILE B O 1
ATOM 5256 N N . GLN B 1 225 ? -6.895 32.656 10.852 1 87.38 225 GLN B N 1
ATOM 5257 C CA . GLN B 1 225 ? -7.137 31.391 10.164 1 87.38 225 GLN B CA 1
ATOM 5258 C C . GLN B 1 225 ? -7.094 30.203 11.133 1 87.38 225 GLN B C 1
ATOM 5260 O O . GLN B 1 225 ? -7.82 29.234 10.969 1 87.38 225 GLN B O 1
ATOM 5265 N N . CYS B 1 226 ? -6.309 30.312 12.188 1 91 226 CYS B N 1
ATOM 5266 C CA . CYS B 1 226 ? -6.121 29.219 13.117 1 91 226 CYS B CA 1
ATOM 5267 C C . CYS B 1 226 ? -7.316 29.078 14.055 1 91 226 CYS B C 1
ATOM 5269 O O . CYS B 1 226 ? -7.555 28.016 14.625 1 91 226 CYS B O 1
ATOM 5271 N N . VAL B 1 227 ? -8.094 30.109 14.117 1 91.12 227 VAL B N 1
ATOM 5272 C CA . VAL B 1 227 ? -9.281 30.094 14.961 1 91.12 227 VAL B CA 1
ATOM 5273 C C . VAL B 1 227 ? -10.336 29.156 14.359 1 91.12 227 VAL B C 1
ATOM 5275 O O . VAL B 1 227 ? -11.141 28.562 15.078 1 91.12 227 VAL B O 1
ATOM 5278 N N . THR B 1 228 ? -10.25 29 13.062 1 89 228 THR B N 1
ATOM 5279 C CA . THR B 1 228 ? -11.312 28.266 12.375 1 89 228 THR B CA 1
ATOM 5280 C C . THR B 1 228 ? -10.945 26.797 12.219 1 89 228 THR B C 1
ATOM 5282 O O . THR B 1 228 ? -11.711 26.016 11.648 1 89 228 THR B O 1
ATOM 5285 N N . ILE B 1 229 ? -9.852 26.406 12.711 1 91.81 229 ILE B N 1
ATOM 5286 C CA . ILE B 1 229 ? -9.477 25 12.625 1 91.81 229 ILE B CA 1
ATOM 5287 C C . ILE B 1 229 ? -10.477 24.141 13.398 1 91.81 229 ILE B C 1
ATOM 5289 O O . ILE B 1 229 ? -10.906 24.516 14.492 1 91.81 229 ILE B O 1
ATOM 5293 N N . PRO B 1 230 ? -10.875 22.984 12.859 1 93.06 230 PRO B N 1
ATOM 5294 C CA . PRO B 1 230 ? -11.867 22.141 13.539 1 93.06 230 PRO B CA 1
ATOM 5295 C C . PRO B 1 230 ? -11.422 21.703 14.93 1 93.06 230 PRO B C 1
ATOM 5297 O O . PRO B 1 230 ? -10.258 21.344 15.117 1 93.06 230 PRO B O 1
ATOM 5300 N N . THR B 1 231 ? -12.328 21.797 15.82 1 92.19 231 THR B N 1
ATOM 5301 C CA . THR B 1 231 ? -12.023 21.422 17.203 1 92.19 231 THR B CA 1
ATOM 5302 C C . THR B 1 231 ? -12.133 19.906 17.391 1 92.19 231 THR B C 1
ATOM 5304 O O . THR B 1 231 ? -11.609 19.359 18.359 1 92.19 231 THR B O 1
ATOM 5307 N N . LYS B 1 232 ? -12.836 19.25 16.484 1 94.31 232 LYS B N 1
ATOM 5308 C CA . LYS B 1 232 ? -13.023 17.797 16.5 1 94.31 232 LYS B CA 1
ATOM 5309 C C . LYS B 1 232 ? -12.859 17.203 15.102 1 94.31 232 LYS B C 1
ATOM 5311 O O . LYS B 1 232 ? -13.422 17.734 14.133 1 94.31 232 LYS B O 1
ATOM 5316 N N . ILE B 1 233 ? -12.008 16.25 15.055 1 95 233 ILE B N 1
ATOM 5317 C CA . ILE B 1 233 ? -11.852 15.617 13.758 1 95 233 ILE B CA 1
ATOM 5318 C C . ILE B 1 233 ? -11.859 14.102 13.914 1 95 233 ILE B C 1
ATOM 5320 O O . ILE B 1 233 ? -11.562 13.578 15 1 95 233 ILE B O 1
ATOM 5324 N N . ASN B 1 234 ? -12.305 13.43 12.828 1 92.5 234 ASN B N 1
ATOM 5325 C CA . ASN B 1 234 ? -12.211 11.984 12.719 1 92.5 234 ASN B CA 1
ATOM 5326 C C . ASN B 1 234 ? -11.047 11.562 11.82 1 92.5 234 ASN B C 1
ATOM 5328 O O . ASN B 1 234 ? -10.828 12.156 10.766 1 92.5 234 ASN B O 1
ATOM 5332 N N . GLN B 1 235 ? -10.281 10.711 12.383 1 91.12 235 GLN B N 1
ATOM 5333 C CA . GLN B 1 235 ? -9.141 10.219 11.617 1 91.12 235 GLN B CA 1
ATOM 5334 C C . GLN B 1 235 ? -9.312 8.75 11.258 1 91.12 235 GLN B C 1
ATOM 5336 O O . GLN B 1 235 ? -9.734 7.945 12.094 1 91.12 235 GLN B O 1
ATOM 5341 N N . PRO B 1 236 ? -8.945 8.367 10.062 1 86.62 236 PRO B N 1
ATOM 5342 C CA . PRO B 1 236 ? -9.102 6.977 9.633 1 86.62 236 PRO B CA 1
ATOM 5343 C C . PRO B 1 236 ? -8.227 6.012 10.43 1 86.62 236 PRO B C 1
ATOM 5345 O O . PRO B 1 236 ? -8.531 4.816 10.508 1 86.62 236 PRO B O 1
ATOM 5348 N N . PHE B 1 237 ? -7.129 6.48 10.969 1 90 237 PHE B N 1
ATOM 5349 C CA . PHE B 1 237 ? -6.23 5.598 11.703 1 90 237 PHE B CA 1
ATOM 5350 C C . PHE B 1 237 ? -6.57 5.59 13.188 1 90 237 PHE B C 1
ATOM 5352 O O . PHE B 1 237 ? -5.875 4.965 13.984 1 90 237 PHE B O 1
ATOM 5359 N N . HIS B 1 238 ? -7.586 6.285 13.609 1 90.69 238 HIS B N 1
ATOM 5360 C CA . HIS B 1 238 ? -8.172 6.305 14.945 1 90.69 238 HIS B CA 1
ATOM 5361 C C . HIS B 1 238 ? -9.695 6.328 14.875 1 90.69 238 HIS B C 1
ATOM 5363 O O . HIS B 1 238 ? -10.32 7.332 15.227 1 90.69 238 HIS B O 1
ATOM 5369 N N . ARG B 1 239 ? -10.297 5.242 14.609 1 83.75 239 ARG B N 1
ATOM 5370 C CA . ARG B 1 239 ? -11.688 5.152 14.18 1 83.75 239 ARG B CA 1
ATOM 5371 C C . ARG B 1 239 ? -12.625 5.109 15.383 1 83.75 239 ARG B C 1
ATOM 5373 O O . ARG B 1 239 ? -13.789 5.512 15.281 1 83.75 239 ARG B O 1
ATOM 5380 N N . GLU B 1 240 ? -12.188 4.695 16.453 1 84.19 240 GLU B N 1
ATOM 5381 C CA . GLU B 1 240 ? -13.055 4.441 17.594 1 84.19 240 GLU B CA 1
ATOM 5382 C C . GLU B 1 240 ? -13.484 5.746 18.266 1 84.19 240 GLU B C 1
ATOM 5384 O O . GLU B 1 240 ? -14.602 5.844 18.781 1 84.19 240 GLU B O 1
ATOM 5389 N N . HIS B 1 241 ? -12.586 6.723 18.297 1 91.25 241 HIS B N 1
ATOM 5390 C CA . HIS B 1 241 ? -12.852 7.992 18.953 1 91.25 241 HIS B CA 1
ATOM 5391 C C . HIS B 1 241 ? -12.422 9.172 18.078 1 91.25 241 HIS B C 1
ATOM 5393 O O . HIS B 1 241 ? -11.406 9.102 17.391 1 91.25 241 HIS B O 1
ATOM 5399 N N . PRO B 1 242 ? -13.211 10.172 18.141 1 94 242 PRO B N 1
ATOM 5400 C CA . PRO B 1 242 ? -12.703 11.398 17.531 1 94 242 PRO B CA 1
ATOM 5401 C C . PRO B 1 242 ? -11.539 12.008 18.312 1 94 242 PRO B C 1
ATOM 5403 O O . PRO B 1 242 ? -11.344 11.688 19.484 1 94 242 PRO B O 1
ATOM 5406 N N . VAL B 1 243 ? -10.781 12.727 17.688 1 95.81 243 VAL B N 1
ATOM 5407 C CA . VAL B 1 243 ? -9.703 13.445 18.359 1 95.81 243 VAL B CA 1
ATOM 5408 C C . VAL B 1 243 ? -10.094 14.914 18.531 1 95.81 243 VAL B C 1
ATOM 5410 O O . VAL B 1 243 ? -10.688 15.516 17.625 1 95.81 243 VAL B O 1
ATOM 5413 N N . LEU B 1 244 ? -9.789 15.43 19.656 1 95.81 244 LEU B N 1
ATOM 5414 C CA . LEU B 1 244 ? -10.195 16.797 20 1 95.81 244 LEU B CA 1
ATOM 5415 C C . LEU B 1 244 ? -8.984 17.719 20.094 1 95.81 244 LEU B C 1
ATOM 5417 O O . LEU B 1 244 ? -7.926 17.312 20.578 1 95.81 244 LEU B O 1
ATOM 5421 N N . LEU B 1 245 ? -9.18 18.922 19.625 1 95.31 245 LEU B N 1
ATOM 5422 C CA . LEU B 1 245 ? -8.148 19.938 19.766 1 95.31 245 LEU B CA 1
ATOM 5423 C C . LEU B 1 245 ? -8.047 20.422 21.219 1 95.31 245 LEU B C 1
ATOM 5425 O O . LEU B 1 245 ? -9.016 20.938 21.766 1 95.31 245 LEU B O 1
ATOM 5429 N N . GLN B 1 246 ? -6.891 20.203 21.891 1 92.88 246 GLN B N 1
ATOM 5430 C CA . GLN B 1 246 ? -6.754 20.578 23.297 1 92.88 246 GLN B CA 1
ATOM 5431 C C . GLN B 1 246 ? -5.285 20.688 23.688 1 92.88 246 GLN B C 1
ATOM 5433 O O . GLN B 1 246 ? -4.398 20.281 22.938 1 92.88 246 GLN B O 1
ATOM 5438 N N . ASN B 1 247 ? -5.113 21.312 24.766 1 90.69 247 ASN B N 1
ATOM 5439 C CA . ASN B 1 247 ? -3.793 21.328 25.391 1 90.69 247 ASN B CA 1
ATOM 5440 C C . ASN B 1 247 ? -3.467 19.984 26.047 1 90.69 247 ASN B C 1
ATOM 5442 O O . ASN B 1 247 ? -4.332 19.359 26.656 1 90.69 247 ASN B O 1
ATOM 5446 N N . VAL B 1 248 ? -2.297 19.516 25.734 1 90.12 248 VAL B N 1
ATOM 5447 C CA . VAL B 1 248 ? -1.896 18.25 26.328 1 90.12 248 VAL B CA 1
ATOM 5448 C C . VAL B 1 248 ? -0.905 18.5 27.469 1 90.12 248 VAL B C 1
ATOM 5450 O O . VAL B 1 248 ? 0.008 19.312 27.328 1 90.12 248 VAL B O 1
ATOM 5453 N N . ASN B 1 249 ? -1.138 17.766 28.578 1 88.06 249 ASN B N 1
ATOM 5454 C CA . ASN B 1 249 ? -0.292 17.938 29.766 1 88.06 249 ASN B CA 1
ATOM 5455 C C . ASN B 1 249 ? 0.67 16.766 29.938 1 88.06 249 ASN B C 1
ATOM 5457 O O . ASN B 1 249 ? 1.169 16.531 31.031 1 88.06 249 ASN B O 1
ATOM 5461 N N . GLU B 1 250 ? 0.786 15.953 28.953 1 90.12 250 GLU B N 1
ATOM 5462 C CA . GLU B 1 250 ? 1.706 14.82 28.953 1 90.12 250 GLU B CA 1
ATOM 5463 C C . GLU B 1 250 ? 2.592 14.836 27.703 1 90.12 250 GLU B C 1
ATOM 5465 O O . GLU B 1 250 ? 2.225 15.43 26.688 1 90.12 250 GLU B O 1
ATOM 5470 N N . CYS B 1 251 ? 3.768 14.375 27.953 1 92.75 251 CYS B N 1
ATOM 5471 C CA . CYS B 1 251 ? 4.668 14.25 26.812 1 92.75 251 CYS B CA 1
ATOM 5472 C C . CYS B 1 251 ? 4.438 12.938 26.078 1 92.75 251 CYS B C 1
ATOM 5474 O O . CYS B 1 251 ? 4.859 11.875 26.547 1 92.75 251 CYS B O 1
ATOM 5476 N N . LEU B 1 252 ? 3.742 12.953 25 1 94 252 LEU B N 1
ATOM 5477 C CA . LEU B 1 252 ? 3.416 11.781 24.203 1 94 252 LEU B CA 1
ATOM 5478 C C . LEU B 1 252 ? 3.922 11.938 22.781 1 94 252 LEU B C 1
ATOM 5480 O O . LEU B 1 252 ? 3.939 13.047 22.234 1 94 252 LEU B O 1
ATOM 5484 N N . PRO B 1 253 ? 4.309 10.914 22.188 1 95 253 PRO B N 1
ATOM 5485 C CA . PRO B 1 253 ? 4.766 10.992 20.797 1 95 253 PRO B CA 1
ATOM 5486 C C . PRO B 1 253 ? 3.613 11.133 19.797 1 95 253 PRO B C 1
ATOM 5488 O O . PRO B 1 253 ? 2.6 10.438 19.922 1 95 253 PRO B O 1
ATOM 5491 N N . CYS B 1 254 ? 3.789 12.094 18.906 1 96.12 254 CYS B N 1
ATOM 5492 C CA . CYS B 1 254 ? 2.854 12.188 17.781 1 96.12 254 CYS B CA 1
ATOM 5493 C C . CYS B 1 254 ? 2.826 10.898 16.984 1 96.12 254 CYS B C 1
ATOM 5495 O O . CYS B 1 254 ? 3.871 10.281 16.75 1 96.12 254 CYS B O 1
ATOM 5497 N N . GLN B 1 255 ? 1.683 10.508 16.5 1 96.25 255 GLN B N 1
ATOM 5498 C CA . GLN B 1 255 ? 1.504 9.211 15.852 1 96.25 255 GLN B CA 1
ATOM 5499 C C . GLN B 1 255 ? 2.125 9.203 14.461 1 96.25 255 GLN B C 1
ATOM 5501 O O . GLN B 1 255 ? 2.375 8.133 13.891 1 96.25 255 GLN B O 1
ATOM 5506 N N . ILE B 1 256 ? 2.408 10.375 13.875 1 96.19 256 ILE B N 1
ATOM 5507 C CA . ILE B 1 256 ? 2.9 10.414 12.5 1 96.19 256 ILE B CA 1
ATOM 5508 C C . ILE B 1 256 ? 4.375 10.805 12.492 1 96.19 256 ILE B C 1
ATOM 5510 O O . ILE B 1 256 ? 5.23 10.016 12.086 1 96.19 256 ILE B O 1
ATOM 5514 N N . CYS B 1 257 ? 4.734 11.914 13.086 1 94.31 257 CYS B N 1
ATOM 5515 C CA . CYS B 1 257 ? 6.117 12.367 13.023 1 94.31 257 CYS B CA 1
ATOM 5516 C C . CYS B 1 257 ? 6.938 11.773 14.164 1 94.31 257 CYS B C 1
ATOM 5518 O O . CYS B 1 257 ? 8.172 11.812 14.133 1 94.31 257 CYS B O 1
ATOM 5520 N N . GLN B 1 258 ? 6.34 11.312 15.227 1 93.62 258 GLN B N 1
ATOM 5521 C CA . GLN B 1 258 ? 6.938 10.641 16.375 1 93.62 258 GLN B CA 1
ATOM 5522 C C . GLN B 1 258 ? 7.723 11.625 17.234 1 93.62 258 GLN B C 1
ATOM 5524 O O . GLN B 1 258 ? 8.5 11.211 18.109 1 93.62 258 GLN B O 1
ATOM 5529 N N . GLU B 1 259 ? 7.531 12.906 17 1 93 259 GLU B N 1
ATOM 5530 C CA . GLU B 1 259 ? 8.07 13.922 17.906 1 93 259 GLU B CA 1
ATOM 5531 C C . GLU B 1 259 ? 7.215 14.062 19.156 1 93 259 GLU B C 1
ATOM 5533 O O . GLU B 1 259 ? 5.984 14.047 19.078 1 93 259 GLU B O 1
ATOM 5538 N N . THR B 1 260 ? 7.844 14.133 20.219 1 94.06 260 THR B N 1
ATOM 5539 C CA . THR B 1 260 ? 7.125 14.227 21.484 1 94.06 260 THR B CA 1
ATOM 5540 C C . THR B 1 260 ? 6.555 15.633 21.672 1 94.06 260 THR B C 1
ATOM 5542 O O . THR B 1 260 ? 7.211 16.625 21.359 1 94.06 260 THR B O 1
ATOM 5545 N N . THR B 1 261 ? 5.379 15.648 22.156 1 92.69 261 THR B N 1
ATOM 5546 C CA . THR B 1 261 ? 4.746 16.938 22.453 1 92.69 261 THR B CA 1
ATOM 5547 C C . THR B 1 261 ? 5.363 17.578 23.688 1 92.69 261 THR B C 1
ATOM 5549 O O . THR B 1 261 ? 5.867 16.875 24.562 1 92.69 261 THR B O 1
ATOM 5552 N N . GLU B 1 262 ? 5.398 18.875 23.688 1 90.31 262 GLU B N 1
ATOM 5553 C CA . GLU B 1 262 ? 5.809 19.625 24.859 1 90.31 262 GLU B CA 1
ATOM 5554 C C . GLU B 1 262 ? 4.613 19.922 25.766 1 90.31 262 GLU B C 1
ATOM 5556 O O . GLU B 1 262 ? 3.461 19.797 25.344 1 90.31 262 GLU B O 1
ATOM 5561 N N . LEU B 1 263 ? 4.988 20.297 26.969 1 88.5 263 LEU B N 1
ATOM 5562 C CA . LEU B 1 263 ? 3.928 20.656 27.906 1 88.5 263 LEU B CA 1
ATOM 5563 C C . LEU B 1 263 ? 3.125 21.844 27.391 1 88.5 263 LEU B C 1
ATOM 5565 O O . LEU B 1 263 ? 3.697 22.812 26.875 1 88.5 263 LEU B O 1
ATOM 5569 N N . ASP B 1 264 ? 1.846 21.781 27.359 1 85.31 264 ASP B N 1
ATOM 5570 C CA . ASP B 1 264 ? 0.896 22.828 27.016 1 85.31 264 ASP B CA 1
ATOM 5571 C C . ASP B 1 264 ? 0.816 23.031 25.5 1 85.31 264 ASP B C 1
ATOM 5573 O O . ASP B 1 264 ? 0.332 24.062 25.031 1 85.31 264 ASP B O 1
ATOM 5577 N N . ASP B 1 265 ? 1.381 22.094 24.75 1 90.38 265 ASP B N 1
ATOM 5578 C CA . ASP B 1 265 ? 1.184 22.125 23.297 1 90.38 265 ASP B CA 1
ATOM 5579 C C . ASP B 1 265 ? -0.29 21.953 22.938 1 90.38 265 ASP B C 1
ATOM 5581 O O . ASP B 1 265 ? -1.022 21.25 23.641 1 90.38 265 ASP B O 1
ATOM 5585 N N . VAL B 1 266 ? -0.693 22.672 21.906 1 93.12 266 VAL B N 1
ATOM 5586 C CA . VAL B 1 266 ? -2.027 22.453 21.359 1 93.12 266 VAL B CA 1
ATOM 5587 C C . VAL B 1 266 ? -1.965 21.406 20.25 1 93.12 266 VAL B C 1
ATOM 5589 O O . VAL B 1 266 ? -1.302 21.609 19.234 1 93.12 266 VAL B O 1
ATOM 5592 N N . VAL B 1 267 ? -2.643 20.266 20.547 1 95.31 267 VAL B N 1
ATOM 5593 C CA . VAL B 1 267 ? -2.613 19.156 19.609 1 95.31 267 VAL B CA 1
ATOM 5594 C C . VAL B 1 267 ? -3.984 18.484 19.562 1 95.31 267 VAL B C 1
ATOM 5596 O O . VAL B 1 267 ? -4.879 18.828 20.344 1 95.31 267 VAL B O 1
ATOM 5599 N N . TYR B 1 268 ? -4.176 17.672 18.578 1 96.19 268 TYR B N 1
ATOM 5600 C CA . TYR B 1 268 ? -5.324 16.766 18.594 1 96.19 268 TYR B CA 1
ATOM 5601 C C . TYR B 1 268 ? -5.055 15.57 19.484 1 96.19 268 TYR B C 1
ATOM 5603 O O . TYR B 1 268 ? -4.055 14.867 19.328 1 96.19 268 TYR B O 1
ATOM 5611 N N . PHE B 1 269 ? -5.988 15.352 20.469 1 96.38 269 PHE B N 1
ATOM 5612 C CA . PHE B 1 269 ? -5.691 14.391 21.516 1 96.38 269 PHE B CA 1
ATOM 5613 C C . PHE B 1 269 ? -6.938 13.594 21.891 1 96.38 269 PHE B C 1
ATOM 5615 O O . PHE B 1 269 ? -8.031 14.148 21.969 1 96.38 269 PHE B O 1
ATOM 5622 N N . CYS B 1 270 ? -6.793 12.25 21.828 1 95.69 270 CYS B N 1
ATOM 5623 C CA . CYS B 1 270 ? -7.781 11.367 22.438 1 95.69 270 CYS B CA 1
ATOM 5624 C C . CYS B 1 270 ? -7.297 10.844 23.781 1 95.69 270 CYS B C 1
ATOM 5626 O O . CYS B 1 270 ? -6.371 10.031 23.844 1 95.69 270 CYS B O 1
ATOM 5628 N N . SER B 1 271 ? -7.922 11.25 24.812 1 92.62 271 SER B N 1
ATOM 5629 C CA . SER B 1 271 ? -7.48 10.945 26.172 1 92.62 271 SER B CA 1
ATOM 5630 C C . SER B 1 271 ? -7.684 9.469 26.5 1 92.62 271 SER B C 1
ATOM 5632 O O . SER B 1 271 ? -6.918 8.891 27.281 1 92.62 271 SER B O 1
ATOM 5634 N N . ILE B 1 272 ? -8.68 8.828 25.938 1 92.75 272 ILE B N 1
ATOM 5635 C CA . ILE B 1 272 ? -9 7.43 26.203 1 92.75 272 ILE B CA 1
ATOM 5636 C C . ILE B 1 272 ? -7.906 6.531 25.641 1 92.75 272 ILE B C 1
ATOM 5638 O O . ILE B 1 272 ? -7.434 5.617 26.312 1 92.75 272 ILE B O 1
ATOM 5642 N N . CYS B 1 273 ? -7.387 6.844 24.453 1 92.88 273 CYS B N 1
ATOM 5643 C CA . CYS B 1 273 ? -6.453 5.984 23.734 1 92.88 273 CYS B CA 1
ATOM 5644 C C . CYS B 1 273 ? -5.027 6.52 23.844 1 92.88 273 CYS B C 1
ATOM 5646 O O . CYS B 1 273 ? -4.086 5.891 23.359 1 92.88 273 CYS B O 1
ATOM 5648 N N . LYS B 1 274 ? -4.859 7.668 24.438 1 93.12 274 LYS B N 1
ATOM 5649 C CA . LYS B 1 274 ? -3.57 8.352 24.5 1 93.12 274 LYS B CA 1
ATOM 5650 C C . LYS B 1 274 ? -2.973 8.539 23.109 1 93.12 274 LYS B C 1
ATOM 5652 O O . LYS B 1 274 ? -1.8 8.234 22.891 1 93.12 274 LYS B O 1
ATOM 5657 N N . PHE B 1 275 ? -3.838 8.984 22.266 1 95.75 275 PHE B N 1
ATOM 5658 C CA . PHE B 1 275 ? -3.521 9.219 20.859 1 95.75 275 PHE B CA 1
ATOM 5659 C C . PHE B 1 275 ? -3.291 10.695 20.594 1 95.75 275 PHE B C 1
ATOM 5661 O O . PHE B 1 275 ? -4.172 11.523 20.844 1 95.75 275 PHE B O 1
ATOM 5668 N N . VAL B 1 276 ? -2.078 11.016 20.062 1 96.19 276 VAL B N 1
ATOM 5669 C CA . VAL B 1 276 ? -1.729 12.414 19.859 1 96.19 276 VAL B CA 1
ATOM 5670 C C . VAL B 1 276 ? -1.348 12.648 18.406 1 96.19 276 VAL B C 1
ATOM 5672 O O . VAL B 1 276 ? -0.69 11.812 17.781 1 96.19 276 VAL B O 1
ATOM 5675 N N . LEU B 1 277 ? -1.837 13.781 17.875 1 96.06 277 LEU B N 1
ATOM 5676 C CA . LEU B 1 277 ? -1.49 14.211 16.531 1 96.06 277 LEU B CA 1
ATOM 5677 C C . LEU B 1 277 ? -1.193 15.711 16.5 1 96.06 277 LEU B C 1
ATOM 5679 O O . LEU B 1 277 ? -2.008 16.516 16.953 1 96.06 277 LEU B O 1
ATOM 5683 N N . HIS B 1 278 ? -0.007 16 16.062 1 94.44 278 HIS B N 1
ATOM 5684 C CA . HIS B 1 278 ? 0.258 17.406 15.805 1 94.44 278 HIS B CA 1
ATOM 5685 C C . HIS B 1 278 ? -0.7 17.969 14.758 1 94.44 278 HIS B C 1
ATOM 5687 O O . HIS B 1 278 ? -1.156 17.234 13.875 1 94.44 278 HIS B O 1
ATOM 5693 N N . ILE B 1 279 ? -0.891 19.203 14.828 1 92.31 279 ILE B N 1
ATOM 5694 C CA . ILE B 1 279 ? -1.767 19.859 13.859 1 92.31 279 ILE B CA 1
ATOM 5695 C C . ILE B 1 279 ? -1.154 19.766 12.469 1 92.31 279 ILE B C 1
ATOM 5697 O O . ILE B 1 279 ? -1.857 19.484 11.492 1 92.31 279 ILE B O 1
ATOM 5701 N N . ARG B 1 280 ? 0.126 19.969 12.391 1 90.06 280 ARG B N 1
ATOM 5702 C CA . ARG B 1 280 ? 0.825 19.906 11.109 1 90.06 280 ARG B CA 1
ATOM 5703 C C . ARG B 1 280 ? 0.78 18.484 10.539 1 90.06 280 ARG B C 1
ATOM 5705 O O . ARG B 1 280 ? 0.908 18.297 9.328 1 90.06 280 ARG B O 1
ATOM 5712 N N . CYS B 1 281 ? 0.554 17.453 11.367 1 94.19 281 CYS B N 1
ATOM 5713 C CA . CYS B 1 281 ? 0.609 16.062 10.938 1 94.19 281 CYS B CA 1
ATOM 5714 C C . CYS B 1 281 ? -0.768 15.562 10.508 1 94.19 281 CYS B C 1
ATOM 5716 O O . CYS B 1 281 ? -0.89 14.492 9.914 1 94.19 281 CYS B O 1
ATOM 5718 N N . VAL B 1 282 ? -1.763 16.344 10.742 1 92.19 282 VAL B N 1
ATOM 5719 C CA . VAL B 1 282 ? -3.111 15.992 10.312 1 92.19 282 VAL B CA 1
ATOM 5720 C C . VAL B 1 282 ? -3.17 15.93 8.789 1 92.19 282 VAL B C 1
ATOM 5722 O O . VAL B 1 282 ? -3.812 15.047 8.219 1 92.19 282 VAL B O 1
ATOM 5725 N N . SER B 1 283 ? -2.455 16.828 8.125 1 89.62 283 SER B N 1
ATOM 5726 C CA . SER B 1 283 ? -2.453 16.891 6.672 1 89.62 283 SER B CA 1
ATOM 5727 C C . SER B 1 283 ? -1.152 16.344 6.094 1 89.62 283 SER B C 1
ATOM 5729 O O . SER B 1 283 ? -0.61 16.906 5.137 1 89.62 283 SER B O 1
ATOM 5731 N N . SER B 1 284 ? -0.671 15.281 6.629 1 93.5 284 SER B N 1
ATOM 5732 C CA . SER B 1 284 ? 0.537 14.672 6.09 1 93.5 284 SER B CA 1
ATOM 5733 C C . SER B 1 284 ? 0.321 14.18 4.66 1 93.5 284 SER B C 1
ATOM 5735 O O . SER B 1 284 ? -0.765 13.711 4.32 1 93.5 284 SER B O 1
ATOM 5737 N N . PRO B 1 285 ? 1.379 14.312 3.854 1 95.19 285 PRO B N 1
ATOM 5738 C CA . PRO B 1 285 ? 1.22 13.875 2.463 1 95.19 285 PRO B CA 1
ATOM 5739 C C . PRO B 1 285 ? 0.895 12.391 2.342 1 95.19 285 PRO B C 1
ATOM 5741 O O . PRO B 1 285 ? 1.512 11.562 3.018 1 95.19 285 PRO B O 1
ATOM 5744 N N . PRO B 1 286 ? -0.03 12.102 1.503 1 95.06 286 PRO B N 1
ATOM 5745 C CA . PRO B 1 286 ? -0.414 10.695 1.344 1 95.06 286 PRO B CA 1
ATOM 5746 C C . PRO B 1 286 ? 0.715 9.836 0.779 1 95.06 286 PRO B C 1
ATOM 5748 O O . PRO B 1 286 ? 0.846 8.664 1.144 1 95.06 286 PRO B O 1
ATOM 5751 N N . THR B 1 287 ? 1.498 10.414 -0.12 1 96.69 287 THR B N 1
ATOM 5752 C CA . THR B 1 287 ? 2.604 9.688 -0.738 1 96.69 287 THR B CA 1
ATOM 5753 C C . THR B 1 287 ? 3.889 10.508 -0.673 1 96.69 287 THR B C 1
ATOM 5755 O O . THR B 1 287 ? 3.867 11.727 -0.865 1 96.69 287 THR B O 1
ATOM 5758 N N . ILE B 1 288 ? 4.922 9.883 -0.328 1 97.25 288 ILE B N 1
ATOM 5759 C CA . ILE B 1 288 ? 6.238 10.516 -0.292 1 97.25 288 ILE B CA 1
ATOM 5760 C C . ILE B 1 288 ? 7.207 9.734 -1.173 1 97.25 288 ILE B C 1
ATOM 5762 O O . ILE B 1 288 ? 7.332 8.516 -1.042 1 97.25 288 ILE B O 1
ATOM 5766 N N . GLU B 1 289 ? 7.812 10.438 -2.125 1 96.12 289 GLU B N 1
ATOM 5767 C CA . GLU B 1 289 ? 8.82 9.828 -2.984 1 96.12 289 GLU B CA 1
ATOM 5768 C C . GLU B 1 289 ? 10.211 10.398 -2.699 1 96.12 289 GLU B C 1
ATOM 5770 O O . GLU B 1 289 ? 10.406 11.609 -2.721 1 96.12 289 GLU B O 1
ATOM 5775 N N . ASP B 1 290 ? 11.078 9.547 -2.266 1 93.75 290 ASP B N 1
ATOM 5776 C CA . ASP B 1 290 ? 12.477 9.883 -2.055 1 93.75 290 ASP B CA 1
ATOM 5777 C C . ASP B 1 290 ? 13.398 8.875 -2.744 1 93.75 290 ASP B C 1
ATOM 5779 O O . ASP B 1 290 ? 13.891 7.941 -2.107 1 93.75 290 ASP B O 1
ATOM 5783 N N . LYS B 1 291 ? 13.75 9.031 -3.959 1 91.94 291 LYS B N 1
ATOM 5784 C CA . LYS B 1 291 ? 14.484 8.086 -4.793 1 91.94 291 LYS B CA 1
ATOM 5785 C C . LYS B 1 291 ? 15.938 7.965 -4.34 1 91.94 291 LYS B C 1
ATOM 5787 O O . LYS B 1 291 ? 16.609 6.98 -4.656 1 91.94 291 LYS B O 1
ATOM 5792 N N . LEU B 1 292 ? 16.344 8.953 -3.689 1 91.19 292 LEU B N 1
ATOM 5793 C CA . LEU B 1 292 ? 17.719 8.93 -3.205 1 91.19 292 LEU B CA 1
ATOM 5794 C C . LEU B 1 292 ? 17.906 7.84 -2.158 1 91.19 292 LEU B C 1
ATOM 5796 O O . LEU B 1 292 ? 18.953 7.195 -2.111 1 91.19 292 LEU B O 1
ATOM 5800 N N . HIS B 1 293 ? 16.859 7.621 -1.399 1 93.06 293 HIS B N 1
ATOM 5801 C CA . HIS B 1 293 ? 17.031 6.742 -0.248 1 93.06 293 HIS B CA 1
ATOM 5802 C C . HIS B 1 293 ? 16.297 5.426 -0.44 1 93.06 293 HIS B C 1
ATOM 5804 O O . HIS B 1 293 ? 16.656 4.41 0.166 1 93.06 293 HIS B O 1
ATOM 5810 N N . HIS B 1 294 ? 15.258 5.438 -1.2 1 93.81 294 HIS B N 1
ATOM 5811 C CA . HIS B 1 294 ? 14.477 4.23 -1.447 1 93.81 294 HIS B CA 1
ATOM 5812 C C . HIS B 1 294 ? 13.891 4.23 -2.857 1 93.81 294 HIS B C 1
ATOM 5814 O O . HIS B 1 294 ? 13.352 5.238 -3.311 1 93.81 294 HIS B O 1
ATOM 5820 N N . ALA B 1 295 ? 13.93 3.156 -3.512 1 93.75 295 ALA B N 1
ATOM 5821 C CA . ALA B 1 295 ? 13.586 3.043 -4.926 1 93.75 295 ALA B CA 1
ATOM 5822 C C . ALA B 1 295 ? 12.086 3.211 -5.141 1 93.75 295 ALA B C 1
ATOM 5824 O O . ALA B 1 295 ? 11.648 3.662 -6.203 1 93.75 295 ALA B O 1
ATOM 5825 N N . HIS B 1 296 ? 11.266 2.924 -4.148 1 95.44 296 HIS B N 1
ATOM 5826 C CA . HIS B 1 296 ? 9.812 2.912 -4.301 1 95.44 296 HIS B CA 1
ATOM 5827 C C . HIS B 1 296 ? 9.156 4.004 -3.457 1 95.44 296 HIS B C 1
ATOM 5829 O O . HIS B 1 296 ? 9.703 4.398 -2.422 1 95.44 296 HIS B O 1
ATOM 5835 N N . PRO B 1 297 ? 7.988 4.492 -3.877 1 96.56 297 PRO B N 1
ATOM 5836 C CA . PRO B 1 297 ? 7.277 5.484 -3.07 1 96.56 297 PRO B CA 1
ATOM 5837 C C . PRO B 1 297 ? 6.68 4.891 -1.796 1 96.56 297 PRO B C 1
ATOM 5839 O O . PRO B 1 297 ? 6.387 3.693 -1.746 1 96.56 297 PRO B O 1
ATOM 5842 N N . PHE B 1 298 ? 6.578 5.738 -0.793 1 97.62 298 PHE B N 1
ATOM 5843 C CA . PHE B 1 298 ? 5.922 5.371 0.457 1 97.62 298 PHE B CA 1
ATOM 5844 C C . PHE B 1 298 ? 4.523 5.973 0.533 1 97.62 298 PHE B C 1
ATOM 5846 O O . PHE B 1 298 ? 4.312 7.117 0.122 1 97.62 298 PHE B O 1
ATOM 5853 N N . THR B 1 299 ? 3.6 5.227 1.009 1 97.69 299 THR B N 1
ATOM 5854 C CA . THR B 1 299 ? 2.221 5.68 1.152 1 97.69 299 THR B CA 1
ATOM 5855 C C . THR B 1 299 ? 1.785 5.633 2.615 1 97.69 299 THR B C 1
ATOM 5857 O O . THR B 1 299 ? 2.09 4.676 3.326 1 97.69 299 THR B O 1
ATOM 5860 N N . LEU B 1 300 ? 1.123 6.703 2.99 1 97.31 300 LEU B N 1
ATOM 5861 C CA . LEU B 1 300 ? 0.576 6.727 4.34 1 97.31 300 LEU B CA 1
ATOM 5862 C C . LEU B 1 300 ? -0.479 5.641 4.52 1 97.31 300 LEU B C 1
ATOM 5864 O O . LEU B 1 300 ? -1.413 5.539 3.721 1 97.31 300 LEU B O 1
ATOM 5868 N N . PHE B 1 301 ? -0.227 4.773 5.484 1 97 301 PHE B N 1
ATOM 5869 C CA . PHE B 1 301 ? -1.126 3.658 5.754 1 97 301 PHE B CA 1
ATOM 5870 C C . PHE B 1 301 ? -1.93 3.904 7.023 1 97 301 PHE B C 1
ATOM 5872 O O . PHE B 1 301 ? -1.372 3.928 8.125 1 97 301 PHE B O 1
ATOM 5879 N N . PRO B 1 302 ? -3.303 4.094 6.848 1 94.31 302 PRO B N 1
ATOM 5880 C CA . PRO B 1 302 ? -4.117 4.531 7.984 1 94.31 302 PRO B CA 1
ATOM 5881 C C . PRO B 1 302 ? -4.41 3.404 8.969 1 94.31 302 PRO B C 1
ATOM 5883 O O . PRO B 1 302 ? -5.574 3.09 9.227 1 94.31 302 PRO B O 1
ATOM 5886 N N . ARG B 1 303 ? -3.357 2.893 9.547 1 93.25 303 ARG B N 1
ATOM 5887 C CA . ARG B 1 303 ? -3.422 1.844 10.562 1 93.25 303 ARG B CA 1
ATOM 5888 C C . ARG B 1 303 ? -2.203 1.894 11.477 1 93.25 303 ARG B C 1
ATOM 5890 O O . ARG B 1 303 ? -1.08 2.105 11.016 1 93.25 303 ARG B O 1
ATOM 5897 N N . GLN B 1 304 ? -2.492 1.704 12.734 1 93.5 304 GLN B N 1
ATOM 5898 C CA . GLN B 1 304 ? -1.373 1.716 13.664 1 93.5 304 GLN B CA 1
ATOM 5899 C C . GLN B 1 304 ? -0.594 0.405 13.609 1 93.5 304 GLN B C 1
ATOM 5901 O O . GLN B 1 304 ? -1.185 -0.669 13.477 1 93.5 304 GLN B O 1
ATOM 5906 N N . VAL B 1 305 ? 0.697 0.538 13.672 1 94.38 305 VAL B N 1
ATOM 5907 C CA . VAL B 1 305 ? 1.578 -0.623 13.766 1 94.38 305 VAL B CA 1
ATOM 5908 C C . VAL B 1 305 ? 2.516 -0.466 14.961 1 94.38 305 VAL B C 1
ATOM 5910 O O . VAL B 1 305 ? 2.59 0.608 15.562 1 94.38 305 VAL B O 1
ATOM 5913 N N . SER B 1 306 ? 3.27 -1.506 15.289 1 93.19 306 SER B N 1
ATOM 5914 C CA . SER B 1 306 ? 3.957 -1.506 16.578 1 93.19 306 SER B CA 1
ATOM 5915 C C . SER B 1 306 ? 5.465 -1.384 16.391 1 93.19 306 SER B C 1
ATOM 5917 O O . SER B 1 306 ? 6.207 -1.277 17.375 1 93.19 306 SER B O 1
ATOM 5919 N N . TYR B 1 307 ? 5.906 -1.395 15.188 1 93.06 307 TYR B N 1
ATOM 5920 C CA . TYR B 1 307 ? 7.348 -1.251 15.031 1 93.06 307 TYR B CA 1
ATOM 5921 C C . TYR B 1 307 ? 7.691 -0.704 13.648 1 93.06 307 TYR B C 1
ATOM 5923 O O . TYR B 1 307 ? 6.906 -0.837 12.711 1 93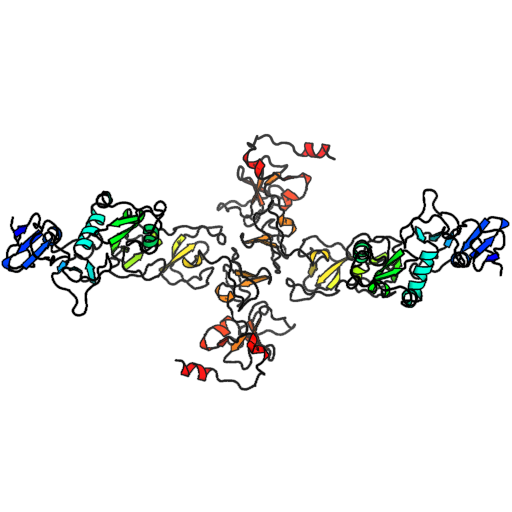.06 307 TYR B O 1
ATOM 5931 N N . CYS B 1 308 ? 8.797 -0.092 13.523 1 96.19 308 CYS B N 1
ATOM 5932 C CA . CYS B 1 308 ? 9.328 0.448 12.273 1 96.19 308 CYS B CA 1
ATOM 5933 C C . CYS B 1 308 ? 10.367 -0.486 11.672 1 96.19 308 CYS B C 1
ATOM 5935 O O . CYS B 1 308 ? 11.344 -0.843 12.336 1 96.19 308 CYS B O 1
ATOM 5937 N N . ASP B 1 309 ? 10.281 -0.821 10.422 1 95.56 309 ASP B N 1
ATOM 5938 C CA . ASP B 1 309 ? 11.188 -1.763 9.773 1 95.56 309 ASP B CA 1
ATOM 5939 C C . ASP B 1 309 ? 12.531 -1.107 9.469 1 95.56 309 ASP B C 1
ATOM 5941 O O . ASP B 1 309 ? 13.523 -1.798 9.234 1 95.56 309 ASP B O 1
ATOM 5945 N N . ALA B 1 310 ? 12.578 0.192 9.438 1 96 310 ALA B N 1
ATOM 5946 C CA . ALA B 1 310 ? 13.805 0.894 9.062 1 96 310 ALA B CA 1
ATOM 5947 C C . ALA B 1 310 ? 14.727 1.069 10.273 1 96 310 ALA B C 1
ATOM 5949 O O . ALA B 1 310 ? 15.945 0.927 10.156 1 96 310 ALA B O 1
ATOM 5950 N N . CYS B 1 311 ? 14.133 1.356 11.469 1 94.06 311 CYS B N 1
ATOM 5951 C CA . CYS B 1 311 ? 14.992 1.649 12.617 1 94.06 311 CYS B CA 1
ATOM 5952 C C . CYS B 1 311 ? 14.812 0.605 13.711 1 94.06 311 CYS B C 1
ATOM 5954 O O . CYS B 1 311 ? 15.625 0.523 14.633 1 94.06 311 CYS B O 1
ATOM 5956 N N . GLY B 1 312 ? 13.742 -0.144 13.656 1 91.75 312 GLY B N 1
ATOM 5957 C CA . GLY B 1 312 ? 13.539 -1.228 14.602 1 91.75 312 GLY B CA 1
ATOM 5958 C C . GLY B 1 312 ? 12.938 -0.762 15.914 1 91.75 312 GLY B C 1
ATOM 5959 O O . GLY B 1 312 ? 12.766 -1.559 16.844 1 91.75 312 GLY B O 1
ATOM 5960 N N . THR B 1 313 ? 12.594 0.449 15.992 1 90.62 313 THR B N 1
ATOM 5961 C CA . THR B 1 313 ? 12.055 0.993 17.234 1 90.62 313 THR B CA 1
ATOM 5962 C C . THR B 1 313 ? 10.633 0.488 17.469 1 90.62 313 THR B C 1
ATOM 5964 O O . THR B 1 313 ? 9.82 0.445 16.547 1 90.62 313 THR B O 1
ATOM 5967 N N . LEU B 1 314 ? 10.43 0.09 18.719 1 90.31 314 LEU B N 1
ATOM 5968 C CA . LEU B 1 314 ? 9.109 -0.38 19.109 1 90.31 314 LEU B CA 1
ATOM 5969 C C . LEU B 1 314 ? 8.219 0.787 19.531 1 90.31 314 LEU B C 1
ATOM 5971 O O . LEU B 1 314 ? 8.711 1.785 20.062 1 90.31 314 LEU B O 1
ATOM 5975 N N . GLY B 1 315 ? 6.887 0.683 19.281 1 91.69 315 GLY B N 1
ATOM 5976 C CA . GLY B 1 315 ? 5.91 1.701 19.625 1 91.69 315 GLY B CA 1
ATOM 5977 C C . GLY B 1 315 ? 4.832 1.873 18.562 1 91.69 315 GLY B C 1
ATOM 5978 O O . GLY B 1 315 ? 5.102 1.76 17.359 1 91.69 315 GLY B O 1
ATOM 5979 N N . ASN B 1 316 ? 3.689 2.182 19 1 93.19 316 ASN B N 1
ATOM 5980 C CA . ASN B 1 316 ? 2.578 2.35 18.078 1 93.19 316 ASN B CA 1
ATOM 5981 C C . ASN B 1 316 ? 2.701 3.648 17.281 1 93.19 316 ASN B C 1
ATOM 5983 O O . ASN B 1 316 ? 3.092 4.68 17.828 1 93.19 316 ASN B O 1
ATOM 5987 N N . TYR B 1 317 ? 2.477 3.609 16.078 1 96.19 317 TYR B N 1
ATOM 5988 C CA . TYR B 1 317 ? 2.504 4.773 15.203 1 96.19 317 TYR B CA 1
ATOM 5989 C C . TYR B 1 317 ? 1.771 4.492 13.898 1 96.19 317 TYR B C 1
ATOM 5991 O O . TYR B 1 317 ? 1.379 3.355 13.633 1 96.19 317 TYR B O 1
ATOM 5999 N N . VAL B 1 318 ? 1.519 5.562 13.164 1 97.12 318 VAL B N 1
ATOM 6000 C CA . VAL B 1 318 ? 0.937 5.438 11.828 1 97.12 318 VAL B CA 1
ATOM 6001 C C . VAL B 1 318 ? 2.047 5.422 10.781 1 97.12 318 VAL B C 1
ATOM 6003 O O . VAL B 1 318 ? 2.76 6.41 10.609 1 97.12 318 VAL B O 1
ATOM 6006 N N . PRO B 1 319 ? 2.168 4.312 10.07 1 97.75 319 PRO B N 1
ATOM 6007 C CA . PRO B 1 319 ? 3.342 4.141 9.203 1 97.75 319 PRO B CA 1
ATOM 6008 C C . PRO B 1 319 ? 3.117 4.668 7.793 1 97.75 319 PRO B C 1
ATOM 6010 O O . PRO B 1 319 ? 1.973 4.887 7.383 1 97.75 319 PRO B O 1
ATOM 6013 N N . TYR B 1 320 ? 4.23 5 7.191 1 98.12 320 TYR B N 1
ATOM 6014 C CA . TYR B 1 320 ? 4.312 4.965 5.738 1 98.12 320 TYR B CA 1
ATOM 6015 C C . TYR B 1 320 ? 4.746 3.588 5.25 1 98.12 320 TYR B C 1
ATOM 6017 O O . TYR B 1 320 ? 5.637 2.969 5.832 1 98.12 320 TYR B O 1
ATOM 6025 N N . ILE B 1 321 ? 4.078 3.064 4.188 1 97.62 321 ILE B N 1
ATOM 6026 C CA . ILE B 1 321 ? 4.383 1.706 3.748 1 97.62 321 ILE B CA 1
ATOM 6027 C C . ILE B 1 321 ? 4.93 1.736 2.322 1 97.62 321 ILE B C 1
ATOM 6029 O O . ILE B 1 321 ? 4.555 2.598 1.523 1 97.62 321 ILE B O 1
ATOM 6033 N N . CYS B 1 322 ? 5.867 0.849 2.035 1 96.44 322 CYS B N 1
ATOM 6034 C CA . CYS B 1 322 ? 6.219 0.48 0.669 1 96.44 322 CYS B CA 1
ATOM 6035 C C . CYS B 1 322 ? 5.551 -0.829 0.267 1 96.44 322 CYS B C 1
ATOM 6037 O O . CYS B 1 322 ? 5.926 -1.897 0.756 1 96.44 322 CYS B O 1
ATOM 6039 N N . SER B 1 323 ? 4.617 -0.758 -0.603 1 93.69 323 SER B N 1
ATOM 6040 C CA . SER B 1 323 ? 3.824 -1.927 -0.972 1 93.69 323 SER B CA 1
ATOM 6041 C C . SER B 1 323 ? 4.668 -2.951 -1.723 1 93.69 323 SER B C 1
ATOM 6043 O O . SER B 1 323 ? 4.391 -4.152 -1.669 1 93.69 323 SER B O 1
ATOM 6045 N N . THR B 1 324 ? 5.723 -2.5 -2.352 1 92.5 324 THR B N 1
ATOM 6046 C CA . THR B 1 324 ? 6.582 -3.381 -3.135 1 92.5 324 THR B CA 1
ATOM 6047 C C . THR B 1 324 ? 7.512 -4.18 -2.225 1 92.5 324 THR B C 1
ATOM 6049 O O . THR B 1 324 ? 7.695 -5.383 -2.418 1 92.5 324 THR B O 1
ATOM 6052 N N . CYS B 1 325 ? 7.98 -3.541 -1.173 1 93 325 CYS B N 1
ATOM 6053 C CA . CYS B 1 325 ? 8.984 -4.172 -0.327 1 93 325 CYS B CA 1
ATOM 6054 C C . CYS B 1 325 ? 8.352 -4.789 0.913 1 93 325 CYS B C 1
ATOM 6056 O O . CYS B 1 325 ? 8.977 -5.586 1.609 1 93 325 CYS B O 1
ATOM 6058 N N . GLY B 1 326 ? 7.137 -4.359 1.183 1 93.69 326 GLY B N 1
ATOM 6059 C CA . GLY B 1 326 ? 6.441 -4.914 2.332 1 93.69 326 GLY B CA 1
ATOM 6060 C C . GLY B 1 326 ? 6.992 -4.426 3.658 1 93.69 326 GLY B C 1
ATOM 6061 O O . GLY B 1 326 ? 7.219 -5.219 4.574 1 93.69 326 GLY B O 1
ATOM 6062 N N . ILE B 1 327 ? 7.25 -3.109 3.738 1 95.56 327 ILE B N 1
ATOM 6063 C CA . ILE B 1 327 ? 7.855 -2.592 4.961 1 95.56 327 ILE B CA 1
ATOM 6064 C C . ILE B 1 327 ? 7.02 -1.435 5.5 1 95.56 327 ILE B C 1
ATOM 6066 O O . ILE B 1 327 ? 6.359 -0.727 4.734 1 95.56 327 ILE B O 1
ATOM 6070 N N . PHE B 1 328 ? 7.02 -1.281 6.863 1 96.81 328 PHE B N 1
ATOM 6071 C CA . PHE B 1 328 ? 6.453 -0.165 7.613 1 96.81 328 PHE B CA 1
ATOM 6072 C C . PHE B 1 328 ? 7.551 0.749 8.141 1 96.81 328 PHE B C 1
ATOM 6074 O O . PHE B 1 328 ? 8.484 0.288 8.797 1 96.81 328 PHE B O 1
ATOM 6081 N N . VAL B 1 329 ? 7.375 2.074 7.875 1 97.62 329 VAL B N 1
ATOM 6082 C CA . VAL B 1 329 ? 8.453 2.924 8.359 1 97.62 329 VAL B CA 1
ATOM 6083 C C . VAL B 1 329 ? 7.879 4.215 8.938 1 97.62 329 VAL B C 1
ATOM 6085 O O . VAL B 1 329 ? 6.773 4.625 8.578 1 97.62 329 VAL B O 1
ATOM 6088 N N . HIS B 1 330 ? 8.609 4.766 9.875 1 97 330 HIS B N 1
ATOM 6089 C CA . HIS B 1 330 ? 8.32 6.125 10.305 1 97 330 HIS B CA 1
ATOM 6090 C C . HIS B 1 330 ? 8.445 7.113 9.148 1 97 330 HIS B C 1
ATOM 6092 O O . HIS B 1 330 ? 9.18 6.863 8.195 1 97 330 HIS B O 1
ATOM 6098 N N . LYS B 1 331 ? 7.723 8.211 9.328 1 96.69 331 LYS B N 1
ATOM 6099 C CA . LYS B 1 331 ? 7.875 9.273 8.336 1 96.69 331 LYS B CA 1
ATOM 6100 C C . LYS B 1 331 ? 9.328 9.734 8.242 1 96.69 331 LYS B C 1
ATOM 6102 O O . LYS B 1 331 ? 9.867 9.891 7.148 1 96.69 331 LYS B O 1
ATOM 6107 N N . LYS B 1 332 ? 9.961 9.875 9.344 1 93.81 332 LYS B N 1
ATOM 6108 C CA . LYS B 1 332 ? 11.344 10.352 9.391 1 93.81 332 LYS B CA 1
ATOM 6109 C C . LYS B 1 332 ? 12.305 9.305 8.844 1 93.81 332 LYS B C 1
ATOM 6111 O O . LYS B 1 332 ? 13.406 9.641 8.391 1 93.81 332 LYS B O 1
ATOM 6116 N N . CYS B 1 333 ? 11.922 8.039 8.891 1 95.69 333 CYS B N 1
ATOM 6117 C CA . CYS B 1 333 ? 12.812 6.945 8.508 1 95.69 333 CYS B CA 1
ATOM 6118 C C . CYS B 1 333 ? 12.742 6.699 7.004 1 95.69 333 CYS B C 1
ATOM 6120 O O . CYS B 1 333 ? 13.461 5.848 6.477 1 95.69 333 CYS B O 1
ATOM 6122 N N . ILE B 1 334 ? 11.906 7.414 6.301 1 96.12 334 ILE B N 1
ATOM 6123 C CA . ILE B 1 334 ? 11.828 7.324 4.848 1 96.12 334 ILE B CA 1
ATOM 6124 C C . ILE B 1 334 ? 13.148 7.77 4.23 1 96.12 334 ILE B C 1
ATOM 6126 O O . ILE B 1 334 ? 13.594 7.199 3.23 1 96.12 334 ILE B O 1
ATOM 6130 N N . SER B 1 335 ? 13.797 8.75 4.914 1 93.5 335 SER B N 1
ATOM 6131 C CA . SER B 1 335 ? 15.008 9.344 4.363 1 93.5 335 SER B CA 1
ATOM 6132 C C . SER B 1 335 ? 16.25 8.867 5.113 1 93.5 335 SER B C 1
ATOM 6134 O O . SER B 1 335 ? 17.219 9.617 5.27 1 93.5 335 SER B O 1
ATOM 6136 N N . VAL B 1 336 ? 16.172 7.68 5.668 1 93.5 336 VAL B N 1
ATOM 6137 C CA . VAL B 1 336 ? 17.344 7.098 6.289 1 93.5 336 VAL B CA 1
ATOM 6138 C C . VAL B 1 336 ? 18.438 6.875 5.234 1 93.5 336 VAL B C 1
ATOM 6140 O O . VAL B 1 336 ? 18.172 6.281 4.188 1 93.5 336 VAL B O 1
ATOM 6143 N N . PRO B 1 337 ? 19.594 7.391 5.527 1 93 337 PRO B N 1
ATOM 6144 C CA . PRO B 1 337 ? 20.656 7.246 4.531 1 93 337 PRO B CA 1
ATOM 6145 C C . PRO B 1 337 ? 21 5.785 4.234 1 93 337 PRO B C 1
ATOM 6147 O O . PRO B 1 337 ? 21.062 4.961 5.152 1 93 337 PRO B O 1
ATOM 6150 N N . ARG B 1 338 ? 21.328 5.484 3.004 1 93.81 338 ARG B N 1
ATOM 6151 C CA . ARG B 1 338 ? 21.609 4.113 2.59 1 93.81 338 ARG B CA 1
ATOM 6152 C C . ARG B 1 338 ? 23.016 3.689 3.035 1 93.81 338 ARG B C 1
ATOM 6154 O O . ARG B 1 338 ? 23.203 2.562 3.498 1 93.81 338 ARG B O 1
ATOM 6161 N N . ILE B 1 339 ? 23.906 4.625 2.822 1 94 339 ILE B N 1
ATOM 6162 C CA . ILE B 1 339 ? 25.297 4.367 3.184 1 94 339 ILE B CA 1
ATOM 6163 C C . ILE B 1 339 ? 25.828 5.531 4.008 1 94 339 ILE B C 1
ATOM 6165 O O . ILE B 1 339 ? 25.625 6.695 3.658 1 94 339 ILE B O 1
ATOM 6169 N N . ILE B 1 340 ? 26.484 5.172 5.109 1 93.5 340 ILE B N 1
ATOM 6170 C CA . ILE B 1 340 ? 27.062 6.234 5.918 1 93.5 340 ILE B CA 1
ATOM 6171 C C . ILE B 1 340 ? 28.5 5.859 6.316 1 93.5 340 ILE B C 1
ATOM 6173 O O . ILE B 1 340 ? 28.859 4.68 6.305 1 93.5 340 ILE B O 1
ATOM 6177 N N . LYS B 1 341 ? 29.234 6.906 6.477 1 92.56 341 LYS B N 1
ATOM 6178 C CA . LYS B 1 341 ? 30.516 6.766 7.172 1 92.56 341 LYS B CA 1
ATOM 6179 C C . LYS B 1 341 ? 30.375 7.094 8.656 1 92.56 341 LYS B C 1
ATOM 6181 O O . LYS B 1 341 ? 30.016 8.219 9.016 1 92.56 341 LYS B O 1
ATOM 6186 N N . PHE B 1 342 ? 30.594 6.047 9.414 1 89.81 342 PHE B N 1
ATOM 6187 C CA . PHE B 1 342 ? 30.406 6.148 10.852 1 89.81 342 PHE B CA 1
ATOM 6188 C C . PHE B 1 342 ? 31.75 6.395 11.555 1 89.81 342 PHE B C 1
ATOM 6190 O O . PHE B 1 342 ? 32.75 5.766 11.227 1 89.81 342 PHE B O 1
ATOM 6197 N N . PHE B 1 343 ? 31.766 7.293 12.461 1 86.19 343 PHE B N 1
ATOM 6198 C CA . PHE B 1 343 ? 33 7.793 13.039 1 86.19 343 PHE B CA 1
ATOM 6199 C C . PHE B 1 343 ? 33.75 6.684 13.789 1 86.19 343 PHE B C 1
ATOM 6201 O O . PHE B 1 343 ? 34.969 6.699 13.883 1 86.19 343 PHE B O 1
ATOM 6208 N N . ARG B 1 344 ? 33.062 5.672 14.297 1 86.88 344 ARG B N 1
ATOM 6209 C CA . ARG B 1 344 ? 33.688 4.621 15.102 1 86.88 344 ARG B CA 1
ATOM 6210 C C . ARG B 1 344 ? 34.062 3.412 14.242 1 86.88 344 ARG B C 1
ATOM 6212 O O . ARG B 1 344 ? 34.344 2.338 14.766 1 86.88 344 ARG B O 1
ATOM 6219 N N . HIS B 1 345 ? 33.844 3.643 13 1 89.44 345 HIS B N 1
ATOM 6220 C CA . HIS B 1 345 ? 34.125 2.502 12.125 1 89.44 345 HIS B CA 1
ATOM 6221 C C . HIS B 1 345 ? 34.844 2.932 10.859 1 89.44 345 HIS B C 1
ATOM 6223 O O . HIS B 1 345 ? 34.594 4.004 10.32 1 89.44 345 HIS B O 1
ATOM 6229 N N . GLN B 1 346 ? 35.688 2.088 10.328 1 88.12 346 GLN B N 1
ATOM 6230 C CA . GLN B 1 346 ? 36.562 2.434 9.211 1 88.12 346 GLN B CA 1
ATOM 6231 C C . GLN B 1 346 ? 35.812 2.283 7.879 1 88.12 346 GLN B C 1
ATOM 6233 O O . GLN B 1 346 ? 36.031 3.082 6.961 1 88.12 346 GLN B O 1
ATOM 6238 N N . HIS B 1 347 ? 35 1.329 7.719 1 91.75 347 HIS B N 1
ATOM 6239 C CA . HIS B 1 347 ? 34.344 1.053 6.453 1 91.75 347 HIS B CA 1
ATOM 6240 C C . HIS B 1 347 ? 33.031 1.807 6.355 1 91.75 347 HIS B C 1
ATOM 6242 O O . HIS B 1 347 ? 32.469 2.242 7.371 1 91.75 347 HIS B O 1
ATOM 6248 N N . ASN B 1 348 ? 32.594 1.933 5.109 1 92 348 ASN B N 1
ATOM 6249 C CA . ASN B 1 348 ? 31.219 2.359 4.898 1 92 348 ASN B CA 1
ATOM 6250 C C . ASN B 1 348 ? 30.234 1.296 5.363 1 92 348 ASN B C 1
ATOM 6252 O O . ASN B 1 348 ? 30.453 0.102 5.156 1 92 348 ASN B O 1
ATOM 6256 N N . ILE B 1 349 ? 29.297 1.773 6.047 1 92.94 349 ILE B N 1
ATOM 6257 C CA . ILE B 1 349 ? 28.281 0.824 6.492 1 92.94 349 ILE B CA 1
ATOM 6258 C C . ILE B 1 349 ? 26.953 1.118 5.793 1 92.94 349 ILE B C 1
ATOM 6260 O O . ILE B 1 349 ? 26.641 2.277 5.523 1 92.94 349 ILE B O 1
ATOM 6264 N N . SER B 1 350 ? 26.25 0.13 5.473 1 93.88 350 SER B N 1
ATOM 6265 C CA . SER B 1 350 ? 25.031 0.253 4.691 1 93.88 350 SER B CA 1
ATOM 6266 C C . SER B 1 350 ? 23.797 -0.068 5.539 1 93.88 350 SER B C 1
ATOM 6268 O O . SER B 1 350 ? 23.844 -0.959 6.391 1 93.88 350 SER B O 1
ATOM 6270 N N . HIS B 1 351 ? 22.781 0.753 5.336 1 95.12 351 HIS B N 1
ATOM 6271 C CA . HIS B 1 351 ? 21.5 0.423 5.934 1 95.12 351 HIS B CA 1
ATOM 6272 C C . HIS B 1 351 ? 20.922 -0.856 5.332 1 95.12 351 HIS B C 1
ATOM 6274 O O . HIS B 1 351 ? 20.859 -0.996 4.109 1 95.12 351 HIS B O 1
ATOM 6280 N N . THR B 1 352 ? 20.547 -1.817 6.207 1 91.88 352 THR B N 1
ATOM 6281 C CA . THR B 1 352 ? 20.016 -3.1 5.762 1 91.88 352 THR B CA 1
ATOM 6282 C C . THR B 1 352 ? 18.734 -3.439 6.523 1 91.88 352 THR B C 1
ATOM 6284 O O . THR B 1 352 ? 18.719 -3.473 7.754 1 91.88 352 THR B O 1
ATOM 6287 N N . TYR B 1 353 ? 17.641 -3.664 5.863 1 89.5 353 TYR B N 1
ATOM 6288 C CA . TYR B 1 353 ? 16.344 -3.941 6.488 1 89.5 353 TYR B CA 1
ATOM 6289 C C . TYR B 1 353 ? 16.344 -5.328 7.121 1 89.5 353 TYR B C 1
ATOM 6291 O O . TYR B 1 353 ? 15.742 -5.523 8.18 1 89.5 353 TYR B O 1
ATOM 6299 N N . PHE B 1 354 ? 16.875 -6.254 6.414 1 84.19 354 PHE B N 1
ATOM 6300 C CA . PHE B 1 354 ? 16.844 -7.633 6.879 1 84.19 354 PHE B CA 1
ATOM 6301 C C . PHE B 1 354 ? 18.234 -8.273 6.77 1 84.19 354 PHE B C 1
ATOM 6303 O O . PHE B 1 354 ? 18.828 -8.289 5.691 1 84.19 354 PHE B O 1
ATOM 6310 N N . ILE B 1 355 ? 18.703 -8.5 7.855 1 80.75 355 ILE B N 1
ATOM 6311 C CA . ILE B 1 355 ? 20.016 -9.164 7.832 1 80.75 355 ILE B CA 1
ATOM 6312 C C . ILE B 1 355 ? 19.828 -10.672 7.938 1 80.75 355 ILE B C 1
ATOM 6314 O O . ILE B 1 355 ? 19.125 -11.156 8.828 1 80.75 355 ILE B O 1
ATOM 6318 N N . GLU B 1 356 ? 20.172 -11.367 6.914 1 69.5 356 GLU B N 1
ATOM 6319 C CA . GLU B 1 356 ? 20.062 -12.82 6.863 1 69.5 356 GLU B CA 1
ATOM 6320 C C . GLU B 1 356 ? 20.781 -13.469 8.047 1 69.5 356 GLU B C 1
ATOM 6322 O O . GLU B 1 356 ? 21.906 -13.094 8.375 1 69.5 356 GLU B O 1
ATOM 6327 N N . ARG B 1 357 ? 19.781 -13.953 9.117 1 60.94 357 ARG B N 1
ATOM 6328 C CA . ARG B 1 357 ? 20.312 -14.609 10.297 1 60.94 357 ARG B CA 1
ATOM 6329 C C . ARG B 1 357 ? 21.203 -15.789 9.922 1 60.94 357 ARG B C 1
ATOM 6331 O O . ARG B 1 357 ? 20.797 -16.672 9.156 1 60.94 357 ARG B O 1
ATOM 6338 N N . ARG B 1 358 ? 22.406 -15.578 10.039 1 55.31 358 ARG B N 1
ATOM 6339 C CA . ARG B 1 358 ? 23.219 -16.781 10.164 1 55.31 358 ARG B CA 1
ATOM 6340 C C . ARG B 1 358 ? 22.953 -17.484 11.5 1 55.31 358 ARG B C 1
ATOM 6342 O O . ARG B 1 358 ? 22.578 -16.844 12.477 1 55.31 358 ARG B O 1
ATOM 6349 N N . GLU B 1 359 ? 22.422 -18.781 11.734 1 55.69 359 GLU B N 1
ATOM 6350 C CA . GLU B 1 359 ? 21.953 -19.734 12.742 1 55.69 359 GLU B CA 1
ATOM 6351 C C . GLU B 1 359 ? 22.219 -19.219 14.148 1 55.69 359 GLU B C 1
ATOM 6353 O O . GLU B 1 359 ? 21.375 -19.375 15.047 1 55.69 359 GLU B O 1
ATOM 6358 N N . HIS B 1 360 ? 23.453 -18.906 14.562 1 53.47 360 HIS B N 1
ATOM 6359 C CA . HIS B 1 360 ? 23.812 -18.984 15.977 1 53.47 360 HIS B CA 1
ATOM 6360 C C . HIS B 1 360 ? 24.328 -17.656 16.484 1 53.47 360 HIS B C 1
ATOM 6362 O O . HIS B 1 360 ? 24.875 -17.578 17.594 1 53.47 360 HIS B O 1
ATOM 6368 N N . GLU B 1 361 ? 24.125 -16.5 15.797 1 63.78 361 GLU B N 1
ATOM 6369 C CA . GLU B 1 361 ? 24.906 -15.43 16.406 1 63.78 361 GLU B CA 1
ATOM 6370 C C . GLU B 1 361 ? 24 -14.289 16.875 1 63.78 361 GLU B C 1
ATOM 6372 O O . GLU B 1 361 ? 23.094 -13.883 16.156 1 63.78 361 GLU B O 1
ATOM 6377 N N . THR B 1 362 ? 23.844 -14.086 18.172 1 78.44 362 THR B N 1
ATOM 6378 C CA . THR B 1 362 ? 23.266 -12.883 18.75 1 78.44 362 THR B CA 1
ATOM 6379 C C . THR B 1 362 ? 24.094 -11.648 18.375 1 78.44 362 THR B C 1
ATOM 6381 O O . THR B 1 362 ? 25.312 -11.664 18.484 1 78.44 362 THR B O 1
ATOM 6384 N N . TRP B 1 363 ? 23.406 -10.695 17.688 1 86.62 363 TRP B N 1
ATOM 6385 C CA . TRP B 1 363 ? 24.094 -9.469 17.297 1 86.62 363 TRP B CA 1
ATOM 6386 C C . TRP B 1 363 ? 23.891 -8.375 18.344 1 86.62 363 TRP B C 1
ATOM 6388 O O . TRP B 1 363 ? 22.812 -8.234 18.906 1 86.62 363 TRP B O 1
ATOM 6398 N N . GLU B 1 364 ? 25.016 -7.742 18.641 1 92.44 364 GLU B N 1
ATOM 6399 C CA . GLU B 1 364 ? 24.984 -6.621 19.562 1 92.44 364 GLU B CA 1
ATOM 6400 C C . GLU B 1 364 ? 25.391 -5.32 18.891 1 92.44 364 GLU B C 1
ATOM 6402 O O . GLU B 1 364 ? 26.344 -5.301 18.109 1 92.44 364 GLU B O 1
ATOM 6407 N N . CYS B 1 365 ? 24.594 -4.254 19.188 1 93.75 365 CYS B N 1
ATOM 6408 C CA . CYS B 1 365 ? 24.953 -2.934 18.672 1 93.75 365 CYS B CA 1
ATOM 6409 C C . CYS B 1 365 ? 26.297 -2.482 19.219 1 93.75 365 CYS B C 1
ATOM 6411 O O . CYS B 1 365 ? 26.547 -2.551 20.422 1 93.75 365 CYS B O 1
ATOM 6413 N N . ARG B 1 366 ? 27.125 -1.943 18.469 1 92.75 366 ARG B N 1
ATOM 6414 C CA . ARG B 1 366 ? 28.5 -1.588 18.859 1 92.75 366 ARG B CA 1
ATOM 6415 C C . ARG B 1 366 ? 28.516 -0.245 19.578 1 92.75 366 ARG B C 1
ATOM 6417 O O . ARG B 1 366 ? 29.578 0.19 20.047 1 92.75 366 ARG B O 1
ATOM 6424 N N . VAL B 1 367 ? 27.375 0.382 19.734 1 92.25 367 VAL B N 1
ATOM 6425 C CA . VAL B 1 367 ? 27.297 1.671 20.406 1 92.25 367 VAL B CA 1
ATOM 6426 C C . VAL B 1 367 ? 26.594 1.508 21.75 1 92.25 367 VAL B C 1
ATOM 6428 O O . VAL B 1 367 ? 27.203 1.72 22.812 1 92.25 367 VAL B O 1
ATOM 6431 N N . CYS B 1 368 ? 25.406 0.981 21.75 1 92.81 368 CYS B N 1
ATOM 6432 C CA . CYS B 1 368 ? 24.656 0.875 22.984 1 92.81 368 CYS B CA 1
ATOM 6433 C C . CYS B 1 368 ? 24.812 -0.506 23.609 1 92.81 368 CYS B C 1
ATOM 6435 O O . CYS B 1 368 ? 24.453 -0.719 24.766 1 92.81 368 CYS B O 1
ATOM 6437 N N . LEU B 1 369 ? 25.25 -1.534 22.906 1 93.06 369 LEU B N 1
ATOM 6438 C CA . LEU B 1 369 ? 25.578 -2.887 23.344 1 93.06 369 LEU B CA 1
ATOM 6439 C C . LEU B 1 369 ? 24.297 -3.688 23.609 1 93.06 369 LEU B C 1
ATOM 6441 O O . LEU B 1 369 ? 24.359 -4.77 24.203 1 93.06 369 LEU B O 1
ATOM 6445 N N . ASP B 1 370 ? 23.188 -3.176 23.156 1 92.25 370 ASP B N 1
ATOM 6446 C CA . ASP B 1 370 ? 21.938 -3.924 23.219 1 92.25 370 ASP B CA 1
ATOM 6447 C C . ASP B 1 370 ? 21.812 -4.875 22.031 1 92.25 370 ASP B C 1
ATOM 6449 O O . ASP B 1 370 ? 22.5 -4.719 21.031 1 92.25 370 ASP B O 1
ATOM 6453 N N . GLU B 1 371 ? 20.953 -5.801 22.219 1 91.88 371 GLU B N 1
ATOM 6454 C CA . GLU B 1 371 ? 20.719 -6.77 21.156 1 91.88 371 GLU B CA 1
ATOM 6455 C C . GLU B 1 371 ? 20.094 -6.105 19.922 1 91.88 371 GLU B C 1
ATOM 6457 O O . GLU B 1 371 ? 19.219 -5.25 20.047 1 91.88 371 GLU B O 1
ATOM 6462 N N . VAL B 1 372 ? 20.625 -6.496 18.766 1 89.88 372 VAL B N 1
ATOM 6463 C CA . VAL B 1 372 ? 20.094 -6.004 17.516 1 89.88 372 VAL B CA 1
ATOM 6464 C C . VAL B 1 372 ? 19.141 -7.043 16.906 1 89.88 372 VAL B C 1
ATOM 6466 O O . VAL B 1 372 ? 19.516 -8.203 16.734 1 89.88 372 VAL B O 1
ATOM 6469 N N . ASN B 1 373 ? 17.891 -6.668 16.719 1 87.5 373 ASN B N 1
ATOM 6470 C CA . ASN B 1 373 ? 16.938 -7.527 16.016 1 87.5 373 ASN B CA 1
ATOM 6471 C C . ASN B 1 373 ? 17.188 -7.535 14.508 1 87.5 373 ASN B C 1
ATOM 6473 O O . ASN B 1 373 ? 16.922 -6.547 13.828 1 87.5 373 ASN B O 1
ATOM 6477 N N . THR B 1 374 ? 17.594 -8.602 13.992 1 85.62 374 THR B N 1
ATOM 6478 C CA . THR B 1 374 ? 18.016 -8.703 12.602 1 85.62 374 THR B CA 1
ATOM 6479 C C . THR B 1 374 ? 16.828 -8.695 11.664 1 85.62 374 THR B C 1
ATOM 6481 O O . THR B 1 374 ? 16.984 -8.602 10.445 1 85.62 374 THR B O 1
ATOM 6484 N N . LYS B 1 375 ? 15.641 -8.727 12.195 1 85.12 375 LYS B N 1
ATOM 6485 C CA . LYS B 1 375 ? 14.43 -8.68 11.375 1 85.12 375 LYS B CA 1
ATOM 6486 C C . LYS B 1 375 ? 14.055 -7.246 11.023 1 85.12 375 LYS B C 1
ATOM 6488 O O . LYS B 1 375 ? 13.125 -7.016 10.258 1 85.12 375 LYS B O 1
ATOM 6493 N N . HIS B 1 376 ? 14.883 -6.355 11.594 1 89 376 HIS B N 1
ATOM 6494 C CA . HIS B 1 376 ? 14.633 -4.941 11.336 1 89 376 HIS B CA 1
ATOM 6495 C C . HIS B 1 376 ? 15.875 -4.258 10.781 1 89 376 HIS B C 1
ATOM 6497 O O . HIS B 1 376 ? 16.938 -4.879 10.672 1 89 376 HIS B O 1
ATOM 6503 N N . GLY B 1 377 ? 15.672 -2.986 10.492 1 93.06 377 GLY B N 1
ATOM 6504 C CA . GLY B 1 377 ? 16.75 -2.256 9.852 1 93.06 377 GLY B CA 1
ATOM 6505 C C . GLY B 1 377 ? 17.875 -1.895 10.812 1 93.06 377 GLY B C 1
ATOM 6506 O O . GLY B 1 377 ? 17.625 -1.601 11.984 1 93.06 377 GLY B O 1
ATOM 6507 N N . SER B 1 378 ? 19.078 -2.041 10.336 1 94.31 378 SER B N 1
ATOM 6508 C CA . SER B 1 378 ? 20.297 -1.659 11.023 1 94.31 378 SER B CA 1
ATOM 6509 C C . SER B 1 378 ? 21.391 -1.268 10.039 1 94.31 378 SER B C 1
ATOM 6511 O O . SER B 1 378 ? 21.25 -1.475 8.828 1 94.31 378 SER B O 1
ATOM 6513 N N . TYR B 1 379 ? 22.344 -0.573 10.562 1 94.44 379 TYR B N 1
ATOM 6514 C CA . TYR B 1 379 ? 23.547 -0.358 9.75 1 94.44 379 TYR B CA 1
ATOM 6515 C C . TYR B 1 379 ? 24.531 -1.501 9.93 1 94.44 379 TYR B C 1
ATOM 6517 O O . TYR B 1 379 ? 24.828 -1.898 11.055 1 94.44 379 TYR B O 1
ATOM 6525 N N . PHE B 1 380 ? 25 -2.02 8.773 1 93.56 380 PHE B N 1
ATOM 6526 C CA . PHE B 1 380 ? 25.781 -3.25 8.805 1 93.56 380 PHE B CA 1
ATOM 6527 C C . PHE B 1 380 ? 26.969 -3.16 7.836 1 93.56 380 PHE B C 1
ATOM 6529 O O . PHE B 1 380 ? 26.828 -2.643 6.727 1 93.56 380 PHE B O 1
ATOM 6536 N N . CYS B 1 381 ? 28.078 -3.537 8.344 1 92.5 381 CYS B N 1
ATOM 6537 C CA . CYS B 1 381 ? 29.25 -3.686 7.492 1 92.5 381 CYS B CA 1
ATOM 6538 C C . CYS B 1 381 ? 29.438 -5.137 7.07 1 92.5 381 CYS B C 1
ATOM 6540 O O . CYS B 1 381 ? 29.766 -5.996 7.895 1 92.5 381 CYS B O 1
ATOM 6542 N N . SER B 1 382 ? 29.328 -5.43 5.852 1 86.31 382 SER B N 1
ATOM 6543 C CA . SER B 1 382 ? 29.406 -6.797 5.34 1 86.31 382 SER B CA 1
ATOM 6544 C C . SER B 1 382 ? 30.828 -7.328 5.395 1 86.31 382 SER B C 1
ATOM 6546 O O . SER B 1 382 ? 31.047 -8.539 5.426 1 86.31 382 SER B O 1
ATOM 6548 N N . LYS B 1 383 ? 31.844 -6.449 5.477 1 87.75 383 LYS B N 1
ATOM 6549 C CA . LYS B 1 383 ? 33.25 -6.836 5.473 1 87.75 383 LYS B CA 1
ATOM 6550 C C . LYS B 1 383 ? 33.688 -7.328 6.848 1 87.75 383 LYS B C 1
ATOM 6552 O O . LYS B 1 383 ? 34.469 -8.273 6.953 1 87.75 383 LYS B O 1
ATOM 6557 N N . CYS B 1 384 ? 33.219 -6.699 7.945 1 88.88 384 CYS B N 1
ATOM 6558 C CA . CYS B 1 384 ? 33.75 -7.031 9.273 1 88.88 384 CYS B CA 1
ATOM 6559 C C . CYS B 1 384 ? 32.594 -7.418 10.211 1 88.88 384 CYS B C 1
ATOM 6561 O O . CYS B 1 384 ? 32.812 -7.562 11.414 1 88.88 384 CYS B O 1
ATOM 6563 N N . ASN B 1 385 ? 31.438 -7.504 9.852 1 87.56 385 ASN B N 1
ATOM 6564 C CA . ASN B 1 385 ? 30.266 -7.879 10.641 1 87.56 385 ASN B CA 1
ATOM 6565 C C . ASN B 1 385 ? 30.016 -6.875 11.758 1 87.56 385 ASN B C 1
ATOM 6567 O O . ASN B 1 385 ? 29.719 -7.262 12.891 1 87.56 385 ASN B O 1
ATOM 6571 N N . TYR B 1 386 ? 30.281 -5.629 11.391 1 91.5 386 TYR B N 1
ATOM 6572 C CA . TYR B 1 386 ? 29.984 -4.504 12.273 1 91.5 386 TYR B CA 1
ATOM 6573 C C . TYR B 1 386 ? 28.531 -4.09 12.156 1 91.5 386 TYR B C 1
ATOM 6575 O O . TYR B 1 386 ? 28.016 -3.898 11.047 1 91.5 386 TYR B O 1
ATOM 6583 N N . ILE B 1 387 ? 27.844 -4.023 13.383 1 93.12 387 ILE B N 1
ATOM 6584 C CA . ILE B 1 387 ? 26.422 -3.709 13.305 1 93.12 387 ILE B CA 1
ATOM 6585 C C . ILE B 1 387 ? 26.078 -2.635 14.336 1 93.12 387 ILE B C 1
ATOM 6587 O O . ILE B 1 387 ? 26.578 -2.66 15.461 1 93.12 387 ILE B O 1
ATOM 6591 N N . VAL B 1 388 ? 25.281 -1.626 13.93 1 94.06 388 VAL B N 1
ATOM 6592 C CA . VAL B 1 388 ? 24.844 -0.544 14.805 1 94.06 388 VAL B CA 1
ATOM 6593 C C . VAL B 1 388 ? 23.359 -0.238 14.555 1 94.06 388 VAL B C 1
ATOM 6595 O O . VAL B 1 388 ? 22.906 -0.277 13.406 1 94.06 388 VAL B O 1
ATOM 6598 N N . HIS B 1 389 ? 22.656 0.074 15.648 1 94.44 389 HIS B N 1
ATOM 6599 C CA . HIS B 1 389 ? 21.281 0.538 15.492 1 94.44 389 HIS B CA 1
ATOM 6600 C C . HIS B 1 389 ? 21.219 1.81 14.648 1 94.44 389 HIS B C 1
ATOM 6602 O O . HIS B 1 389 ? 22.141 2.631 14.695 1 94.44 389 HIS B O 1
ATOM 6608 N N . VAL B 1 390 ? 20.141 1.93 13.977 1 94.62 390 VAL B N 1
ATOM 6609 C CA . VAL B 1 390 ? 19.969 3.143 13.18 1 94.62 390 VAL B CA 1
ATOM 6610 C C . VAL B 1 390 ? 19.922 4.359 14.102 1 94.62 390 VAL B C 1
ATOM 6612 O O . VAL B 1 390 ? 20.594 5.367 13.844 1 94.62 390 VAL B O 1
ATOM 6615 N N . LYS B 1 391 ? 19.172 4.258 15.195 1 91.94 391 LYS B N 1
ATOM 6616 C CA . LYS B 1 391 ? 19.062 5.348 16.156 1 91.94 391 LYS B CA 1
ATOM 6617 C C . LYS B 1 391 ? 20.422 5.711 16.75 1 91.94 391 LYS B C 1
ATOM 6619 O O . LYS B 1 391 ? 20.719 6.887 16.969 1 91.94 391 LYS B O 1
ATOM 6624 N N . CYS B 1 392 ? 21.219 4.703 16.953 1 92.69 392 CYS B N 1
ATOM 6625 C CA . CYS B 1 392 ? 22.547 4.906 17.531 1 92.69 392 CYS B CA 1
ATOM 6626 C C . CYS B 1 392 ? 23.5 5.531 16.516 1 92.69 392 CYS B C 1
ATOM 6628 O O . CYS B 1 392 ? 24.312 6.383 16.859 1 92.69 392 CYS B O 1
ATOM 6630 N N . ALA B 1 393 ? 23.375 5.152 15.32 1 92.62 393 ALA B N 1
ATOM 6631 C CA . ALA B 1 393 ? 24.25 5.66 14.258 1 92.62 393 ALA B CA 1
ATOM 6632 C C . ALA B 1 393 ? 23.906 7.105 13.914 1 92.62 393 ALA B C 1
ATOM 6634 O O . ALA B 1 393 ? 24.766 7.875 13.508 1 92.62 393 ALA B O 1
ATOM 6635 N N . THR B 1 394 ? 22.625 7.473 14.102 1 88.31 394 THR B N 1
ATOM 6636 C CA . THR B 1 394 ? 22.156 8.773 13.633 1 88.31 394 THR B CA 1
ATOM 6637 C C . THR B 1 394 ? 21.797 9.68 14.812 1 88.31 394 THR B C 1
ATOM 6639 O O . THR B 1 394 ? 21.109 10.688 14.641 1 88.31 394 THR B O 1
ATOM 6642 N N . LYS B 1 395 ? 22.156 9.289 15.945 1 85.31 395 LYS B N 1
ATOM 6643 C CA . LYS B 1 395 ? 21.828 10.039 17.141 1 85.31 395 LYS B CA 1
ATOM 6644 C C . LYS B 1 395 ? 22.391 11.461 17.094 1 85.31 395 LYS B C 1
ATOM 6646 O O . LYS B 1 395 ? 21.688 12.43 17.391 1 85.31 395 LYS B O 1
ATOM 6651 N N . GLU B 1 396 ? 23.656 11.438 16.719 1 83.25 396 GLU B N 1
ATOM 6652 C CA . GLU B 1 396 ? 24.328 12.727 16.594 1 83.25 396 GLU B CA 1
ATOM 6653 C C . GLU B 1 396 ? 24.766 12.984 15.148 1 83.25 396 GLU B C 1
ATOM 6655 O O . GLU B 1 396 ? 25.422 12.141 14.539 1 83.25 396 GLU B O 1
ATOM 6660 N N . SER B 1 397 ? 24.406 14.086 14.703 1 79.19 397 SER B N 1
ATOM 6661 C CA . SER B 1 397 ? 24.656 14.422 13.305 1 79.19 397 SER B CA 1
ATOM 6662 C C . SER B 1 397 ? 26.156 14.406 13 1 79.19 397 SER B C 1
ATOM 6664 O O . SER B 1 397 ? 26.562 14.188 11.852 1 79.19 397 SER B O 1
ATOM 6666 N N . TYR B 1 398 ? 26.922 14.586 14.055 1 80.19 398 TYR B N 1
ATOM 6667 C CA . TYR B 1 398 ? 28.344 14.688 13.805 1 80.19 398 TYR B CA 1
ATOM 6668 C C . TYR B 1 398 ? 29 13.305 13.82 1 80.19 398 TYR B C 1
ATOM 6670 O O . TYR B 1 398 ? 30.188 13.172 13.516 1 80.19 398 TYR B O 1
ATOM 6678 N N . TRP B 1 399 ? 28.234 12.266 14.039 1 81.44 399 TRP B N 1
ATOM 6679 C CA . TRP B 1 399 ? 28.781 10.922 14.164 1 81.44 399 TRP B CA 1
ATOM 6680 C C . TRP B 1 399 ? 28.875 10.25 12.797 1 81.44 399 TRP B C 1
ATOM 6682 O O . TRP B 1 399 ? 29.547 9.227 12.648 1 81.44 399 TRP B O 1
ATOM 6692 N N . TYR B 1 400 ? 28.172 10.898 11.836 1 83.94 400 TYR B N 1
ATOM 6693 C CA . TYR B 1 400 ? 28.141 10.188 10.562 1 83.94 400 TYR B CA 1
ATOM 6694 C C . TYR B 1 400 ? 28 11.164 9.398 1 83.94 400 TYR B C 1
ATOM 6696 O O . TYR B 1 400 ? 27.656 12.328 9.602 1 83.94 400 TYR B O 1
ATOM 6704 N N . TYR B 1 401 ? 28.438 10.805 8.242 1 87.31 401 TYR B N 1
ATOM 6705 C CA . TYR B 1 401 ? 28.094 11.539 7.031 1 87.31 401 TYR B CA 1
ATOM 6706 C C . TYR B 1 401 ? 27.609 10.594 5.934 1 87.31 401 TYR B C 1
ATOM 6708 O O . TYR B 1 401 ? 28.062 9.453 5.855 1 87.31 401 TYR B O 1
ATOM 6716 N N . GLU B 1 402 ? 26.656 11.039 5.207 1 88.81 402 GLU B N 1
ATOM 6717 C CA . GLU B 1 402 ? 26.031 10.258 4.148 1 88.81 402 GLU B CA 1
ATOM 6718 C C . GLU B 1 402 ? 26.938 10.148 2.93 1 88.81 402 GLU B C 1
ATOM 6720 O O . GLU B 1 402 ? 27.547 11.133 2.512 1 88.81 402 GLU B O 1
ATOM 6725 N N . VAL B 1 403 ? 27.109 8.875 2.496 1 85.75 403 VAL B N 1
ATOM 6726 C CA . VAL B 1 403 ? 27.938 8.617 1.316 1 85.75 403 VAL B CA 1
ATOM 6727 C C . VAL B 1 403 ? 27.031 8.391 0.103 1 85.75 403 VAL B C 1
ATOM 6729 O O . VAL B 1 403 ? 26.031 7.688 0.19 1 85.75 403 VAL B O 1
ATOM 6732 N N . ASP B 1 404 ? 27.234 9.117 -0.98 1 76.56 404 ASP B N 1
ATOM 6733 C CA . ASP B 1 404 ? 26.453 8.938 -2.199 1 76.56 404 ASP B CA 1
ATOM 6734 C C . ASP B 1 404 ? 26.734 7.59 -2.848 1 76.56 404 ASP B C 1
ATOM 6736 O O . ASP B 1 404 ? 27.891 7.156 -2.91 1 76.56 404 ASP B O 1
ATOM 6740 N N . SER B 1 405 ? 25.734 6.734 -3.1 1 64.06 405 SER B N 1
ATOM 6741 C CA . SER B 1 405 ? 25.812 5.379 -3.633 1 64.06 405 SER B CA 1
ATOM 6742 C C . SER B 1 405 ? 26.688 5.32 -4.875 1 64.06 405 SER B C 1
ATOM 6744 O O . SER B 1 405 ? 27.359 4.316 -5.121 1 64.06 405 SER B O 1
ATOM 6746 N N . THR B 1 406 ? 26.703 6.289 -5.707 1 57.69 406 THR B N 1
ATOM 6747 C CA . THR B 1 406 ? 27.547 6.273 -6.902 1 57.69 406 THR B CA 1
ATOM 6748 C C . THR B 1 406 ? 29.031 6.281 -6.523 1 57.69 406 THR B C 1
ATOM 6750 O O . THR B 1 406 ? 29.859 5.746 -7.254 1 57.69 406 THR B O 1
ATOM 6753 N N . GLU B 1 407 ? 29.375 6.797 -5.531 1 53.06 407 GLU B N 1
ATOM 6754 C CA . GLU B 1 407 ? 30.766 6.957 -5.141 1 53.06 407 GLU B CA 1
ATOM 6755 C C . GLU B 1 407 ? 31.281 5.727 -4.402 1 53.06 407 GLU B C 1
ATOM 6757 O O . GLU B 1 407 ? 32.5 5.52 -4.293 1 53.06 407 GLU B O 1
ATOM 6762 N N . ALA B 1 408 ? 30.484 5.004 -3.863 1 53.91 408 ALA B N 1
ATOM 6763 C CA . ALA B 1 408 ? 30.875 3.904 -2.986 1 53.91 408 ALA B CA 1
ATOM 6764 C C . ALA B 1 408 ? 31.531 2.781 -3.777 1 53.91 408 ALA B C 1
ATOM 6766 O O . ALA B 1 408 ? 32.25 1.96 -3.211 1 53.91 408 ALA B O 1
ATOM 6767 N N . GLU B 1 409 ? 31.172 2.59 -5.066 1 48.31 409 GLU B N 1
ATOM 6768 C CA . GLU B 1 409 ? 31.812 1.514 -5.812 1 48.31 409 GLU B CA 1
ATOM 6769 C C . GLU B 1 409 ? 33.312 1.732 -5.902 1 48.31 409 GLU B C 1
ATOM 6771 O O . GLU B 1 409 ? 34.094 0.789 -6.145 1 48.31 409 GLU B O 1
ATOM 6776 N N . GLU B 1 410 ? 33.75 3.002 -5.945 1 46.97 410 GLU B N 1
ATOM 6777 C CA . GLU B 1 410 ? 35.125 3.229 -6.277 1 46.97 410 GLU B CA 1
ATOM 6778 C C . GLU B 1 410 ? 36.031 3.133 -5.035 1 46.97 410 GLU B C 1
ATOM 6780 O O . GLU B 1 410 ? 37.25 3.16 -5.137 1 46.97 410 GLU B O 1
ATOM 6785 N N . GLU B 1 411 ? 35.656 3.654 -3.91 1 47.72 411 GLU B N 1
ATOM 6786 C CA . GLU B 1 411 ? 36.688 3.838 -2.895 1 47.72 411 GLU B CA 1
ATOM 6787 C C . GLU B 1 411 ? 37.156 2.496 -2.348 1 47.72 411 GLU B C 1
ATOM 6789 O O . GLU B 1 411 ? 36.375 1.741 -1.764 1 47.72 411 GLU B O 1
ATOM 6794 N N . THR B 1 412 ? 38.094 1.984 -2.941 1 43.22 412 THR B N 1
ATOM 6795 C CA . THR B 1 412 ? 39.031 1.034 -2.357 1 43.22 412 THR B CA 1
ATOM 6796 C C . THR B 1 412 ? 39.312 1.393 -0.905 1 43.22 412 THR B C 1
ATOM 6798 O O . THR B 1 412 ? 39.656 2.541 -0.598 1 43.22 412 THR B O 1
ATOM 6801 N N . ASP B 1 413 ? 38.781 0.687 0.074 1 42.59 413 ASP B N 1
ATOM 6802 C CA . ASP B 1 413 ? 38.844 0.718 1.531 1 42.59 413 ASP B CA 1
ATOM 6803 C C . ASP B 1 413 ? 40.281 1.003 1.999 1 42.59 413 ASP B C 1
ATOM 6805 O O . ASP B 1 413 ? 41.125 0.111 1.996 1 42.59 413 ASP B O 1
ATOM 6809 N N . SER B 1 414 ? 40.844 2.074 1.597 1 40.97 414 SER B N 1
ATOM 6810 C CA . SER B 1 414 ? 42.094 2.25 2.357 1 40.97 414 SER B CA 1
ATOM 6811 C C . SER B 1 414 ? 41.812 2.189 3.857 1 40.97 414 SER B C 1
ATOM 6813 O O . SER B 1 414 ? 40.812 2.691 4.336 1 40.97 414 SER B O 1
ATOM 6815 N N . ASP B 1 415 ? 42.375 1.207 4.602 1 41.72 415 ASP B N 1
ATOM 6816 C CA . ASP B 1 415 ? 42.375 0.812 6.008 1 41.72 415 ASP B CA 1
ATOM 6817 C C . ASP B 1 415 ? 42.562 2.023 6.918 1 41.72 415 ASP B C 1
ATOM 6819 O O . ASP B 1 415 ? 42.812 1.873 8.117 1 41.72 415 ASP B O 1
ATOM 6823 N N . GLU B 1 416 ? 42.906 3.244 6.449 1 41.34 416 GLU B N 1
ATOM 6824 C CA . GLU B 1 416 ? 43.312 4.199 7.477 1 41.34 416 GLU B CA 1
ATOM 6825 C C . GLU B 1 416 ? 42.094 4.836 8.156 1 41.34 416 GLU B C 1
ATOM 6827 O O . GLU B 1 416 ? 41.188 5.316 7.477 1 41.34 416 GLU B O 1
ATOM 6832 N N . PRO B 1 417 ? 41.844 4.625 9.398 1 42.06 417 PRO B N 1
ATOM 6833 C CA . PRO B 1 417 ? 40.812 5.277 10.195 1 42.06 417 PRO B CA 1
ATOM 6834 C C . PRO B 1 417 ? 40.844 6.801 10.055 1 42.06 417 PRO B C 1
ATOM 6836 O O . PRO B 1 417 ? 41.875 7.426 10.219 1 42.06 417 PRO B O 1
ATOM 6839 N N . VAL B 1 418 ? 40.156 7.438 9.141 1 39.41 418 VAL B N 1
ATOM 6840 C CA . VAL B 1 418 ? 40.125 8.891 9.102 1 39.41 418 VAL B CA 1
ATOM 6841 C C . VAL B 1 418 ? 39.406 9.422 10.352 1 39.41 418 VAL B C 1
ATOM 6843 O O . VAL B 1 418 ? 38.344 8.945 10.719 1 39.41 418 VAL B O 1
ATOM 6846 N N . ASP B 1 419 ? 40.125 9.93 11.359 1 41.28 419 ASP B N 1
ATOM 6847 C CA . ASP B 1 419 ? 39.625 10.68 12.508 1 41.28 419 ASP B CA 1
ATOM 6848 C C . ASP B 1 419 ? 38.625 11.75 12.07 1 41.28 419 ASP B C 1
ATOM 6850 O O . ASP B 1 419 ? 39 12.781 11.516 1 41.28 419 ASP B O 1
ATOM 6854 N N . LEU B 1 420 ? 37.531 11.398 11.82 1 40.62 420 LEU B N 1
ATOM 6855 C CA . LEU B 1 420 ? 36.5 12.336 11.359 1 40.62 420 LEU B CA 1
ATOM 6856 C C . LEU B 1 420 ? 36.25 13.43 12.391 1 40.62 420 LEU B C 1
ATOM 6858 O O . LEU B 1 420 ? 35.469 14.352 12.156 1 40.62 420 LEU B O 1
ATOM 6862 N N . ARG B 1 421 ? 36.688 13.359 13.648 1 41.59 421 ARG B N 1
ATOM 6863 C CA . ARG B 1 421 ? 36.562 14.469 14.586 1 41.59 421 ARG B CA 1
ATOM 6864 C C . ARG B 1 421 ? 37.281 15.719 14.062 1 41.59 421 ARG B C 1
ATOM 6866 O O . ARG B 1 421 ? 37 16.828 14.484 1 41.59 421 ARG B O 1
ATOM 6873 N N . GLU B 1 422 ? 38.375 15.523 13.508 1 38.28 422 GLU B N 1
ATOM 6874 C CA . GLU B 1 422 ? 39.188 16.672 13.086 1 38.28 422 GLU B CA 1
ATOM 6875 C C . GLU B 1 422 ? 38.469 17.453 11.977 1 38.28 422 GLU B C 1
ATOM 6877 O O . GLU B 1 422 ? 38.75 18.641 11.797 1 38.28 422 GLU B O 1
ATOM 6882 N N . ILE B 1 423 ? 37.656 16.797 11.211 1 38.03 423 ILE B N 1
ATOM 6883 C CA . ILE B 1 423 ? 37.094 17.578 10.125 1 38.03 423 ILE B CA 1
ATOM 6884 C C . ILE B 1 423 ? 35.969 18.469 10.672 1 38.03 423 ILE B C 1
ATOM 6886 O O . ILE B 1 423 ? 35.688 19.547 10.125 1 38.03 423 ILE B O 1
ATOM 6890 N N . VAL B 1 424 ? 35.25 18.078 11.617 1 38.47 424 VAL B N 1
ATOM 6891 C CA . VAL B 1 424 ? 34.156 18.922 12.023 1 38.47 424 VAL B CA 1
ATOM 6892 C C . VAL B 1 424 ? 34.656 20.141 12.773 1 38.47 424 VAL B C 1
ATOM 6894 O O . VAL B 1 424 ? 33.938 21.125 12.953 1 38.47 424 VAL B O 1
ATOM 6897 N N . ALA B 1 425 ? 35.906 20.219 13.414 1 38.38 425 ALA B N 1
ATOM 6898 C CA . ALA B 1 425 ? 36.344 21.453 14.062 1 38.38 425 ALA B CA 1
ATOM 6899 C C . ALA B 1 425 ? 36.438 22.594 13.062 1 38.38 425 ALA B C 1
ATOM 6901 O O . ALA B 1 425 ? 36.281 23.766 13.43 1 38.38 425 ALA B O 1
ATOM 6902 N N . GLU B 1 426 ? 36.812 22.312 11.914 1 34.81 426 GLU B N 1
ATOM 6903 C CA . GLU B 1 426 ? 37.062 23.5 11.094 1 34.81 426 GLU B CA 1
ATOM 6904 C C . GLU B 1 426 ? 35.75 24.141 10.656 1 34.81 426 GLU B C 1
ATOM 6906 O O . GLU B 1 426 ? 35.719 25.312 10.266 1 34.81 426 GLU B O 1
ATOM 6911 N N . HIS B 1 427 ? 34.656 23.391 10.5 1 32.69 427 HIS B N 1
ATOM 6912 C CA . HIS B 1 427 ? 33.5 24.141 10.016 1 32.69 427 HIS B CA 1
ATOM 6913 C C . HIS B 1 427 ? 32.625 24.578 11.18 1 32.69 427 HIS B C 1
ATOM 6915 O O . HIS B 1 427 ? 31.484 25.031 10.961 1 32.69 427 HIS B O 1
ATOM 6921 N N . SER B 1 428 ? 33.094 24.484 12.43 1 24.94 428 SER B N 1
ATOM 6922 C CA . SER B 1 428 ? 32.438 25.391 13.359 1 24.94 428 SER B CA 1
ATOM 6923 C C . SER B 1 428 ? 32.969 26.812 13.188 1 24.94 428 SER B C 1
ATOM 6925 O O . SER B 1 428 ? 34.156 27.031 12.953 1 24.94 428 SER B O 1
#

Foldseek 3Di:
DWDDAPVDDDIWDKDAAPDPPDDQQAALQQRHTAGGIWTDDPVVSHIHHPLRRPQDQWDCALQDNPWIWGKDQQAPDPDDFAAALQLRHGDHGIWTADPLRHIHRSCRRVVNRCLVPVQCPVQVPFDWDALVPDPDDVNVVQQVAAAQAQRDGRNGTWGADPVSGHIHHPVSSVDDQWDAAPQDHPDIWGWHWPSVQQAALQPRDTDDTHIWTADPVVGHIHRPVRRPPDQWDAALLHHPDIWGFYFDQDFAAAQAQRHTDDHRRTWTADPVVRHTHRPVRRCDDQWDDDCQADPAIWGFDSHWDAAFLQQGDGGIHTFTAGPVVGGTHHPVSSPQFQWKDFLVDQDIWGKDSADPDDPDDFDAAPQPRDTDDRNGIWTADPVPGHTHGSCRRPVDVQRIDHDRPVPRVPDDRPVDNPNSVVVVVVVD/DWDDAPVDDDTWDKDAAPDPPDDQQAALQQRHTAGGIWTDDPVVSHIHHPLRRPQDQWACALQDNPWIWGKDQQAPDPDDFAAALQLRHGDHGIWTADPLGHIHRSVRRVVNRCLVPVQCPVQVPFDWDALVPPPDPVVVVQQVAAAQAQRHGRNGTWGADPVSGHIHDPVSSVDDQWDAAPQDHPDIWGWHWPSVQQAALQPRDTDDTHIWTADPVVRHIHRPVRRPPDQWDAALLHHPDIWGFYFDQDFAAAQAQRHTDDHRRTWTADPVVRHTHRPVRRCDDQWDDDCQADPAIWGFDSHWDAAFLQQGDGGIHTFTAGPVVGGTHHPVSSPQFQWKDFLVDQAIWGKDSADPDDPDDFDAAPQPRDTDDRNGIWTADPVPGHTHGSCRRPVDVQRIDHDRPVPRVPDDRPVDNDNSVVVVVVVD

Solvent-accessible surface area (backbone atoms only — not comparable to full-atom values): 47945 Å² total; per-residue (Å²): 112,74,45,83,44,94,90,46,93,61,63,20,37,64,39,69,61,66,70,75,85,64,80,93,49,54,13,60,34,78,60,43,73,64,74,46,47,25,31,35,30,79,90,77,72,44,34,24,38,44,70,56,64,65,50,62,60,63,40,83,36,74,45,41,76,89,53,58,32,34,56,30,80,54,68,91,47,94,76,70,66,52,50,15,61,74,75,64,44,72,39,87,29,23,28,32,37,32,99,70,73,44,30,24,39,60,69,51,48,53,49,55,40,40,47,66,72,54,46,68,59,72,46,69,80,31,59,72,45,42,43,86,70,50,85,61,72,66,39,58,54,31,56,73,35,48,16,51,51,75,63,40,63,42,70,52,49,25,33,46,39,81,90,69,68,43,40,32,38,52,72,62,66,66,52,65,63,60,46,81,43,86,77,44,74,90,52,61,27,31,44,22,55,40,62,80,52,54,45,16,60,68,82,63,41,77,45,65,81,22,45,23,32,34,28,81,91,74,72,43,31,34,44,60,74,62,68,69,54,74,55,64,45,79,42,80,56,42,75,90,51,61,29,32,51,34,65,34,88,54,75,46,51,19,32,49,75,56,52,63,43,51,79,64,36,48,25,31,40,26,82,92,77,70,42,37,36,45,67,79,55,73,72,54,69,58,63,49,77,48,68,90,46,32,90,63,56,29,32,45,30,35,36,69,40,54,52,23,34,51,52,48,50,76,51,74,29,38,27,28,30,28,56,85,74,38,42,38,23,43,58,73,48,56,68,43,65,46,28,32,43,36,63,92,44,74,58,70,26,31,56,37,47,64,47,84,78,62,96,81,68,86,45,51,17,76,78,84,61,43,77,49,62,45,81,16,11,26,31,38,22,90,88,75,73,44,40,32,42,35,62,68,53,60,66,43,74,86,39,38,47,78,47,60,76,84,57,59,80,66,62,71,78,65,83,67,66,68,71,54,71,66,61,57,60,70,77,99,114,72,44,83,44,94,89,46,94,61,63,20,38,63,38,69,63,66,71,79,85,65,79,94,51,53,14,60,35,78,60,43,73,66,72,49,46,24,32,35,31,78,89,77,71,46,35,24,38,45,70,56,64,66,50,62,60,62,38,83,36,74,44,40,76,90,53,57,32,35,55,30,77,53,67,90,46,93,75,73,67,53,52,14,61,73,70,65,45,72,36,86,29,24,27,30,38,33,98,70,73,45,32,25,39,60,68,52,47,53,47,52,40,43,46,66,72,56,48,67,60,73,48,68,79,32,60,72,45,42,40,87,70,44,85,56,73,65,36,59,55,31,55,72,36,48,17,50,52,73,63,40,63,44,70,53,49,25,35,45,40,81,89,68,67,43,40,33,39,52,70,61,65,67,54,66,60,62,46,81,43,86,78,44,73,89,53,62,27,31,44,23,55,40,64,80,52,53,46,16,62,70,81,63,42,78,46,65,81,24,45,25,32,34,26,80,90,74,73,43,32,33,44,60,74,62,68,68,53,74,54,63,45,80,43,80,57,42,73,90,53,61,29,30,51,33,66,34,87,54,75,47,52,18,32,49,76,56,53,62,43,51,77,65,36,51,25,31,40,24,82,91,75,72,41,37,36,45,64,78,54,73,71,54,70,57,62,50,78,46,68,89,46,32,89,62,56,29,32,47,29,37,38,69,40,54,52,23,34,51,51,48,50,76,51,73,27,38,27,27,29,29,57,85,73,37,44,40,22,43,58,71,48,57,68,43,63,46,29,32,41,37,64,92,44,76,57,68,26,32,56,38,47,63,48,83,77,64,95,82,67,87,45,52,18,76,78,82,63,44,78,50,64,46,82,16,12,26,30,37,21,89,88,76,74,45,41,32,42,36,62,69,52,59,66,43,74,86,40,36,47,78,48,61,75,84,57,58,80,66,62,72,79,67,85,66,67,69,68,56,69,66,60,57,60,70,79,101

Nearest PDB structures (foldseek):
  4b6d-assembly3_C  TM=6.446E-01  e=7.891E-01  Homo sapiens
  5yc4-assembly1_A  TM=4.890E-01  e=1.455E+00  Arabidopsis thaliana
  7uhy-assembly1_D-2  TM=4.674E-01  e=3.543E+00  Homo sapiens
  8gxq-assembly1_HG  TM=2.131E-01  e=8.068E-02  Homo sapiens
  8adl-assembly1_Q  TM=4.111E-01  e=6.178E+00  Saccharomyces cerevisiae

pLDDT: mean 84.14, std 14.38, range [24.67, 98.12]

Sequence (856 aa):
MSLQHFSHQHPLVFIESQCHEIEKVYCFGCGELVSGSSFGCVQCGFYLHKQCAEAPAEMDHPFHRNHNLNLLTRNPYEIGTGTCDFCRKPCENFVYHCSCNLDFHIKCALFSHSIAEKRNAEFQDIPRIDPSINTGNVTEELKKAECFACMKPLLDSVYFSPNCGFYLHAKCVDLPAEINHLVHQEHPLFLQFNSQRLSCKICKKPQRPGFVYCCSLCKFALHIQCVTIPTKINQPFHREHPVLLQNVNECLPCQICQETTELDDVVYFCSICKFVLHIRCVSSPPTIEDKLHHAHPFTLFPRQVSYCDACGTLGNYVPYICSTCGIFVHKKCISVPRIIKFFRHQHNISHTYFIERREHETWECRVCLDEVNTKHGSYFCSKCNYIVHVKCATKESYWYYEVDSTEAEEETDSDEPVDLREIVAEHSMSLQHFSHQHPLVFIESQCHEIEKVYCFGCGELVSGSSFGCVQCGFYLHKQCAEAPAEMDHPFHRNHNLNLLTRNPYEIGTGTCDFCRKPCENFVYHCSCNLDFHIKCALFSHSIAEKRNAEFQDIPRIDPSINTGNVTEELKKAECFACMKPLLDSVYFSPNCGFYLHAKCVDLPAEINHLVHQEHPLFLQFNSQRLSCKICKKPQRPGFVYCCSLCKFALHIQCVTIPTKINQPFHREHPVLLQNVNECLPCQICQETTELDDVVYFCSICKFVLHIRCVSSPPTIEDKLHHAHPFTLFPRQVSYCDACGTLGNYVPYICSTCGIFVHKKCISVPRIIKFFRHQHNISHTYFIERREHETWECRVCLDEVNTKHGSYFCSKCNYIVHVKCATKESYWYYEVDSTEAEEETDSDEPVDLREIVAEHS